Protein AF-A0A251RYH1-F1 (afdb_monomer)

Structure (mmCIF, N/CA/C/O backbone):
data_AF-A0A251RYH1-F1
#
_entry.id   AF-A0A251RYH1-F1
#
loop_
_atom_site.group_PDB
_atom_site.id
_atom_site.type_symbol
_atom_site.label_atom_id
_atom_site.label_alt_id
_atom_site.label_comp_id
_atom_site.label_asym_id
_atom_site.label_entity_id
_atom_site.label_seq_id
_atom_site.pdbx_PDB_ins_code
_atom_site.Cartn_x
_atom_site.Cartn_y
_atom_site.Cartn_z
_atom_site.occupancy
_atom_site.B_iso_or_equiv
_atom_site.auth_seq_id
_atom_site.auth_comp_id
_atom_site.auth_asym_id
_atom_site.auth_atom_id
_atom_site.pdbx_PDB_model_num
ATOM 1 N N . MET A 1 1 ? 60.151 -49.679 -16.197 1.00 25.97 1 MET A N 1
ATOM 2 C CA . MET A 1 1 ? 61.249 -49.910 -15.230 1.00 25.97 1 MET A CA 1
ATOM 3 C C . MET A 1 1 ? 61.082 -48.956 -14.058 1.00 25.97 1 MET A C 1
ATOM 5 O O . MET A 1 1 ? 60.351 -47.985 -14.193 1.00 25.97 1 MET A O 1
ATOM 9 N N . ILE A 1 2 ? 61.697 -49.281 -12.923 1.00 30.25 2 ILE A N 1
ATOM 10 C CA . ILE A 1 2 ? 61.613 -48.539 -11.657 1.00 30.25 2 ILE A CA 1
ATOM 11 C C . ILE A 1 2 ? 62.312 -47.179 -11.773 1.00 30.25 2 ILE A C 1
ATOM 13 O O . ILE A 1 2 ? 63.459 -47.146 -12.205 1.00 30.25 2 ILE A O 1
ATOM 17 N N . THR A 1 3 ? 61.687 -46.119 -11.254 1.00 30.09 3 THR A N 1
ATOM 18 C CA . THR A 1 3 ? 62.385 -45.002 -10.592 1.00 30.09 3 THR A CA 1
ATOM 19 C C . THR A 1 3 ? 61.510 -44.408 -9.485 1.00 30.09 3 THR A C 1
ATOM 21 O O . THR A 1 3 ? 60.433 -43.871 -9.726 1.00 30.09 3 THR A O 1
ATOM 24 N N . SER A 1 4 ? 62.000 -44.499 -8.249 1.00 29.78 4 SER A N 1
ATOM 25 C CA . SER A 1 4 ? 61.687 -43.566 -7.157 1.00 29.78 4 SER A CA 1
ATOM 26 C C . SER A 1 4 ? 62.289 -42.178 -7.481 1.00 29.78 4 SER A C 1
ATOM 28 O O . SER A 1 4 ? 63.112 -42.081 -8.385 1.00 29.78 4 SER A O 1
ATOM 30 N N . GLN A 1 5 ? 62.002 -41.063 -6.805 1.00 34.12 5 GLN A N 1
ATOM 31 C CA . GLN A 1 5 ? 61.493 -40.823 -5.448 1.00 34.12 5 GLN A CA 1
ATOM 32 C C . GLN A 1 5 ? 61.038 -39.343 -5.376 1.00 34.12 5 GLN A C 1
ATOM 34 O O . GLN A 1 5 ? 61.657 -38.523 -6.051 1.00 34.12 5 GLN A O 1
ATOM 39 N N . GLY A 1 6 ? 60.046 -38.955 -4.556 1.00 24.81 6 GLY A N 1
ATOM 40 C CA . GLY A 1 6 ? 59.784 -37.514 -4.356 1.00 24.81 6 GLY A CA 1
ATOM 41 C C . GLY A 1 6 ? 58.409 -37.078 -3.836 1.00 24.81 6 GLY A C 1
ATOM 42 O O . GLY A 1 6 ? 57.642 -36.525 -4.604 1.00 24.81 6 GLY A O 1
ATOM 43 N N . VAL A 1 7 ? 58.182 -37.245 -2.525 1.00 27.09 7 VAL A N 1
ATOM 44 C CA . VAL A 1 7 ? 57.518 -36.282 -1.606 1.00 27.09 7 VAL A CA 1
ATOM 45 C C . VAL A 1 7 ? 56.073 -35.775 -1.884 1.00 27.09 7 VAL A C 1
ATOM 47 O O . VAL A 1 7 ? 55.722 -35.299 -2.951 1.00 27.09 7 VAL A O 1
ATOM 50 N N . ASN A 1 8 ? 55.301 -35.728 -0.787 1.00 25.02 8 ASN A N 1
ATOM 51 C CA . ASN A 1 8 ? 54.021 -35.032 -0.551 1.00 25.02 8 ASN A CA 1
ATOM 52 C C . ASN A 1 8 ? 52.689 -35.642 -1.042 1.00 25.02 8 ASN A C 1
ATOM 54 O O . ASN A 1 8 ? 52.150 -35.312 -2.090 1.00 25.02 8 ASN A O 1
ATOM 58 N N . ILE A 1 9 ? 52.098 -36.404 -0.110 1.00 24.80 9 ILE A N 1
ATOM 59 C CA . ILE A 1 9 ? 50.734 -36.218 0.427 1.00 24.80 9 ILE A CA 1
ATOM 60 C C . ILE A 1 9 ? 49.603 -36.156 -0.616 1.00 24.80 9 ILE A C 1
ATOM 62 O O . ILE A 1 9 ? 49.128 -35.101 -1.026 1.00 24.80 9 ILE A O 1
ATOM 66 N N . ILE A 1 10 ? 49.068 -37.343 -0.896 1.00 25.88 10 ILE A N 1
ATOM 67 C CA . ILE A 1 10 ? 47.660 -37.573 -1.230 1.00 25.88 10 ILE A CA 1
ATOM 68 C C . ILE A 1 10 ? 47.157 -38.591 -0.205 1.00 25.88 10 ILE A C 1
ATOM 70 O O . ILE A 1 10 ? 47.838 -39.591 0.002 1.00 25.88 10 ILE A O 1
ATOM 74 N N . TYR A 1 11 ? 45.973 -38.393 0.379 1.00 24.39 11 TYR A N 1
ATOM 75 C CA . TYR A 1 11 ? 45.049 -39.512 0.591 1.00 24.39 11 TYR A CA 1
ATOM 76 C C . TYR A 1 11 ? 43.592 -39.053 0.506 1.00 24.39 11 TYR A C 1
ATOM 78 O O . TYR A 1 11 ? 43.247 -37.906 0.779 1.00 24.39 11 TYR A O 1
ATOM 86 N N . TYR A 1 12 ? 42.769 -39.975 0.025 1.00 25.47 12 TYR A N 1
ATOM 87 C CA . TYR A 1 12 ? 41.431 -39.802 -0.532 1.00 25.47 12 TYR A CA 1
ATOM 88 C C . TYR A 1 12 ? 40.635 -41.058 -0.107 1.00 25.47 12 TYR A C 1
ATOM 90 O O . TYR A 1 12 ? 41.245 -42.094 0.150 1.00 25.47 12 TYR A O 1
ATOM 98 N N . VAL A 1 13 ? 39.300 -40.994 -0.142 1.00 25.88 13 VAL A N 1
ATOM 99 C CA . VAL A 1 13 ? 38.356 -42.141 -0.181 1.00 25.88 13 VAL A CA 1
ATOM 100 C C . VAL A 1 13 ? 37.972 -42.802 1.165 1.00 25.88 13 VAL A C 1
ATOM 102 O O . VAL A 1 13 ? 38.728 -43.548 1.768 1.00 25.88 13 VAL A O 1
ATOM 105 N N . SER A 1 14 ? 36.706 -42.570 1.547 1.00 28.62 14 SER A N 1
ATOM 106 C CA . SER A 1 14 ? 35.690 -43.526 2.055 1.00 28.62 14 SER A CA 1
ATOM 107 C C . SER A 1 14 ? 36.114 -44.817 2.789 1.00 28.62 14 SER A C 1
ATOM 109 O O . SER A 1 14 ? 36.649 -45.719 2.150 1.00 28.62 14 SER A O 1
ATOM 111 N N . HIS A 1 15 ? 35.551 -45.046 3.993 1.00 25.52 15 HIS A N 1
ATOM 112 C CA . HIS A 1 15 ? 34.485 -46.064 4.170 1.00 25.52 15 HIS A CA 1
ATOM 113 C C . HIS A 1 15 ? 33.803 -46.101 5.564 1.00 25.52 15 HIS A C 1
ATOM 115 O O . HIS A 1 15 ? 34.427 -45.857 6.584 1.00 25.52 15 HIS A O 1
ATOM 121 N N . GLN A 1 16 ? 32.526 -46.517 5.540 1.00 24.42 16 GLN A N 1
ATOM 122 C CA . GLN A 1 16 ? 31.777 -47.355 6.504 1.00 24.42 16 GLN A CA 1
ATOM 123 C C . GLN A 1 16 ? 31.553 -46.983 7.999 1.00 24.42 16 GLN A C 1
ATOM 125 O O . GLN A 1 16 ? 32.462 -46.891 8.808 1.00 24.42 16 GLN A O 1
ATOM 130 N N . VAL A 1 17 ? 30.254 -47.009 8.352 1.00 24.36 17 VAL A N 1
ATOM 131 C CA . VAL A 1 17 ? 29.610 -47.711 9.495 1.00 24.36 17 VAL A CA 1
ATOM 132 C C . VAL A 1 17 ? 30.075 -47.422 10.941 1.00 24.36 17 VAL A C 1
ATOM 134 O O . VAL A 1 17 ? 30.974 -48.048 11.487 1.00 24.36 17 VAL A O 1
ATOM 137 N N . THR A 1 18 ? 29.270 -46.589 11.610 1.00 27.33 18 THR A N 1
ATOM 138 C CA . THR A 1 18 ? 28.642 -46.801 12.936 1.00 27.33 18 THR A CA 1
ATOM 139 C C . THR A 1 18 ? 29.384 -47.601 14.028 1.00 27.33 18 THR A C 1
ATOM 141 O O . THR A 1 18 ? 29.335 -48.831 14.013 1.00 27.33 18 THR A O 1
ATOM 144 N N . ARG A 1 19 ? 29.806 -46.923 15.118 1.00 25.62 19 ARG A N 1
ATOM 145 C CA . ARG A 1 19 ? 29.394 -47.229 16.521 1.00 25.62 19 ARG A CA 1
ATOM 146 C C . ARG A 1 19 ? 30.020 -46.303 17.590 1.00 25.62 19 ARG A C 1
ATOM 148 O O . ARG A 1 19 ? 31.221 -46.104 17.591 1.00 25.62 19 ARG A O 1
ATOM 155 N N . ILE A 1 20 ? 29.177 -45.905 18.557 1.00 25.14 20 ILE A N 1
ATOM 156 C CA . ILE A 1 20 ? 29.444 -45.733 20.010 1.00 25.14 20 ILE A CA 1
ATOM 157 C C . ILE A 1 20 ? 30.581 -44.775 20.435 1.00 25.14 20 ILE A C 1
ATOM 159 O O . ILE A 1 20 ? 31.747 -45.119 20.319 1.00 25.14 20 ILE A O 1
ATOM 163 N N . PHE A 1 21 ? 30.232 -43.685 21.136 1.00 23.38 21 PHE A N 1
ATOM 164 C CA . PHE A 1 21 ? 30.521 -43.538 22.580 1.00 23.38 21 PHE A CA 1
ATOM 165 C C . PHE A 1 21 ? 29.659 -42.429 23.220 1.00 23.38 21 PHE A C 1
ATOM 167 O O . PHE A 1 21 ? 29.308 -41.445 22.577 1.00 23.38 21 PHE A O 1
ATOM 174 N N . VAL A 1 22 ? 29.287 -42.630 24.487 1.00 25.11 22 VAL A N 1
ATOM 175 C CA . VAL A 1 22 ? 28.618 -41.661 25.383 1.00 25.11 22 VAL A CA 1
ATOM 176 C C . VAL A 1 22 ? 29.641 -41.208 26.429 1.00 25.11 22 VAL A C 1
ATOM 178 O O . VAL A 1 22 ? 30.533 -42.004 26.714 1.00 25.11 22 VAL A O 1
ATOM 181 N N . LEU A 1 23 ? 29.437 -40.013 27.019 1.00 24.25 23 LEU A N 1
ATOM 182 C CA . LEU A 1 23 ? 30.172 -39.315 28.109 1.00 24.25 23 LEU A CA 1
ATOM 183 C C . LEU A 1 23 ? 30.816 -38.008 27.590 1.00 24.25 23 LEU A C 1
ATOM 185 O O . LEU A 1 23 ? 31.348 -37.991 26.489 1.00 24.25 23 LEU A O 1
ATOM 189 N N . GLU A 1 24 ? 30.798 -36.869 28.291 1.00 24.45 24 GLU A N 1
ATOM 190 C CA . GLU A 1 24 ? 30.201 -36.502 29.590 1.00 24.45 24 GLU A CA 1
ATOM 191 C C . GLU A 1 24 ? 30.136 -34.965 29.697 1.00 24.45 24 GLU A C 1
ATOM 193 O O . GLU A 1 24 ? 31.029 -34.306 29.165 1.00 24.45 24 GLU A O 1
ATOM 198 N N . SER A 1 25 ? 29.161 -34.393 30.421 1.00 24.52 25 SER A N 1
ATOM 199 C CA . SER A 1 25 ? 29.356 -33.243 31.342 1.00 24.52 25 SER A CA 1
ATOM 200 C C . SER A 1 25 ? 28.034 -32.604 31.778 1.00 24.52 25 SER A C 1
ATOM 202 O O . SER A 1 25 ? 27.415 -31.845 31.039 1.00 24.52 25 SER A O 1
ATOM 204 N N . TYR A 1 26 ? 27.667 -32.816 33.041 1.00 26.94 26 TYR A N 1
ATOM 205 C CA . TYR A 1 26 ? 26.804 -31.909 33.802 1.00 26.94 26 TYR A CA 1
ATOM 206 C C . TYR A 1 26 ? 27.429 -31.724 35.186 1.00 26.94 26 TYR A C 1
ATOM 208 O O . TYR A 1 26 ? 27.941 -32.684 35.768 1.00 26.94 26 TYR A O 1
ATOM 216 N N . LYS A 1 27 ? 27.406 -30.508 35.745 1.00 26.78 27 LYS A N 1
ATOM 217 C CA . LYS A 1 27 ? 27.899 -30.271 37.111 1.00 26.78 27 LYS A CA 1
ATOM 218 C C . LYS A 1 27 ? 27.126 -29.155 37.809 1.00 26.78 27 LYS A C 1
ATOM 220 O O . LYS A 1 27 ? 26.969 -28.083 37.241 1.00 26.78 27 LYS A O 1
ATOM 225 N N . ARG A 1 28 ? 26.793 -29.414 39.086 1.00 25.42 28 ARG A N 1
ATOM 226 C CA . ARG A 1 28 ? 26.038 -28.576 40.053 1.00 25.42 28 ARG A CA 1
ATOM 227 C C . ARG A 1 28 ? 24.513 -28.520 39.790 1.00 25.42 28 ARG A C 1
ATOM 229 O O . ARG A 1 28 ? 24.104 -28.374 38.653 1.00 25.42 28 ARG A O 1
ATOM 236 N N . GLN A 1 29 ? 23.631 -28.626 40.795 1.00 26.30 29 GLN A N 1
ATOM 237 C CA . GLN A 1 29 ? 23.824 -28.914 42.232 1.00 26.30 29 GLN A CA 1
ATOM 238 C C . GLN A 1 29 ? 22.490 -29.326 42.895 1.00 26.30 29 GLN A C 1
ATOM 240 O O . GLN A 1 29 ? 21.524 -28.584 42.783 1.00 26.30 29 GLN A O 1
ATOM 245 N N . SER A 1 30 ? 22.458 -30.407 43.682 1.00 26.05 30 SER A N 1
ATOM 246 C CA . SER A 1 30 ? 21.590 -30.546 44.873 1.00 26.05 30 SER A CA 1
ATOM 247 C C . SER A 1 30 ? 22.055 -31.738 45.730 1.00 26.05 30 SER A C 1
ATOM 249 O O . SER A 1 30 ? 22.828 -32.579 45.267 1.00 26.05 30 SER A O 1
ATOM 251 N N . ARG A 1 31 ? 21.687 -31.765 47.018 1.00 27.92 31 ARG A N 1
ATOM 252 C CA . ARG A 1 31 ? 22.209 -32.708 48.026 1.00 27.92 31 ARG A CA 1
ATOM 253 C C . ARG A 1 31 ? 21.110 -33.626 48.585 1.00 27.92 31 ARG A C 1
ATOM 255 O O . ARG A 1 31 ? 20.094 -33.127 49.042 1.00 27.92 31 ARG A O 1
ATOM 262 N N . SER A 1 32 ? 21.437 -34.923 48.651 1.00 28.05 32 SER A N 1
ATOM 263 C CA . SER A 1 32 ? 21.115 -35.910 49.712 1.00 28.05 32 SER A CA 1
ATOM 264 C C . SER A 1 32 ? 19.670 -36.134 50.201 1.00 28.05 32 SER A C 1
ATOM 266 O O . SER A 1 32 ? 19.063 -35.238 50.776 1.00 28.05 32 SER A O 1
ATOM 268 N N . GLY A 1 33 ? 19.234 -37.404 50.209 1.00 25.06 33 GLY A N 1
ATOM 269 C CA . GLY A 1 33 ? 18.146 -37.885 51.080 1.00 25.06 33 GLY A CA 1
ATOM 270 C C . GLY A 1 33 ? 17.706 -39.334 50.809 1.00 25.06 33 GLY A C 1
ATOM 271 O O . GLY A 1 33 ? 17.040 -39.587 49.817 1.00 25.06 33 GLY A O 1
ATOM 272 N N . PHE A 1 34 ? 18.087 -40.266 51.691 1.00 25.86 34 PHE A N 1
ATOM 273 C CA . PHE A 1 34 ? 17.722 -41.701 51.757 1.00 25.86 34 PHE A CA 1
ATOM 274 C C . PHE A 1 34 ? 16.245 -42.011 51.390 1.00 25.86 34 PHE A C 1
ATOM 276 O O . PHE A 1 34 ? 15.355 -41.290 51.822 1.00 25.86 34 PHE A O 1
ATOM 283 N N . GLN A 1 35 ? 15.899 -42.995 50.542 1.00 27.06 35 GLN A N 1
ATOM 284 C CA . GLN A 1 35 ? 16.101 -44.465 50.609 1.00 27.06 35 GLN A CA 1
ATOM 285 C C . GLN A 1 35 ? 15.240 -45.174 51.677 1.00 27.06 35 GLN A C 1
ATOM 287 O O . GLN A 1 35 ? 15.583 -45.098 52.848 1.00 27.06 35 GLN A O 1
ATOM 292 N N . PHE A 1 36 ? 14.232 -45.970 51.267 1.00 25.08 36 PHE A N 1
ATOM 293 C CA . PHE A 1 36 ? 13.871 -47.238 51.937 1.00 25.08 36 PHE A CA 1
ATOM 294 C C . PHE A 1 36 ? 13.102 -48.245 51.040 1.00 25.08 36 PHE A C 1
ATOM 296 O O . PHE A 1 36 ? 12.326 -47.889 50.159 1.00 25.08 36 PHE A O 1
ATOM 303 N N . PHE A 1 37 ? 13.409 -49.514 51.309 1.00 26.48 37 PHE A N 1
ATOM 304 C CA . PHE A 1 37 ? 12.902 -50.828 50.858 1.00 26.48 37 PHE A CA 1
ATOM 305 C C . PHE A 1 37 ? 11.369 -51.066 51.079 1.00 26.48 37 PHE A C 1
ATOM 307 O O . PHE A 1 37 ? 10.790 -50.334 51.870 1.00 26.48 37 PHE A O 1
ATOM 314 N N . THR A 1 38 ? 10.628 -52.079 50.559 1.00 26.72 38 THR A N 1
ATOM 315 C CA . THR A 1 38 ? 10.778 -53.099 49.473 1.00 26.72 38 THR A CA 1
ATOM 316 C C . THR A 1 38 ? 9.492 -53.952 49.257 1.00 26.72 38 THR A C 1
ATOM 318 O O . THR A 1 38 ? 8.797 -54.238 50.221 1.00 26.72 38 THR A O 1
ATOM 321 N N . TYR A 1 39 ? 9.352 -54.526 48.043 1.00 27.25 39 TYR A N 1
ATOM 322 C CA . TYR A 1 39 ? 8.802 -55.866 47.675 1.00 27.25 39 TYR A CA 1
ATOM 323 C C . TYR A 1 39 ? 7.291 -56.235 47.677 1.00 27.25 39 TYR A C 1
ATOM 325 O O . TYR A 1 39 ? 6.560 -56.022 48.634 1.00 27.25 39 TYR A O 1
ATOM 333 N N . SER A 1 40 ? 6.965 -57.038 46.640 1.00 26.92 40 SER A N 1
ATOM 334 C CA . SER A 1 40 ? 5.960 -58.128 46.558 1.00 26.92 40 SER A CA 1
ATOM 335 C C . SER A 1 40 ? 4.456 -57.820 46.348 1.00 26.92 40 SER A C 1
ATOM 337 O O . SER A 1 40 ? 3.907 -56.969 47.027 1.00 26.92 40 SER A O 1
ATOM 339 N N . ILE A 1 41 ? 3.686 -58.551 45.508 1.00 28.19 41 ILE A N 1
ATOM 340 C CA . ILE A 1 41 ? 4.004 -59.510 44.412 1.00 28.19 41 ILE A CA 1
ATOM 341 C C . ILE A 1 41 ? 2.713 -59.860 43.598 1.00 28.19 41 ILE A C 1
ATOM 343 O O . ILE A 1 41 ? 1.663 -59.973 44.216 1.00 28.19 41 ILE A O 1
ATOM 347 N N . ILE A 1 42 ? 2.805 -60.146 42.275 1.00 30.36 42 ILE A N 1
ATOM 348 C CA . ILE A 1 42 ? 1.867 -61.001 41.458 1.00 30.36 42 ILE A CA 1
ATOM 349 C C . ILE A 1 42 ? 0.409 -60.468 41.210 1.00 30.36 42 ILE A C 1
ATOM 351 O O . ILE A 1 42 ? -0.198 -59.902 42.102 1.00 30.36 42 ILE A O 1
ATOM 355 N N . LYS A 1 43 ? -0.267 -60.595 40.038 1.00 28.86 43 LYS A N 1
ATOM 356 C CA . LYS A 1 43 ? -0.095 -61.410 38.799 1.00 28.86 43 LYS A CA 1
ATOM 357 C C . LYS A 1 43 ? -0.737 -60.742 37.543 1.00 28.86 43 LYS A C 1
ATOM 359 O O . LYS A 1 43 ? -1.830 -60.220 37.677 1.00 28.86 43 LYS A O 1
ATOM 364 N N . PHE A 1 44 ? -0.084 -60.877 36.369 1.00 28.45 44 PHE A N 1
ATOM 365 C CA . PHE A 1 44 ? -0.575 -61.171 34.982 1.00 28.45 44 PHE A CA 1
ATOM 366 C C . PHE A 1 44 ? -1.874 -60.521 34.430 1.00 28.45 44 PHE A C 1
ATOM 368 O O . PHE A 1 44 ? -2.863 -60.425 35.135 1.00 28.45 44 PHE A O 1
ATOM 375 N N . GLY A 1 45 ? -2.026 -60.186 33.135 1.00 28.08 45 GLY A N 1
ATOM 376 C CA . GLY A 1 45 ? -1.269 -60.406 31.870 1.00 28.08 45 GLY A CA 1
ATOM 377 C C . GLY A 1 45 ? -2.280 -60.351 30.684 1.00 28.08 45 GLY A C 1
ATOM 378 O O . GLY A 1 45 ? -3.473 -60.365 30.961 1.00 28.08 45 GLY A O 1
ATOM 379 N N . ALA A 1 46 ? -1.995 -60.293 29.371 1.00 28.81 46 ALA A N 1
ATOM 380 C CA . ALA A 1 46 ? -0.806 -60.206 28.494 1.00 28.81 46 ALA A CA 1
ATOM 381 C C . ALA A 1 46 ? -1.286 -59.567 27.133 1.00 28.81 46 ALA A C 1
ATOM 383 O O . ALA A 1 46 ? -2.478 -59.641 26.855 1.00 28.81 46 ALA A O 1
ATOM 384 N N . PHE A 1 47 ? -0.537 -58.783 26.327 1.00 27.22 47 PHE A N 1
ATOM 385 C CA . PHE A 1 47 ? 0.554 -59.137 25.368 1.00 27.22 47 PHE A CA 1
ATOM 386 C C . PHE A 1 47 ? 0.159 -60.224 24.324 1.00 27.22 47 PHE A C 1
ATOM 388 O O . PHE A 1 47 ? -0.462 -61.198 24.727 1.00 27.22 47 PHE A O 1
ATOM 395 N N . LYS A 1 48 ? 0.450 -60.199 22.997 1.00 29.39 48 LYS A N 1
ATOM 396 C CA . LYS A 1 48 ? 1.528 -59.662 22.095 1.00 29.39 48 LYS A CA 1
ATOM 397 C C . LYS A 1 48 ? 0.964 -59.487 20.643 1.00 29.39 48 LYS A C 1
ATOM 399 O O . LYS A 1 48 ? -0.004 -60.163 20.331 1.00 29.39 48 LYS A O 1
ATOM 404 N N . SER A 1 49 ? 1.354 -58.542 19.766 1.00 29.45 49 SER A N 1
ATOM 405 C CA . SER A 1 49 ? 2.593 -58.314 18.954 1.00 29.45 49 SER A CA 1
ATOM 406 C C . SER A 1 49 ? 2.720 -59.034 17.577 1.00 29.45 49 SER A C 1
ATOM 408 O O . SER A 1 49 ? 2.888 -60.244 17.545 1.00 29.45 49 SER A O 1
ATOM 410 N N . ILE A 1 50 ? 2.734 -58.229 16.489 1.00 28.19 50 ILE A N 1
ATOM 411 C CA . ILE A 1 50 ? 3.784 -58.021 15.434 1.00 28.19 50 ILE A CA 1
ATOM 412 C C . ILE A 1 50 ? 4.355 -59.207 14.611 1.00 28.19 50 ILE A C 1
ATOM 414 O O . ILE A 1 50 ? 4.952 -60.089 15.213 1.00 28.19 50 ILE A O 1
ATOM 418 N N . VAL A 1 51 ? 4.384 -59.069 13.260 1.00 23.98 51 VAL A N 1
ATOM 419 C CA . VAL A 1 51 ? 5.523 -59.323 12.308 1.00 23.98 51 VAL A CA 1
ATOM 420 C C . VAL A 1 51 ? 5.329 -58.490 11.002 1.00 23.98 51 VAL A C 1
ATOM 422 O O . VAL A 1 51 ? 4.197 -58.209 10.620 1.00 23.98 51 VAL A O 1
ATOM 425 N N . THR A 1 52 ? 6.427 -58.106 10.326 1.00 28.50 52 THR A N 1
ATOM 426 C CA . THR A 1 52 ? 6.546 -57.311 9.065 1.00 28.50 52 THR A CA 1
ATOM 427 C C . THR A 1 52 ? 7.295 -58.118 7.983 1.00 28.50 52 THR A C 1
ATOM 429 O O . THR A 1 52 ? 8.120 -58.917 8.415 1.00 28.50 52 THR A O 1
ATOM 432 N N . ILE A 1 53 ? 7.128 -57.876 6.653 1.00 27.66 53 ILE A N 1
ATOM 433 C CA . ILE A 1 53 ? 8.211 -57.986 5.612 1.00 27.66 53 ILE A CA 1
ATOM 434 C C . ILE A 1 53 ? 7.819 -57.572 4.147 1.00 27.66 53 ILE A C 1
ATOM 436 O O . ILE A 1 53 ? 6.843 -58.079 3.609 1.00 27.66 53 ILE A O 1
ATOM 440 N N . VAL A 1 54 ? 8.664 -56.707 3.537 1.00 27.19 54 VAL A N 1
ATOM 441 C CA . VAL A 1 54 ? 9.157 -56.604 2.117 1.00 27.19 54 VAL A CA 1
ATOM 442 C C . VAL A 1 54 ? 8.331 -56.045 0.917 1.00 27.19 54 VAL A C 1
ATOM 444 O O . VAL A 1 54 ? 7.306 -56.583 0.521 1.00 27.19 54 VAL A O 1
ATOM 447 N N . ASP A 1 55 ? 8.938 -55.000 0.315 1.00 25.69 55 ASP A N 1
ATOM 448 C CA . ASP A 1 55 ? 9.132 -54.527 -1.085 1.00 25.69 55 ASP A CA 1
ATOM 449 C C . ASP A 1 55 ? 8.078 -54.607 -2.217 1.00 25.69 55 ASP A C 1
ATOM 451 O O . ASP A 1 55 ? 7.416 -55.613 -2.449 1.00 25.69 55 ASP A O 1
ATOM 455 N N . GLY A 1 56 ? 8.094 -53.565 -3.071 1.00 23.88 56 GLY A N 1
ATOM 456 C CA . GLY A 1 56 ? 7.577 -53.605 -4.451 1.00 23.88 56 GLY A CA 1
ATOM 457 C C . GLY A 1 56 ? 7.323 -52.224 -5.080 1.00 23.88 56 GLY A C 1
ATOM 458 O O . GLY A 1 56 ? 6.453 -51.485 -4.629 1.00 23.88 56 GLY A O 1
ATOM 459 N N . CYS A 1 57 ? 8.058 -51.854 -6.135 1.00 25.02 57 CYS A N 1
ATOM 460 C CA . CYS A 1 57 ? 7.851 -50.595 -6.867 1.00 25.02 57 CYS A CA 1
ATOM 461 C C . CYS A 1 57 ? 6.644 -50.635 -7.825 1.00 25.02 57 CYS A C 1
ATOM 463 O O . CYS A 1 57 ? 6.438 -51.638 -8.500 1.00 25.02 57 CYS A O 1
ATOM 465 N N . GLY A 1 58 ? 6.027 -49.470 -8.069 1.00 22.92 58 GLY A N 1
ATOM 466 C CA . GLY A 1 58 ? 5.741 -49.051 -9.451 1.00 22.92 58 GLY A CA 1
ATOM 467 C C . GLY A 1 58 ? 4.287 -48.767 -9.862 1.00 22.92 58 GLY A C 1
ATOM 468 O O . GLY A 1 58 ? 3.468 -49.668 -9.939 1.00 22.92 58 GLY A O 1
ATOM 469 N N . LEU A 1 59 ? 4.084 -47.515 -10.297 1.00 26.28 59 LEU A N 1
ATOM 470 C CA . LEU A 1 59 ? 3.096 -47.008 -11.267 1.00 26.28 59 LEU A CA 1
ATOM 471 C C . LEU A 1 59 ? 1.580 -47.087 -10.968 1.00 26.28 59 LEU A C 1
ATOM 473 O O . LEU A 1 59 ? 0.982 -48.144 -10.846 1.00 26.28 59 LEU A O 1
ATOM 477 N N . ASN A 1 60 ? 0.968 -45.896 -11.036 1.00 26.42 60 ASN A N 1
ATOM 478 C CA . ASN A 1 60 ? -0.230 -45.528 -11.811 1.00 26.42 60 ASN A CA 1
ATOM 479 C C . ASN A 1 60 ? -1.307 -46.606 -12.069 1.00 26.42 60 ASN A C 1
ATOM 481 O O . ASN A 1 60 ? -1.055 -47.552 -12.803 1.00 26.42 60 ASN A O 1
ATOM 485 N N . PHE A 1 61 ? -2.568 -46.313 -11.724 1.00 25.73 61 PHE A N 1
ATOM 486 C CA . PHE A 1 61 ? -3.552 -45.806 -12.703 1.00 25.73 61 PHE A CA 1
ATOM 487 C C . PHE A 1 61 ? -4.865 -45.345 -12.023 1.00 25.73 61 PHE A C 1
ATOM 489 O O . PHE A 1 61 ? -5.346 -45.965 -11.084 1.00 25.73 61 PHE A O 1
ATOM 496 N N . PHE A 1 62 ? -5.406 -44.233 -12.530 1.00 26.22 62 PHE A N 1
ATOM 497 C CA . PHE A 1 62 ? -6.815 -43.806 -12.600 1.00 26.22 62 PHE A CA 1
ATOM 498 C C . PHE A 1 62 ? -7.864 -44.346 -11.601 1.00 26.22 62 PHE A C 1
ATOM 500 O O . PHE A 1 62 ? -8.270 -45.504 -11.638 1.00 26.22 62 PHE A O 1
ATOM 507 N N . PHE A 1 63 ? -8.477 -43.408 -10.871 1.00 22.81 63 PHE A N 1
ATOM 508 C CA . PHE A 1 63 ? -9.836 -43.545 -10.340 1.00 22.81 63 PHE A CA 1
ATOM 509 C C . PHE A 1 63 ? -10.880 -43.433 -11.463 1.00 22.81 63 PHE A C 1
ATOM 511 O O . PHE A 1 63 ? -10.849 -42.468 -12.224 1.00 22.81 63 PHE A O 1
ATOM 518 N N . PHE A 1 64 ? -11.878 -44.322 -11.476 1.00 25.02 64 PHE A N 1
ATOM 519 C CA . PHE A 1 64 ? -13.224 -43.995 -11.964 1.00 25.02 64 PHE A CA 1
ATOM 520 C C . PHE A 1 64 ? -14.300 -44.767 -11.180 1.00 25.02 64 PHE A C 1
ATOM 522 O O . PHE A 1 64 ? -14.069 -45.874 -10.699 1.00 25.02 64 PHE A O 1
ATOM 529 N N . PHE A 1 65 ? -15.463 -44.138 -11.012 1.00 25.77 65 PHE A N 1
ATOM 530 C CA . PHE A 1 65 ? -16.622 -44.628 -10.252 1.00 25.77 65 PHE A CA 1
ATOM 531 C C . PHE A 1 65 ? -17.257 -45.896 -10.858 1.00 25.77 65 PHE A C 1
ATOM 533 O O . PHE A 1 65 ? -17.392 -45.955 -12.077 1.00 25.77 65 PHE A O 1
ATOM 540 N N . LEU A 1 66 ? -17.812 -46.803 -10.031 1.00 25.05 66 LEU A N 1
ATOM 541 C CA . LEU A 1 66 ? -19.267 -46.863 -9.738 1.00 25.05 66 LEU A CA 1
ATOM 542 C C . LEU A 1 66 ? -19.687 -48.045 -8.826 1.00 25.05 66 LEU A C 1
ATOM 544 O O . LEU A 1 66 ? -18.920 -48.969 -8.586 1.00 25.05 66 LEU A O 1
ATOM 548 N N . LEU A 1 67 ? -20.970 -48.005 -8.424 1.00 25.36 67 LEU A N 1
ATOM 549 C CA . LEU A 1 67 ? -21.825 -49.079 -7.875 1.00 25.36 67 LEU A CA 1
ATOM 550 C C . LEU A 1 67 ? -21.697 -49.459 -6.386 1.00 25.36 67 LEU A C 1
ATOM 552 O O . LEU A 1 67 ? -20.913 -50.313 -5.986 1.00 25.36 67 LEU A O 1
ATOM 556 N N . LEU A 1 68 ? -22.682 -48.985 -5.614 1.00 25.06 68 LEU A N 1
ATOM 557 C CA . LEU A 1 68 ? -23.400 -49.833 -4.660 1.00 25.06 68 LEU A CA 1
ATOM 558 C C . LEU A 1 68 ? -24.870 -49.927 -5.089 1.00 25.06 68 LEU A C 1
ATOM 560 O O . LEU A 1 68 ? -25.515 -48.918 -5.365 1.00 25.06 68 LEU A O 1
ATOM 564 N N . CYS A 1 69 ? -25.382 -51.153 -5.150 1.00 25.02 69 CYS A N 1
ATOM 565 C CA . CYS A 1 69 ? -26.763 -51.493 -5.479 1.00 25.02 69 CYS A CA 1
ATOM 566 C C . CYS A 1 69 ? -27.365 -52.262 -4.286 1.00 25.02 69 CYS A C 1
ATOM 568 O O . CYS A 1 69 ? -26.670 -53.122 -3.739 1.00 25.02 69 CYS A O 1
ATOM 570 N N . PRO A 1 70 ? -28.607 -51.988 -3.848 1.00 33.41 70 PRO A N 1
ATOM 571 C CA . PRO A 1 70 ? -29.243 -52.759 -2.785 1.00 33.41 70 PRO A CA 1
ATOM 572 C C . PRO A 1 70 ? -29.901 -54.030 -3.344 1.00 33.41 70 PRO A C 1
ATOM 574 O O . PRO A 1 70 ? -30.703 -53.977 -4.274 1.00 33.41 70 PRO A O 1
ATOM 577 N N . LEU A 1 71 ? -29.593 -55.175 -2.735 1.00 25.80 71 LEU A N 1
ATOM 578 C CA . LEU A 1 71 ? -30.222 -56.462 -3.032 1.00 25.80 71 LEU A CA 1
ATOM 579 C C . LEU A 1 71 ? -31.412 -56.723 -2.100 1.00 25.80 71 LEU A C 1
ATOM 581 O O . LEU A 1 71 ? -31.252 -56.759 -0.880 1.00 25.80 71 LEU A O 1
ATOM 585 N N . SER A 1 72 ? -32.570 -57.047 -2.672 1.00 23.89 72 SER A N 1
ATOM 586 C CA . SER A 1 72 ? -33.518 -57.971 -2.043 1.00 23.89 72 SER A CA 1
ATOM 587 C C . SER A 1 72 ? -34.139 -58.882 -3.106 1.00 23.89 72 SER A C 1
ATOM 589 O O . SER A 1 72 ? -34.522 -58.448 -4.190 1.00 23.89 72 SER A O 1
ATOM 591 N N . LEU A 1 73 ? -34.157 -60.182 -2.813 1.00 25.16 73 LEU A N 1
ATOM 592 C CA . LEU A 1 73 ? -34.635 -61.238 -3.705 1.00 25.16 73 LEU A CA 1
ATOM 593 C C . LEU A 1 73 ? -36.089 -61.589 -3.382 1.00 25.16 73 LEU A C 1
ATOM 595 O O . LEU A 1 73 ? -36.450 -61.744 -2.217 1.00 25.16 73 LEU A O 1
ATOM 599 N N . SER A 1 74 ? -36.893 -61.836 -4.415 1.00 22.39 74 SER A N 1
ATOM 600 C CA . SER A 1 74 ? -38.055 -62.725 -4.318 1.00 22.39 74 SER A CA 1
ATOM 601 C C . SER A 1 74 ? -38.205 -63.525 -5.616 1.00 22.39 74 SER A C 1
ATOM 603 O O . SER A 1 74 ? -37.687 -63.138 -6.662 1.00 22.39 74 SER A O 1
ATOM 605 N N . SER A 1 75 ? -38.790 -64.713 -5.496 1.00 24.69 75 SER A N 1
ATOM 606 C CA . SER A 1 75 ? -38.529 -65.869 -6.359 1.00 24.69 75 SER A CA 1
ATOM 607 C C . SER A 1 75 ? -39.379 -65.967 -7.628 1.00 24.69 75 SER A C 1
ATOM 609 O O . SER A 1 75 ? -40.551 -65.599 -7.643 1.00 24.69 75 SER A O 1
ATOM 611 N N . GLU A 1 76 ? -38.815 -66.627 -8.638 1.00 27.19 76 GLU A N 1
ATOM 612 C CA . GLU A 1 76 ? -39.492 -67.095 -9.849 1.00 27.19 76 GLU A CA 1
ATOM 613 C C . GLU A 1 76 ? -40.716 -67.993 -9.583 1.00 27.19 76 GLU A C 1
ATOM 615 O O . GLU A 1 76 ? -40.711 -68.823 -8.669 1.00 27.19 76 GLU A O 1
ATOM 620 N N . LYS A 1 77 ? -41.696 -67.934 -10.499 1.00 25.14 77 LYS A N 1
ATOM 621 C CA . LYS A 1 77 ? -42.205 -69.122 -11.217 1.00 25.14 77 LYS A CA 1
ATOM 622 C C . LYS A 1 77 ? -43.091 -68.724 -12.402 1.00 25.14 77 LYS A C 1
ATOM 624 O O . LYS A 1 77 ? -44.235 -68.309 -12.233 1.00 25.14 77 LYS A O 1
ATOM 629 N N . HIS A 1 78 ? -42.580 -68.922 -13.614 1.00 26.41 78 HIS A N 1
ATOM 630 C CA . HIS A 1 78 ? -43.410 -69.083 -14.808 1.00 26.41 78 HIS A CA 1
ATOM 631 C C . HIS A 1 78 ? -43.709 -70.569 -15.027 1.00 26.41 78 HIS A C 1
ATOM 633 O O . HIS A 1 78 ? -42.845 -71.415 -14.816 1.00 26.41 78 HIS A O 1
ATOM 639 N N . ASN A 1 79 ? -44.920 -70.869 -15.497 1.00 22.80 79 ASN A N 1
ATOM 640 C CA . ASN A 1 79 ? -45.291 -72.176 -16.027 1.00 22.80 79 ASN A CA 1
ATOM 641 C C . ASN A 1 79 ? -45.746 -71.994 -17.478 1.00 22.80 79 ASN A C 1
ATOM 643 O O . ASN A 1 79 ? -46.777 -71.377 -17.737 1.00 22.80 79 ASN A O 1
ATOM 647 N N . ILE A 1 80 ? -44.992 -72.571 -18.409 1.00 24.45 80 ILE A N 1
ATOM 648 C CA . ILE A 1 80 ? -45.409 -72.858 -19.783 1.00 24.45 80 ILE A CA 1
ATOM 649 C C . ILE A 1 80 ? -44.938 -74.282 -20.060 1.00 24.45 80 ILE A C 1
ATOM 651 O O . ILE A 1 80 ? -43.767 -74.563 -19.837 1.00 24.45 80 ILE A O 1
ATOM 655 N N . ILE A 1 81 ? -45.814 -75.153 -20.570 1.00 26.69 81 ILE A N 1
ATOM 656 C CA . ILE A 1 81 ? -45.456 -76.234 -21.502 1.00 26.69 81 ILE A CA 1
ATOM 657 C C . ILE A 1 81 ? -46.716 -76.712 -22.242 1.00 26.69 81 ILE A C 1
ATOM 659 O O . ILE A 1 81 ? -47.842 -76.622 -21.760 1.00 26.69 81 ILE A O 1
ATOM 663 N N . GLN A 1 82 ? -46.462 -77.144 -23.471 1.00 25.89 82 GLN A N 1
ATOM 664 C CA . GLN A 1 82 ? -47.355 -77.446 -24.586 1.00 25.89 82 GLN A CA 1
ATOM 665 C C . GLN A 1 82 ? -48.462 -78.489 -24.317 1.00 25.89 82 GLN A C 1
ATOM 667 O O . GLN A 1 82 ? -48.335 -79.369 -23.468 1.00 25.89 82 GLN A O 1
ATOM 672 N N . LYS A 1 83 ? -49.493 -78.468 -25.177 1.00 25.69 83 LYS A N 1
ATOM 673 C CA . LYS A 1 83 ? -50.342 -79.630 -25.511 1.00 25.69 83 LYS A CA 1
ATOM 674 C C . LYS A 1 83 ? -50.263 -79.930 -27.024 1.00 25.69 83 LYS A C 1
ATOM 676 O O . LYS A 1 83 ? -50.001 -79.000 -27.787 1.00 25.69 83 LYS A O 1
ATOM 681 N N . PRO A 1 84 ? -50.471 -81.188 -27.466 1.00 38.62 84 PRO A N 1
ATOM 682 C CA . PRO A 1 84 ? -50.206 -81.614 -28.843 1.00 38.62 84 PRO A CA 1
ATOM 683 C C . PRO A 1 84 ? -51.445 -81.677 -29.766 1.00 38.62 84 PRO A C 1
ATOM 685 O O . PRO A 1 84 ? -52.581 -81.717 -29.309 1.00 38.62 84 PRO A O 1
ATOM 688 N N . SER A 1 85 ? -51.156 -81.752 -31.074 1.00 25.34 85 SER A N 1
ATOM 689 C CA . SER A 1 85 ? -51.915 -82.398 -32.172 1.00 25.34 85 SER A CA 1
ATOM 690 C C . SER A 1 85 ? -53.446 -82.224 -32.299 1.00 25.34 85 SER A C 1
ATOM 692 O O . SER A 1 85 ? -54.218 -82.899 -31.629 1.00 25.34 85 SER A O 1
ATOM 694 N N . GLN A 1 86 ? -53.831 -81.436 -33.315 1.00 27.02 86 GLN A N 1
ATOM 695 C CA . GLN A 1 86 ? -54.965 -81.597 -34.256 1.00 27.02 86 GLN A CA 1
ATOM 696 C C . GLN A 1 86 ? -56.300 -82.226 -33.781 1.00 27.02 86 GLN A C 1
ATOM 698 O O . GLN A 1 86 ? -56.404 -83.435 -33.599 1.00 27.02 86 GLN A O 1
ATOM 703 N N . SER A 1 87 ? -57.405 -81.476 -33.906 1.00 23.50 87 SER A N 1
ATOM 704 C CA . SER A 1 87 ? -58.262 -81.550 -35.116 1.00 23.50 87 SER A CA 1
ATOM 705 C C . SER A 1 87 ? -59.484 -80.606 -35.075 1.00 23.50 87 SER A C 1
ATOM 707 O O . SER A 1 87 ? -60.022 -80.309 -34.018 1.00 23.5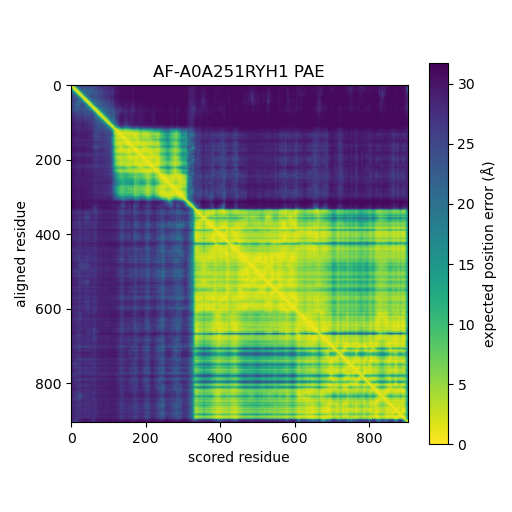0 87 SER A O 1
ATOM 709 N N . HIS A 1 88 ? -59.888 -80.169 -36.275 1.00 26.50 88 HIS A N 1
ATOM 710 C CA . HIS A 1 88 ? -61.150 -79.538 -36.703 1.00 26.50 88 HIS A CA 1
ATOM 711 C C . HIS A 1 88 ? -61.712 -78.228 -36.082 1.00 26.50 88 HIS A C 1
ATOM 713 O O . HIS A 1 88 ? -61.694 -77.946 -34.892 1.00 26.50 88 HIS A O 1
ATOM 719 N N . ASN A 1 89 ? -62.237 -77.435 -37.022 1.00 26.06 89 ASN A N 1
ATOM 720 C CA . ASN A 1 89 ? -62.950 -76.146 -36.972 1.00 26.06 89 ASN A CA 1
ATOM 721 C C . ASN A 1 89 ? -64.492 -76.441 -36.936 1.00 26.06 89 ASN A C 1
ATOM 723 O O . ASN A 1 89 ? -64.817 -77.626 -37.052 1.00 26.06 89 ASN A O 1
ATOM 727 N N . PRO A 1 90 ? -65.461 -75.481 -36.935 1.00 48.72 90 PRO A N 1
ATOM 728 C CA . PRO A 1 90 ? -65.346 -74.010 -36.990 1.00 48.72 90 PRO A CA 1
ATOM 729 C C . PRO A 1 90 ? -66.400 -73.187 -36.172 1.00 48.72 90 PRO A C 1
ATOM 731 O O . PRO A 1 90 ? -67.238 -73.752 -35.481 1.00 48.72 90 PRO A O 1
ATOM 734 N N . GLN A 1 91 ? -66.427 -71.855 -36.406 1.00 26.62 91 GLN A N 1
ATOM 735 C CA . GLN A 1 91 ? -67.567 -70.904 -36.237 1.00 26.62 91 GLN A CA 1
ATOM 736 C C . GLN A 1 91 ? -68.023 -70.509 -34.804 1.00 26.62 91 GLN A C 1
ATOM 738 O O . GLN A 1 91 ? -67.840 -71.273 -33.869 1.00 26.62 91 GLN A O 1
ATOM 743 N N . LEU A 1 92 ? -68.693 -69.366 -34.537 1.00 28.05 92 LEU A N 1
ATOM 744 C CA . LEU A 1 92 ? -68.714 -67.976 -35.082 1.00 28.05 92 LEU A CA 1
ATOM 745 C C . LEU A 1 92 ? -69.574 -67.094 -34.117 1.00 28.05 92 LEU A C 1
ATOM 747 O O . LEU A 1 92 ? -70.275 -67.642 -33.273 1.00 28.05 92 LEU A O 1
ATOM 751 N N . SER A 1 93 ? -69.623 -65.764 -34.314 1.00 24.33 93 SER A N 1
ATOM 752 C CA . SER A 1 93 ? -70.537 -64.756 -33.686 1.00 24.33 93 SER A CA 1
ATOM 753 C C . SER A 1 93 ? -70.228 -64.347 -32.221 1.00 24.33 93 SER A C 1
ATOM 755 O O . SER A 1 93 ? -69.854 -65.200 -31.431 1.00 24.33 93 SER A O 1
ATOM 757 N N . VAL A 1 94 ? -70.200 -63.079 -31.757 1.00 27.41 94 VAL A N 1
ATOM 758 C CA . VAL A 1 94 ? -70.829 -61.752 -32.055 1.00 27.41 94 VAL A CA 1
ATOM 759 C C . VAL A 1 94 ? -71.978 -61.394 -31.080 1.00 27.41 94 VAL A C 1
ATOM 761 O O . VAL A 1 94 ? -72.835 -62.220 -30.797 1.00 27.41 94 VAL A O 1
ATOM 764 N N . THR A 1 95 ? -72.009 -60.113 -30.667 1.00 24.47 95 THR A N 1
ATOM 765 C CA . THR A 1 95 ? -73.051 -59.317 -29.952 1.00 24.47 95 THR A CA 1
ATOM 766 C C . THR A 1 95 ? -72.840 -58.949 -28.470 1.00 24.47 95 THR A C 1
ATOM 768 O O . THR A 1 95 ? -72.178 -59.630 -27.695 1.00 24.47 95 THR A O 1
ATOM 771 N N . SER A 1 96 ? -73.371 -57.766 -28.143 1.00 22.78 96 SER A N 1
ATOM 772 C CA . SER A 1 96 ? -73.291 -56.982 -26.900 1.00 22.78 96 SER A CA 1
ATOM 773 C C . SER A 1 96 ? -74.729 -56.748 -26.349 1.00 22.78 96 SER A C 1
ATOM 775 O O . SER A 1 96 ? -75.592 -57.577 -26.625 1.00 22.78 96 SER A O 1
ATOM 777 N N . PRO A 1 97 ? -75.093 -55.627 -25.688 1.00 60.34 97 PRO A N 1
ATOM 778 C CA . PRO A 1 97 ? -74.759 -55.170 -24.327 1.00 60.34 97 PRO A CA 1
ATOM 779 C C . PRO A 1 97 ? -76.014 -54.923 -23.439 1.00 60.34 97 PRO A C 1
ATOM 781 O O . PRO A 1 97 ? -77.098 -54.691 -23.963 1.00 60.34 97 PRO A O 1
ATOM 784 N N . ALA A 1 98 ? -75.871 -54.841 -22.103 1.00 26.03 98 ALA A N 1
ATOM 785 C CA . ALA A 1 98 ? -76.856 -54.224 -21.180 1.00 26.03 98 ALA A CA 1
ATOM 786 C C . ALA A 1 98 ? -76.337 -54.169 -19.713 1.00 26.03 98 ALA A C 1
ATOM 788 O O . ALA A 1 98 ? -75.379 -54.875 -19.418 1.00 26.03 98 ALA A O 1
ATOM 789 N N . THR A 1 99 ? -76.929 -53.505 -18.695 1.00 26.64 99 THR A N 1
ATOM 790 C CA . THR A 1 99 ? -77.644 -52.204 -18.546 1.00 26.64 99 THR A CA 1
ATOM 791 C C . THR A 1 99 ? -78.006 -51.989 -17.045 1.00 26.64 99 THR A C 1
ATOM 793 O O . THR A 1 99 ? -78.672 -52.835 -16.467 1.00 26.64 99 THR A O 1
ATOM 796 N N . LEU A 1 100 ? -77.664 -50.821 -16.461 1.00 25.95 100 LEU A N 1
ATOM 797 C CA . LEU A 1 100 ? -78.208 -50.168 -15.228 1.00 25.95 100 LEU A CA 1
ATOM 798 C C . LEU A 1 100 ? -78.059 -50.744 -13.774 1.00 25.95 100 LEU A C 1
ATOM 800 O O . LEU A 1 100 ? -78.224 -51.925 -13.514 1.00 25.95 100 LEU A O 1
ATOM 804 N N . ARG A 1 101 ? -77.997 -49.765 -12.832 1.00 25.47 101 ARG A N 1
ATOM 805 C CA . ARG A 1 101 ? -78.509 -49.679 -11.419 1.00 25.47 101 ARG A CA 1
ATOM 806 C C . ARG A 1 101 ? -77.635 -50.001 -10.174 1.00 25.47 101 ARG A C 1
ATOM 808 O O . ARG A 1 101 ? -77.487 -51.139 -9.765 1.00 25.47 101 ARG A O 1
ATOM 815 N N . LEU A 1 102 ? -77.244 -48.905 -9.496 1.00 27.20 102 LEU A N 1
ATOM 816 C CA . LEU A 1 102 ? -77.463 -48.541 -8.068 1.00 27.20 102 LEU A CA 1
ATOM 817 C C . LEU A 1 102 ? -77.368 -49.616 -6.950 1.00 27.20 102 LEU A C 1
ATOM 819 O O . LEU A 1 102 ? -78.311 -50.382 -6.787 1.00 27.20 102 LEU A O 1
ATOM 823 N N . PHE A 1 103 ? -76.385 -49.508 -6.035 1.00 24.67 103 PHE A N 1
ATOM 824 C CA . PHE A 1 103 ? -76.510 -48.877 -4.689 1.00 24.67 103 PHE A CA 1
ATOM 825 C C . PHE A 1 103 ? -75.204 -48.989 -3.852 1.00 24.67 103 PHE A C 1
ATOM 827 O O . PHE A 1 103 ? -74.393 -49.867 -4.103 1.00 24.67 103 PHE A O 1
ATOM 834 N N . SER A 1 104 ? -75.036 -48.077 -2.876 1.00 26.38 104 SER A N 1
ATOM 835 C CA . SER A 1 104 ? -74.205 -48.125 -1.637 1.00 26.38 104 SER A CA 1
ATOM 836 C C . SER A 1 104 ? -72.908 -48.964 -1.557 1.00 26.38 104 SER A C 1
ATOM 838 O O . SER A 1 104 ? -72.949 -50.183 -1.685 1.00 26.38 104 SER A O 1
ATOM 840 N N . GLY A 1 105 ? -71.801 -48.363 -1.097 1.00 25.42 105 GLY A N 1
ATOM 841 C CA . GLY A 1 105 ? -70.654 -49.136 -0.589 1.00 25.42 105 GLY A CA 1
ATOM 842 C C . GLY A 1 105 ? -69.359 -48.339 -0.424 1.00 25.42 105 GLY A C 1
ATOM 843 O O . GLY A 1 105 ? -68.873 -47.731 -1.366 1.00 25.42 105 GLY A O 1
ATOM 844 N N . ASP A 1 106 ? -68.824 -48.357 0.790 1.00 26.66 106 ASP A N 1
ATOM 845 C CA . ASP A 1 106 ? -67.660 -47.627 1.297 1.00 26.66 106 ASP A CA 1
ATOM 846 C C . ASP A 1 106 ? -66.286 -47.973 0.656 1.00 26.66 106 ASP A C 1
ATOM 848 O O . ASP A 1 106 ? -65.992 -49.114 0.309 1.00 26.66 106 ASP A O 1
ATOM 852 N N . SER A 1 107 ? -65.392 -46.981 0.681 1.00 26.86 107 SER A N 1
ATOM 853 C CA . SER A 1 107 ? -63.923 -47.073 0.712 1.00 26.86 107 SER A CA 1
ATOM 854 C C . SER A 1 107 ? -63.083 -47.516 -0.515 1.00 26.86 107 SER A C 1
ATOM 856 O O . SER A 1 107 ? -63.174 -48.615 -1.043 1.00 26.86 107 SER A O 1
ATOM 858 N N . ARG A 1 108 ? -62.072 -46.663 -0.773 1.00 29.47 108 ARG A N 1
ATOM 859 C CA . ARG A 1 108 ? -60.686 -46.953 -1.218 1.00 29.47 108 ARG A CA 1
ATOM 860 C C . ARG A 1 108 ? -60.381 -47.394 -2.675 1.00 29.47 108 ARG A C 1
ATOM 862 O O . ARG A 1 108 ? -60.858 -48.391 -3.188 1.00 29.47 108 ARG A O 1
ATOM 869 N N . HIS A 1 109 ? -59.402 -46.674 -3.247 1.00 27.33 109 HIS A N 1
ATOM 870 C CA . HIS A 1 109 ? -58.632 -46.914 -4.487 1.00 27.33 109 HIS A CA 1
ATOM 871 C C . HIS A 1 109 ? -59.353 -46.788 -5.846 1.00 27.33 109 HIS A C 1
ATOM 873 O O . HIS A 1 109 ? -59.783 -47.767 -6.449 1.00 27.33 109 HIS A O 1
ATOM 879 N N . ARG A 1 110 ? -59.307 -45.578 -6.429 1.00 26.69 110 ARG A N 1
ATOM 880 C CA . ARG A 1 110 ? -59.301 -45.401 -7.893 1.00 26.69 110 ARG A CA 1
ATOM 881 C C . ARG A 1 110 ? -57.864 -45.262 -8.392 1.00 26.69 110 ARG A C 1
ATOM 883 O O . ARG A 1 110 ? -57.234 -44.234 -8.162 1.00 26.69 110 ARG A O 1
ATOM 890 N N . VAL A 1 111 ? -57.384 -46.264 -9.124 1.00 28.14 111 VAL A N 1
ATOM 891 C CA . VAL A 1 111 ? -56.242 -46.103 -10.034 1.00 28.14 111 VAL A CA 1
ATOM 892 C C . VAL A 1 111 ? -56.745 -45.348 -11.264 1.00 28.14 111 VAL A C 1
ATOM 894 O O . VAL A 1 111 ? -57.679 -45.798 -11.926 1.00 28.14 111 VAL A O 1
ATOM 897 N N . ILE A 1 112 ? -56.159 -44.187 -11.558 1.00 33.28 112 ILE A N 1
ATOM 898 C CA . ILE A 1 112 ? -56.461 -43.427 -12.776 1.00 33.28 112 ILE A CA 1
ATOM 899 C C . ILE A 1 112 ? -55.515 -43.907 -13.878 1.00 33.28 112 ILE A C 1
ATOM 901 O O . ILE A 1 112 ? -54.302 -43.741 -13.771 1.00 33.28 112 ILE A O 1
ATOM 905 N N . PHE A 1 113 ? -56.074 -44.466 -14.952 1.00 30.48 113 PHE A N 1
ATOM 906 C CA . PHE A 1 113 ? -55.349 -44.644 -16.208 1.00 30.48 113 PHE A CA 1
ATOM 907 C C . PHE A 1 113 ? -55.017 -43.262 -16.790 1.00 30.48 113 PHE A C 1
ATOM 909 O O . PHE A 1 113 ? -55.910 -42.554 -17.255 1.00 30.48 113 PHE A O 1
ATOM 916 N N . LEU A 1 114 ? -53.739 -42.883 -16.780 1.00 33.09 114 LEU A N 1
ATOM 917 C CA . LEU A 1 114 ? -53.229 -41.781 -17.595 1.00 33.09 114 LEU A CA 1
ATOM 918 C C . LEU A 1 114 ? -52.774 -42.347 -18.942 1.00 33.09 114 LEU A C 1
ATOM 920 O O . LEU A 1 114 ? -51.945 -43.251 -18.997 1.00 33.09 114 LEU A O 1
ATOM 924 N N . SER A 1 115 ? -53.338 -41.826 -20.030 1.00 42.28 115 SER A N 1
ATOM 925 C CA . SER A 1 115 ? -53.033 -42.254 -21.398 1.00 42.28 115 SER A CA 1
ATOM 926 C C . SER A 1 115 ? -51.603 -41.889 -21.812 1.00 42.28 115 SER A C 1
ATOM 928 O O . SER A 1 115 ? -51.034 -40.920 -21.306 1.00 42.28 115 SER A O 1
ATOM 930 N N . GLU A 1 116 ? -51.037 -42.598 -22.793 1.00 44.06 116 GLU A N 1
ATOM 931 C CA . GLU A 1 116 ? -49.673 -42.365 -23.313 1.00 44.06 116 GLU A CA 1
ATOM 932 C C . GLU A 1 116 ? -49.439 -40.922 -23.805 1.00 44.06 116 GLU A C 1
ATOM 934 O O . GLU A 1 116 ? -48.339 -40.380 -23.676 1.00 44.06 116 GLU A O 1
ATOM 939 N N . SER A 1 117 ? -50.498 -40.246 -24.265 1.00 47.53 117 SER A N 1
ATOM 940 C CA . SER A 1 117 ? -50.492 -38.816 -24.603 1.00 47.53 117 SER A CA 1
ATOM 941 C C . SER A 1 117 ? -50.079 -37.909 -23.433 1.00 47.53 117 SER A C 1
ATOM 943 O O . SER A 1 117 ? -49.490 -36.850 -23.650 1.00 47.53 117 SER A O 1
ATOM 945 N N . SER A 1 118 ? -50.365 -38.319 -22.193 1.00 50.88 118 SER A N 1
ATOM 946 C CA . SER A 1 118 ? -49.962 -37.619 -20.965 1.00 50.88 118 SER A CA 1
ATOM 947 C C . SER A 1 118 ? -48.446 -37.695 -20.783 1.00 50.88 118 SER A C 1
ATOM 949 O O . SER A 1 118 ? -47.800 -36.669 -20.585 1.00 50.88 118 SER A O 1
ATOM 951 N N . ASN A 1 119 ? -47.870 -38.896 -20.927 1.00 54.91 119 ASN A N 1
ATOM 952 C CA . ASN A 1 119 ? -46.433 -39.131 -20.768 1.00 54.91 119 ASN A CA 1
ATOM 953 C C . ASN A 1 119 ? -45.605 -38.360 -21.803 1.00 54.91 119 ASN A C 1
ATOM 955 O O . ASN A 1 119 ? -44.601 -37.749 -21.445 1.00 54.91 119 ASN A O 1
ATOM 959 N N . PHE A 1 120 ? -46.043 -38.317 -23.065 1.00 57.34 120 PHE A N 1
ATOM 960 C CA . PHE A 1 120 ? -45.340 -37.549 -24.099 1.00 57.34 120 PHE A CA 1
ATOM 961 C C . PHE A 1 120 ? -45.347 -36.037 -23.818 1.00 57.34 120 PHE A C 1
ATOM 963 O O . PHE A 1 120 ? -44.339 -35.356 -24.018 1.00 57.34 120 PHE A O 1
ATOM 970 N N . LYS A 1 121 ? -46.467 -35.506 -23.308 1.00 64.88 121 LYS A N 1
ATOM 971 C CA . LYS A 1 121 ? -46.592 -34.085 -22.959 1.00 64.88 121 LYS A CA 1
ATOM 972 C C . LYS A 1 121 ? -45.749 -33.719 -21.734 1.00 64.88 121 LYS A C 1
ATOM 974 O O . LYS A 1 121 ? -45.053 -32.711 -21.772 1.00 64.88 121 LYS A O 1
ATOM 979 N N . VAL A 1 122 ? -45.757 -34.559 -20.694 1.00 70.19 122 VAL A N 1
ATOM 980 C CA . VAL A 1 122 ? -44.904 -34.387 -19.504 1.00 70.19 122 VAL A CA 1
ATOM 981 C C . VAL A 1 122 ? -43.423 -34.442 -19.886 1.00 70.19 122 VAL A C 1
ATOM 983 O O . VAL A 1 122 ? -42.671 -33.563 -19.474 1.00 70.19 122 VAL A O 1
ATOM 986 N N . LYS A 1 123 ? -43.010 -35.392 -20.738 1.00 73.94 123 LYS A N 1
ATOM 987 C CA . LYS A 1 123 ? -41.617 -35.500 -21.200 1.00 73.94 123 LYS A CA 1
ATOM 988 C C . LYS A 1 123 ? -41.132 -34.215 -21.885 1.00 73.94 123 LYS A C 1
ATOM 990 O O . LYS A 1 123 ? -40.114 -33.669 -21.473 1.00 73.94 123 LYS A O 1
ATOM 995 N N . LYS A 1 124 ? -41.908 -33.667 -22.831 1.00 75.50 124 LYS A N 1
ATOM 996 C CA . LYS A 1 124 ? -41.576 -32.389 -23.491 1.00 75.50 124 LYS A CA 1
ATOM 997 C C . LYS A 1 124 ? -41.510 -31.194 -22.535 1.00 75.50 124 LYS A C 1
ATOM 999 O O . LYS A 1 124 ? -40.717 -30.288 -22.760 1.00 75.50 124 LYS A O 1
ATOM 1004 N N . MET A 1 125 ? -42.333 -31.168 -21.485 1.00 77.50 125 MET A N 1
ATOM 1005 C CA . MET A 1 125 ? -42.284 -30.101 -20.475 1.00 77.50 125 MET A CA 1
ATOM 1006 C C . MET A 1 125 ? -41.024 -30.196 -19.603 1.00 77.50 125 MET A C 1
ATOM 1008 O O . MET A 1 125 ? -40.449 -29.165 -19.272 1.00 77.50 125 MET A O 1
ATOM 1012 N N . VAL A 1 126 ? -40.566 -31.409 -19.275 1.00 81.94 126 VAL A N 1
ATOM 1013 C CA . VAL A 1 126 ? -39.304 -31.631 -18.545 1.00 81.94 126 VAL A CA 1
ATOM 1014 C C . VAL A 1 126 ? -38.092 -31.267 -19.411 1.00 81.94 126 VAL A C 1
ATOM 1016 O O . VAL A 1 126 ? -37.202 -30.570 -18.935 1.00 81.94 126 VAL A O 1
ATOM 1019 N N . GLU A 1 127 ? -38.084 -31.664 -20.687 1.00 84.50 127 GLU A N 1
ATOM 1020 C CA . GLU A 1 127 ? -37.029 -31.303 -21.651 1.00 84.50 127 GLU A CA 1
ATOM 1021 C C . GLU A 1 127 ? -36.940 -29.778 -21.861 1.00 84.50 127 GLU A C 1
ATOM 1023 O O . GLU A 1 127 ? -35.846 -29.217 -21.863 1.00 84.50 127 GLU A O 1
ATOM 1028 N N . ALA A 1 128 ? -38.079 -29.082 -21.965 1.00 85.62 128 ALA A N 1
ATOM 1029 C CA . ALA A 1 128 ? -38.105 -27.620 -22.060 1.00 85.62 128 ALA A CA 1
ATOM 1030 C C . ALA A 1 128 ? -37.647 -26.925 -20.762 1.00 85.62 128 ALA A C 1
ATOM 1032 O O . ALA A 1 128 ? -36.976 -25.899 -20.834 1.00 85.62 128 ALA A O 1
ATOM 1033 N N . LEU A 1 129 ? -37.968 -27.476 -19.583 1.00 88.38 129 LEU A N 1
ATOM 1034 C CA . LEU A 1 129 ? -37.502 -26.939 -18.298 1.00 88.38 129 LEU A CA 1
ATOM 1035 C C . LEU A 1 129 ? -35.983 -27.015 -18.164 1.00 88.38 129 LEU A C 1
ATOM 1037 O O . LEU A 1 129 ? -35.360 -26.023 -17.797 1.00 88.38 129 LEU A O 1
ATOM 1041 N N . ASP A 1 130 ? -35.399 -28.165 -18.493 1.00 88.12 130 ASP A N 1
ATOM 1042 C CA . ASP A 1 130 ? -33.950 -28.361 -18.495 1.00 88.12 130 ASP A CA 1
ATOM 1043 C C . ASP A 1 130 ? -33.255 -27.373 -19.450 1.00 88.12 130 ASP A C 1
ATOM 1045 O O . ASP A 1 130 ? -32.320 -26.678 -19.054 1.00 88.12 130 ASP A O 1
ATOM 1049 N N . LEU A 1 131 ? -33.786 -27.207 -20.668 1.00 89.38 131 LEU A N 1
ATOM 1050 C CA . LEU A 1 131 ? -33.290 -26.237 -21.651 1.00 89.38 131 LEU A CA 1
ATOM 1051 C C . LEU A 1 131 ? -33.339 -24.783 -21.133 1.00 89.38 131 LEU A C 1
ATOM 1053 O O . LEU A 1 131 ? -32.387 -24.025 -21.310 1.00 89.38 131 LEU A O 1
ATOM 1057 N N . PHE A 1 132 ? -34.432 -24.382 -20.476 1.00 92.56 132 PHE A N 1
ATOM 1058 C CA . PHE A 1 132 ? -34.605 -23.016 -19.960 1.00 92.56 132 PHE A CA 1
ATOM 1059 C C . PHE A 1 132 ? -33.718 -22.727 -18.742 1.00 92.56 132 PHE A C 1
ATOM 1061 O O . PHE A 1 132 ? -33.233 -21.606 -18.590 1.00 92.56 132 PHE A O 1
ATOM 1068 N N . LEU A 1 133 ? -33.461 -23.732 -17.901 1.00 89.75 133 LEU A N 1
ATOM 1069 C CA . LEU A 1 133 ? -32.515 -23.622 -16.790 1.00 89.75 133 LEU A CA 1
ATOM 1070 C C . LEU A 1 133 ? -31.058 -23.565 -17.287 1.00 89.75 133 LEU A C 1
ATOM 1072 O O . LEU A 1 133 ? -30.267 -22.800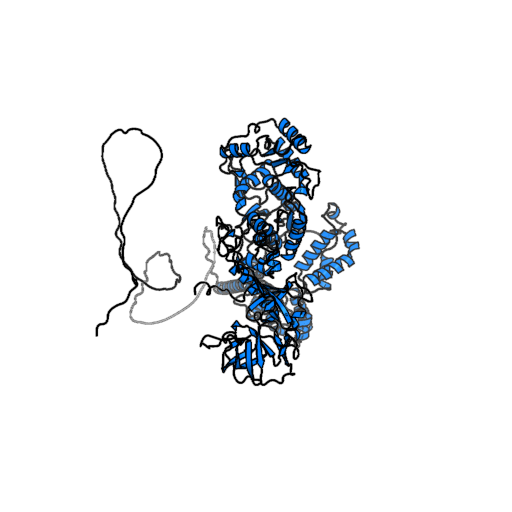 -16.740 1.00 89.75 133 LEU A O 1
ATOM 1076 N N . LYS A 1 134 ? -30.710 -24.301 -18.353 1.00 90.06 134 LYS A N 1
ATOM 1077 C CA . LYS A 1 134 ? -29.365 -24.299 -18.967 1.00 90.06 134 LYS A CA 1
ATOM 1078 C C . LYS A 1 134 ? -28.951 -22.961 -19.578 1.00 90.06 134 LYS A C 1
ATOM 1080 O O . LYS A 1 134 ? -27.772 -22.625 -19.538 1.00 90.06 134 LYS A O 1
ATOM 1085 N N . ILE A 1 135 ? -29.897 -22.172 -20.089 1.00 88.62 135 ILE A N 1
ATOM 1086 C CA . ILE A 1 135 ? -29.629 -20.783 -20.509 1.00 88.62 135 ILE A CA 1
ATOM 1087 C C . ILE A 1 135 ? -29.653 -19.781 -19.336 1.00 88.62 135 ILE A C 1
ATOM 1089 O O . ILE A 1 135 ? -29.605 -18.573 -19.544 1.00 88.62 135 ILE A O 1
ATOM 1093 N N . GLY A 1 136 ? -29.750 -20.248 -18.088 1.00 86.06 136 GLY A N 1
ATOM 1094 C CA . GLY A 1 136 ? -29.632 -19.411 -16.893 1.00 86.06 136 GLY A CA 1
ATOM 1095 C C . GLY A 1 136 ? -30.895 -18.642 -16.486 1.00 86.06 136 GLY A C 1
ATOM 1096 O O . GLY A 1 136 ? -30.795 -17.722 -15.669 1.00 86.06 136 GLY A O 1
ATOM 1097 N N . LEU A 1 137 ? -32.083 -18.986 -17.003 1.00 87.94 137 LEU A N 1
ATOM 1098 C CA . LEU A 1 137 ? -33.328 -18.427 -16.462 1.00 87.94 137 LEU A CA 1
ATOM 1099 C C . LEU A 1 137 ? -33.551 -18.924 -15.032 1.00 87.94 137 LEU A C 1
ATOM 1101 O O . LEU A 1 137 ? -33.290 -20.083 -14.709 1.00 87.94 137 LEU A O 1
ATOM 1105 N N . ASP A 1 138 ? -34.059 -18.052 -14.158 1.00 88.19 138 ASP A N 1
ATOM 1106 C CA . ASP A 1 138 ? -34.404 -18.480 -12.807 1.00 88.19 138 ASP A CA 1
ATOM 1107 C C . ASP A 1 138 ? -35.563 -19.481 -12.835 1.00 88.19 138 ASP A C 1
ATOM 1109 O O . ASP A 1 138 ? -36.437 -19.444 -13.707 1.00 88.19 138 ASP A O 1
ATOM 1113 N N . LYS A 1 139 ? -35.581 -20.370 -11.841 1.00 86.06 139 LYS A N 1
ATOM 1114 C CA . LYS A 1 139 ? -36.539 -21.474 -11.764 1.00 86.06 139 LYS A CA 1
ATOM 1115 C C . LYS A 1 139 ? -37.997 -21.010 -11.856 1.00 86.06 139 LYS A C 1
ATOM 1117 O O . LYS A 1 139 ? -38.787 -21.639 -12.554 1.00 86.06 139 LYS A O 1
ATOM 1122 N N . ARG A 1 140 ? -38.342 -19.886 -11.220 1.00 87.38 140 ARG A N 1
ATOM 1123 C CA . ARG A 1 140 ? -39.703 -19.332 -11.224 1.00 87.38 140 ARG A CA 1
ATOM 1124 C C . ARG A 1 140 ? -40.082 -18.810 -12.613 1.00 87.38 140 ARG A C 1
ATOM 1126 O O . ARG A 1 140 ? -41.196 -19.057 -13.071 1.00 87.38 140 ARG A O 1
ATOM 1133 N N . THR A 1 141 ? -39.182 -18.114 -13.303 1.00 86.75 141 THR A N 1
ATOM 1134 C CA . THR A 1 141 ? -39.392 -17.659 -14.686 1.00 86.75 141 THR A CA 1
ATOM 1135 C C . THR A 1 141 ? -39.479 -18.837 -15.655 1.00 86.75 141 THR A C 1
ATOM 1137 O O . THR A 1 141 ? -40.383 -18.856 -16.491 1.00 86.75 141 THR A O 1
ATOM 1140 N N . ALA A 1 142 ? -38.626 -19.856 -15.520 1.00 87.62 142 ALA A N 1
ATOM 1141 C CA . ALA A 1 142 ? -38.664 -21.057 -16.356 1.00 87.62 142 ALA A CA 1
ATOM 1142 C C . ALA A 1 142 ? -39.988 -21.837 -16.193 1.00 87.62 142 ALA A C 1
ATOM 1144 O O . ALA A 1 142 ? -40.656 -22.135 -17.185 1.00 87.62 142 ALA A O 1
ATOM 1145 N N . GLU A 1 143 ? -40.432 -22.077 -14.954 1.00 85.56 143 GLU A N 1
ATOM 1146 C CA . GLU A 1 143 ? -41.718 -22.727 -14.647 1.00 85.56 143 GLU A CA 1
ATOM 1147 C C . GLU A 1 143 ? -42.918 -21.926 -15.192 1.00 85.56 143 GLU A C 1
ATOM 1149 O O . GLU A 1 143 ? -43.800 -22.489 -15.848 1.00 85.56 143 GLU A O 1
ATOM 1154 N N . ASN A 1 144 ? -42.926 -20.598 -15.015 1.00 85.94 144 ASN A N 1
ATOM 1155 C CA . ASN A 1 144 ? -43.957 -19.718 -15.584 1.00 85.94 144 ASN A CA 1
ATOM 1156 C C . ASN A 1 144 ? -43.948 -19.702 -17.122 1.00 85.94 144 ASN A C 1
ATOM 1158 O O . ASN A 1 144 ? -45.003 -19.579 -17.747 1.00 85.94 144 ASN A O 1
ATOM 1162 N N . THR A 1 145 ? -42.776 -19.837 -17.745 1.00 87.69 145 THR A N 1
ATOM 1163 C CA . THR A 1 145 ? -42.637 -19.856 -19.208 1.00 87.69 145 THR A CA 1
ATOM 1164 C C . THR A 1 145 ? -43.281 -21.104 -19.803 1.00 87.69 145 THR A C 1
ATOM 1166 O O . THR A 1 145 ? -44.021 -21.001 -20.782 1.00 87.69 145 THR A O 1
ATOM 1169 N N . ILE A 1 146 ? -43.083 -22.261 -19.162 1.00 86.44 146 ILE A N 1
ATOM 1170 C CA . ILE A 1 146 ? -43.663 -23.557 -19.556 1.00 86.44 146 ILE A CA 1
ATOM 1171 C C . ILE A 1 146 ? -45.191 -23.564 -19.455 1.00 86.44 146 ILE A C 1
ATOM 1173 O O . ILE A 1 146 ? -45.865 -24.213 -20.257 1.00 86.44 146 ILE A O 1
ATOM 1177 N N . ALA A 1 147 ? -45.765 -22.804 -18.518 1.00 83.12 147 ALA A N 1
ATOM 1178 C CA . ALA A 1 147 ? -47.214 -22.617 -18.446 1.00 83.12 147 ALA A CA 1
ATOM 1179 C C . ALA A 1 147 ? -47.788 -21.907 -19.696 1.00 83.12 147 ALA A C 1
ATOM 1181 O O . ALA A 1 147 ? -48.978 -22.036 -19.991 1.00 83.12 147 ALA A O 1
ATOM 1182 N N . ASN A 1 148 ? -46.956 -21.195 -20.468 1.00 86.75 148 ASN A N 1
ATOM 1183 C CA . ASN A 1 148 ? -47.333 -20.528 -21.711 1.00 86.75 148 ASN A CA 1
ATOM 1184 C C . ASN A 1 148 ? -46.762 -21.256 -22.943 1.00 86.75 148 ASN A C 1
ATOM 1186 O O . ASN A 1 148 ? -45.656 -20.971 -23.405 1.00 86.75 148 ASN A O 1
ATOM 1190 N N . ASN A 1 149 ? -47.566 -22.143 -23.543 1.00 83.88 149 ASN A N 1
ATOM 1191 C CA . ASN A 1 149 ? -47.181 -22.935 -24.724 1.00 83.88 149 ASN A CA 1
ATOM 1192 C C . ASN A 1 149 ? -46.621 -22.096 -25.895 1.00 83.88 149 ASN A C 1
ATOM 1194 O O . ASN A 1 149 ? -45.741 -22.568 -26.616 1.00 83.88 149 ASN A O 1
ATOM 1198 N N . LYS A 1 150 ? -47.116 -20.865 -26.110 1.00 84.19 150 LYS A N 1
ATOM 1199 C CA . LYS A 1 150 ? -46.642 -19.999 -27.202 1.00 84.19 150 LYS A CA 1
ATOM 1200 C C . LYS A 1 150 ? -45.225 -19.496 -26.922 1.00 84.19 150 LYS A C 1
ATOM 1202 O O . LYS A 1 150 ? -44.358 -19.634 -27.779 1.00 84.19 150 LYS A O 1
ATOM 1207 N N . VAL A 1 151 ? -44.980 -18.970 -25.718 1.00 86.25 151 VAL A N 1
ATOM 1208 C CA . VAL A 1 151 ? -43.639 -18.500 -25.323 1.00 86.25 151 VAL A CA 1
ATOM 1209 C C . VAL A 1 151 ? -42.667 -19.674 -25.220 1.00 86.25 151 VAL A C 1
ATOM 1211 O O . VAL A 1 151 ? -41.555 -19.566 -25.717 1.00 86.25 151 VAL A O 1
ATOM 1214 N N . THR A 1 152 ? -43.109 -20.822 -24.695 1.00 88.94 152 THR A N 1
ATOM 1215 C CA . THR A 1 152 ? -42.321 -22.068 -24.674 1.00 88.94 152 THR A CA 1
ATOM 1216 C C . THR A 1 152 ? -41.835 -22.447 -26.074 1.00 88.94 152 THR A C 1
ATOM 1218 O O . THR A 1 152 ? -40.648 -22.683 -26.274 1.00 88.94 152 THR A O 1
ATOM 1221 N N . THR A 1 153 ? -42.737 -22.463 -27.061 1.00 88.94 153 THR A N 1
ATOM 1222 C CA . THR A 1 153 ? -42.397 -22.848 -28.442 1.00 88.94 153 THR A CA 1
ATOM 1223 C C . THR A 1 153 ? -41.444 -21.841 -29.090 1.00 88.94 153 THR A C 1
ATOM 1225 O O . THR A 1 153 ? -40.462 -22.240 -29.713 1.00 88.94 153 THR A O 1
ATOM 1228 N N . ASN A 1 154 ? -41.690 -20.539 -28.898 1.00 88.12 154 ASN A N 1
ATOM 1229 C CA . ASN A 1 154 ? -40.813 -19.474 -29.388 1.00 88.12 154 ASN A CA 1
ATOM 1230 C C . ASN A 1 154 ? -39.416 -19.521 -28.756 1.00 88.12 154 ASN A C 1
ATOM 1232 O O . ASN A 1 154 ? -38.431 -19.311 -29.456 1.00 88.12 154 ASN A O 1
ATOM 1236 N N . LEU A 1 155 ? -39.322 -19.779 -27.450 1.00 90.75 155 LEU A N 1
ATOM 1237 C CA . LEU A 1 155 ? -38.054 -19.799 -26.725 1.00 90.75 155 LEU A CA 1
ATOM 1238 C C . LEU A 1 155 ? -37.208 -21.015 -27.098 1.00 90.75 155 LEU A C 1
ATOM 1240 O O . LEU A 1 155 ? -36.020 -20.860 -27.345 1.00 90.75 155 LEU A O 1
ATOM 1244 N N . VAL A 1 156 ? -37.819 -22.197 -27.239 1.00 90.44 156 VAL A N 1
ATOM 1245 C CA . VAL A 1 156 ? -37.126 -23.381 -27.776 1.00 90.44 156 VAL A CA 1
ATOM 1246 C C . VAL A 1 156 ? -36.608 -23.112 -29.195 1.00 90.44 156 VAL A C 1
ATOM 1248 O O . VAL A 1 156 ? -35.464 -23.439 -29.492 1.00 90.44 156 VAL A O 1
ATOM 1251 N N . ALA A 1 157 ? -37.401 -22.466 -30.061 1.00 89.06 157 ALA A N 1
ATOM 1252 C CA . ALA A 1 157 ? -36.944 -22.085 -31.401 1.00 89.06 157 ALA A CA 1
ATOM 1253 C C . ALA A 1 157 ? -35.764 -21.095 -31.357 1.00 89.06 157 ALA A C 1
ATOM 1255 O O . ALA A 1 157 ? -34.766 -21.317 -32.031 1.00 89.06 157 ALA A O 1
ATOM 1256 N N . VAL A 1 158 ? -35.837 -20.059 -30.514 1.00 92.75 158 VAL A N 1
ATOM 1257 C CA . VAL A 1 158 ? -34.756 -19.075 -30.323 1.00 92.75 158 VAL A CA 1
ATOM 1258 C C . VAL A 1 158 ? -33.471 -19.712 -29.787 1.00 92.75 158 VAL A C 1
ATOM 1260 O O . VAL A 1 158 ? -32.399 -19.385 -30.279 1.00 92.75 158 VAL A O 1
ATOM 1263 N N . ILE A 1 159 ? -33.554 -20.634 -28.825 1.00 90.31 159 ILE A N 1
ATOM 1264 C CA . ILE A 1 159 ? -32.385 -21.334 -28.261 1.00 90.31 159 ILE A CA 1
ATOM 1265 C C . ILE A 1 159 ? -31.705 -22.220 -29.315 1.00 90.31 159 ILE A C 1
ATOM 1267 O O . ILE A 1 159 ? -30.477 -22.240 -29.400 1.00 90.31 159 ILE A O 1
ATOM 1271 N N . ASN A 1 160 ? -32.498 -22.906 -30.144 1.00 88.94 160 ASN A N 1
ATOM 1272 C CA . ASN A 1 160 ? -31.990 -23.721 -31.247 1.00 88.94 160 ASN A CA 1
ATOM 1273 C C . ASN A 1 160 ? -31.374 -22.853 -32.361 1.00 88.94 160 ASN A C 1
ATOM 1275 O O . ASN A 1 160 ? -30.298 -23.172 -32.852 1.00 88.94 160 ASN A O 1
ATOM 1279 N N . GLU A 1 161 ? -32.015 -21.740 -32.737 1.00 90.69 161 GLU A N 1
ATOM 1280 C CA . GLU A 1 161 ? -31.498 -20.791 -33.741 1.00 90.69 161 GLU A CA 1
ATOM 1281 C C . GLU A 1 161 ? -30.231 -20.061 -33.272 1.00 90.69 161 GLU A C 1
ATOM 1283 O O . GLU A 1 161 ? -29.358 -19.768 -34.083 1.00 90.69 161 GLU A O 1
ATOM 1288 N N . ALA A 1 162 ? -30.108 -19.800 -31.968 1.00 89.12 162 ALA A N 1
ATOM 1289 C CA . ALA A 1 162 ? -28.906 -19.252 -31.343 1.00 89.12 162 ALA A CA 1
ATOM 1290 C C . ALA A 1 162 ? -27.795 -20.300 -31.128 1.00 89.12 162 ALA A C 1
ATOM 1292 O O . ALA A 1 162 ? -26.681 -19.928 -30.768 1.00 89.12 162 ALA A O 1
ATOM 1293 N N . ASN A 1 163 ? -28.083 -21.592 -31.334 1.00 89.00 163 ASN A N 1
ATOM 1294 C CA . ASN A 1 163 ? -27.170 -22.716 -31.110 1.00 89.00 163 ASN A CA 1
ATOM 1295 C C . ASN A 1 163 ? -26.573 -22.766 -29.681 1.00 89.00 163 ASN A C 1
ATOM 1297 O O . ASN A 1 163 ? -25.392 -23.055 -29.503 1.00 89.00 163 ASN A O 1
ATOM 1301 N N . VAL A 1 164 ? -27.394 -22.489 -28.656 1.00 88.69 164 VAL A N 1
ATOM 1302 C CA . VAL A 1 164 ? -26.993 -22.499 -27.226 1.00 88.69 164 VAL A CA 1
ATOM 1303 C C . VAL A 1 164 ? -27.702 -23.588 -26.407 1.00 88.69 164 VAL A C 1
ATOM 1305 O O . VAL A 1 164 ? -27.986 -23.423 -25.221 1.00 88.69 164 VAL A O 1
ATOM 1308 N N . THR A 1 165 ? -28.009 -24.728 -27.031 1.00 85.12 165 THR A N 1
ATOM 1309 C CA . THR A 1 165 ? -28.694 -25.867 -26.385 1.00 85.12 165 THR A CA 1
ATOM 1310 C C . THR A 1 165 ? -27.899 -26.497 -25.238 1.00 85.12 165 THR A C 1
ATOM 1312 O O . THR A 1 165 ? -28.496 -27.071 -24.326 1.00 85.12 165 THR A O 1
ATOM 1315 N N . ASP A 1 166 ? -26.572 -26.359 -25.264 1.00 81.12 166 ASP A N 1
ATOM 1316 C CA . ASP A 1 166 ? -25.662 -26.838 -24.216 1.00 81.12 166 ASP A CA 1
ATOM 1317 C C . ASP A 1 166 ? -25.502 -25.839 -23.049 1.00 81.12 166 ASP A C 1
ATOM 1319 O O . ASP A 1 166 ? -24.891 -26.167 -22.032 1.00 81.12 166 ASP A O 1
ATOM 1323 N N . GLY A 1 167 ? -26.108 -24.650 -23.161 1.00 84.81 167 GLY A N 1
ATOM 1324 C CA . GLY A 1 167 ? -26.133 -23.596 -22.145 1.00 84.81 167 GLY A CA 1
ATOM 1325 C C . GLY A 1 167 ? -25.479 -22.284 -22.591 1.00 84.81 167 GLY A C 1
ATOM 1326 O O . GLY A 1 167 ? -24.762 -22.222 -23.589 1.00 84.81 167 GLY A O 1
ATOM 1327 N N . CYS A 1 168 ? -25.742 -21.212 -21.842 1.00 87.81 168 CYS A N 1
ATOM 1328 C CA . CYS A 1 168 ? -25.105 -19.903 -22.017 1.00 87.81 168 CYS A CA 1
ATOM 1329 C C . CYS A 1 168 ? -25.112 -19.110 -20.701 1.00 87.81 168 CYS A C 1
ATOM 1331 O O . CYS A 1 168 ? -25.760 -19.507 -19.732 1.00 87.81 168 CYS A O 1
ATOM 1333 N N . GLU A 1 169 ? -24.440 -17.956 -20.664 1.00 84.69 169 GLU A N 1
ATOM 1334 C CA . GLU A 1 169 ? -24.548 -17.055 -19.514 1.00 84.69 169 GLU A CA 1
ATOM 1335 C C . GLU A 1 169 ? -25.993 -16.580 -19.279 1.00 84.69 169 GLU A C 1
ATOM 1337 O O . GLU A 1 169 ? -26.761 -16.349 -20.218 1.00 84.69 169 GLU A O 1
ATOM 1342 N N . ARG A 1 170 ? -26.342 -16.335 -18.007 1.00 88.00 170 ARG A N 1
ATOM 1343 C CA . ARG A 1 170 ? -27.649 -15.793 -17.592 1.00 88.00 170 ARG A CA 1
ATOM 1344 C C . ARG A 1 170 ? -27.956 -14.423 -18.214 1.00 88.00 170 ARG A C 1
ATOM 1346 O O . ARG A 1 170 ? -29.114 -14.113 -18.481 1.00 88.00 170 ARG A O 1
ATOM 1353 N N . SER A 1 171 ? -26.933 -13.603 -18.444 1.00 85.62 171 SER A N 1
ATOM 1354 C CA . SER A 1 171 ? -26.988 -12.341 -19.200 1.00 85.62 171 SER A CA 1
ATOM 1355 C C . SER A 1 171 ? -27.587 -12.569 -20.595 1.00 85.62 171 SER A C 1
ATOM 1357 O O . SER A 1 171 ? -28.663 -12.050 -20.903 1.00 85.62 171 SER A O 1
ATOM 1359 N N . THR A 1 172 ? -26.944 -13.424 -21.390 1.00 89.19 172 THR A N 1
ATOM 1360 C CA . THR A 1 172 ? -27.360 -13.826 -22.738 1.00 89.19 172 THR A CA 1
ATOM 1361 C C . THR A 1 172 ? -28.729 -14.505 -22.724 1.00 89.19 172 THR A C 1
ATOM 1363 O O . THR A 1 172 ? -29.603 -14.128 -23.499 1.00 89.19 172 THR A O 1
ATOM 1366 N N . GLY A 1 173 ? -28.984 -15.427 -21.792 1.00 90.31 173 GLY A N 1
ATOM 1367 C CA . GLY A 1 173 ? -30.274 -16.114 -21.664 1.00 90.31 173 GLY A CA 1
ATOM 1368 C C . GLY A 1 173 ? -31.461 -15.184 -21.402 1.00 90.31 173 GLY A C 1
ATOM 1369 O O . GLY A 1 173 ? -32.525 -15.356 -21.998 1.00 90.31 173 GLY A O 1
ATOM 1370 N N . ASN A 1 174 ? -31.278 -14.141 -20.586 1.00 90.25 174 ASN A N 1
ATOM 1371 C CA . ASN A 1 174 ? -32.300 -13.111 -20.370 1.00 90.25 174 ASN A CA 1
ATOM 1372 C C . ASN A 1 174 ? -32.580 -12.289 -21.646 1.00 90.25 174 ASN A C 1
ATOM 1374 O O . ASN A 1 174 ? -33.730 -11.913 -21.904 1.00 90.25 174 ASN A O 1
ATOM 1378 N N . LEU A 1 175 ? -31.561 -12.026 -22.473 1.00 91.44 175 LEU A N 1
ATOM 1379 C CA . LEU A 1 175 ? -31.732 -11.367 -23.774 1.00 91.44 175 LEU A CA 1
ATOM 1380 C C . LEU A 1 175 ? -32.442 -12.295 -24.774 1.00 91.44 175 LEU A C 1
ATOM 1382 O O . LEU A 1 175 ? -33.400 -11.868 -25.413 1.00 91.44 175 LEU A O 1
ATOM 1386 N N . LEU A 1 176 ? -32.071 -13.578 -24.839 1.00 91.88 176 LEU A N 1
ATOM 1387 C CA . LEU A 1 176 ? -32.742 -14.599 -25.658 1.00 91.88 176 LEU A CA 1
ATOM 1388 C C . LEU A 1 176 ? -34.218 -14.783 -25.262 1.00 91.88 176 LEU A C 1
ATOM 1390 O O . LEU A 1 176 ? -35.094 -14.844 -26.126 1.00 91.88 176 LEU A O 1
ATOM 1394 N N . TYR A 1 177 ? -34.525 -14.776 -23.963 1.00 92.19 177 TYR A N 1
ATOM 1395 C CA . TYR A 1 177 ? -35.899 -14.754 -23.452 1.00 92.19 177 TYR A CA 1
ATOM 1396 C C . TYR A 1 177 ? -36.668 -13.498 -23.888 1.00 92.19 177 TYR A C 1
ATOM 1398 O O . TYR A 1 177 ? -37.839 -13.568 -24.275 1.00 92.19 177 TYR A O 1
ATOM 1406 N N . THR A 1 178 ? -35.998 -12.345 -23.894 1.00 91.75 178 THR A N 1
ATOM 1407 C CA . THR A 1 178 ? -36.573 -11.083 -24.375 1.00 91.75 178 THR A CA 1
ATOM 1408 C C . THR A 1 178 ? -36.831 -11.128 -25.889 1.00 91.75 178 THR A C 1
ATOM 1410 O O . THR A 1 178 ? -37.900 -10.715 -26.332 1.00 91.75 178 THR A O 1
ATOM 1413 N N . VAL A 1 179 ? -35.939 -11.729 -26.687 1.00 91.62 179 VAL A N 1
ATOM 1414 C CA . VAL A 1 179 ? -36.173 -12.011 -28.118 1.00 91.62 179 VAL A CA 1
ATOM 1415 C C . VAL A 1 179 ? -37.385 -12.932 -28.303 1.00 91.62 179 VAL A C 1
ATOM 1417 O O . VAL A 1 179 ? -38.310 -12.590 -29.036 1.00 91.62 179 VAL A O 1
ATOM 1420 N N . ALA A 1 180 ? -37.456 -14.060 -27.594 1.00 90.12 180 ALA A N 1
ATOM 1421 C CA . ALA A 1 180 ? -38.562 -15.015 -27.722 1.00 90.12 180 ALA A CA 1
ATOM 1422 C C . ALA A 1 180 ? -39.950 -14.433 -27.375 1.00 90.12 180 ALA A C 1
ATOM 1424 O O . ALA A 1 180 ? -40.973 -14.928 -27.868 1.00 90.12 180 ALA A O 1
ATOM 1425 N N . THR A 1 181 ? -39.990 -13.393 -26.534 1.00 89.50 181 THR A N 1
ATOM 1426 C CA . THR A 1 181 ? -41.221 -12.748 -26.053 1.00 89.50 181 THR A CA 1
ATOM 1427 C C . THR A 1 181 ? -41.598 -11.462 -26.793 1.00 89.50 181 THR A C 1
ATOM 1429 O O . THR A 1 181 ? -42.794 -11.198 -26.918 1.00 89.50 181 THR A O 1
ATOM 1432 N N . LYS A 1 182 ? -40.628 -10.676 -27.284 1.00 90.56 182 LYS A N 1
ATOM 1433 C CA . LYS A 1 182 ? -40.861 -9.335 -27.859 1.00 90.56 182 LYS A CA 1
ATOM 1434 C C . LYS A 1 182 ? -40.473 -9.150 -29.328 1.00 90.56 182 LYS A C 1
ATOM 1436 O O . LYS A 1 182 ? -40.799 -8.103 -29.880 1.00 90.56 182 LYS A O 1
ATOM 1441 N N . PHE A 1 183 ? -39.778 -10.100 -29.958 1.00 90.19 183 PHE A N 1
ATOM 1442 C CA . PHE A 1 183 ? -39.239 -9.887 -31.306 1.00 90.19 183 PHE A CA 1
ATOM 1443 C C . PHE A 1 183 ? -40.340 -9.522 -32.335 1.00 90.19 183 PHE A C 1
ATOM 1445 O O . PHE A 1 183 ? -41.374 -10.201 -32.382 1.00 90.19 183 PHE A O 1
ATOM 1452 N N . PRO A 1 184 ? -40.134 -8.486 -33.175 1.00 87.94 184 PRO A N 1
ATOM 1453 C CA . PRO A 1 184 ? -41.144 -7.988 -34.110 1.00 87.94 184 PRO A CA 1
ATOM 1454 C C . PRO A 1 184 ? -41.546 -9.019 -35.175 1.00 87.94 184 PRO A C 1
ATOM 1456 O O . PRO A 1 184 ? -40.727 -9.526 -35.941 1.00 87.94 184 PRO A O 1
ATOM 1459 N N . THR A 1 185 ? -42.845 -9.327 -35.260 1.00 85.62 185 THR A N 1
ATOM 1460 C CA . THR A 1 185 ? -43.367 -10.395 -36.134 1.00 85.62 185 THR A CA 1
ATOM 1461 C C . THR A 1 185 ? -43.249 -10.098 -37.627 1.00 85.62 185 THR A C 1
ATOM 1463 O O . THR A 1 185 ? -43.261 -11.032 -38.423 1.00 85.62 185 THR A O 1
ATOM 1466 N N . ASN A 1 186 ? -43.136 -8.827 -38.020 1.00 86.62 186 ASN A N 1
ATOM 1467 C CA . ASN A 1 186 ? -42.923 -8.409 -39.408 1.00 86.62 186 ASN A CA 1
ATOM 1468 C C . ASN A 1 186 ? -41.463 -8.553 -39.876 1.00 86.62 186 ASN A C 1
ATOM 1470 O O . ASN A 1 186 ? -41.216 -8.397 -41.065 1.00 86.62 186 ASN A O 1
ATOM 1474 N N . ALA A 1 187 ? -40.527 -8.875 -38.974 1.00 89.56 187 ALA A N 1
ATOM 1475 C CA . ALA A 1 187 ? -39.088 -8.901 -39.249 1.00 89.56 187 ALA A CA 1
ATOM 1476 C C . ALA A 1 187 ? -38.408 -10.247 -38.946 1.00 89.56 187 ALA A C 1
ATOM 1478 O O . ALA A 1 187 ? -37.199 -10.320 -38.725 1.00 89.56 187 ALA A O 1
ATOM 1479 N N . LEU A 1 188 ? -39.184 -11.340 -38.912 1.00 87.50 188 LEU A N 1
ATOM 1480 C CA . LEU A 1 188 ? -38.710 -12.677 -38.515 1.00 87.50 188 LEU A CA 1
ATOM 1481 C C . LEU A 1 188 ? -37.522 -13.192 -39.342 1.00 87.50 188 LEU A C 1
ATOM 1483 O O . LEU A 1 188 ? -36.721 -13.962 -38.816 1.00 87.50 188 LEU A O 1
ATOM 1487 N N . VAL A 1 189 ? -37.365 -12.725 -40.585 1.00 88.38 189 VAL A N 1
ATOM 1488 C CA . VAL A 1 189 ? -36.218 -13.042 -41.454 1.00 88.38 189 VAL A CA 1
ATOM 1489 C C . VAL A 1 189 ? -34.870 -12.608 -40.861 1.00 88.38 189 VAL A C 1
ATOM 1491 O O . VAL A 1 189 ? -33.863 -13.270 -41.094 1.00 88.38 189 VAL A O 1
ATOM 1494 N N . HIS A 1 190 ? -34.840 -11.562 -40.028 1.00 90.94 190 HIS A N 1
ATOM 1495 C CA . HIS A 1 190 ? -33.614 -11.055 -39.402 1.00 90.94 190 HIS A CA 1
ATOM 1496 C C . HIS A 1 190 ? -33.331 -11.658 -38.021 1.00 90.94 190 HIS A C 1
ATOM 1498 O O . HIS A 1 190 ? -32.275 -11.387 -37.443 1.00 90.94 190 HIS A O 1
ATOM 1504 N N . ARG A 1 191 ? -34.236 -12.485 -37.472 1.00 92.56 191 ARG A N 1
ATOM 1505 C CA . ARG A 1 191 ? -34.064 -13.064 -36.130 1.00 92.56 191 ARG A CA 1
ATOM 1506 C C . ARG A 1 191 ? -32.751 -13.848 -35.984 1.00 92.56 191 ARG A C 1
ATOM 1508 O O . ARG A 1 191 ? -32.052 -13.562 -35.016 1.00 92.56 191 ARG A O 1
ATOM 1515 N N . PRO A 1 192 ? -32.337 -14.732 -36.919 1.00 92.25 192 PRO A N 1
ATOM 1516 C CA . PRO A 1 192 ? -31.057 -15.435 -36.802 1.00 92.25 192 PRO A CA 1
ATOM 1517 C C . PRO A 1 192 ? -29.858 -14.481 -36.734 1.00 92.25 192 PRO A C 1
ATOM 1519 O O . PRO A 1 192 ? -28.942 -14.700 -35.944 1.00 92.25 192 PRO A O 1
ATOM 1522 N N . LYS A 1 193 ? -29.890 -13.373 -37.491 1.00 89.38 193 LYS A N 1
ATOM 1523 C CA . LYS A 1 193 ? -28.813 -12.377 -37.464 1.00 89.38 193 LYS A CA 1
ATOM 1524 C C . LYS A 1 193 ? -28.780 -11.619 -36.139 1.00 89.38 193 LYS A C 1
ATOM 1526 O O . LYS A 1 193 ? -27.706 -11.463 -35.578 1.00 89.38 193 LYS A O 1
ATOM 1531 N N . LEU A 1 194 ? -29.926 -11.232 -35.573 1.00 91.50 194 LEU A N 1
ATOM 1532 C CA . LEU A 1 194 ? -29.961 -10.633 -34.230 1.00 91.50 194 LEU A CA 1
ATOM 1533 C C . LEU A 1 194 ? -29.412 -11.590 -33.155 1.00 91.50 194 LEU A C 1
ATOM 1535 O O . LEU A 1 194 ? -28.701 -11.156 -32.250 1.00 91.50 194 LEU A O 1
ATOM 1539 N N . LEU A 1 195 ? -29.718 -12.887 -33.258 1.00 92.56 195 LEU A N 1
ATOM 1540 C CA . LEU A 1 195 ? -29.228 -13.899 -32.319 1.00 92.56 195 LEU A CA 1
ATOM 1541 C C . LEU A 1 195 ? -27.701 -14.045 -32.373 1.00 92.56 195 LEU A C 1
ATOM 1543 O O . LEU A 1 195 ? -27.077 -14.123 -31.319 1.00 92.56 195 LEU A O 1
ATOM 1547 N N . GLU A 1 196 ? -27.086 -13.964 -33.556 1.00 91.88 196 GLU A N 1
ATOM 1548 C CA . GLU A 1 196 ? -25.622 -13.906 -33.712 1.00 91.88 196 GLU A CA 1
ATOM 1549 C C . GLU A 1 196 ? -25.004 -12.741 -32.913 1.00 91.88 196 GLU A C 1
ATOM 1551 O O . GLU A 1 196 ? -23.998 -12.923 -32.230 1.00 91.88 196 GLU A O 1
ATOM 1556 N N . TYR A 1 197 ? -25.631 -11.557 -32.920 1.00 91.81 197 TYR A N 1
ATOM 1557 C CA . TYR A 1 197 ? -25.170 -10.378 -32.167 1.00 91.81 197 TYR A CA 1
ATOM 1558 C C . TYR A 1 197 ? -25.349 -10.507 -30.649 1.00 91.81 197 TYR A C 1
ATOM 1560 O O . TYR A 1 197 ? -24.553 -9.952 -29.890 1.00 91.81 197 TYR A O 1
ATOM 1568 N N . VAL A 1 198 ? -26.378 -11.228 -30.198 1.00 91.25 198 VAL A N 1
ATOM 1569 C CA . VAL A 1 198 ? -26.616 -11.507 -28.772 1.00 91.25 198 VAL A CA 1
ATOM 1570 C C . VAL A 1 198 ? -25.651 -12.582 -28.256 1.00 91.25 198 VAL A C 1
ATOM 1572 O O . VAL A 1 198 ? -25.096 -12.429 -27.173 1.00 91.25 198 VAL A O 1
ATOM 1575 N N . VAL A 1 199 ? -25.395 -13.641 -29.033 1.00 90.06 199 VAL A N 1
ATOM 1576 C CA . VAL A 1 199 ? -24.477 -14.735 -28.653 1.00 90.06 199 VAL A CA 1
ATOM 1577 C C . VAL A 1 199 ? -23.007 -14.305 -28.723 1.00 90.06 199 VAL A C 1
ATOM 1579 O O . VAL A 1 199 ? -22.223 -14.680 -27.857 1.00 90.06 199 VAL A O 1
ATOM 1582 N N . SER A 1 200 ? -22.629 -13.470 -29.697 1.00 88.94 200 SER A N 1
ATOM 1583 C CA . SER A 1 200 ? -21.278 -12.879 -29.793 1.00 88.94 200 SER A CA 1
ATOM 1584 C C . SER A 1 200 ? -21.027 -11.712 -28.827 1.00 88.94 200 SER A C 1
ATOM 1586 O O . SER A 1 200 ? -19.979 -11.073 -28.901 1.00 88.94 200 SER A O 1
ATOM 1588 N N . SER A 1 201 ? -21.974 -11.405 -27.931 1.00 87.00 201 SER A N 1
ATOM 1589 C CA . SER A 1 201 ? -21.894 -10.286 -26.982 1.00 87.00 201 SER A CA 1
ATOM 1590 C C . SER A 1 201 ? -21.638 -8.918 -27.640 1.00 87.00 201 SER A C 1
ATOM 1592 O O . SER A 1 201 ? -21.069 -8.021 -27.016 1.00 87.00 201 SER A O 1
ATOM 1594 N N . LYS A 1 202 ? -22.089 -8.721 -28.888 1.00 86.81 202 LYS A N 1
ATOM 1595 C CA . LYS A 1 202 ? -22.145 -7.400 -29.540 1.00 86.81 202 LYS A CA 1
ATOM 1596 C C . LYS A 1 202 ? -23.321 -6.564 -29.024 1.00 86.81 202 LYS A C 1
ATOM 1598 O O . LYS A 1 202 ? -23.182 -5.358 -28.838 1.00 86.81 202 LYS A O 1
ATOM 1603 N N . ILE A 1 203 ? -24.462 -7.206 -28.760 1.00 90.31 203 ILE A N 1
ATOM 1604 C CA . ILE A 1 203 ? -25.620 -6.624 -28.067 1.00 90.31 203 ILE A CA 1
ATOM 1605 C C . ILE A 1 203 ? -25.626 -7.185 -26.643 1.00 90.31 203 ILE A C 1
ATOM 1607 O O . ILE A 1 203 ? -26.018 -8.328 -26.417 1.00 90.31 203 ILE A O 1
ATOM 1611 N N . LYS A 1 204 ? -25.149 -6.377 -25.688 1.00 87.88 204 LYS A N 1
ATOM 1612 C CA . LYS A 1 204 ? -24.917 -6.773 -24.285 1.00 87.88 204 LYS A CA 1
ATOM 1613 C C . LYS A 1 204 ? -26.053 -6.341 -23.350 1.00 87.88 204 LYS A C 1
ATOM 1615 O O . LYS A 1 204 ? -26.208 -6.901 -22.266 1.00 87.88 204 LYS A O 1
ATOM 1620 N N . THR A 1 205 ? -26.840 -5.330 -23.732 1.00 86.06 205 THR A N 1
ATOM 1621 C CA . THR A 1 205 ? -27.828 -4.689 -22.845 1.00 86.06 205 THR A CA 1
ATOM 1622 C C . THR A 1 205 ? -29.265 -4.748 -23.384 1.00 86.06 205 THR A C 1
ATOM 1624 O O . THR A 1 205 ? -29.481 -4.740 -24.599 1.00 86.06 205 THR A O 1
ATOM 1627 N N . PRO A 1 206 ? -30.288 -4.702 -22.504 1.00 86.44 206 PRO A N 1
ATOM 1628 C CA . PRO A 1 206 ? -31.680 -4.563 -22.931 1.00 86.44 206 PRO A CA 1
ATOM 1629 C C . PRO A 1 206 ? -31.959 -3.278 -23.724 1.00 86.44 206 PRO A C 1
ATOM 1631 O O . PRO A 1 206 ? -32.878 -3.261 -24.530 1.00 86.44 206 PRO A O 1
ATOM 1634 N N . ALA A 1 207 ? -31.188 -2.201 -23.521 1.00 85.50 207 ALA A N 1
ATOM 1635 C CA . ALA A 1 207 ? -31.365 -0.955 -24.270 1.00 85.50 207 ALA A CA 1
ATOM 1636 C C . ALA A 1 207 ? -30.973 -1.122 -25.747 1.00 85.50 207 ALA A C 1
ATOM 1638 O O . ALA A 1 207 ? -31.754 -0.761 -26.624 1.00 85.50 207 ALA A O 1
ATOM 1639 N N . GLN A 1 208 ? -29.816 -1.740 -26.008 1.00 89.25 208 GLN A N 1
ATOM 1640 C CA . GLN A 1 208 ? -29.366 -2.100 -27.359 1.00 89.25 208 GLN A CA 1
ATOM 1641 C C . GLN A 1 208 ? -30.345 -3.080 -28.028 1.00 89.25 208 GLN A C 1
ATOM 1643 O O . GLN A 1 208 ? -30.656 -2.937 -29.207 1.00 89.25 208 GLN A O 1
ATOM 1648 N N . LEU A 1 209 ? -30.902 -4.034 -27.271 1.00 91.00 209 LEU A N 1
ATOM 1649 C CA . LEU A 1 209 ? -31.877 -4.994 -27.798 1.00 91.00 209 LEU A CA 1
ATOM 1650 C C . LEU A 1 209 ? -33.229 -4.350 -28.171 1.00 91.00 209 LEU A C 1
ATOM 1652 O O . LEU A 1 209 ? -33.792 -4.673 -29.214 1.00 91.00 209 LEU A O 1
ATOM 1656 N N . GLU A 1 210 ? -33.750 -3.421 -27.364 1.00 89.00 210 GLU A N 1
ATOM 1657 C CA . GLU A 1 210 ? -34.975 -2.674 -27.704 1.00 89.00 210 GLU A CA 1
ATOM 1658 C C . GLU A 1 210 ? -34.745 -1.717 -28.890 1.00 89.00 210 GLU A C 1
ATOM 1660 O O . GLU A 1 210 ? -35.637 -1.553 -29.721 1.00 89.00 210 GLU A O 1
ATOM 1665 N N . ALA A 1 211 ? -33.546 -1.134 -29.023 1.00 89.81 211 ALA A N 1
ATOM 1666 C CA . ALA A 1 211 ? -33.167 -0.358 -30.206 1.00 89.81 211 ALA A CA 1
ATOM 1667 C C . ALA A 1 211 ? -33.099 -1.236 -31.469 1.00 89.81 211 ALA A C 1
ATOM 1669 O O . ALA A 1 211 ? -33.642 -0.858 -32.507 1.00 89.81 211 ALA A O 1
ATOM 1670 N N . ALA A 1 212 ? -32.547 -2.449 -31.357 1.00 91.69 212 ALA A N 1
ATOM 1671 C CA . ALA A 1 212 ? -32.568 -3.439 -32.429 1.00 91.69 212 ALA A CA 1
ATOM 1672 C C . ALA A 1 212 ? -34.000 -3.822 -32.830 1.00 91.69 212 ALA A C 1
ATOM 1674 O O . ALA A 1 212 ? -34.309 -3.875 -34.018 1.00 91.69 212 ALA A O 1
ATOM 1675 N N . PHE A 1 213 ? -34.910 -4.028 -31.869 1.00 92.56 213 PHE A N 1
ATOM 1676 C CA . PHE A 1 213 ? -36.324 -4.253 -32.185 1.00 92.56 213 PHE A CA 1
ATOM 1677 C C . PHE A 1 213 ? -36.962 -3.047 -32.878 1.00 92.56 213 PHE A C 1
ATOM 1679 O O . PHE A 1 213 ? -37.707 -3.243 -33.835 1.00 92.56 213 PHE A O 1
ATOM 1686 N N . ALA A 1 214 ? -36.675 -1.818 -32.441 1.00 91.19 214 ALA A N 1
ATOM 1687 C CA . ALA A 1 214 ? -37.204 -0.610 -33.071 1.00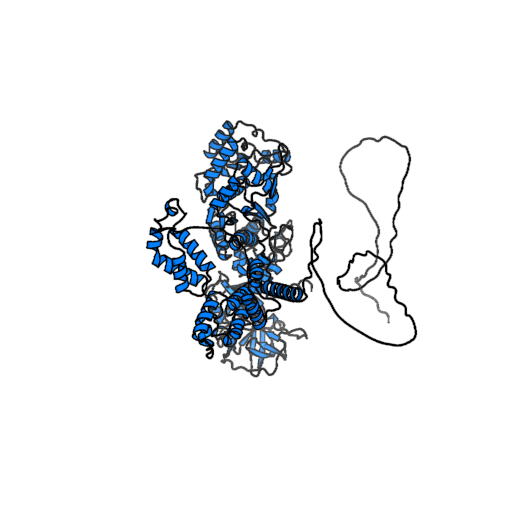 91.19 214 ALA A CA 1
ATOM 1688 C C . ALA A 1 214 ? -36.732 -0.476 -34.530 1.00 91.19 214 ALA A C 1
ATOM 1690 O O . ALA A 1 214 ? -37.561 -0.266 -35.414 1.00 91.19 214 ALA A O 1
ATOM 1691 N N . PHE A 1 215 ? -35.436 -0.681 -34.791 1.00 91.25 215 PHE A N 1
ATOM 1692 C CA . PHE A 1 215 ? -34.867 -0.669 -36.140 1.00 91.25 215 PHE A CA 1
ATOM 1693 C C . PHE A 1 215 ? -35.487 -1.765 -37.017 1.00 91.25 215 PHE A C 1
ATOM 1695 O O . PHE A 1 215 ? -36.077 -1.466 -38.053 1.00 91.25 215 PHE A O 1
ATOM 1702 N N . LEU A 1 216 ? -35.465 -3.022 -36.558 1.00 90.81 216 LEU A N 1
ATOM 1703 C CA . LEU A 1 216 ? -36.017 -4.162 -37.300 1.00 90.81 216 LEU A CA 1
ATOM 1704 C C . LEU A 1 216 ? -37.530 -4.043 -37.541 1.00 90.81 216 LEU A C 1
ATOM 1706 O O . LEU A 1 216 ? -38.017 -4.487 -38.574 1.00 90.81 216 LEU A O 1
ATOM 1710 N N . THR A 1 217 ? -38.284 -3.407 -36.638 1.00 90.69 217 THR A N 1
ATOM 1711 C CA . THR A 1 217 ? -39.718 -3.133 -36.854 1.00 90.69 217 THR A CA 1
ATOM 1712 C C . THR A 1 217 ? -39.940 -2.202 -38.049 1.00 90.69 217 THR A C 1
ATOM 1714 O O . THR A 1 217 ? -40.932 -2.375 -38.757 1.00 90.69 217 THR A O 1
ATOM 1717 N N . VAL A 1 218 ? -39.032 -1.246 -38.283 1.00 89.94 218 VAL A N 1
ATOM 1718 C CA . VAL A 1 218 ? -39.071 -0.319 -39.427 1.00 89.94 218 VAL A CA 1
ATOM 1719 C C . VAL A 1 218 ? -38.551 -0.983 -40.705 1.00 89.94 218 VAL A C 1
ATOM 1721 O O . VAL A 1 218 ? -39.170 -0.809 -41.748 1.00 89.94 218 VAL A O 1
ATOM 1724 N N . THR A 1 219 ? -37.472 -1.774 -40.631 1.00 89.19 219 THR A N 1
ATOM 1725 C CA . THR A 1 219 ? -36.936 -2.547 -41.772 1.00 89.19 219 THR A CA 1
ATOM 1726 C C . THR A 1 219 ? -37.917 -3.615 -42.268 1.00 89.19 219 THR A C 1
ATOM 1728 O O . THR A 1 219 ? -37.989 -3.890 -43.461 1.00 89.19 219 THR A O 1
ATOM 1731 N N . GLY A 1 220 ? -38.696 -4.223 -41.368 1.00 88.38 220 GLY A N 1
ATOM 1732 C CA . GLY A 1 220 ? -39.644 -5.272 -41.729 1.00 88.38 220 GLY A CA 1
ATOM 1733 C C . GLY A 1 220 ? -38.938 -6.472 -42.360 1.00 88.38 220 GLY A C 1
ATOM 1734 O O . GLY A 1 220 ? -38.146 -7.134 -41.697 1.00 88.38 220 GLY A O 1
ATOM 1735 N N . SER A 1 221 ? -39.252 -6.758 -43.623 1.00 84.44 221 SER A N 1
ATOM 1736 C CA . SER A 1 221 ? -38.679 -7.867 -44.398 1.00 84.44 221 SER A CA 1
ATOM 1737 C C . SER A 1 221 ? -37.631 -7.441 -45.434 1.00 84.44 221 SER A C 1
ATOM 1739 O O . SER A 1 221 ? -37.214 -8.284 -46.226 1.00 84.44 221 SER A O 1
ATOM 1741 N N . ASP A 1 222 ? -37.267 -6.158 -45.476 1.00 86.38 222 ASP A N 1
ATOM 1742 C CA . ASP A 1 222 ? -36.326 -5.609 -46.457 1.00 86.38 222 ASP A CA 1
ATOM 1743 C C . ASP A 1 222 ? -34.868 -5.955 -46.091 1.00 86.38 222 ASP A C 1
ATOM 1745 O O . ASP A 1 222 ? -34.569 -6.324 -44.956 1.00 86.38 222 ASP A O 1
ATOM 1749 N N . ASP A 1 223 ? -33.929 -5.850 -47.036 1.00 85.81 223 ASP A N 1
ATOM 1750 C CA . ASP A 1 223 ? -32.529 -6.222 -46.782 1.00 85.81 223 ASP A CA 1
ATOM 1751 C C . ASP A 1 223 ? -31.884 -5.390 -45.654 1.00 85.81 223 ASP A C 1
ATOM 1753 O O . ASP A 1 223 ? -31.951 -4.157 -45.621 1.00 85.81 223 ASP A O 1
ATOM 1757 N N . LEU A 1 224 ? -31.216 -6.080 -44.722 1.00 87.81 224 LEU A N 1
ATOM 1758 C CA . LEU A 1 224 ? -30.639 -5.467 -43.527 1.00 87.81 224 LEU A CA 1
ATOM 1759 C C . LEU A 1 224 ? -29.301 -4.776 -43.829 1.00 87.81 224 LEU A C 1
ATOM 1761 O O . LEU A 1 224 ? -28.263 -5.430 -43.946 1.00 87.81 224 LEU A O 1
ATOM 1765 N N . ASP A 1 225 ? -29.310 -3.444 -43.865 1.00 89.25 225 ASP A N 1
ATOM 1766 C CA . ASP A 1 225 ? -28.095 -2.623 -43.851 1.00 89.25 225 ASP A CA 1
ATOM 1767 C C . ASP A 1 225 ? -27.368 -2.780 -42.504 1.00 89.25 225 ASP A C 1
ATOM 1769 O O . ASP A 1 225 ? -27.750 -2.188 -41.491 1.00 89.25 225 ASP A O 1
ATOM 1773 N N . VAL A 1 226 ? -26.324 -3.615 -42.495 1.00 87.12 226 VAL A N 1
ATOM 1774 C CA . VAL A 1 226 ? -25.563 -3.973 -41.287 1.00 87.12 226 VAL A CA 1
ATOM 1775 C C . VAL A 1 226 ? -24.904 -2.754 -40.640 1.00 87.12 226 VAL A C 1
ATOM 1777 O O . VAL A 1 226 ? -24.867 -2.682 -39.416 1.00 87.12 226 VAL A O 1
ATOM 1780 N N . GLY A 1 227 ? -24.435 -1.779 -41.427 1.00 85.94 227 GLY A N 1
ATOM 1781 C CA . GLY A 1 227 ? -23.780 -0.582 -40.894 1.00 85.94 227 GLY A CA 1
ATOM 1782 C C . GLY A 1 227 ? -24.762 0.293 -40.118 1.00 85.94 227 GLY A C 1
ATOM 1783 O O . GLY A 1 227 ? -24.526 0.612 -38.953 1.00 85.94 227 GLY A O 1
ATOM 1784 N N . LYS A 1 228 ? -25.918 0.591 -40.725 1.00 88.12 228 LYS A N 1
ATOM 1785 C CA . LYS A 1 228 ? -26.990 1.347 -40.052 1.00 88.12 228 LYS A CA 1
ATOM 1786 C C . LYS A 1 228 ? -27.589 0.589 -38.868 1.00 88.12 228 LYS A C 1
ATOM 1788 O O . LYS A 1 228 ? -27.995 1.213 -37.891 1.00 88.12 228 LYS A O 1
ATOM 1793 N N . PHE A 1 229 ? -27.650 -0.741 -38.943 1.00 90.56 229 PHE A N 1
ATOM 1794 C CA . PHE A 1 229 ? -28.104 -1.582 -37.839 1.00 90.56 229 PHE A CA 1
ATOM 1795 C C . PHE A 1 229 ? -27.135 -1.530 -36.648 1.00 90.56 229 PHE A C 1
ATOM 1797 O O . PHE A 1 229 ? -27.581 -1.311 -35.524 1.00 90.56 229 PHE A O 1
ATOM 1804 N N . GLU A 1 230 ? -25.824 -1.683 -36.871 1.00 90.25 230 GLU A N 1
ATOM 1805 C CA . GLU A 1 230 ? -24.813 -1.591 -35.807 1.00 90.25 230 GLU A CA 1
ATOM 1806 C C . GLU A 1 230 ? -24.797 -0.200 -35.152 1.00 90.25 230 GLU A C 1
ATOM 1808 O O . GLU A 1 230 ? -24.814 -0.113 -33.921 1.00 90.25 230 GLU A O 1
ATOM 1813 N N . GLU A 1 231 ? -24.873 0.871 -35.950 1.00 87.44 231 GLU A N 1
ATOM 1814 C CA . GLU A 1 231 ? -24.969 2.259 -35.475 1.00 87.44 231 GLU A CA 1
ATOM 1815 C C . GLU A 1 231 ? -26.235 2.492 -34.629 1.00 87.44 231 GLU A C 1
ATOM 1817 O O . GLU A 1 231 ? -26.151 2.932 -33.480 1.00 87.44 231 GLU A O 1
ATOM 1822 N N . ALA A 1 232 ? -27.416 2.130 -35.148 1.00 88.50 232 ALA A N 1
ATOM 1823 C CA . ALA A 1 232 ? -28.690 2.316 -34.450 1.00 88.50 232 ALA A CA 1
ATOM 1824 C C . ALA A 1 232 ? -28.808 1.492 -33.156 1.00 88.50 232 ALA A C 1
ATOM 1826 O O . ALA A 1 232 ? -29.539 1.877 -32.242 1.00 88.50 232 ALA A O 1
ATOM 1827 N N . CYS A 1 233 ? -28.094 0.367 -33.068 1.00 87.81 233 CYS A N 1
ATOM 1828 C CA . CYS A 1 233 ? -28.059 -0.494 -31.888 1.00 87.81 233 CYS A CA 1
ATOM 1829 C C . CYS A 1 233 ? -26.929 -0.152 -30.907 1.00 87.81 233 CYS A C 1
ATOM 1831 O O . CYS A 1 233 ? -26.819 -0.830 -29.887 1.00 87.81 233 CYS A O 1
ATOM 1833 N N . GLY A 1 234 ? -26.071 0.834 -31.200 1.00 85.50 234 GLY A N 1
ATOM 1834 C CA . GLY A 1 234 ? -24.915 1.162 -30.360 1.00 85.50 234 GLY A CA 1
ATOM 1835 C C . GLY A 1 234 ? -23.928 0.000 -30.215 1.00 85.50 234 GLY A C 1
ATOM 1836 O O . GLY A 1 234 ? -23.391 -0.226 -29.128 1.00 85.50 234 GLY A O 1
ATOM 1837 N N . VAL A 1 235 ? -23.732 -0.793 -31.271 1.00 86.19 235 VAL A N 1
ATOM 1838 C CA . VAL A 1 235 ? -22.765 -1.900 -31.273 1.00 86.19 235 VAL A CA 1
ATOM 1839 C C . VAL A 1 235 ? -21.351 -1.322 -31.293 1.00 86.19 235 VAL A C 1
ATOM 1841 O O . VAL A 1 235 ? -21.021 -0.503 -32.142 1.00 86.19 235 VAL A O 1
ATOM 1844 N N . GLY A 1 236 ? -20.514 -1.746 -30.343 1.00 79.81 236 GLY A N 1
ATOM 1845 C CA . GLY A 1 236 ? -19.160 -1.207 -30.171 1.00 79.81 236 GLY A CA 1
ATOM 1846 C C . GLY A 1 236 ? -19.089 0.133 -29.426 1.00 79.81 236 GLY A C 1
ATOM 1847 O O . GLY A 1 236 ? -17.988 0.623 -29.200 1.00 79.81 236 GLY A O 1
ATOM 1848 N N . VAL A 1 237 ? -20.222 0.706 -29.002 1.00 82.81 237 VAL A N 1
ATOM 1849 C CA . VAL A 1 237 ? -20.235 1.892 -28.134 1.00 82.81 237 VAL A CA 1
ATOM 1850 C C . VAL A 1 237 ? -20.101 1.451 -26.677 1.00 82.81 237 VAL A C 1
ATOM 1852 O O . VAL A 1 237 ? -21.025 0.864 -26.113 1.00 82.81 237 VAL A O 1
ATOM 1855 N N . GLU A 1 238 ? -18.959 1.747 -26.061 1.00 77.25 238 GLU A N 1
ATOM 1856 C CA . GLU A 1 238 ? -18.729 1.554 -24.627 1.00 77.25 238 GLU A CA 1
ATOM 1857 C C . GLU A 1 238 ? -18.679 2.926 -23.946 1.00 77.25 238 GLU A C 1
ATOM 1859 O O . GLU A 1 238 ? -17.735 3.682 -24.145 1.00 77.25 238 GLU A O 1
ATOM 1864 N N . VAL A 1 239 ? -19.723 3.260 -23.178 1.00 82.25 239 VAL A N 1
ATOM 1865 C CA . VAL A 1 239 ? -19.801 4.530 -22.435 1.00 82.25 239 VAL A CA 1
ATOM 1866 C C . VAL A 1 239 ? -19.008 4.387 -21.140 1.00 82.25 239 VAL A C 1
ATOM 1868 O O . VAL A 1 239 ? -19.305 3.500 -20.332 1.00 82.25 239 VAL A O 1
ATOM 1871 N N . SER A 1 240 ? -18.010 5.243 -20.932 1.00 84.38 240 SER A N 1
ATOM 1872 C CA . SER A 1 240 ? -17.137 5.158 -19.759 1.00 84.38 240 SER A CA 1
ATOM 1873 C C . SER A 1 240 ? -17.838 5.658 -18.487 1.00 84.38 240 SER A C 1
ATOM 1875 O O . SER A 1 240 ? -18.756 6.479 -18.535 1.00 84.38 240 SER A O 1
ATOM 1877 N N . SER A 1 241 ? -17.394 5.205 -17.310 1.00 82.75 241 SER A N 1
ATOM 1878 C CA . SER A 1 241 ? -17.917 5.718 -16.032 1.00 82.75 241 SER A CA 1
ATOM 1879 C C . SER A 1 241 ? -17.729 7.235 -15.887 1.00 82.75 241 SER A C 1
ATOM 1881 O O . SER A 1 241 ? -18.574 7.894 -15.289 1.00 82.75 241 SER A O 1
ATOM 1883 N N . GLU A 1 242 ? -16.654 7.778 -16.463 1.00 83.00 242 GLU A N 1
ATOM 1884 C CA . GLU A 1 242 ? -16.308 9.205 -16.446 1.00 83.00 242 GLU A CA 1
ATOM 1885 C C . GLU A 1 242 ? -17.253 10.022 -17.341 1.00 83.00 242 GLU A C 1
ATOM 1887 O O . GLU A 1 242 ? -17.730 11.080 -16.937 1.00 83.00 242 GLU A O 1
ATOM 1892 N N . GLU A 1 243 ? -17.618 9.503 -18.518 1.00 83.81 243 GLU A N 1
ATOM 1893 C CA . GLU A 1 243 ? -18.626 10.112 -19.399 1.00 83.81 243 GLU A CA 1
ATOM 1894 C C . GLU A 1 243 ? -20.019 10.113 -18.757 1.00 83.81 243 GLU A C 1
ATOM 1896 O O . GLU A 1 243 ? -20.784 11.074 -18.908 1.00 83.81 243 GLU A O 1
ATOM 1901 N N . ILE A 1 244 ? -20.359 9.050 -18.016 1.00 88.25 244 ILE A N 1
ATOM 1902 C CA . ILE A 1 244 ? -21.603 8.989 -17.242 1.00 88.25 244 ILE A CA 1
ATOM 1903 C C . ILE A 1 244 ? -21.563 10.018 -16.107 1.00 88.25 244 ILE A C 1
ATOM 1905 O O . ILE A 1 244 ? -22.542 10.742 -15.938 1.00 88.25 244 ILE A O 1
ATOM 1909 N N . GLU A 1 245 ? -20.460 10.121 -15.358 1.00 88.25 245 GLU A N 1
ATOM 1910 C CA . GLU A 1 245 ? -20.308 11.111 -14.284 1.00 88.25 245 GLU A CA 1
ATOM 1911 C C . GLU A 1 245 ? -20.399 12.546 -14.817 1.00 88.25 245 GLU A C 1
ATOM 1913 O O . GLU A 1 245 ? -21.212 13.315 -14.312 1.00 88.25 245 GLU A O 1
ATOM 1918 N N . HIS A 1 246 ? -19.704 12.875 -15.908 1.00 90.00 246 HIS A N 1
ATOM 1919 C CA . HIS A 1 246 ? -19.815 14.178 -16.573 1.00 90.00 246 HIS A CA 1
ATOM 1920 C C . HIS A 1 246 ? -21.260 14.491 -17.006 1.00 90.00 246 HIS A C 1
ATOM 1922 O O . HIS A 1 246 ? -21.779 15.578 -16.755 1.00 90.00 246 HIS A O 1
ATOM 1928 N N . THR A 1 247 ? -21.954 13.518 -17.611 1.00 89.19 247 THR A N 1
ATOM 1929 C CA . THR A 1 247 ? -23.357 13.676 -18.043 1.00 89.19 247 THR A CA 1
ATOM 1930 C C . THR A 1 247 ? -24.312 13.864 -16.856 1.00 89.19 247 THR A C 1
ATOM 1932 O O . THR A 1 247 ? -25.308 14.587 -16.958 1.00 89.19 247 THR A O 1
ATOM 1935 N N . VAL A 1 248 ? -24.038 13.196 -15.732 1.00 90.75 248 VAL A N 1
ATOM 1936 C CA . VAL A 1 248 ? -24.780 13.369 -14.480 1.00 90.75 248 VAL A CA 1
ATOM 1937 C C . VAL A 1 248 ? -24.513 14.763 -13.911 1.00 90.75 248 VAL A C 1
ATOM 1939 O O . VAL A 1 248 ? -25.476 15.461 -13.608 1.00 90.75 248 VAL A O 1
ATOM 1942 N N . ASP A 1 249 ? -23.260 15.205 -13.841 1.00 89.75 249 ASP A N 1
ATOM 1943 C CA . ASP A 1 249 ? -22.870 16.493 -13.260 1.00 89.75 249 ASP A CA 1
ATOM 1944 C C . ASP A 1 249 ? -23.435 17.689 -14.036 1.00 89.75 249 ASP A C 1
ATOM 1946 O O . ASP A 1 249 ? -24.026 18.579 -13.421 1.00 89.75 249 ASP A O 1
ATOM 1950 N N . GLU A 1 250 ? -23.391 17.667 -15.375 1.00 90.19 250 GLU A N 1
ATOM 1951 C CA . GLU A 1 250 ? -24.111 18.643 -16.209 1.00 90.19 250 GLU A CA 1
ATOM 1952 C C . GLU A 1 250 ? -25.600 18.716 -15.836 1.00 90.19 250 GLU A C 1
ATOM 1954 O O . GLU A 1 250 ? -26.159 19.794 -15.643 1.00 90.19 250 GLU A O 1
ATOM 1959 N N . MET A 1 251 ? -26.256 17.558 -15.718 1.00 91.38 251 MET A N 1
ATOM 1960 C CA . MET A 1 251 ? -27.688 17.457 -15.430 1.00 91.38 251 MET A CA 1
ATOM 1961 C C . MET A 1 251 ? -28.026 17.925 -14.003 1.00 91.38 251 MET A C 1
ATOM 1963 O O . MET A 1 251 ? -29.094 18.510 -13.789 1.00 91.38 251 MET A O 1
ATOM 1967 N N . PHE A 1 252 ? -27.124 17.721 -13.037 1.00 91.19 252 PHE A N 1
ATOM 1968 C CA . PHE A 1 252 ? -27.251 18.274 -11.687 1.00 91.19 252 PHE A CA 1
ATOM 1969 C C . PHE A 1 252 ? -27.084 19.790 -11.666 1.00 91.19 252 PHE A C 1
ATOM 1971 O O . PHE A 1 252 ? -27.860 20.442 -10.971 1.00 91.19 252 PHE A O 1
ATOM 1978 N N . GLU A 1 253 ? -26.153 20.364 -12.433 1.00 88.88 253 GLU A N 1
ATOM 1979 C CA . GLU A 1 253 ? -25.997 21.821 -12.520 1.00 88.88 253 GLU A CA 1
ATOM 1980 C C . GLU A 1 253 ? -27.192 22.466 -13.251 1.00 88.88 253 GLU A C 1
ATOM 1982 O O . GLU A 1 253 ? -27.775 23.424 -12.740 1.00 88.88 253 GLU A O 1
ATOM 1987 N N . GLU A 1 254 ? -27.656 21.878 -14.364 1.00 88.56 254 GLU A N 1
ATOM 1988 C CA . GLU A 1 254 ? -28.864 22.300 -15.098 1.00 88.56 254 GLU A CA 1
ATOM 1989 C C . GLU A 1 254 ? -30.122 22.342 -14.206 1.00 88.56 254 GLU A C 1
ATOM 1991 O O . GLU A 1 254 ? -30.966 23.229 -14.351 1.00 88.56 254 GLU A O 1
ATOM 1996 N N . LYS A 1 255 ? -30.279 21.377 -13.287 1.00 89.62 255 LYS A N 1
ATOM 1997 C CA . LYS A 1 255 ? -31.477 21.230 -12.434 1.00 89.62 255 LYS A CA 1
ATOM 1998 C C . LYS A 1 255 ? -31.278 21.665 -10.978 1.00 89.62 255 LYS A C 1
ATOM 2000 O O . LYS A 1 255 ? -32.201 21.522 -10.172 1.00 89.62 255 LYS A O 1
ATOM 2005 N N . LYS A 1 256 ? -30.115 22.219 -10.633 1.00 89.19 256 LYS A N 1
ATOM 2006 C CA . LYS A 1 256 ? -29.662 22.513 -9.262 1.00 89.19 256 LYS A CA 1
ATOM 2007 C C . LYS A 1 256 ? -30.669 23.291 -8.424 1.00 89.19 256 LYS A C 1
ATOM 2009 O O . LYS A 1 256 ? -30.955 22.914 -7.292 1.00 89.19 256 LYS A O 1
ATOM 2014 N N . SER A 1 257 ? -31.251 24.345 -8.996 1.00 84.25 257 SER A N 1
ATOM 2015 C CA . SER A 1 257 ? -32.257 25.190 -8.340 1.00 84.25 257 SER A CA 1
ATOM 2016 C C . SER A 1 257 ? -33.515 24.404 -7.955 1.00 84.25 257 SER A C 1
ATOM 2018 O O . SER A 1 257 ? -33.947 24.460 -6.805 1.00 84.25 257 SER A O 1
ATOM 2020 N N . ALA A 1 258 ? -34.053 23.606 -8.880 1.00 87.25 258 ALA A N 1
ATOM 2021 C CA . ALA A 1 258 ? -35.217 22.756 -8.638 1.00 87.25 258 ALA A CA 1
ATOM 2022 C C . ALA A 1 258 ? -34.912 21.611 -7.654 1.00 87.25 258 ALA A C 1
ATOM 2024 O O . ALA A 1 258 ? -35.764 21.270 -6.834 1.00 87.25 258 ALA A O 1
ATOM 2025 N N . ILE A 1 259 ? -33.699 21.043 -7.698 1.00 89.38 259 ILE A N 1
ATOM 2026 C CA . ILE A 1 259 ? -33.258 19.999 -6.760 1.00 89.38 259 ILE A CA 1
ATOM 2027 C C . ILE A 1 259 ? -33.132 20.562 -5.337 1.00 89.38 259 ILE A C 1
ATOM 2029 O O . ILE A 1 259 ? -33.579 19.918 -4.392 1.00 89.38 259 ILE A O 1
ATOM 2033 N N . LEU A 1 260 ? -32.585 21.769 -5.167 1.00 87.25 260 LEU A N 1
ATOM 2034 C CA . LEU A 1 260 ? -32.480 22.428 -3.860 1.00 87.25 260 LEU A CA 1
ATOM 2035 C C . LEU A 1 260 ? -33.854 22.813 -3.284 1.00 87.25 260 LEU A C 1
ATOM 2037 O O . LEU A 1 260 ? -34.081 22.631 -2.089 1.00 87.25 260 LEU A O 1
ATOM 2041 N N . GLU A 1 261 ? -34.786 23.285 -4.120 1.00 85.81 261 GLU A N 1
ATOM 2042 C CA . GLU A 1 261 ? -36.158 23.621 -3.706 1.00 85.81 261 GLU A CA 1
ATOM 2043 C C . GLU A 1 261 ? -36.974 22.374 -3.315 1.00 85.81 261 GLU A C 1
ATOM 2045 O O . GLU A 1 261 ? -37.649 22.349 -2.284 1.00 85.81 261 GLU A O 1
ATOM 2050 N N . GLN A 1 262 ? -36.916 21.314 -4.127 1.00 84.94 262 GLN A N 1
ATOM 2051 C CA . GLN A 1 262 ? -37.717 20.103 -3.920 1.00 84.94 262 GLN A CA 1
ATOM 2052 C C . GLN A 1 262 ? -37.046 19.095 -2.977 1.00 84.94 262 GLN A C 1
ATOM 2054 O O . GLN A 1 262 ? -37.719 18.194 -2.463 1.00 84.94 262 GLN A O 1
ATOM 2059 N N . ARG A 1 263 ? -35.735 19.224 -2.742 1.00 87.75 263 ARG A N 1
ATOM 2060 C CA . ARG A 1 263 ? -34.891 18.267 -2.015 1.00 87.75 263 ARG A CA 1
ATOM 2061 C C . ARG A 1 263 ? -35.167 16.828 -2.477 1.00 87.75 263 ARG A C 1
ATOM 2063 O O . ARG A 1 263 ? -35.273 16.547 -3.674 1.00 87.75 263 ARG A O 1
ATOM 2070 N N . TYR A 1 264 ? -35.360 15.903 -1.537 1.00 84.56 264 TYR A N 1
ATOM 2071 C CA . TYR A 1 264 ? -35.639 14.494 -1.815 1.00 84.56 264 TYR A CA 1
ATOM 2072 C C . TYR A 1 264 ? -37.051 14.215 -2.361 1.00 84.56 264 TYR A C 1
ATOM 2074 O O . TYR A 1 264 ? -37.393 13.054 -2.595 1.00 84.56 264 TYR A O 1
ATOM 2082 N N . ARG A 1 265 ? -37.870 15.251 -2.591 1.00 80.94 265 ARG A N 1
ATOM 2083 C CA . ARG A 1 265 ? -39.142 15.145 -3.326 1.00 80.94 265 ARG A CA 1
ATOM 2084 C C . ARG A 1 265 ? -38.945 15.224 -4.847 1.00 80.94 265 ARG A C 1
ATOM 2086 O O . ARG A 1 265 ? -39.891 14.922 -5.574 1.00 80.94 265 ARG A O 1
ATOM 2093 N N . THR A 1 266 ? -37.745 15.588 -5.320 1.00 84.12 266 THR A N 1
ATOM 2094 C CA . THR A 1 266 ? -37.377 15.573 -6.745 1.00 84.12 266 THR A CA 1
ATOM 2095 C C . THR A 1 266 ? -37.616 14.189 -7.349 1.00 84.12 266 THR A C 1
ATOM 2097 O O . THR A 1 266 ? -37.234 13.167 -6.772 1.00 84.12 266 THR A O 1
ATOM 2100 N N . ASN A 1 267 ? -38.228 14.130 -8.533 1.00 84.06 267 ASN A N 1
ATOM 2101 C CA . ASN A 1 267 ? -38.467 12.861 -9.211 1.00 84.06 267 ASN A CA 1
ATOM 2102 C C . ASN A 1 267 ? -37.166 12.294 -9.804 1.00 84.06 267 ASN A C 1
ATOM 2104 O O . ASN A 1 267 ? -36.773 12.635 -10.919 1.00 84.06 267 ASN A O 1
ATOM 2108 N N . VAL A 1 268 ? -36.531 11.371 -9.076 1.00 84.75 268 VAL A N 1
ATOM 2109 C CA . VAL A 1 268 ? -35.329 10.638 -9.520 1.00 84.75 268 VAL A CA 1
ATOM 2110 C C . VAL A 1 268 ? -35.541 9.957 -10.881 1.00 84.75 268 VAL A C 1
ATOM 2112 O O . VAL A 1 268 ? -34.607 9.876 -11.672 1.00 84.75 268 VAL A O 1
ATOM 2115 N N . GLY A 1 269 ? -36.772 9.543 -11.210 1.00 81.50 269 GLY A N 1
ATOM 2116 C CA . GLY A 1 269 ? -37.111 8.996 -12.527 1.00 81.50 269 GLY A CA 1
ATOM 2117 C C . GLY A 1 269 ? -36.925 9.993 -13.679 1.00 81.50 269 GLY A C 1
ATOM 2118 O O . GLY A 1 269 ? -36.491 9.590 -14.755 1.00 81.50 269 GLY A O 1
ATOM 2119 N N . ASP A 1 270 ? -37.165 11.288 -13.450 1.00 85.12 270 ASP A N 1
ATOM 2120 C CA . ASP A 1 270 ? -36.994 12.345 -14.461 1.00 85.12 270 ASP A CA 1
ATOM 2121 C C . ASP A 1 270 ? -35.531 12.805 -14.583 1.00 85.12 270 ASP A C 1
ATOM 2123 O O . ASP A 1 270 ? -35.115 13.307 -15.630 1.00 85.12 270 ASP A O 1
ATOM 2127 N N . LEU A 1 271 ? -34.730 12.638 -13.522 1.00 87.44 271 LEU A N 1
ATOM 2128 C CA . LEU A 1 271 ? -33.269 12.787 -13.584 1.00 87.44 271 LEU A CA 1
ATOM 2129 C C . LEU A 1 271 ? -32.676 11.640 -14.416 1.00 87.44 271 LEU A C 1
ATOM 2131 O O . LEU A 1 271 ? -31.963 11.867 -15.391 1.00 87.44 271 LEU A O 1
ATOM 2135 N N . PHE A 1 272 ? -33.080 10.410 -14.097 1.00 85.94 272 PHE A N 1
ATOM 2136 C CA . PHE A 1 272 ? -32.657 9.192 -14.778 1.00 85.94 272 PHE A CA 1
ATOM 2137 C C . PHE A 1 272 ? -33.038 9.179 -16.268 1.00 85.94 272 PHE A C 1
ATOM 2139 O O . PHE A 1 272 ? -32.216 8.851 -17.123 1.00 85.94 272 PHE A O 1
ATOM 2146 N N . ALA A 1 273 ? -34.267 9.587 -16.602 1.00 83.62 273 ALA A N 1
ATOM 2147 C CA . ALA A 1 273 ? -34.722 9.708 -17.986 1.00 83.62 273 ALA A CA 1
ATOM 2148 C C . ALA A 1 273 ? -33.950 10.780 -18.775 1.00 83.62 273 ALA A C 1
ATOM 2150 O O . ALA A 1 273 ? -33.752 10.620 -19.978 1.00 83.62 273 ALA A O 1
ATOM 2151 N N . HIS A 1 274 ? -33.492 11.850 -18.115 1.00 85.81 274 HIS A N 1
ATOM 2152 C CA . HIS A 1 274 ? -32.680 12.882 -18.756 1.00 85.81 274 HIS A CA 1
ATOM 2153 C C . HIS A 1 274 ? -31.272 12.360 -19.084 1.00 85.81 274 HIS A C 1
ATOM 2155 O O . HIS A 1 274 ? -30.839 12.490 -20.228 1.00 85.81 274 HIS A O 1
ATOM 2161 N N . VAL A 1 275 ? -30.597 11.694 -18.138 1.00 86.25 275 VAL A N 1
ATOM 2162 C CA . VAL A 1 275 ? -29.284 11.070 -18.398 1.00 86.25 275 VAL A CA 1
ATOM 2163 C C . VAL A 1 275 ? -29.400 10.019 -19.502 1.00 86.25 275 VAL A C 1
ATOM 2165 O O . VAL A 1 275 ? -28.639 10.066 -20.460 1.00 86.25 275 VAL A O 1
ATOM 2168 N N . ARG A 1 276 ? -30.430 9.160 -19.467 1.00 83.06 276 ARG A N 1
ATOM 2169 C CA . ARG A 1 276 ? -30.696 8.167 -20.525 1.00 83.06 276 ARG A CA 1
ATOM 2170 C C . ARG A 1 276 ? -30.996 8.784 -21.903 1.00 83.06 276 ARG A C 1
ATOM 2172 O O . ARG A 1 276 ? -30.868 8.095 -22.910 1.00 83.06 276 ARG A O 1
ATOM 2179 N N . LYS A 1 277 ? -31.400 10.058 -21.976 1.00 86.19 277 LYS A N 1
ATOM 2180 C CA . LYS A 1 277 ? -31.596 10.772 -23.249 1.00 86.19 277 LYS A CA 1
ATOM 2181 C C . LYS A 1 277 ? -30.273 11.281 -23.836 1.00 86.19 277 LYS A C 1
ATOM 2183 O O . LYS A 1 277 ? -30.130 11.249 -25.053 1.00 86.19 277 LYS A O 1
ATOM 2188 N N . LYS A 1 278 ? -29.339 11.751 -22.997 1.00 84.69 278 LYS A N 1
ATOM 2189 C CA . LYS A 1 278 ? -27.981 12.148 -23.421 1.00 84.69 278 LYS A CA 1
ATOM 2190 C C . LYS A 1 278 ? -27.098 10.916 -23.698 1.00 84.69 278 LYS A C 1
ATOM 2192 O O . LYS A 1 278 ? -26.385 10.896 -24.689 1.00 84.69 278 LYS A O 1
ATOM 2197 N N . GLN A 1 279 ? -27.201 9.883 -22.858 1.00 85.69 279 GLN A N 1
ATOM 2198 C CA . GLN A 1 279 ? -26.407 8.651 -22.898 1.00 85.69 279 GLN A CA 1
ATOM 2199 C C . GLN A 1 279 ? -27.321 7.403 -22.904 1.00 85.69 279 GLN A C 1
ATOM 2201 O O . GLN A 1 279 ? -27.606 6.831 -21.846 1.00 85.69 279 GLN A O 1
ATOM 2206 N N . PRO A 1 280 ? -27.825 6.960 -24.074 1.00 83.12 280 PRO A N 1
ATOM 2207 C CA . PRO A 1 280 ? -28.790 5.856 -24.167 1.00 83.12 280 PRO A CA 1
ATOM 2208 C C . PRO A 1 280 ? -28.204 4.471 -23.853 1.00 83.12 280 PRO A C 1
ATOM 2210 O O . PRO A 1 280 ? -28.961 3.564 -23.495 1.00 83.12 280 PRO A O 1
ATOM 2213 N N . TRP A 1 281 ? -26.880 4.316 -23.963 1.00 86.94 281 TRP A N 1
ATOM 2214 C CA . TRP A 1 281 ? -26.153 3.051 -23.787 1.00 86.94 281 TRP A CA 1
ATOM 2215 C C . TRP A 1 281 ? -25.458 2.906 -22.420 1.00 86.94 281 TRP A C 1
ATOM 2217 O O . TRP A 1 281 ? -24.892 1.853 -22.137 1.00 86.94 281 TRP A O 1
ATOM 2227 N N . ALA A 1 282 ? -25.512 3.934 -21.566 1.00 84.94 282 ALA A N 1
ATOM 2228 C CA . ALA A 1 282 ? -24.911 3.922 -20.232 1.00 84.94 282 ALA A CA 1
ATOM 2229 C C . ALA A 1 282 ? -25.511 2.839 -19.313 1.00 84.94 282 ALA A C 1
ATOM 2231 O O . ALA A 1 282 ? -26.716 2.567 -19.367 1.00 84.94 282 ALA A O 1
ATOM 2232 N N . ASP A 1 283 ? -24.700 2.261 -18.413 1.00 80.81 283 ASP A N 1
ATOM 2233 C CA . ASP A 1 283 ? -25.198 1.265 -17.455 1.00 80.81 283 ASP A CA 1
ATOM 2234 C C . ASP A 1 283 ? -26.222 1.915 -16.495 1.00 80.81 283 ASP A C 1
ATOM 2236 O O . ASP A 1 283 ? -25.875 2.822 -15.725 1.00 80.81 283 ASP A O 1
ATOM 2240 N N . PRO A 1 284 ? -27.485 1.442 -16.476 1.00 79.19 284 PRO A N 1
ATOM 2241 C CA . PRO A 1 284 ? -28.529 1.993 -15.620 1.00 79.19 284 PRO A CA 1
ATOM 2242 C C . PRO A 1 284 ? -28.224 1.891 -14.115 1.00 79.19 284 PRO A C 1
ATOM 2244 O O . PRO A 1 284 ? -28.798 2.642 -13.327 1.00 79.19 284 PRO A O 1
ATOM 2247 N N . LYS A 1 285 ? -27.344 0.982 -13.684 1.00 81.38 285 LYS A N 1
ATOM 2248 C CA . LYS A 1 285 ? -26.894 0.874 -12.290 1.00 81.38 285 LYS A CA 1
ATOM 2249 C C . LYS A 1 285 ? -25.931 2.002 -11.936 1.00 81.38 285 LYS A C 1
ATOM 2251 O O . LYS A 1 285 ? -26.136 2.639 -10.906 1.00 81.38 285 LYS A O 1
ATOM 2256 N N . ILE A 1 286 ? -24.947 2.273 -12.798 1.00 84.25 286 ILE A N 1
ATOM 2257 C CA . ILE A 1 286 ? -23.941 3.329 -12.600 1.00 84.25 286 ILE A CA 1
ATOM 2258 C C . ILE A 1 286 ? -24.628 4.699 -12.604 1.00 84.25 286 ILE A C 1
ATOM 2260 O O . ILE A 1 286 ? -24.487 5.456 -11.646 1.00 84.25 286 ILE A O 1
ATOM 2264 N N . VAL A 1 287 ? -25.483 4.966 -13.603 1.00 87.19 287 VAL A N 1
ATOM 2265 C CA . VAL A 1 287 ? -26.302 6.193 -13.672 1.00 87.19 287 VAL A CA 1
ATOM 2266 C C . VAL A 1 287 ? -27.093 6.405 -12.379 1.00 87.19 287 VAL A C 1
ATOM 2268 O O . VAL A 1 287 ? -27.105 7.504 -11.825 1.00 87.19 287 VAL A O 1
ATOM 2271 N N . LYS A 1 288 ? -27.747 5.355 -11.862 1.00 87.12 288 LYS A N 1
ATOM 2272 C CA . LYS A 1 288 ? -28.518 5.456 -10.619 1.00 87.12 288 LYS A CA 1
ATOM 2273 C C . LYS A 1 288 ? -27.620 5.730 -9.408 1.00 87.12 288 LYS A C 1
ATOM 2275 O O . LYS A 1 288 ? -27.961 6.591 -8.605 1.00 87.12 288 LYS A O 1
ATOM 2280 N N . GLN A 1 289 ? -26.502 5.017 -9.275 1.00 87.75 289 GLN A N 1
ATOM 2281 C CA . GLN A 1 289 ? -25.561 5.188 -8.163 1.00 87.75 289 GLN A CA 1
ATOM 2282 C C . GLN A 1 289 ? -25.000 6.612 -8.108 1.00 87.75 289 GLN A C 1
ATOM 2284 O O . GLN A 1 289 ? -24.964 7.201 -7.030 1.00 87.75 289 GLN A O 1
ATOM 2289 N N . LEU A 1 290 ? -24.627 7.184 -9.255 1.00 89.12 290 LEU A N 1
ATOM 2290 C CA . LEU A 1 290 ? -24.132 8.558 -9.343 1.00 89.12 290 LEU A CA 1
ATOM 2291 C C . LEU A 1 290 ? -25.228 9.580 -9.006 1.00 89.12 290 LEU A C 1
ATOM 2293 O O . LEU A 1 290 ? -24.982 10.473 -8.201 1.00 89.12 290 LEU A O 1
ATOM 2297 N N . ILE A 1 291 ? -26.459 9.411 -9.508 1.00 90.19 291 ILE A N 1
ATOM 2298 C CA . ILE A 1 291 ? -27.589 10.289 -9.145 1.00 90.19 291 ILE A CA 1
ATOM 2299 C C . ILE A 1 291 ? -27.909 10.213 -7.643 1.00 90.19 291 ILE A C 1
ATOM 2301 O O . ILE A 1 291 ? -28.088 11.249 -7.006 1.00 90.19 291 ILE A O 1
ATOM 2305 N N . ASP A 1 292 ? -27.966 9.012 -7.059 1.00 87.00 292 ASP A N 1
ATOM 2306 C CA . ASP A 1 292 ? -28.220 8.835 -5.622 1.00 87.00 292 ASP A CA 1
ATOM 2307 C C . ASP A 1 292 ? -27.079 9.448 -4.772 1.00 87.00 292 ASP A C 1
ATOM 2309 O O . ASP A 1 292 ? -27.343 10.008 -3.706 1.00 87.00 292 ASP A O 1
ATOM 2313 N N . THR A 1 293 ? -25.831 9.399 -5.259 1.00 88.44 293 THR A N 1
ATOM 2314 C CA . THR A 1 293 ? -24.645 9.983 -4.601 1.00 88.44 293 THR A CA 1
ATOM 2315 C C . THR A 1 293 ? -24.648 11.512 -4.672 1.00 88.44 293 THR A C 1
ATOM 2317 O O . THR A 1 293 ? -24.605 12.160 -3.631 1.00 88.44 293 THR A O 1
ATOM 2320 N N . LYS A 1 294 ? -24.807 12.103 -5.863 1.00 87.69 294 LYS A N 1
ATOM 2321 C CA . LYS A 1 294 ? -24.834 13.565 -6.059 1.00 87.69 294 LYS A CA 1
ATOM 2322 C C . LYS A 1 294 ? -26.052 14.213 -5.379 1.00 87.69 294 LYS A C 1
ATOM 2324 O O . LYS A 1 294 ? -25.945 15.317 -4.851 1.00 87.69 294 LYS A O 1
ATOM 2329 N N . LEU A 1 295 ? -27.198 13.517 -5.287 1.00 88.81 295 LEU A N 1
ATOM 2330 C CA . LEU A 1 295 ? -28.325 13.951 -4.441 1.00 88.81 295 LEU A CA 1
ATOM 2331 C C . LEU A 1 295 ? -27.944 14.002 -2.957 1.00 88.81 295 LEU A C 1
ATOM 2333 O O . LEU A 1 295 ? -28.334 14.942 -2.270 1.00 88.81 295 LEU A O 1
ATOM 2337 N N . PHE A 1 296 ? -27.210 13.006 -2.456 1.00 86.81 296 PHE A N 1
ATOM 2338 C CA . PHE A 1 296 ? -26.773 12.977 -1.061 1.00 86.81 296 PHE A CA 1
ATOM 2339 C C . PHE A 1 296 ? -25.732 14.064 -0.762 1.00 86.81 296 PHE A C 1
ATOM 2341 O O . PHE A 1 296 ? -25.875 14.775 0.231 1.00 86.81 296 PHE A O 1
ATOM 2348 N N . GLU A 1 297 ? -24.750 14.252 -1.647 1.00 86.88 297 GLU A N 1
ATOM 2349 C CA . GLU A 1 297 ? -23.745 15.322 -1.558 1.00 86.88 297 GLU A CA 1
ATOM 2350 C C . GLU A 1 297 ? -24.388 16.719 -1.553 1.00 86.88 297 GLU A C 1
ATOM 2352 O O . GLU A 1 297 ? -24.018 17.566 -0.742 1.00 86.88 297 GLU A O 1
ATOM 2357 N N . LEU A 1 298 ? -25.390 16.956 -2.411 1.00 87.00 298 LEU A N 1
ATOM 2358 C CA . LEU A 1 298 ? -26.045 18.262 -2.546 1.00 87.00 298 LEU A CA 1
ATOM 2359 C C . LEU A 1 298 ? -27.091 18.554 -1.452 1.00 87.00 298 LEU A C 1
ATOM 2361 O O . LEU A 1 298 ? -27.316 19.718 -1.118 1.00 87.00 298 LEU A O 1
ATOM 2365 N N . LEU A 1 299 ? -27.772 17.533 -0.916 1.00 85.81 299 LEU A N 1
ATOM 2366 C CA . LEU A 1 299 ? -28.928 17.710 -0.018 1.00 85.81 299 LEU A CA 1
ATOM 2367 C C . LEU A 1 299 ? -28.683 17.306 1.442 1.00 85.81 299 LEU A C 1
ATOM 2369 O O . LEU A 1 299 ? -29.502 17.662 2.303 1.00 85.81 299 LEU A O 1
ATOM 2373 N N . GLY A 1 300 ? -27.607 16.569 1.726 1.00 83.38 300 GLY A N 1
ATOM 2374 C CA . GLY A 1 300 ? -27.315 15.998 3.040 1.00 83.38 300 GLY A CA 1
ATOM 2375 C C . GLY A 1 300 ? -28.320 14.922 3.464 1.00 83.38 300 GLY A C 1
ATOM 2376 O O . GLY A 1 300 ? -28.981 14.290 2.637 1.00 83.38 300 GLY A O 1
ATOM 2377 N N . GLU A 1 301 ? -28.462 14.698 4.770 1.00 82.50 301 GLU A N 1
ATOM 2378 C CA . GLU A 1 301 ? -29.381 13.686 5.306 1.00 82.50 301 GLU A CA 1
ATOM 2379 C C . GLU A 1 301 ? -30.865 13.971 4.991 1.00 82.50 301 GLU A C 1
ATOM 2381 O O . GLU A 1 301 ? -31.305 15.114 4.835 1.00 82.50 301 GLU A O 1
ATOM 2386 N N . LYS A 1 302 ? -31.674 12.902 4.931 1.00 83.00 302 LYS A N 1
ATOM 2387 C CA . LYS A 1 302 ? -33.136 12.998 4.801 1.00 83.00 302 LYS A CA 1
ATOM 2388 C C . LYS A 1 302 ? -33.761 13.431 6.123 1.00 83.00 302 LYS A C 1
ATOM 2390 O O . LYS A 1 302 ? -33.714 12.704 7.112 1.00 83.00 302 LYS A O 1
ATOM 2395 N N . THR A 1 303 ? -34.417 14.583 6.110 1.00 80.19 303 THR A N 1
ATOM 2396 C CA . THR A 1 303 ? -35.079 15.174 7.277 1.00 80.19 303 THR A CA 1
ATOM 2397 C C . THR A 1 303 ? -36.539 14.719 7.409 1.00 80.19 303 THR A C 1
ATOM 2399 O O . THR A 1 303 ? -37.116 14.102 6.509 1.00 80.19 303 THR A O 1
ATOM 2402 N N . ALA A 1 304 ? -37.191 15.052 8.527 1.00 70.69 304 ALA A N 1
ATOM 2403 C CA . ALA A 1 304 ? -38.629 14.815 8.688 1.00 70.69 304 ALA A CA 1
ATOM 2404 C C . ALA A 1 304 ? -39.470 15.569 7.632 1.00 70.69 304 ALA A C 1
ATOM 2406 O O . ALA A 1 304 ? -40.432 15.005 7.113 1.00 70.69 304 ALA A O 1
ATOM 2407 N N . ALA A 1 305 ? -39.060 16.784 7.246 1.00 65.81 305 ALA A N 1
ATOM 2408 C CA . ALA A 1 305 ? -39.730 17.585 6.219 1.00 65.81 305 ALA A CA 1
ATOM 2409 C C . ALA A 1 305 ? -39.696 16.913 4.832 1.00 65.81 305 ALA A C 1
ATOM 2411 O O . ALA A 1 305 ? -40.682 16.955 4.095 1.00 65.81 305 ALA A O 1
ATOM 2412 N N . ASP A 1 306 ? -38.610 16.209 4.495 1.00 71.25 306 ASP A N 1
ATOM 2413 C CA . ASP A 1 306 ? -38.485 15.457 3.236 1.00 71.25 306 ASP A CA 1
ATOM 2414 C C . ASP A 1 306 ? -39.531 14.321 3.109 1.00 71.25 306 ASP A C 1
ATOM 2416 O O . ASP A 1 306 ? -39.839 13.880 2.001 1.00 71.25 306 ASP A O 1
ATOM 2420 N N . ASN A 1 307 ? -40.124 13.872 4.226 1.00 67.06 307 ASN A N 1
ATOM 2421 C CA . ASN A 1 307 ? -41.180 12.852 4.256 1.00 67.06 307 ASN A CA 1
ATOM 2422 C C . ASN A 1 307 ? -42.607 13.427 4.159 1.00 67.06 307 ASN A C 1
ATOM 2424 O O . ASN A 1 307 ? -43.564 12.668 3.956 1.00 67.06 307 ASN A O 1
ATOM 2428 N N . GLU A 1 308 ? -42.778 14.747 4.274 1.00 60.78 308 GLU A N 1
ATOM 2429 C CA . GLU A 1 308 ? -44.067 15.389 4.026 1.00 60.78 308 GLU A CA 1
ATOM 2430 C C . GLU A 1 308 ? -44.415 15.298 2.539 1.00 60.78 308 GLU A C 1
ATOM 2432 O O . GLU A 1 308 ? -43.692 15.780 1.660 1.00 60.78 308 GLU A O 1
ATOM 2437 N N . LYS A 1 309 ? -45.545 14.652 2.251 1.00 45.00 309 LYS A N 1
ATOM 2438 C CA . LYS A 1 309 ? -46.018 14.461 0.881 1.00 45.00 309 LYS A CA 1
ATOM 2439 C C . LYS A 1 309 ? -46.642 15.757 0.361 1.00 45.00 309 LYS A C 1
ATOM 2441 O O . LYS A 1 309 ? -47.585 16.235 0.994 1.00 45.00 309 LYS A O 1
ATOM 2446 N N . PRO A 1 310 ? -46.263 16.249 -0.833 1.00 49.81 310 PRO A N 1
ATOM 2447 C CA . PRO A 1 310 ? -47.116 17.190 -1.547 1.00 49.81 310 PRO A CA 1
ATOM 2448 C C . PRO A 1 310 ? -48.487 16.542 -1.800 1.00 49.81 310 PRO A C 1
ATOM 2450 O O . PRO A 1 310 ? -48.590 15.330 -2.027 1.00 49.81 310 PRO A O 1
ATOM 2453 N N . VAL A 1 311 ? -49.550 17.345 -1.731 1.00 32.62 311 VAL A N 1
ATOM 2454 C CA . VAL A 1 311 ? -50.946 16.886 -1.794 1.00 32.62 311 VAL A CA 1
ATOM 2455 C C . VAL A 1 311 ? -51.215 16.145 -3.112 1.00 32.62 311 VAL A C 1
ATOM 2457 O O . VAL A 1 311 ? -51.261 16.751 -4.180 1.00 32.62 311 VAL A O 1
ATOM 2460 N N . LYS A 1 312 ? -51.420 14.821 -3.054 1.00 34.28 312 LYS A N 1
ATOM 2461 C CA . LYS A 1 312 ? -51.710 13.982 -4.233 1.00 34.28 312 LYS A CA 1
ATOM 2462 C C . LYS A 1 312 ? -53.201 13.663 -4.369 1.00 34.28 312 LYS A C 1
ATOM 2464 O O . LYS A 1 312 ? -53.828 13.175 -3.428 1.00 34.28 312 LYS A O 1
ATOM 2469 N N . LYS A 1 313 ? -53.740 13.810 -5.588 1.00 30.75 313 LYS A N 1
ATOM 2470 C CA . LYS A 1 313 ? -54.978 13.121 -6.004 1.00 30.75 313 LYS A CA 1
ATOM 2471 C C . LYS A 1 313 ? -54.760 11.594 -5.950 1.00 30.75 313 LYS A C 1
ATOM 2473 O O . LYS A 1 313 ? -53.686 11.102 -6.284 1.00 30.75 313 LYS A O 1
ATOM 2478 N N . LYS A 1 314 ? -55.780 10.859 -5.489 1.00 24.98 314 LYS A N 1
ATOM 2479 C CA . LYS A 1 314 ? -55.753 9.407 -5.202 1.00 24.98 314 LYS A CA 1
ATOM 2480 C C . LYS A 1 314 ? -55.515 8.518 -6.437 1.00 24.98 314 LYS A C 1
ATOM 2482 O O . LYS A 1 314 ? -56.206 8.701 -7.436 1.00 24.98 314 LYS A O 1
ATOM 2487 N N . LYS A 1 315 ? -54.736 7.436 -6.263 1.00 27.61 315 LYS A N 1
ATOM 2488 C CA . LYS A 1 315 ? -55.259 6.050 -6.101 1.00 27.61 315 LYS A CA 1
ATOM 2489 C C . LYS A 1 315 ? -54.226 5.081 -5.471 1.00 27.61 315 LYS A C 1
ATOM 2491 O O . LYS A 1 315 ? -53.065 5.448 -5.313 1.00 27.61 315 LYS A O 1
ATOM 2496 N N . GLU A 1 316 ? -54.711 3.927 -4.995 1.00 27.61 316 GLU A N 1
ATOM 2497 C CA . GLU A 1 316 ? -54.052 2.895 -4.148 1.00 27.61 316 GLU A CA 1
ATOM 2498 C C . GLU A 1 316 ? -52.767 2.251 -4.763 1.00 27.61 316 GLU A C 1
ATOM 2500 O O . GLU A 1 316 ? -52.641 2.222 -5.981 1.00 27.61 316 GLU A O 1
ATOM 2505 N N . LYS A 1 317 ? -51.684 1.885 -4.027 1.00 24.09 317 LYS A N 1
ATOM 2506 C CA . LYS A 1 317 ? -51.434 0.729 -3.090 1.00 24.09 317 LYS A CA 1
ATOM 2507 C C . LYS A 1 317 ? -51.693 -0.649 -3.754 1.00 24.09 317 LYS A C 1
ATOM 2509 O O . LYS A 1 317 ? -52.728 -0.789 -4.382 1.00 24.09 317 LYS A O 1
ATOM 2514 N N . VAL A 1 318 ? -50.849 -1.703 -3.698 1.00 24.78 318 VAL A N 1
ATOM 2515 C CA . VAL A 1 318 ? -49.998 -2.377 -2.658 1.00 24.78 318 VAL A CA 1
ATOM 2516 C C . VAL A 1 318 ? -48.800 -3.048 -3.426 1.00 24.78 318 VAL A C 1
ATOM 2518 O O . VAL A 1 318 ? -49.024 -3.470 -4.550 1.00 24.78 318 VAL A O 1
ATOM 2521 N N . VAL A 1 319 ? -47.492 -3.002 -3.088 1.00 25.28 319 VAL A N 1
ATOM 2522 C CA . VAL A 1 319 ? -46.703 -3.724 -2.037 1.00 25.28 319 VAL A CA 1
ATOM 2523 C C . VAL A 1 319 ? -46.803 -5.282 -2.179 1.00 25.28 319 VAL A C 1
ATOM 2525 O O . VAL A 1 319 ? -47.880 -5.760 -2.497 1.00 25.28 319 VAL A O 1
ATOM 2528 N N . LYS A 1 320 ? -45.785 -6.168 -2.042 1.00 22.44 320 LYS A N 1
ATOM 2529 C CA . LYS A 1 320 ? -44.395 -6.148 -1.505 1.00 22.44 320 LYS A CA 1
ATOM 2530 C C . LYS A 1 320 ? -43.441 -7.103 -2.306 1.00 22.44 320 LYS A C 1
ATOM 2532 O O . LYS A 1 320 ? -43.893 -8.150 -2.741 1.00 22.44 320 LYS A O 1
ATOM 2537 N N . VAL A 1 321 ? -42.158 -6.727 -2.440 1.00 27.36 321 VAL A N 1
ATOM 2538 C CA . VAL A 1 321 ? -40.870 -7.493 -2.336 1.00 27.36 321 VAL A CA 1
ATOM 2539 C C . VAL A 1 321 ? -40.827 -9.026 -2.540 1.00 27.36 321 VAL A C 1
ATOM 2541 O O . VAL A 1 321 ? -41.475 -9.744 -1.791 1.00 27.36 321 VAL A O 1
ATOM 2544 N N . GLU A 1 322 ? -39.900 -9.496 -3.393 1.00 21.38 322 GLU A N 1
ATOM 2545 C CA . GLU A 1 322 ? -38.788 -10.404 -3.005 1.00 21.38 322 GLU A CA 1
ATOM 2546 C C . GLU A 1 322 ? -37.624 -10.349 -4.020 1.00 21.38 322 GLU A C 1
ATOM 2548 O O . GLU A 1 322 ? -37.811 -9.935 -5.165 1.00 21.38 322 GLU A O 1
ATOM 2553 N N . GLU A 1 323 ? -36.411 -10.644 -3.549 1.00 30.97 323 GLU A N 1
ATOM 2554 C CA . GLU A 1 323 ? -35.126 -10.478 -4.251 1.00 30.97 323 GLU A CA 1
ATOM 2555 C C . GLU A 1 323 ? -34.761 -11.727 -5.075 1.00 30.97 323 GLU A C 1
ATOM 2557 O O . GLU A 1 323 ? -35.182 -12.819 -4.709 1.00 30.97 323 GLU A O 1
ATOM 2562 N N . ASP A 1 324 ? -33.896 -11.603 -6.097 1.00 22.42 324 ASP A N 1
ATOM 2563 C CA . ASP A 1 324 ? -32.664 -12.418 -6.110 1.00 22.42 324 ASP A CA 1
ATOM 2564 C C . ASP A 1 324 ? -31.557 -11.879 -7.046 1.00 22.42 324 ASP A C 1
ATOM 2566 O O . ASP A 1 324 ? -31.798 -11.111 -7.981 1.00 22.42 324 ASP A O 1
ATOM 2570 N N . LYS A 1 325 ? -30.315 -12.287 -6.765 1.00 33.56 325 LYS A N 1
ATOM 2571 C CA . LYS A 1 325 ? -29.046 -11.825 -7.350 1.00 33.56 325 LYS A CA 1
ATOM 2572 C C . LYS A 1 325 ? -28.544 -12.748 -8.470 1.00 33.56 325 LYS A C 1
ATOM 2574 O O . LYS A 1 325 ? -28.877 -13.928 -8.517 1.00 33.56 325 LYS A O 1
ATOM 2579 N N . THR A 1 326 ? -27.677 -12.212 -9.337 1.00 25.61 326 THR A N 1
ATOM 2580 C CA . THR A 1 326 ? -26.372 -12.746 -9.841 1.00 25.61 326 THR A CA 1
ATOM 2581 C C . THR A 1 326 ? -25.945 -11.875 -11.036 1.00 25.61 326 THR A C 1
ATOM 2583 O O . THR A 1 326 ? -26.781 -11.500 -11.851 1.00 25.61 326 THR A O 1
ATOM 2586 N N . LYS A 1 327 ? -24.762 -11.246 -11.020 1.00 28.55 327 LYS A N 1
ATOM 2587 C CA . LYS A 1 327 ? -23.405 -11.783 -11.268 1.00 28.55 327 LYS A CA 1
ATOM 2588 C C . LYS A 1 327 ? -23.228 -12.313 -12.698 1.00 28.55 327 LYS A C 1
ATOM 2590 O O . LYS A 1 327 ? -23.817 -13.325 -13.057 1.00 28.55 327 LYS A O 1
ATOM 2595 N N . THR A 1 328 ? -22.389 -11.604 -13.450 1.00 23.86 328 THR A N 1
ATOM 2596 C CA . THR A 1 328 ? -21.805 -11.987 -14.745 1.00 23.86 328 THR A CA 1
ATOM 2597 C C . THR A 1 328 ? -20.366 -12.447 -14.498 1.00 23.86 328 THR A C 1
ATOM 2599 O O . THR A 1 328 ? -19.748 -11.993 -13.532 1.00 23.86 328 THR A O 1
ATOM 2602 N N . THR A 1 329 ? -19.842 -13.335 -15.337 1.00 26.53 329 THR A N 1
ATOM 2603 C CA . THR A 1 329 ? -18.559 -14.024 -15.131 1.00 26.53 329 THR A CA 1
ATOM 2604 C C . THR A 1 329 ? -17.483 -13.533 -16.094 1.00 26.53 329 THR A C 1
ATOM 2606 O O . THR A 1 329 ? -17.689 -13.517 -17.300 1.00 26.53 329 THR A O 1
ATOM 2609 N N . VAL A 1 330 ? -16.303 -13.192 -15.571 1.00 30.77 330 VAL A N 1
ATOM 2610 C CA . VAL A 1 330 ? -15.058 -13.090 -16.348 1.00 30.77 330 VAL A CA 1
ATOM 2611 C C . VAL A 1 330 ? -13.975 -13.755 -15.510 1.00 30.77 330 VAL A C 1
ATOM 2613 O O . VAL A 1 330 ? -13.522 -13.166 -14.537 1.00 30.77 330 VAL A O 1
ATOM 2616 N N . GLU A 1 331 ? -13.633 -14.990 -15.892 1.00 32.56 331 GLU A N 1
ATOM 2617 C CA . GLU A 1 331 ? -12.741 -15.923 -15.181 1.00 32.56 331 GLU A CA 1
ATOM 2618 C C . GLU A 1 331 ? -13.205 -16.268 -13.743 1.00 32.56 331 GLU A C 1
ATOM 2620 O O . GLU A 1 331 ? -13.821 -15.470 -13.038 1.00 32.56 331 GLU A O 1
ATOM 2625 N N . GLU A 1 332 ? -12.966 -17.501 -13.277 1.00 38.25 332 GLU A N 1
ATOM 2626 C CA . GLU A 1 332 ? -13.339 -17.904 -11.907 1.00 38.25 332 GLU A CA 1
ATOM 2627 C C . GLU A 1 332 ? -12.322 -17.393 -10.868 1.00 38.25 332 GLU A C 1
ATOM 2629 O O . GLU A 1 332 ? -11.711 -18.153 -10.114 1.00 38.25 332 GLU A O 1
ATOM 2634 N N . GLU A 1 333 ? -12.163 -16.069 -10.788 1.00 50.56 333 GLU A N 1
ATOM 2635 C CA . GLU A 1 333 ? -11.591 -15.431 -9.606 1.00 50.56 333 GLU A CA 1
ATOM 2636 C C . GLU A 1 333 ? -12.540 -15.634 -8.417 1.00 50.56 333 GLU A C 1
ATOM 2638 O O . GLU A 1 333 ? -13.575 -14.973 -8.271 1.00 50.56 333 GLU A O 1
ATOM 2643 N N . ILE A 1 334 ? -12.166 -16.554 -7.526 1.00 68.56 334 ILE A N 1
ATOM 2644 C CA . ILE A 1 334 ? -12.828 -16.749 -6.236 1.00 68.56 334 ILE A CA 1
ATOM 2645 C C . ILE A 1 334 ? -12.780 -15.418 -5.474 1.00 68.56 334 ILE A C 1
ATOM 2647 O O . ILE A 1 334 ? -11.727 -15.020 -4.978 1.00 68.56 334 ILE A O 1
ATOM 2651 N N . ASN A 1 335 ? -13.924 -14.734 -5.367 1.00 82.81 335 ASN A N 1
ATOM 2652 C CA . ASN A 1 335 ? -14.036 -13.486 -4.611 1.00 82.81 335 ASN A CA 1
ATOM 2653 C C . ASN A 1 335 ? -13.558 -13.737 -3.157 1.00 82.81 335 ASN A C 1
ATOM 2655 O O . ASN A 1 335 ? -14.216 -14.480 -2.418 1.00 82.81 335 ASN A O 1
ATOM 2659 N N . PRO A 1 336 ? -12.443 -13.115 -2.720 1.00 86.75 336 PRO A N 1
ATOM 2660 C CA . PRO A 1 336 ? -11.808 -13.437 -1.442 1.00 86.75 336 PRO A CA 1
ATOM 2661 C C . PRO A 1 336 ? -12.591 -12.901 -0.233 1.00 86.75 336 PRO A C 1
ATOM 2663 O O . PRO A 1 336 ? -12.331 -13.297 0.900 1.00 86.75 336 PRO A O 1
ATOM 2666 N N . TYR A 1 337 ? -13.573 -12.026 -0.461 1.00 92.62 337 TYR A N 1
ATOM 2667 C CA . TYR A 1 337 ? -14.395 -11.377 0.558 1.00 92.62 337 TYR A CA 1
ATOM 2668 C C . TYR A 1 337 ? -15.676 -12.158 0.898 1.00 92.62 337 TYR A C 1
ATOM 2670 O O . TYR A 1 337 ? -16.486 -11.694 1.704 1.00 92.62 337 TYR A O 1
ATOM 2678 N N . LEU A 1 338 ? -15.892 -13.336 0.302 1.00 88.62 338 LEU A N 1
ATOM 2679 C CA . LEU A 1 338 ? -17.042 -14.202 0.605 1.00 88.62 338 LEU A CA 1
ATOM 2680 C C . LEU A 1 338 ? -16.988 -14.820 2.013 1.00 88.62 338 LEU A C 1
ATOM 2682 O O . LEU A 1 338 ? -18.013 -15.275 2.510 1.00 88.62 338 LEU A O 1
ATOM 2686 N N . ILE A 1 339 ? -15.822 -14.807 2.667 1.00 89.44 339 ILE A N 1
ATOM 2687 C CA . ILE A 1 339 ? -15.621 -15.344 4.024 1.00 89.44 339 ILE A CA 1
ATOM 2688 C C . ILE A 1 339 ? -16.263 -14.496 5.135 1.00 89.44 339 ILE A C 1
ATOM 2690 O O . ILE A 1 339 ? -16.429 -14.982 6.251 1.00 89.44 339 ILE A O 1
ATOM 2694 N N . PHE A 1 340 ? -16.603 -13.235 4.852 1.00 93.69 340 PHE A N 1
ATOM 2695 C CA . PHE A 1 340 ? -17.132 -12.293 5.840 1.00 93.69 340 PHE A CA 1
ATOM 2696 C C . PHE A 1 340 ? -18.673 -12.342 5.907 1.00 93.69 340 PHE A C 1
ATOM 2698 O O . PHE A 1 340 ? -19.313 -12.384 4.851 1.00 93.69 340 PHE A O 1
ATOM 2705 N N . PRO A 1 341 ? -19.299 -12.293 7.098 1.00 93.38 341 PRO A N 1
ATOM 2706 C CA . PRO A 1 341 ? -20.761 -12.287 7.239 1.00 93.38 341 PRO A CA 1
ATOM 2707 C C . PRO A 1 341 ? -21.396 -11.000 6.681 1.00 93.38 341 PRO A C 1
ATOM 2709 O O . PRO A 1 341 ? -20.698 -10.039 6.352 1.00 93.38 341 PRO A O 1
ATOM 2712 N N . ALA A 1 342 ? -22.723 -10.949 6.548 1.00 93.88 342 ALA A N 1
ATOM 2713 C CA . ALA A 1 342 ? -23.423 -9.681 6.313 1.00 93.88 342 ALA A CA 1
ATOM 2714 C C . ALA A 1 342 ? -23.593 -8.887 7.635 1.00 93.88 342 ALA A C 1
ATOM 2716 O O . ALA A 1 342 ? -23.712 -9.515 8.692 1.00 93.88 342 ALA A O 1
ATOM 2717 N N . PRO A 1 343 ? -23.630 -7.535 7.630 1.00 94.12 343 PRO A N 1
ATOM 2718 C CA . PRO A 1 343 ? -23.823 -6.737 8.851 1.00 94.12 343 PRO A CA 1
ATOM 2719 C C . PRO A 1 343 ? -25.076 -7.121 9.652 1.00 94.12 343 PRO A C 1
ATOM 2721 O O . PRO A 1 343 ? -25.063 -7.113 10.883 1.00 94.12 343 PRO A O 1
ATOM 2724 N N . GLU A 1 344 ? -26.143 -7.528 8.963 1.00 93.38 344 GLU A N 1
ATOM 2725 C CA . GLU A 1 344 ? -27.409 -7.977 9.548 1.00 93.38 344 GLU A CA 1
ATOM 2726 C C . GLU A 1 344 ? -27.273 -9.280 10.347 1.00 93.38 344 GLU A C 1
ATOM 2728 O O . GLU A 1 344 ? -28.156 -9.608 11.134 1.00 93.38 344 GLU A O 1
ATOM 2733 N N . GLU A 1 345 ? -26.183 -10.031 10.174 1.00 92.19 345 GLU A N 1
ATOM 2734 C CA . GLU A 1 345 ? -25.911 -11.270 10.904 1.00 92.19 345 GLU A CA 1
ATOM 2735 C C . GLU A 1 345 ? -25.199 -11.036 12.245 1.00 92.19 345 GLU A C 1
ATOM 2737 O O . GLU A 1 345 ? -25.074 -11.978 13.032 1.00 92.19 345 GLU A O 1
ATOM 2742 N N . ASN A 1 346 ? -24.793 -9.797 12.559 1.00 92.12 346 ASN A N 1
ATOM 2743 C CA . ASN A 1 346 ? -24.029 -9.437 13.765 1.00 92.12 346 ASN A CA 1
ATOM 2744 C C . ASN A 1 346 ? -24.854 -9.446 15.085 1.00 92.12 346 ASN A C 1
ATOM 2746 O O . ASN A 1 346 ? -24.531 -8.770 16.063 1.00 92.12 346 ASN A O 1
ATOM 2750 N N . TYR A 1 347 ? -25.940 -10.228 15.115 1.00 89.69 347 TYR A N 1
ATOM 2751 C CA . TYR A 1 347 ? -26.644 -10.688 16.323 1.00 89.69 347 TYR A CA 1
ATOM 2752 C C . TYR A 1 347 ? -26.249 -12.124 16.717 1.00 89.69 347 TYR A C 1
ATOM 2754 O O . TYR A 1 347 ? -26.632 -12.605 17.784 1.00 89.69 347 TYR A O 1
ATOM 2762 N N . LYS A 1 348 ? -25.547 -12.854 15.841 1.00 90.50 348 LYS A N 1
ATOM 2763 C CA . LYS A 1 348 ? -25.044 -14.204 16.119 1.00 90.50 348 LYS A CA 1
ATOM 2764 C C . LYS A 1 348 ? -23.800 -14.109 17.000 1.00 90.50 348 LYS A C 1
ATOM 2766 O O . LYS A 1 348 ? -22.961 -13.239 16.792 1.00 90.50 348 LYS A O 1
ATOM 2771 N N . VAL A 1 349 ? -23.655 -15.037 17.945 1.00 88.69 349 VAL A N 1
ATOM 2772 C CA . VAL A 1 349 ? -22.442 -15.137 18.769 1.00 88.69 349 VAL A CA 1
ATOM 2773 C C . VAL A 1 349 ? -21.262 -15.527 17.883 1.00 88.69 349 VAL A C 1
ATOM 2775 O O . VAL A 1 349 ? -21.259 -16.613 17.304 1.00 88.69 349 VAL A O 1
ATOM 2778 N N . HIS A 1 350 ? -20.270 -14.644 17.784 1.00 85.75 350 HIS A N 1
ATOM 2779 C CA . HIS A 1 350 ? -19.046 -14.851 16.996 1.00 85.75 350 HIS A CA 1
ATOM 2780 C C . HIS A 1 350 ? -17.793 -15.012 17.870 1.00 85.75 350 HIS A C 1
ATOM 2782 O O . HIS A 1 350 ? -16.729 -15.384 17.378 1.00 85.75 350 HIS A O 1
ATOM 2788 N N . THR A 1 351 ? -17.867 -14.698 19.166 1.00 89.25 351 THR A N 1
ATOM 2789 C CA . THR A 1 351 ? -16.744 -14.821 20.108 1.00 89.25 351 THR A CA 1
ATOM 2790 C C . THR A 1 351 ? -17.263 -15.125 21.509 1.00 89.25 351 THR A C 1
ATOM 2792 O O . THR A 1 351 ? -18.267 -14.563 21.942 1.00 89.25 351 THR A O 1
ATOM 2795 N N . GLU A 1 352 ? -16.562 -16.001 22.225 1.00 91.81 352 GLU A N 1
ATOM 2796 C CA . GLU A 1 352 ? -16.784 -16.270 23.646 1.00 91.81 352 GLU A CA 1
ATOM 2797 C C . GLU A 1 352 ? -15.575 -15.765 24.449 1.00 91.81 352 GLU A C 1
ATOM 2799 O O . GLU A 1 352 ? -14.429 -16.002 24.065 1.00 91.81 352 GLU A O 1
ATOM 2804 N N . VAL A 1 353 ? -15.824 -15.050 25.550 1.00 90.94 353 VAL A N 1
ATOM 2805 C CA . VAL A 1 353 ? -14.792 -14.549 26.469 1.00 90.94 353 VAL A CA 1
ATOM 2806 C C . VAL A 1 353 ? -14.992 -15.191 27.836 1.00 90.94 353 VAL A C 1
ATOM 2808 O O . VAL A 1 353 ? -16.043 -15.043 28.463 1.00 90.94 353 VAL A O 1
ATOM 2811 N N . PHE A 1 354 ? -13.974 -15.920 28.282 1.00 90.25 354 PHE A N 1
ATOM 2812 C CA . PHE A 1 354 ? -13.970 -16.667 29.536 1.00 90.25 354 PHE A CA 1
ATOM 2813 C C . PHE A 1 354 ? -13.442 -15.801 30.684 1.00 90.25 354 PHE A C 1
ATOM 2815 O O . PHE A 1 354 ? -12.491 -15.038 30.507 1.00 90.25 354 PHE A O 1
ATOM 2822 N N . PHE A 1 355 ? -14.050 -15.956 31.859 1.00 89.31 355 PHE A N 1
ATOM 2823 C CA . PHE A 1 355 ? -13.677 -15.274 33.096 1.00 89.31 355 PHE A CA 1
ATOM 2824 C C . PHE A 1 355 ? -13.511 -16.292 34.222 1.00 89.31 355 PHE A C 1
ATOM 2826 O O . PHE A 1 355 ? -14.140 -17.351 34.205 1.00 89.31 355 PHE A O 1
ATOM 2833 N N . SER A 1 356 ? -12.686 -15.953 35.206 1.00 88.19 356 SER A N 1
ATOM 2834 C CA . SER A 1 356 ? -12.461 -16.752 36.410 1.00 88.19 356 SER A CA 1
ATOM 2835 C C . SER A 1 356 ? -13.609 -16.665 37.426 1.00 88.19 356 SER A C 1
ATOM 2837 O O . SER A 1 356 ? -13.853 -17.620 38.163 1.00 88.19 356 SER A O 1
ATOM 2839 N N . ASP A 1 357 ? -14.314 -15.530 37.465 1.00 82.12 357 ASP A N 1
ATOM 2840 C CA . ASP A 1 357 ? -15.219 -15.128 38.549 1.00 82.12 357 ASP A CA 1
ATOM 2841 C C . ASP A 1 357 ? -16.692 -14.976 38.124 1.00 82.12 357 ASP A C 1
ATOM 2843 O O . ASP A 1 357 ? -17.571 -14.796 38.970 1.00 82.12 357 ASP A O 1
ATOM 2847 N N . ARG A 1 358 ? -16.984 -15.060 36.820 1.00 85.56 358 ARG A N 1
ATOM 2848 C CA . ARG A 1 358 ? -18.313 -14.804 36.242 1.00 85.56 358 ARG A CA 1
ATOM 2849 C C . ARG A 1 358 ? -18.584 -15.664 34.994 1.00 85.56 358 ARG A C 1
ATOM 2851 O O . ARG A 1 358 ? -17.655 -16.251 34.442 1.00 85.56 358 ARG A O 1
ATOM 2858 N N . PRO A 1 359 ? -19.844 -15.766 34.525 1.00 89.44 359 PRO A N 1
ATOM 2859 C CA . PRO A 1 359 ? -20.182 -16.541 33.331 1.00 89.44 359 PRO A CA 1
ATOM 2860 C C . PRO A 1 359 ? -19.458 -16.067 32.063 1.00 89.44 359 PRO A C 1
ATOM 2862 O O . PRO A 1 359 ? -19.078 -14.903 31.940 1.00 89.44 359 PRO A O 1
ATOM 2865 N N . VAL A 1 360 ? -19.332 -16.976 31.093 1.00 91.19 360 VAL A N 1
ATOM 2866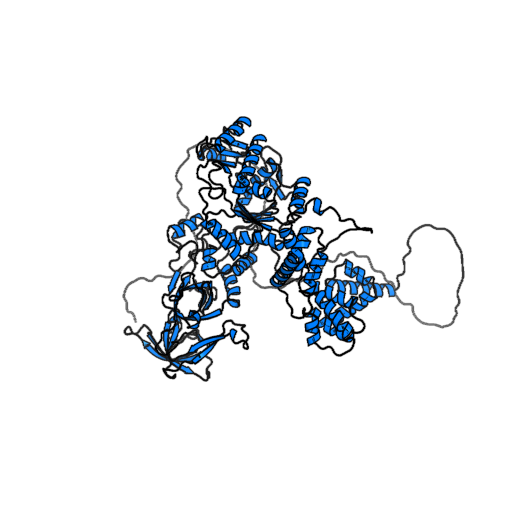 C CA . VAL A 1 360 ? -18.763 -16.699 29.766 1.00 91.19 360 VAL A CA 1
ATOM 2867 C C . VAL A 1 360 ? -19.570 -15.605 29.060 1.00 91.19 360 VAL A C 1
ATOM 2869 O O . VAL A 1 360 ? -20.774 -15.760 28.841 1.00 91.19 360 VAL A O 1
ATOM 2872 N N . LEU A 1 361 ? -18.902 -14.520 28.663 1.00 90.69 361 LEU A N 1
ATOM 2873 C CA . LEU A 1 361 ? -19.499 -13.480 27.827 1.00 90.69 361 LEU A CA 1
ATOM 2874 C C . LEU A 1 361 ? -19.574 -13.988 26.388 1.00 90.69 361 LEU A C 1
ATOM 2876 O O . LEU A 1 361 ? -18.561 -14.343 25.787 1.00 90.69 361 LEU A O 1
ATOM 2880 N N . ARG A 1 362 ? -20.779 -13.990 25.827 1.00 92.31 362 ARG A N 1
ATOM 2881 C CA . ARG A 1 362 ? -21.038 -14.317 24.425 1.00 92.31 362 ARG A CA 1
ATOM 2882 C C . ARG A 1 362 ? -21.189 -13.020 23.646 1.00 92.31 362 ARG A C 1
ATOM 2884 O O . ARG A 1 362 ? -22.240 -12.395 23.717 1.00 92.31 362 ARG A O 1
ATOM 2891 N N . ALA A 1 363 ? -20.129 -12.611 22.953 1.00 89.94 363 ALA A N 1
ATOM 2892 C CA . ALA A 1 363 ? -20.114 -11.371 22.190 1.00 89.94 363 ALA A CA 1
ATOM 2893 C C . ALA A 1 363 ? -21.082 -11.474 21.001 1.00 89.94 363 ALA A C 1
ATOM 2895 O O . ALA A 1 363 ? -20.941 -12.356 20.145 1.00 89.94 363 ALA A O 1
ATOM 2896 N N . CYS A 1 364 ? -22.090 -10.605 21.019 1.00 90.88 364 CYS A N 1
ATOM 2897 C CA . CYS A 1 364 ? -23.119 -10.422 20.002 1.00 90.88 364 CYS A CA 1
ATOM 2898 C C . CYS A 1 364 ? -23.921 -9.153 20.328 1.00 90.88 364 CYS A C 1
ATOM 2900 O O . CYS A 1 364 ? -24.094 -8.807 21.499 1.00 90.88 364 CYS A O 1
ATOM 2902 N N . ASN A 1 365 ? -24.486 -8.492 19.317 1.00 93.75 365 ASN A N 1
ATOM 2903 C CA . ASN A 1 365 ? -25.340 -7.329 19.551 1.00 93.75 365 ASN A CA 1
ATOM 2904 C C . ASN A 1 365 ? -26.768 -7.732 19.936 1.00 93.75 365 ASN A C 1
ATOM 2906 O O . ASN A 1 365 ? -27.350 -8.663 19.372 1.00 93.75 365 ASN A O 1
ATOM 2910 N N . SER A 1 366 ? -27.380 -6.963 20.843 1.00 92.62 366 SER A N 1
ATOM 2911 C CA . SER A 1 366 ? -28.829 -7.024 21.044 1.00 92.62 366 SER A CA 1
ATOM 2912 C C . SER A 1 366 ? -29.556 -6.537 19.784 1.00 92.62 366 SER A C 1
ATOM 2914 O O . SER A 1 366 ? -29.026 -5.728 19.018 1.00 92.62 366 SER A O 1
ATOM 2916 N N . LYS A 1 367 ? -30.797 -6.997 19.574 1.00 93.19 367 LYS A N 1
ATOM 2917 C CA . LYS A 1 367 ? -31.603 -6.576 18.414 1.00 93.19 367 LYS A CA 1
ATOM 2918 C C . LYS A 1 367 ? -31.777 -5.059 18.346 1.00 93.19 367 LYS A C 1
ATOM 2920 O O . LYS A 1 367 ? -31.647 -4.496 17.273 1.00 93.19 367 LYS A O 1
ATOM 2925 N N . GLU A 1 368 ? -32.000 -4.403 19.482 1.00 94.75 368 GLU A N 1
ATOM 2926 C CA . GLU A 1 368 ? -32.175 -2.948 19.559 1.00 94.75 368 GLU A CA 1
ATOM 2927 C C . GLU A 1 368 ? -30.907 -2.182 19.145 1.00 94.75 368 GLU A C 1
ATOM 2929 O O . GLU A 1 368 ? -30.976 -1.243 18.348 1.00 94.75 368 GLU A O 1
ATOM 2934 N N . ILE A 1 369 ? -29.737 -2.609 19.638 1.00 95.06 369 ILE A N 1
ATOM 2935 C CA . ILE A 1 369 ? -28.448 -2.010 19.269 1.00 95.06 369 ILE A CA 1
ATOM 2936 C C . ILE A 1 369 ? -28.177 -2.233 17.775 1.00 95.06 369 ILE A C 1
ATOM 2938 O O . ILE A 1 369 ? -27.809 -1.289 17.073 1.00 95.06 369 ILE A O 1
ATOM 2942 N N . LEU A 1 370 ? -28.419 -3.447 17.268 1.00 95.06 370 LEU A N 1
ATOM 2943 C CA . LEU A 1 370 ? -28.218 -3.774 15.858 1.00 95.06 370 LEU A CA 1
ATOM 2944 C C . LEU A 1 370 ? -29.199 -3.027 14.938 1.00 95.06 370 LEU A C 1
ATOM 2946 O O . LEU A 1 370 ? -28.785 -2.516 13.906 1.00 95.06 370 LEU A O 1
ATOM 2950 N N . GLU A 1 371 ? -30.474 -2.889 15.307 1.00 95.62 371 GLU A N 1
ATOM 2951 C CA . GLU A 1 371 ? -31.463 -2.107 14.549 1.00 95.62 371 GLU A CA 1
ATOM 2952 C C . GLU A 1 371 ? -31.086 -0.619 14.491 1.00 95.62 371 GLU A C 1
ATOM 2954 O O . GLU A 1 371 ? -31.191 0.005 13.432 1.00 95.62 371 GLU A O 1
ATOM 2959 N N . LYS A 1 372 ? -30.587 -0.048 15.597 1.00 96.50 372 LYS A N 1
ATOM 2960 C CA . LYS A 1 372 ? -30.066 1.328 15.633 1.00 96.50 372 LYS A CA 1
ATOM 2961 C C . LYS A 1 372 ? -28.846 1.496 14.722 1.00 96.50 372 LYS A C 1
ATOM 2963 O O . LYS A 1 372 ? -28.791 2.466 13.965 1.00 96.50 372 LYS A O 1
ATOM 2968 N N . HIS A 1 373 ? -27.911 0.550 14.773 1.00 96.88 373 HIS A N 1
ATOM 2969 C CA . HIS A 1 373 ? -26.721 0.505 13.927 1.00 96.88 373 HIS A CA 1
ATOM 2970 C C . HIS A 1 373 ? -27.086 0.394 12.436 1.00 96.88 373 HIS A C 1
ATOM 2972 O O . HIS A 1 373 ? -26.759 1.283 11.655 1.00 96.88 373 HIS A O 1
ATOM 2978 N N . LEU A 1 374 ? -27.864 -0.624 12.045 1.00 96.12 374 LEU A N 1
ATOM 2979 C CA . LEU A 1 374 ? -28.312 -0.844 10.663 1.00 96.12 374 LEU A CA 1
ATOM 2980 C C . LEU A 1 374 ? -29.117 0.340 10.113 1.00 96.12 374 LEU A C 1
ATOM 2982 O O . LEU A 1 374 ? -29.027 0.650 8.927 1.00 96.12 374 LEU A O 1
ATOM 2986 N N . LYS A 1 375 ? -29.878 1.045 10.960 1.00 96.44 375 LYS A N 1
ATOM 2987 C CA . LYS A 1 375 ? -30.573 2.280 10.575 1.00 96.44 375 LYS A CA 1
ATOM 2988 C C . LYS A 1 375 ? -29.608 3.435 10.276 1.00 96.44 375 LYS A C 1
ATOM 2990 O O . LYS A 1 375 ? -29.918 4.242 9.402 1.00 96.44 375 LYS A O 1
ATOM 2995 N N . LYS A 1 376 ? -28.475 3.531 10.983 1.00 95.00 376 LYS A N 1
ATOM 2996 C CA . LYS A 1 376 ? -27.442 4.560 10.764 1.00 95.00 376 LYS A CA 1
ATOM 2997 C C . LYS A 1 376 ? -26.541 4.224 9.568 1.00 95.00 376 LYS A C 1
ATOM 2999 O O . LYS A 1 376 ? -26.244 5.112 8.779 1.00 95.00 376 LYS A O 1
ATOM 3004 N N . THR A 1 377 ? -26.153 2.959 9.393 1.00 95.88 377 THR A N 1
ATOM 3005 C CA . THR A 1 377 ? -25.301 2.508 8.272 1.00 95.88 377 THR A CA 1
ATOM 3006 C C . THR A 1 377 ? -26.077 2.218 6.984 1.00 95.88 377 THR A C 1
ATOM 3008 O O . THR A 1 377 ? -25.492 2.148 5.903 1.00 95.88 377 THR A O 1
ATOM 3011 N N . GLY A 1 378 ? -27.395 2.021 7.072 1.00 95.44 378 GLY A N 1
ATOM 3012 C CA . GLY A 1 378 ? -28.233 1.577 5.957 1.00 95.44 378 GLY A CA 1
ATOM 3013 C C . GLY A 1 378 ? -27.948 0.140 5.504 1.00 95.44 378 GLY A C 1
ATOM 3014 O O . GLY A 1 378 ? -28.193 -0.170 4.340 1.00 95.44 378 GLY A O 1
ATOM 3015 N N . GLY A 1 379 ? -27.376 -0.704 6.375 1.00 93.69 379 GLY A N 1
ATOM 3016 C CA . GLY A 1 379 ? -26.902 -2.056 6.033 1.00 93.69 379 GLY A CA 1
ATOM 3017 C C . GLY A 1 379 ? -25.604 -2.082 5.211 1.00 93.69 379 GLY A C 1
ATOM 3018 O O . GLY A 1 379 ? -25.158 -3.138 4.767 1.00 93.69 379 GLY A O 1
ATOM 3019 N N . LYS A 1 380 ? -24.967 -0.924 4.985 1.00 96.25 380 LYS A N 1
ATOM 3020 C CA . LYS A 1 380 ? -23.683 -0.855 4.277 1.00 96.25 380 LYS A CA 1
ATOM 3021 C C . LYS A 1 380 ? -22.554 -1.409 5.139 1.00 96.25 380 LYS A C 1
ATOM 3023 O O . LYS A 1 380 ? -22.506 -1.180 6.345 1.00 96.25 380 LYS A O 1
ATOM 3028 N N . VAL A 1 381 ? -21.597 -2.069 4.492 1.00 97.69 381 VAL A N 1
ATOM 3029 C CA . VAL A 1 381 ? -20.359 -2.506 5.144 1.00 97.69 381 VAL A CA 1
ATOM 3030 C C . VAL A 1 381 ? -19.459 -1.303 5.405 1.00 97.69 381 VAL A C 1
ATOM 3032 O O . VAL A 1 381 ? -19.055 -0.609 4.476 1.00 97.69 381 VAL A O 1
ATOM 3035 N N . LEU A 1 382 ? -19.137 -1.079 6.675 1.00 98.44 382 LEU A N 1
ATOM 3036 C CA . LEU A 1 382 ? -18.133 -0.118 7.117 1.00 98.44 382 LEU A CA 1
ATOM 3037 C C . LEU A 1 382 ? -16.906 -0.853 7.674 1.00 98.44 382 LEU A C 1
ATOM 3039 O O . LEU A 1 382 ? -17.048 -1.728 8.535 1.00 98.44 382 LEU A O 1
ATOM 3043 N N . THR A 1 383 ? -15.730 -0.500 7.164 1.00 98.62 383 THR A N 1
ATOM 3044 C CA . THR A 1 383 ? -14.394 -0.954 7.596 1.00 98.62 383 THR A CA 1
ATOM 3045 C C . THR A 1 383 ? -13.528 0.260 7.942 1.00 98.62 383 THR A C 1
ATOM 3047 O O . THR A 1 383 ? -13.916 1.403 7.692 1.00 98.62 383 THR A O 1
ATOM 3050 N N . ARG A 1 384 ? -12.339 0.038 8.507 1.00 98.38 384 ARG A N 1
ATOM 3051 C CA . ARG A 1 384 ? -11.320 1.085 8.679 1.00 98.38 384 ARG A CA 1
ATOM 3052 C C . ARG A 1 384 ? -9.932 0.520 8.443 1.00 98.38 384 ARG A C 1
ATOM 3054 O O . ARG A 1 384 ? -9.660 -0.570 8.933 1.00 98.38 384 ARG A O 1
ATOM 3061 N N . PHE A 1 385 ? -9.064 1.286 7.798 1.00 97.94 385 PHE A N 1
ATOM 3062 C CA . PHE A 1 385 ? -7.620 1.081 7.807 1.00 97.94 385 PHE A CA 1
ATOM 3063 C C . PHE A 1 385 ? -7.020 2.055 8.840 1.00 97.94 385 PHE A C 1
ATOM 3065 O O . PHE A 1 385 ? -7.117 3.266 8.610 1.00 97.94 385 PHE A O 1
ATOM 3072 N N . PRO A 1 386 ? -6.468 1.574 9.979 1.00 95.88 386 PRO A N 1
ATOM 3073 C CA . PRO A 1 386 ? -6.037 2.444 11.070 1.00 95.88 386 PRO A CA 1
ATOM 3074 C C . PRO A 1 386 ? -4.501 2.493 11.261 1.00 95.88 386 PRO A C 1
ATOM 3076 O O . PRO A 1 386 ? -3.981 1.825 12.158 1.00 95.88 386 PRO A O 1
ATOM 3079 N N . PRO A 1 387 ? -3.731 3.201 10.412 1.00 93.62 387 PRO A N 1
ATOM 3080 C CA . PRO A 1 387 ? -2.279 3.293 10.557 1.00 93.62 387 PRO A CA 1
ATOM 3081 C C . PRO A 1 387 ? -1.853 4.292 11.649 1.00 93.62 387 PRO A C 1
ATOM 3083 O O . PRO A 1 387 ? -2.398 5.391 11.755 1.00 93.62 387 PRO A O 1
ATOM 3086 N N . GLU A 1 388 ? -0.803 3.953 12.400 1.00 89.56 388 GLU A N 1
ATOM 3087 C CA . GLU A 1 388 ? -0.092 4.907 13.263 1.00 89.56 388 GLU A CA 1
ATOM 3088 C C . GLU A 1 388 ? 0.728 5.891 12.387 1.00 89.56 388 GLU A C 1
ATOM 3090 O O . GLU A 1 388 ? 1.580 5.439 11.609 1.00 89.56 388 GLU A O 1
ATOM 3095 N N . PRO A 1 389 ? 0.560 7.226 12.496 1.00 85.50 389 PRO A N 1
ATOM 3096 C CA . PRO A 1 389 ? 1.264 8.206 11.658 1.00 85.50 389 PRO A CA 1
ATOM 3097 C C . PRO A 1 389 ? 2.684 8.503 12.163 1.00 85.50 389 PRO A C 1
ATOM 3099 O O . PRO A 1 389 ? 3.071 9.641 12.433 1.00 85.50 389 PRO A O 1
ATOM 3102 N N . ASN A 1 390 ? 3.477 7.446 12.324 1.00 82.62 390 ASN A N 1
ATOM 3103 C CA . ASN A 1 390 ? 4.777 7.479 12.989 1.00 82.62 390 ASN A CA 1
ATOM 3104 C C . ASN A 1 390 ? 5.890 6.726 12.224 1.00 82.62 390 ASN A C 1
ATOM 3106 O O . ASN A 1 390 ? 6.968 6.482 12.781 1.00 82.62 390 ASN A O 1
ATOM 3110 N N . GLY A 1 391 ? 5.637 6.323 10.975 1.00 82.25 391 GLY A N 1
ATOM 3111 C CA . GLY A 1 391 ? 6.593 5.662 10.085 1.00 82.25 391 GLY A CA 1
ATOM 3112 C C . GLY A 1 391 ? 6.036 5.443 8.674 1.00 82.25 391 GLY A C 1
ATOM 3113 O O . GLY A 1 391 ? 4.843 5.600 8.432 1.00 82.25 391 GLY A O 1
ATOM 3114 N N . TYR A 1 392 ? 6.905 5.053 7.739 1.00 89.38 392 TYR A N 1
ATOM 3115 C CA . TYR A 1 392 ? 6.519 4.763 6.355 1.00 89.38 392 TYR A CA 1
ATOM 3116 C C . TYR A 1 392 ? 5.805 3.408 6.237 1.00 89.38 392 TYR A C 1
ATOM 3118 O O . TYR A 1 392 ? 6.252 2.401 6.792 1.00 89.38 392 TYR A O 1
ATOM 3126 N N . LEU A 1 393 ? 4.722 3.366 5.453 1.00 94.62 393 LEU A N 1
ATOM 3127 C CA . LEU A 1 393 ? 4.008 2.126 5.143 1.00 94.62 393 LEU A CA 1
ATOM 3128 C C . LEU A 1 393 ? 4.891 1.157 4.339 1.00 94.62 393 LEU A C 1
ATOM 3130 O O . LEU A 1 393 ? 5.691 1.554 3.490 1.00 94.62 393 LEU A O 1
ATOM 3134 N N . HIS A 1 394 ? 4.694 -0.137 4.574 1.00 94.31 394 HIS A N 1
ATOM 3135 C CA . HIS A 1 394 ? 5.398 -1.244 3.911 1.00 94.31 394 HIS A CA 1
ATOM 3136 C C . HIS A 1 394 ? 4.436 -2.245 3.277 1.00 94.31 394 HIS A C 1
ATOM 3138 O O . HIS A 1 394 ? 3.254 -2.235 3.598 1.00 94.31 394 HIS A O 1
ATOM 3144 N N . ILE A 1 395 ? 4.931 -3.168 2.451 1.00 94.69 395 ILE A N 1
ATOM 3145 C CA . ILE A 1 395 ? 4.131 -4.138 1.680 1.00 94.69 395 ILE A CA 1
ATOM 3146 C C . ILE A 1 395 ? 3.072 -4.898 2.505 1.00 94.69 395 ILE A C 1
ATOM 3148 O O . ILE A 1 395 ? 1.958 -5.103 2.034 1.00 94.69 395 ILE A O 1
ATOM 3152 N N . GLY A 1 396 ? 3.348 -5.219 3.776 1.00 93.00 396 GLY A N 1
ATOM 3153 C CA . GLY A 1 396 ? 2.339 -5.767 4.698 1.00 93.00 396 GLY A CA 1
ATOM 3154 C C . GLY A 1 396 ? 1.075 -4.901 4.875 1.00 93.00 396 GLY A C 1
ATOM 3155 O O . GLY A 1 396 ? -0.026 -5.440 4.957 1.00 93.00 396 GLY A O 1
ATOM 3156 N N . HIS A 1 397 ? 1.203 -3.572 4.835 1.00 95.31 397 HIS A N 1
ATOM 3157 C CA . HIS A 1 397 ? 0.086 -2.625 4.865 1.00 95.31 397 HIS A CA 1
ATOM 3158 C C . HIS A 1 397 ? -0.714 -2.618 3.554 1.00 95.31 397 HIS A C 1
ATOM 3160 O O . HIS A 1 397 ? -1.898 -2.308 3.586 1.00 95.31 397 HIS A O 1
ATOM 3166 N N . ALA A 1 398 ? -0.137 -3.026 2.415 1.00 96.06 398 ALA A N 1
ATOM 3167 C CA . ALA A 1 398 ? -0.929 -3.240 1.201 1.00 96.06 398 ALA A CA 1
ATOM 3168 C C . ALA A 1 398 ? -1.907 -4.416 1.359 1.00 96.06 398 ALA A C 1
ATOM 3170 O O . ALA A 1 398 ? -3.017 -4.342 0.838 1.00 96.06 398 ALA A O 1
ATOM 3171 N N . LYS A 1 399 ? -1.558 -5.454 2.143 1.00 95.12 399 LYS A N 1
ATOM 3172 C CA . LYS A 1 399 ? -2.528 -6.496 2.525 1.00 95.12 399 LYS A CA 1
ATOM 3173 C C . LYS A 1 399 ? -3.638 -5.936 3.414 1.00 95.12 399 LYS A C 1
ATOM 3175 O O . LYS A 1 399 ? -4.793 -6.254 3.165 1.00 95.12 399 LYS A O 1
ATOM 3180 N N . ALA A 1 400 ? -3.311 -5.077 4.381 1.00 95.56 400 ALA A N 1
ATOM 3181 C CA . ALA A 1 400 ? -4.320 -4.407 5.201 1.00 95.56 400 ALA A CA 1
ATOM 3182 C C . ALA A 1 400 ? -5.271 -3.552 4.349 1.00 95.56 400 ALA A C 1
ATOM 3184 O O . ALA A 1 400 ? -6.473 -3.787 4.361 1.00 95.56 400 ALA A O 1
ATOM 3185 N N . MET A 1 401 ? -4.737 -2.663 3.505 1.00 97.25 401 MET A N 1
ATOM 3186 C CA . MET A 1 401 ? -5.552 -1.828 2.618 1.00 97.25 401 MET A CA 1
ATOM 3187 C C . MET A 1 401 ? -6.428 -2.654 1.662 1.00 97.25 401 MET A C 1
ATOM 3189 O O . MET A 1 401 ? -7.612 -2.365 1.516 1.00 97.25 401 MET A O 1
ATOM 3193 N N . PHE A 1 402 ? -5.887 -3.717 1.057 1.00 96.25 402 PHE A N 1
ATOM 3194 C CA . PHE A 1 402 ? -6.664 -4.633 0.216 1.00 96.25 402 PHE A CA 1
ATOM 3195 C C . PHE A 1 402 ? -7.802 -5.314 0.986 1.00 96.25 402 PHE A C 1
ATOM 3197 O O . PHE A 1 402 ? -8.888 -5.484 0.446 1.00 96.25 402 PHE A O 1
ATOM 3204 N N . VAL A 1 403 ? -7.582 -5.690 2.246 1.00 96.12 403 VAL A N 1
ATOM 3205 C CA . VAL A 1 403 ? -8.611 -6.305 3.092 1.00 96.12 403 VAL A CA 1
ATOM 3206 C C . VAL A 1 403 ? -9.679 -5.277 3.493 1.00 96.12 403 VAL A C 1
ATOM 3208 O O . VAL A 1 403 ? -10.860 -5.511 3.244 1.00 96.12 403 VAL A O 1
ATOM 3211 N N . ASP A 1 404 ? -9.279 -4.128 4.044 1.00 97.69 404 ASP A N 1
ATOM 3212 C CA . ASP A 1 404 ? -10.183 -3.107 4.587 1.00 97.69 404 ASP A CA 1
ATOM 3213 C C . ASP A 1 404 ? -10.939 -2.334 3.491 1.00 97.69 404 ASP A C 1
ATOM 3215 O O . ASP A 1 404 ? -12.175 -2.346 3.457 1.00 97.69 404 ASP A O 1
ATOM 3219 N N . PHE A 1 405 ? -10.225 -1.690 2.558 1.00 98.06 405 PHE A N 1
ATOM 3220 C CA . PHE A 1 405 ? -10.851 -0.936 1.465 1.00 98.06 405 PHE A CA 1
ATOM 3221 C C . PHE A 1 405 ? -11.494 -1.866 0.434 1.00 98.06 405 PHE A C 1
ATOM 3223 O O . PHE A 1 405 ? -12.553 -1.543 -0.108 1.00 98.06 405 PHE A O 1
ATOM 3230 N N . GLY A 1 406 ? -10.886 -3.024 0.163 1.00 96.12 406 GLY A N 1
ATOM 3231 C CA . GLY A 1 406 ? -11.402 -3.980 -0.813 1.00 96.12 406 GLY A CA 1
ATOM 3232 C C . GLY A 1 406 ? -12.726 -4.617 -0.392 1.00 96.12 406 GLY A C 1
ATOM 3233 O O . GLY A 1 406 ? -13.639 -4.682 -1.216 1.00 96.12 406 GLY A O 1
ATOM 3234 N N . LEU A 1 407 ? -12.887 -4.992 0.886 1.00 96.69 407 LEU A N 1
ATOM 3235 C CA . LEU A 1 407 ? -14.163 -5.501 1.406 1.00 96.69 407 LEU A CA 1
ATOM 3236 C C . LEU A 1 407 ? -15.277 -4.449 1.294 1.00 96.69 407 LEU A C 1
ATOM 3238 O O . LEU A 1 407 ? -16.389 -4.771 0.868 1.00 96.69 407 LEU A O 1
ATOM 3242 N N . ALA A 1 408 ? -14.983 -3.196 1.654 1.00 97.19 408 ALA A N 1
ATOM 3243 C CA . ALA A 1 408 ? -15.935 -2.098 1.524 1.00 97.19 408 ALA A CA 1
ATOM 3244 C C . ALA A 1 408 ? -16.315 -1.853 0.054 1.00 97.19 408 ALA A C 1
ATOM 3246 O O . ALA A 1 408 ? -17.502 -1.787 -0.267 1.00 97.19 408 ALA A O 1
ATOM 3247 N N . LYS A 1 409 ? -15.326 -1.787 -0.849 1.00 95.50 409 LYS A N 1
ATOM 3248 C CA . LYS A 1 409 ? -15.528 -1.561 -2.290 1.00 95.50 409 LYS A CA 1
ATOM 3249 C C . LYS A 1 409 ? -16.374 -2.664 -2.934 1.00 95.50 409 LYS A C 1
ATOM 3251 O O . LYS A 1 409 ? -17.349 -2.349 -3.611 1.00 95.50 409 LYS A O 1
ATOM 3256 N N . GLU A 1 410 ? -16.066 -3.935 -2.669 1.00 94.75 410 GLU A N 1
ATOM 3257 C CA . GLU A 1 410 ? -16.813 -5.094 -3.196 1.00 94.75 410 GLU A CA 1
ATOM 3258 C C . GLU A 1 410 ? -18.285 -5.103 -2.748 1.00 94.75 410 GLU A C 1
ATOM 3260 O O . GLU A 1 410 ? -19.161 -5.589 -3.464 1.00 94.75 410 GLU A O 1
ATOM 3265 N N . ARG A 1 411 ? -18.582 -4.562 -1.559 1.00 94.25 411 ARG A N 1
ATOM 3266 C CA . ARG A 1 411 ? -19.925 -4.586 -0.956 1.00 94.25 411 ARG A CA 1
ATOM 3267 C C . ARG A 1 411 ? -20.671 -3.247 -1.020 1.00 94.25 411 ARG A C 1
ATOM 3269 O O . ARG A 1 411 ? -21.704 -3.106 -0.370 1.00 94.25 411 ARG A O 1
ATOM 3276 N N . GLY A 1 412 ? -20.189 -2.272 -1.800 1.00 94.00 412 GLY A N 1
ATOM 3277 C CA . GLY A 1 412 ? -20.830 -0.951 -1.942 1.00 94.00 412 GLY A CA 1
ATOM 3278 C C . GLY A 1 412 ? -20.873 -0.136 -0.638 1.00 94.00 412 GLY A C 1
ATOM 3279 O O . GLY A 1 412 ? -21.800 0.647 -0.410 1.00 94.00 412 GLY A O 1
ATOM 3280 N N . GLY A 1 413 ? -19.902 -0.392 0.236 1.00 96.12 413 GLY A N 1
ATOM 3281 C CA . GLY A 1 413 ? -19.741 0.187 1.560 1.00 96.12 413 GLY A CA 1
ATOM 3282 C C . GLY A 1 413 ? -18.779 1.376 1.603 1.00 96.12 413 GLY A C 1
ATOM 3283 O O . GLY A 1 413 ? -18.579 2.066 0.606 1.00 96.12 413 GLY A O 1
ATOM 3284 N N . GLY A 1 414 ? -18.177 1.611 2.769 1.00 97.62 414 GLY A N 1
ATOM 3285 C CA . GLY A 1 414 ? -17.176 2.658 2.985 1.00 97.62 414 GLY A CA 1
ATOM 3286 C C . GLY A 1 414 ? -16.047 2.191 3.904 1.00 97.62 414 GLY A C 1
ATOM 3287 O O . GLY A 1 414 ? -16.285 1.442 4.844 1.00 97.62 414 GLY A O 1
ATOM 3288 N N . CYS A 1 415 ? -14.820 2.636 3.635 1.00 98.56 415 CYS A N 1
ATOM 3289 C CA . CYS A 1 415 ? -13.667 2.385 4.499 1.00 98.56 415 CYS A CA 1
ATOM 3290 C C . CYS A 1 415 ? -13.132 3.710 5.041 1.00 98.56 415 CYS A C 1
ATOM 3292 O O . CYS A 1 415 ? -12.822 4.617 4.265 1.00 98.56 415 CYS A O 1
ATOM 3294 N N . TYR A 1 416 ? -13.020 3.822 6.360 1.00 98.56 416 TYR A N 1
ATOM 3295 C CA . TYR A 1 416 ? -12.355 4.945 7.013 1.00 98.56 416 TYR A CA 1
ATOM 3296 C C . TYR A 1 416 ? -10.834 4.830 6.837 1.00 98.56 416 TYR A C 1
ATOM 3298 O O . TYR A 1 416 ? -10.280 3.731 6.919 1.00 98.56 416 TYR A O 1
ATOM 3306 N N . LEU A 1 417 ? -10.158 5.958 6.620 1.00 98.19 417 LEU A N 1
ATOM 3307 C CA . LEU A 1 417 ? -8.728 6.098 6.898 1.00 98.19 417 LEU A CA 1
ATOM 3308 C C . LEU A 1 417 ? -8.627 6.784 8.258 1.00 98.19 417 LEU A C 1
ATOM 3310 O O . LEU A 1 417 ? -8.876 7.985 8.352 1.00 98.19 417 LEU A O 1
ATOM 3314 N N . ARG A 1 418 ? -8.335 6.011 9.306 1.00 97.62 418 ARG A N 1
ATOM 3315 C CA . ARG A 1 418 ? -8.294 6.526 10.677 1.00 97.62 418 ARG A CA 1
ATOM 3316 C C . ARG A 1 418 ? -6.856 6.612 11.154 1.00 97.62 418 ARG A C 1
ATOM 3318 O O . ARG A 1 418 ? -6.240 5.583 11.401 1.00 97.62 418 ARG A O 1
ATOM 3325 N N . TYR A 1 419 ? -6.314 7.807 11.315 1.00 95.31 419 TYR A N 1
ATOM 3326 C CA . TYR A 1 419 ? -4.997 7.944 11.924 1.00 95.31 419 TYR A CA 1
ATOM 3327 C C . TYR A 1 419 ? -5.073 7.533 13.396 1.00 95.31 419 TYR A C 1
ATOM 3329 O O . TYR A 1 419 ? -5.861 8.094 14.158 1.00 95.31 419 TYR A O 1
ATOM 3337 N N . ASP A 1 420 ? -4.278 6.534 13.790 1.00 92.81 420 ASP A N 1
ATOM 3338 C CA . ASP A 1 420 ? -4.149 6.149 15.197 1.00 92.81 420 ASP A CA 1
ATOM 3339 C C . ASP A 1 420 ? -3.157 7.082 15.892 1.00 92.81 420 ASP A C 1
ATOM 3341 O O . ASP A 1 420 ? -1.983 6.770 16.103 1.00 92.81 420 ASP A O 1
ATOM 3345 N N . ASP A 1 421 ? -3.654 8.281 16.171 1.00 91.88 421 ASP A N 1
ATOM 3346 C CA . ASP A 1 421 ? -2.957 9.366 16.840 1.00 91.88 421 ASP A CA 1
ATOM 3347 C C . ASP A 1 421 ? -3.287 9.358 18.344 1.00 91.88 421 ASP A C 1
ATOM 3349 O O . ASP A 1 421 ? -3.960 10.223 18.901 1.00 91.88 421 ASP A O 1
ATOM 3353 N N . THR A 1 422 ? -2.891 8.270 19.010 1.00 88.94 422 THR A N 1
ATOM 3354 C CA . THR A 1 422 ? -3.017 8.110 20.470 1.00 88.94 422 THR A CA 1
ATOM 3355 C C . THR A 1 422 ? -1.744 8.483 21.234 1.00 88.94 422 THR A C 1
ATOM 3357 O O . THR A 1 422 ? -1.741 8.429 22.467 1.00 88.94 422 THR A O 1
ATOM 3360 N N . ASN A 1 423 ? -0.652 8.846 20.548 1.00 87.62 423 ASN A N 1
ATOM 3361 C CA . ASN A 1 423 ? 0.662 9.022 21.163 1.00 87.62 423 ASN A CA 1
ATOM 3362 C C . ASN A 1 423 ? 1.358 10.316 20.693 1.00 87.62 423 ASN A C 1
ATOM 3364 O O . ASN A 1 423 ? 2.101 10.279 19.705 1.00 87.62 423 ASN A O 1
ATOM 3368 N N . PRO A 1 424 ? 1.265 11.416 21.471 1.00 84.44 424 PRO A N 1
ATOM 3369 C CA . PRO A 1 424 ? 1.721 12.745 21.053 1.00 84.44 424 PRO A CA 1
ATOM 3370 C C . PRO A 1 424 ? 3.227 12.842 20.742 1.00 84.44 424 PRO A C 1
ATOM 3372 O O . PRO A 1 424 ? 3.660 13.792 20.100 1.00 84.44 424 PRO A O 1
ATOM 3375 N N . GLU A 1 425 ? 4.046 11.882 21.188 1.00 77.25 425 GLU A N 1
ATOM 3376 C CA . GLU A 1 425 ? 5.501 11.866 20.961 1.00 77.25 425 GLU A CA 1
ATOM 3377 C C . GLU A 1 425 ? 5.924 11.222 19.631 1.00 77.25 425 GLU A C 1
ATOM 3379 O O . GLU A 1 425 ? 7.036 11.459 19.157 1.00 77.25 425 GLU A O 1
ATOM 3384 N N . ALA A 1 426 ? 5.090 10.354 19.050 1.00 72.19 426 ALA A N 1
ATOM 3385 C CA . ALA A 1 426 ? 5.498 9.496 17.933 1.00 72.19 426 ALA A CA 1
ATOM 3386 C C . ALA A 1 426 ? 5.164 10.077 16.550 1.00 72.19 426 ALA A C 1
ATOM 3388 O O . ALA A 1 426 ? 5.724 9.642 15.539 1.00 72.19 426 ALA A O 1
ATOM 3389 N N . GLU A 1 427 ? 4.227 11.014 16.506 1.00 71.12 427 GLU A N 1
ATOM 3390 C CA . GLU A 1 427 ? 3.528 11.432 15.298 1.00 71.12 427 GLU A CA 1
ATOM 3391 C C . GLU A 1 427 ? 4.283 12.544 14.563 1.00 71.12 427 GLU A C 1
ATOM 3393 O O . GLU A 1 427 ? 4.841 13.460 15.171 1.00 71.12 427 GLU A O 1
ATOM 3398 N N . LYS A 1 428 ? 4.292 12.491 13.227 1.00 78.81 428 LYS A N 1
ATOM 3399 C CA . LYS A 1 428 ? 4.840 13.572 12.395 1.00 78.81 428 LYS A CA 1
ATOM 3400 C C . LYS A 1 428 ? 3.946 13.825 11.197 1.00 78.81 428 LYS A C 1
ATOM 3402 O O . LYS A 1 428 ? 3.527 12.878 10.536 1.00 78.81 428 LYS A O 1
ATOM 3407 N N . LYS A 1 429 ? 3.771 15.102 10.850 1.00 83.38 429 LYS A N 1
ATOM 3408 C CA . LYS A 1 429 ? 3.010 15.511 9.663 1.00 83.38 429 LYS A CA 1
ATOM 3409 C C . LYS A 1 429 ? 3.505 14.832 8.376 1.00 83.38 429 LYS A C 1
ATOM 3411 O O . LYS A 1 429 ? 2.689 14.343 7.612 1.00 83.38 429 LYS A O 1
ATOM 3416 N N . GLU A 1 430 ? 4.824 14.704 8.207 1.00 86.44 430 GLU A N 1
ATOM 3417 C CA . GLU A 1 430 ? 5.458 13.964 7.099 1.00 86.44 430 GLU A CA 1
ATOM 3418 C C . GLU A 1 430 ? 4.838 12.571 6.878 1.00 86.44 430 GLU A C 1
ATOM 3420 O O . GLU A 1 430 ? 4.554 12.192 5.746 1.00 86.44 430 GLU A O 1
ATOM 3425 N N . TYR A 1 431 ? 4.587 11.817 7.954 1.00 88.25 431 TYR A N 1
ATOM 3426 C CA . TYR A 1 431 ? 4.006 10.480 7.854 1.00 88.25 431 TYR A CA 1
ATOM 3427 C C . TYR A 1 431 ? 2.500 10.512 7.572 1.00 88.25 431 TYR A C 1
ATOM 3429 O O . TYR A 1 431 ? 2.017 9.620 6.882 1.00 88.25 431 TYR A O 1
ATOM 3437 N N . ILE A 1 432 ? 1.767 11.514 8.075 1.00 87.44 432 ILE A N 1
ATOM 3438 C CA . ILE A 1 432 ? 0.337 11.719 7.777 1.00 87.44 432 ILE A CA 1
ATOM 3439 C C . ILE A 1 432 ? 0.167 11.955 6.273 1.00 87.44 432 ILE A C 1
ATOM 3441 O O . ILE A 1 432 ? -0.518 11.171 5.611 1.00 87.44 432 ILE A O 1
ATOM 3445 N N . ASP A 1 433 ? 0.867 12.968 5.750 1.00 89.06 433 ASP A N 1
ATOM 3446 C CA . ASP A 1 433 ? 0.832 13.382 4.345 1.00 89.06 433 ASP A CA 1
ATOM 3447 C C . ASP A 1 433 ? 1.242 12.206 3.423 1.00 89.06 433 ASP A C 1
ATOM 3449 O O . ASP A 1 433 ? 0.555 11.889 2.451 1.00 89.06 433 ASP A O 1
ATOM 3453 N N . HIS A 1 434 ? 2.313 11.479 3.773 1.00 91.25 434 HIS A N 1
ATOM 3454 C CA . HIS A 1 434 ? 2.782 10.308 3.020 1.00 91.25 434 HIS A CA 1
ATOM 3455 C C . HIS A 1 434 ? 1.823 9.099 3.084 1.00 91.25 434 HIS A C 1
ATOM 3457 O O . HIS A 1 434 ? 1.694 8.358 2.108 1.00 91.25 434 HIS A O 1
ATOM 3463 N N . ILE A 1 435 ? 1.150 8.850 4.215 1.00 94.12 435 ILE A N 1
ATOM 3464 C CA . ILE A 1 435 ? 0.140 7.781 4.309 1.00 94.12 435 ILE A CA 1
ATOM 3465 C C . ILE A 1 435 ? -1.014 8.064 3.341 1.00 94.12 435 ILE A C 1
ATOM 3467 O O . ILE A 1 435 ? -1.435 7.148 2.635 1.00 94.12 435 ILE A O 1
ATOM 3471 N N . GLU A 1 436 ? -1.492 9.309 3.271 1.00 93.50 436 GLU A N 1
ATOM 3472 C CA . GLU A 1 436 ? -2.564 9.700 2.349 1.00 93.50 436 GLU A CA 1
ATOM 3473 C C . GLU A 1 436 ? -2.125 9.547 0.883 1.00 93.50 436 GLU A C 1
ATOM 3475 O O . GLU A 1 436 ? -2.843 8.936 0.083 1.00 93.50 436 GLU A O 1
ATOM 3480 N N . GLU A 1 437 ? -0.905 9.990 0.549 1.00 94.62 437 GLU A N 1
ATOM 3481 C CA . GLU A 1 437 ? -0.313 9.804 -0.781 1.00 94.62 437 GLU A CA 1
ATOM 3482 C C . GLU A 1 437 ? -0.259 8.319 -1.182 1.00 94.62 437 GLU A C 1
ATOM 3484 O O . GLU A 1 437 ? -0.663 7.955 -2.288 1.00 94.62 437 GLU A O 1
ATOM 3489 N N . ILE A 1 438 ? 0.192 7.438 -0.283 1.00 96.12 438 ILE A N 1
ATOM 3490 C CA . ILE A 1 438 ? 0.289 5.998 -0.553 1.00 96.12 438 ILE A CA 1
ATOM 3491 C C . ILE A 1 438 ? -1.085 5.329 -0.659 1.00 96.12 438 ILE A C 1
ATOM 3493 O O . ILE A 1 438 ? -1.254 4.456 -1.511 1.00 96.12 438 ILE A O 1
ATOM 3497 N N . VAL A 1 439 ? -2.072 5.717 0.156 1.00 96.81 439 VAL A N 1
ATOM 3498 C CA . VAL A 1 439 ? -3.454 5.207 0.047 1.00 96.81 439 VAL A CA 1
ATOM 3499 C C . VAL A 1 439 ? -4.039 5.562 -1.326 1.00 96.81 439 VAL A C 1
ATOM 3501 O O . VAL A 1 439 ? -4.571 4.681 -2.008 1.00 96.81 439 VAL A O 1
ATOM 3504 N N . SER A 1 440 ? -3.850 6.811 -1.764 1.00 96.50 440 SER A N 1
ATOM 3505 C CA . SER A 1 440 ? -4.255 7.297 -3.088 1.00 96.50 440 SER A CA 1
ATOM 3506 C C . SER A 1 440 ? -3.532 6.553 -4.221 1.00 96.50 440 SER A C 1
ATOM 3508 O O . SER A 1 440 ? -4.175 5.965 -5.093 1.00 96.50 440 SER A O 1
ATOM 3510 N N . TRP A 1 441 ? -2.197 6.465 -4.163 1.00 96.56 441 TRP A N 1
ATOM 3511 C CA . TRP A 1 441 ? -1.369 5.745 -5.140 1.00 96.56 441 TRP A CA 1
ATOM 3512 C C . TRP A 1 441 ? -1.731 4.256 -5.255 1.00 96.56 441 TRP A C 1
ATOM 3514 O O . TRP A 1 441 ? -1.711 3.688 -6.351 1.00 96.56 441 TRP A O 1
ATOM 3524 N N . MET A 1 442 ? -2.122 3.621 -4.145 1.00 97.12 442 MET A N 1
ATOM 3525 C CA . MET A 1 442 ? -2.593 2.233 -4.116 1.00 97.12 442 MET A CA 1
ATOM 3526 C C . MET A 1 442 ? -3.969 2.015 -4.777 1.00 97.12 442 MET A C 1
ATOM 3528 O O . MET A 1 442 ? -4.397 0.864 -4.911 1.00 97.12 442 MET A O 1
ATOM 3532 N N . GLY A 1 443 ? -4.642 3.082 -5.223 1.00 95.62 443 GLY A N 1
ATOM 3533 C CA . GLY A 1 443 ? -5.944 3.0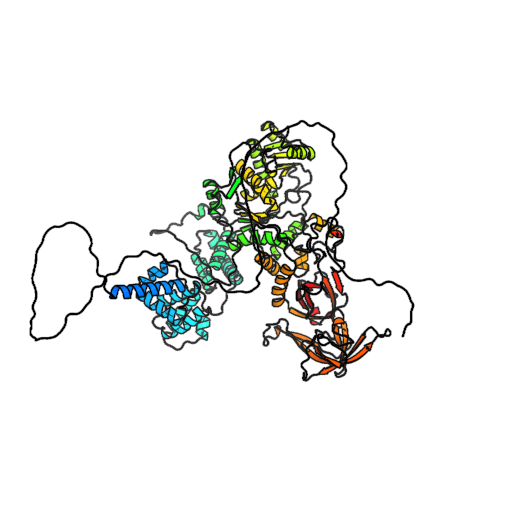41 -5.893 1.00 95.62 443 GLY A CA 1
ATOM 3534 C C . GLY A 1 443 ? -7.140 3.016 -4.935 1.00 95.62 443 GLY A C 1
ATOM 3535 O O . GLY A 1 443 ? -8.235 2.591 -5.325 1.00 95.62 443 GLY A O 1
ATOM 3536 N N . TRP A 1 444 ? -6.943 3.437 -3.681 1.00 96.62 444 TRP A N 1
ATOM 3537 C CA . TRP A 1 444 ? -7.975 3.457 -2.645 1.00 96.62 444 TRP A CA 1
ATOM 3538 C C . TRP A 1 444 ? -8.433 4.887 -2.346 1.00 96.62 444 TRP A C 1
ATOM 3540 O O . TRP A 1 444 ? -7.634 5.815 -2.273 1.00 96.62 444 TRP A O 1
ATOM 3550 N N . LYS A 1 445 ? -9.742 5.060 -2.134 1.00 95.81 445 LYS A N 1
ATOM 3551 C CA . LYS A 1 445 ? -10.353 6.332 -1.731 1.00 95.81 445 LYS A CA 1
ATOM 3552 C C . LYS A 1 445 ? -11.017 6.148 -0.362 1.00 95.81 445 LYS A C 1
ATOM 3554 O O . LYS A 1 445 ? -11.941 5.335 -0.269 1.00 95.81 445 LYS A O 1
ATOM 3559 N N . PRO A 1 446 ? -10.578 6.861 0.691 1.00 97.44 446 PRO A N 1
ATOM 3560 C CA . PRO A 1 446 ? -11.279 6.887 1.970 1.00 97.44 446 PRO A CA 1
ATOM 3561 C C . PRO A 1 446 ? -12.722 7.368 1.817 1.00 97.44 446 PRO A C 1
ATOM 3563 O O . PRO A 1 446 ? -12.996 8.339 1.116 1.00 97.44 446 PRO A O 1
ATOM 3566 N N . PHE A 1 447 ? -13.644 6.699 2.510 1.00 96.62 447 PHE A N 1
ATOM 3567 C CA . PHE A 1 447 ? -15.006 7.199 2.716 1.00 96.62 447 PHE A CA 1
ATOM 3568 C C . PHE A 1 447 ? -14.984 8.454 3.597 1.00 96.62 447 PHE A C 1
ATOM 3570 O O . PHE A 1 447 ? -15.695 9.422 3.336 1.00 96.62 447 PHE A O 1
ATOM 3577 N N . LYS A 1 448 ? -14.134 8.431 4.626 1.00 97.44 448 LYS A N 1
ATOM 3578 C CA . LYS A 1 448 ? -13.827 9.565 5.490 1.00 97.44 448 LYS A CA 1
ATOM 3579 C C . LYS A 1 448 ? -12.405 9.405 6.034 1.00 97.44 448 LYS A C 1
ATOM 3581 O O . LYS A 1 448 ? -11.971 8.277 6.275 1.00 97.44 448 LYS A O 1
ATOM 3586 N N . ILE A 1 449 ? -11.711 10.523 6.227 1.00 97.25 449 ILE A N 1
ATOM 3587 C CA . ILE A 1 449 ? -10.479 10.594 7.020 1.00 97.25 449 ILE A CA 1
ATOM 3588 C C . ILE A 1 449 ? -10.864 11.040 8.436 1.00 97.25 449 ILE A C 1
ATOM 3590 O O . ILE A 1 449 ? -11.654 11.977 8.592 1.00 97.25 449 ILE A O 1
ATOM 3594 N N . THR A 1 450 ? -10.363 10.343 9.451 1.00 97.06 450 THR A N 1
ATOM 3595 C CA . THR A 1 450 ? -10.615 10.621 10.875 1.00 97.06 450 THR A CA 1
ATOM 3596 C C . THR A 1 450 ? -9.338 10.460 11.692 1.00 97.06 450 THR A C 1
ATOM 3598 O O . THR A 1 450 ? -8.395 9.789 11.272 1.00 97.06 450 THR A O 1
ATOM 3601 N N . TYR A 1 451 ? -9.316 11.071 12.870 1.00 95.81 451 TYR A N 1
ATOM 3602 C CA . TYR A 1 451 ? -8.240 10.949 13.848 1.00 95.81 451 TYR A CA 1
ATOM 3603 C C . TYR A 1 451 ? -8.814 10.324 15.120 1.00 95.81 451 TYR A C 1
ATOM 3605 O O . TYR A 1 451 ? -9.915 10.681 15.539 1.00 95.81 451 TYR A O 1
ATOM 3613 N N . THR A 1 452 ? -8.103 9.408 15.776 1.00 96.00 452 THR A N 1
ATOM 3614 C CA . THR A 1 452 ? -8.504 8.926 17.110 1.00 96.00 452 THR A CA 1
ATOM 3615 C C . THR A 1 452 ? -8.635 10.091 18.104 1.00 96.00 452 THR A C 1
ATOM 3617 O O . THR A 1 452 ? -9.525 10.078 18.963 1.00 96.00 452 THR A O 1
ATOM 3620 N N . SER A 1 453 ? -7.828 11.144 17.947 1.00 95.19 453 SER A N 1
ATOM 3621 C CA . SER A 1 453 ? -7.898 12.359 18.760 1.00 95.19 453 SER A CA 1
ATOM 3622 C C . SER A 1 453 ? -9.176 13.193 18.584 1.00 95.19 453 SER A C 1
ATOM 3624 O O . SER A 1 453 ? -9.579 13.865 19.542 1.00 95.19 453 SER A O 1
ATOM 3626 N N . ASP A 1 454 ? -9.901 13.066 17.459 1.00 96.38 454 ASP A N 1
ATOM 3627 C CA . ASP A 1 454 ? -11.251 13.645 17.286 1.00 96.38 454 ASP A CA 1
ATOM 3628 C C . ASP A 1 454 ? -12.207 13.159 18.392 1.00 96.38 454 ASP A C 1
ATOM 3630 O O . ASP A 1 454 ? -13.103 13.879 18.844 1.00 96.38 454 ASP A O 1
ATOM 3634 N N . TYR A 1 455 ? -11.985 11.931 18.870 1.00 97.94 455 TYR A N 1
ATOM 3635 C CA . TYR A 1 455 ? -12.836 11.233 19.825 1.00 97.94 455 TYR A CA 1
ATOM 3636 C C . TYR A 1 455 ? -12.379 11.385 21.284 1.00 97.94 455 TYR A C 1
ATOM 3638 O O . TYR A 1 455 ? -13.079 10.897 22.172 1.00 97.94 455 TYR A O 1
ATOM 3646 N N . PHE A 1 456 ? -11.267 12.077 21.589 1.00 97.69 456 PHE A N 1
ATOM 3647 C CA . PHE A 1 456 ? -10.710 12.157 22.956 1.00 97.69 456 PHE A CA 1
ATOM 3648 C C . PHE A 1 456 ? -11.718 12.611 24.024 1.00 97.69 456 PHE A C 1
ATOM 3650 O O . PHE A 1 456 ? -11.699 12.092 25.141 1.00 97.69 456 PHE A O 1
ATOM 3657 N N . GLN A 1 457 ? -12.638 13.525 23.693 1.00 9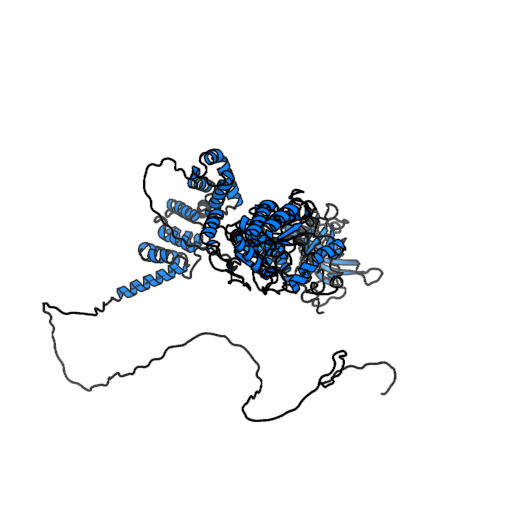7.56 457 GLN A N 1
ATOM 3658 C CA . GLN A 1 457 ? -13.689 13.939 24.629 1.00 97.56 457 GLN A CA 1
ATOM 3659 C C . GLN A 1 457 ? -14.678 12.799 24.919 1.00 97.56 457 GLN A C 1
ATOM 3661 O O . GLN A 1 457 ? -14.948 12.512 26.082 1.00 97.56 457 GLN A O 1
ATOM 3666 N N . GLN A 1 458 ? -15.155 12.096 23.886 1.00 98.25 458 GLN A N 1
ATOM 3667 C CA . GLN A 1 458 ? -16.062 10.953 24.048 1.00 98.25 458 GLN A CA 1
ATOM 3668 C C . GLN A 1 458 ? -15.372 9.783 24.764 1.00 98.25 458 GLN A C 1
ATOM 3670 O O . GLN A 1 458 ? -15.973 9.149 25.627 1.00 98.25 458 GLN A O 1
ATOM 3675 N N . LEU A 1 459 ? -14.096 9.536 24.456 1.00 98.50 459 LEU A N 1
ATOM 3676 C CA . LEU A 1 459 ? -13.257 8.539 25.121 1.00 98.50 459 LEU A CA 1
ATOM 3677 C C . LEU A 1 459 ? -13.089 8.848 26.618 1.00 98.50 459 LEU A C 1
ATOM 3679 O O . LEU A 1 459 ? -13.205 7.933 27.437 1.00 98.50 459 LEU A O 1
ATOM 3683 N N . TYR A 1 460 ? -12.896 10.121 26.984 1.00 98.50 460 TYR A N 1
ATOM 3684 C CA . TYR A 1 460 ? -12.821 10.566 28.379 1.00 98.50 460 TYR A CA 1
ATOM 3685 C C . TYR A 1 460 ? -14.162 10.414 29.108 1.00 98.50 460 TYR A C 1
ATOM 3687 O O . TYR A 1 460 ? -14.199 9.904 30.228 1.00 98.50 460 TYR A O 1
ATOM 3695 N N . ASP A 1 461 ? -15.270 10.810 28.479 1.00 98.62 461 ASP A N 1
ATOM 3696 C CA . ASP A 1 461 ? -16.602 10.705 29.084 1.00 98.62 461 ASP A CA 1
ATOM 3697 C C . ASP A 1 461 ? -17.010 9.236 29.303 1.00 98.62 461 ASP A C 1
ATOM 3699 O O . ASP A 1 461 ? -17.572 8.890 30.345 1.00 98.62 461 ASP A O 1
ATOM 3703 N N . LEU A 1 462 ? -16.637 8.346 28.376 1.00 98.69 462 LEU A N 1
ATOM 3704 C CA . LEU A 1 462 ? -16.778 6.897 28.536 1.00 98.69 462 LEU A CA 1
ATOM 3705 C C . LEU A 1 462 ? -15.842 6.329 29.615 1.00 98.69 462 LEU A C 1
ATOM 3707 O O . LEU A 1 462 ? -16.229 5.392 30.308 1.00 98.69 462 LEU A O 1
ATOM 3711 N N . ALA A 1 463 ? -14.661 6.914 29.839 1.00 98.69 463 ALA A N 1
ATOM 3712 C CA . ALA A 1 463 ? -13.750 6.473 30.900 1.00 98.69 463 ALA A CA 1
ATOM 3713 C C . ALA A 1 463 ? -14.305 6.834 32.283 1.00 98.69 463 ALA A C 1
ATOM 3715 O O . ALA A 1 463 ? -14.286 6.018 33.204 1.00 98.69 463 ALA A O 1
ATOM 3716 N N . VAL A 1 464 ? -14.879 8.034 32.411 1.00 98.75 464 VAL A N 1
ATOM 3717 C CA . VAL A 1 464 ? -15.637 8.465 33.594 1.00 98.75 464 VAL A CA 1
ATOM 3718 C C . VAL A 1 464 ? -16.821 7.527 33.857 1.00 98.75 464 VAL A C 1
ATOM 3720 O O . VAL A 1 464 ? -17.055 7.141 35.003 1.00 98.75 464 VAL A O 1
ATOM 3723 N N . GLU A 1 465 ? -17.547 7.117 32.817 1.00 98.56 465 GLU A N 1
ATOM 3724 C CA . GLU A 1 465 ? -18.642 6.148 32.933 1.00 98.56 465 GLU A CA 1
ATOM 3725 C C . GLU A 1 465 ? -18.151 4.744 33.335 1.00 98.56 465 GLU A C 1
ATOM 3727 O O . GLU A 1 465 ? -18.747 4.110 34.208 1.00 98.56 465 GLU A O 1
ATOM 3732 N N . LEU A 1 466 ? -17.017 4.284 32.799 1.00 98.44 466 LEU A N 1
ATOM 3733 C CA . LEU A 1 466 ? -16.390 3.015 33.181 1.00 98.44 466 LEU A CA 1
ATOM 3734 C C . LEU A 1 466 ? -16.009 2.996 34.674 1.00 98.44 466 LEU A C 1
ATOM 3736 O O . LEU A 1 466 ? -16.238 1.995 35.357 1.00 98.44 466 LEU A O 1
ATOM 3740 N N . ILE A 1 467 ? -15.504 4.116 35.210 1.00 98.62 467 ILE A N 1
ATOM 3741 C CA . ILE A 1 467 ? -15.243 4.287 36.651 1.00 98.62 467 ILE A CA 1
ATOM 3742 C C . ILE A 1 467 ? -16.557 4.253 37.449 1.00 98.62 467 ILE A C 1
ATOM 3744 O O . ILE A 1 467 ? -16.637 3.551 38.457 1.00 98.62 467 ILE A O 1
ATOM 3748 N N . ARG A 1 468 ? -17.610 4.960 37.005 1.00 98.56 468 ARG A N 1
ATOM 3749 C CA . ARG A 1 468 ? -18.930 4.969 37.679 1.00 98.56 468 ARG A CA 1
ATOM 3750 C C . ARG A 1 468 ? -19.565 3.584 37.772 1.00 98.56 468 ARG A C 1
ATOM 3752 O O . ARG A 1 468 ? -20.203 3.286 38.778 1.00 98.56 468 ARG A O 1
ATOM 3759 N N . ARG A 1 469 ? -19.364 2.737 36.760 1.00 98.19 469 ARG A N 1
ATOM 3760 C CA . ARG A 1 469 ? -19.806 1.331 36.743 1.00 98.19 469 ARG A CA 1
ATOM 3761 C C . ARG A 1 469 ? -18.935 0.401 37.597 1.00 98.19 469 ARG A C 1
ATOM 3763 O O . ARG A 1 469 ? -19.237 -0.781 37.707 1.00 98.19 469 ARG A O 1
ATOM 3770 N N . GLY A 1 470 ? -17.857 0.906 38.203 1.00 97.62 470 GLY A N 1
ATOM 3771 C CA . GLY A 1 470 ? -16.901 0.102 38.968 1.00 97.62 470 GLY A CA 1
ATOM 3772 C C . GLY A 1 470 ? -15.986 -0.766 38.096 1.00 97.62 470 GLY A C 1
ATOM 3773 O O . GLY A 1 470 ? -15.363 -1.694 38.604 1.00 97.62 470 GLY A O 1
ATOM 3774 N N . HIS A 1 471 ? -15.891 -0.475 36.795 1.00 98.12 471 HIS A N 1
ATOM 3775 C CA . HIS A 1 471 ? -15.082 -1.208 35.816 1.00 98.12 471 HIS A CA 1
ATOM 3776 C C . HIS A 1 471 ? -13.752 -0.515 35.481 1.00 98.12 471 HIS A C 1
ATOM 3778 O O . HIS A 1 471 ? -13.020 -0.980 34.610 1.00 98.12 471 HIS A O 1
ATOM 3784 N N . ALA A 1 472 ? -13.396 0.564 36.178 1.00 98.56 472 ALA A N 1
ATOM 3785 C CA . ALA A 1 472 ? -12.068 1.168 36.124 1.00 98.56 472 ALA A CA 1
ATOM 3786 C C . ALA A 1 472 ? -11.690 1.830 37.455 1.00 98.56 472 ALA A C 1
ATOM 3788 O O . ALA A 1 472 ? -12.559 2.253 38.219 1.00 98.56 472 ALA A O 1
ATOM 3789 N N . TYR A 1 473 ? -10.388 1.925 37.717 1.00 98.75 473 TYR A N 1
ATOM 3790 C CA . TYR A 1 473 ? -9.810 2.562 38.901 1.00 98.75 473 TYR A CA 1
ATOM 3791 C C . TYR A 1 473 ? -8.524 3.303 38.531 1.00 98.75 473 TYR A C 1
ATOM 3793 O O . TYR A 1 473 ? -7.827 2.928 37.585 1.00 98.75 473 TYR A O 1
ATOM 3801 N N . VAL A 1 474 ? -8.199 4.363 39.273 1.00 98.69 474 VAL A N 1
ATOM 3802 C CA . VAL A 1 474 ? -6.878 5.000 39.165 1.00 98.69 474 VAL A CA 1
ATOM 3803 C C . VAL A 1 474 ? -5.864 4.166 39.940 1.00 98.69 474 VAL A C 1
ATOM 3805 O O . VAL A 1 474 ? -6.153 3.725 41.051 1.00 98.69 474 VAL A O 1
ATOM 3808 N N . ASP A 1 475 ? -4.676 3.978 39.385 1.00 98.31 475 ASP A N 1
ATOM 3809 C CA . ASP A 1 475 ? -3.577 3.207 39.961 1.00 98.31 475 ASP A CA 1
ATOM 3810 C C . ASP A 1 475 ? -2.304 4.063 40.055 1.00 98.31 475 ASP A C 1
ATOM 3812 O O . ASP A 1 475 ? -2.049 4.878 39.167 1.00 98.31 475 ASP A O 1
ATOM 3816 N N . HIS A 1 476 ? -1.516 3.866 41.114 1.00 98.12 476 HIS A N 1
ATOM 3817 C CA . HIS A 1 476 ? -0.231 4.532 41.360 1.00 98.12 476 HIS A CA 1
ATOM 3818 C C . HIS A 1 476 ? 0.974 3.577 41.301 1.00 98.12 476 HIS A C 1
ATOM 3820 O O . HIS A 1 476 ? 2.094 4.016 41.557 1.00 98.12 476 HIS A O 1
ATOM 3826 N N . GLN A 1 477 ? 0.771 2.298 40.952 1.00 97.69 477 GLN A N 1
ATOM 3827 C CA . GLN A 1 477 ? 1.874 1.381 40.654 1.00 97.69 477 GLN A CA 1
ATOM 3828 C C . GLN A 1 477 ? 2.776 1.942 39.545 1.00 97.69 477 GLN A C 1
ATOM 3830 O O . GLN A 1 477 ? 2.309 2.380 38.489 1.00 97.69 477 GLN A O 1
ATOM 3835 N N . THR A 1 478 ? 4.085 1.855 39.762 1.00 96.44 478 THR A N 1
ATOM 3836 C CA . THR A 1 478 ? 5.107 2.071 38.733 1.00 96.44 478 THR A CA 1
ATOM 3837 C C . THR A 1 478 ? 5.041 0.990 37.646 1.00 96.44 478 THR A C 1
ATOM 3839 O O . THR A 1 478 ? 4.432 -0.066 37.819 1.00 96.44 478 THR A O 1
ATOM 3842 N N . GLY A 1 479 ? 5.691 1.225 36.500 1.00 94.69 479 GLY A N 1
ATOM 3843 C CA . GLY A 1 479 ? 5.694 0.264 35.388 1.00 94.69 479 GLY A CA 1
ATOM 3844 C C . GLY A 1 479 ? 6.222 -1.127 35.768 1.00 94.69 479 GLY A C 1
ATOM 3845 O O . GLY A 1 479 ? 5.658 -2.130 35.326 1.00 94.69 479 GLY A O 1
ATOM 3846 N N . ASP A 1 480 ? 7.245 -1.182 36.624 1.00 95.94 480 ASP A N 1
ATOM 3847 C CA . ASP A 1 480 ? 7.838 -2.433 37.104 1.00 95.94 480 ASP A CA 1
ATOM 3848 C C . ASP A 1 480 ? 6.926 -3.153 38.109 1.00 95.94 480 ASP A C 1
ATOM 3850 O O . ASP A 1 480 ? 6.736 -4.362 37.994 1.00 95.94 480 ASP A O 1
ATOM 3854 N N . GLU A 1 481 ? 6.265 -2.426 39.017 1.00 97.06 481 GLU A N 1
ATOM 3855 C CA . GLU A 1 481 ? 5.268 -3.005 39.932 1.00 97.06 481 GLU A CA 1
ATOM 3856 C C . GLU A 1 481 ? 4.049 -3.554 39.175 1.00 97.06 481 GLU A C 1
ATOM 3858 O O . GLU A 1 481 ? 3.589 -4.655 39.472 1.00 97.06 481 GLU A O 1
ATOM 3863 N N . ILE A 1 482 ? 3.544 -2.844 38.153 1.00 96.19 482 ILE A N 1
ATOM 3864 C CA . ILE A 1 482 ? 2.460 -3.355 37.293 1.00 96.19 482 ILE A CA 1
ATOM 3865 C C . ILE A 1 482 ? 2.896 -4.656 36.610 1.00 96.19 482 ILE A C 1
ATOM 3867 O O . ILE A 1 482 ? 2.106 -5.598 36.523 1.00 96.19 482 ILE A O 1
ATOM 3871 N N . LYS A 1 483 ? 4.140 -4.726 36.122 1.00 95.94 483 LYS A N 1
ATOM 3872 C CA . LYS A 1 483 ? 4.687 -5.932 35.492 1.00 95.94 483 LYS A CA 1
ATOM 3873 C C . LYS A 1 483 ? 4.777 -7.089 36.493 1.00 95.94 483 LYS A C 1
ATOM 3875 O O . LYS A 1 483 ? 4.233 -8.155 36.217 1.00 95.94 483 LYS A O 1
ATOM 3880 N N . GLU A 1 484 ? 5.379 -6.866 37.659 1.00 96.62 484 GLU A N 1
ATOM 3881 C CA . GLU A 1 484 ? 5.516 -7.869 38.722 1.00 96.62 484 GLU A CA 1
ATOM 3882 C C . GLU A 1 484 ? 4.150 -8.408 39.181 1.00 96.62 484 GLU A C 1
ATOM 3884 O O . GLU A 1 484 ? 3.959 -9.618 39.312 1.00 96.62 484 GLU A O 1
ATOM 3889 N N . TYR A 1 485 ? 3.167 -7.526 39.380 1.00 96.50 485 TYR A N 1
ATOM 3890 C CA . TYR A 1 485 ? 1.822 -7.923 39.800 1.00 96.50 485 TYR A CA 1
ATOM 3891 C C . TYR A 1 485 ? 1.084 -8.704 38.708 1.00 96.50 485 TYR A C 1
ATOM 3893 O O . TYR A 1 485 ? 0.373 -9.657 39.023 1.00 96.50 485 TYR A O 1
ATOM 3901 N N . ARG A 1 486 ? 1.283 -8.371 37.425 1.00 95.12 486 ARG A N 1
ATOM 3902 C CA . ARG A 1 486 ? 0.751 -9.159 36.301 1.00 95.12 486 ARG A CA 1
ATOM 3903 C C . ARG A 1 486 ? 1.383 -10.545 36.211 1.00 95.12 486 ARG A C 1
ATOM 3905 O O . ARG A 1 486 ? 0.657 -11.519 36.040 1.00 95.12 486 ARG A O 1
ATOM 3912 N N . GLU A 1 487 ? 2.700 -10.652 36.377 1.00 93.94 487 GLU A N 1
ATOM 3913 C CA . GLU A 1 487 ? 3.412 -11.939 36.404 1.00 93.94 487 GLU A CA 1
ATOM 3914 C C . GLU A 1 487 ? 2.943 -12.827 37.570 1.00 93.94 487 GLU A C 1
ATOM 3916 O O . GLU A 1 487 ? 2.802 -14.039 37.410 1.00 93.94 487 GLU A O 1
ATOM 3921 N N . LYS A 1 488 ? 2.625 -12.226 38.724 1.00 95.19 488 LYS A N 1
ATOM 3922 C CA . LYS A 1 488 ? 2.108 -12.920 39.916 1.00 95.19 488 LYS A CA 1
ATOM 3923 C C . LYS A 1 488 ? 0.581 -13.106 39.946 1.00 95.19 488 LYS A C 1
ATOM 3925 O O . LYS A 1 488 ? 0.075 -13.628 40.937 1.00 95.19 488 LYS A O 1
ATOM 3930 N N . LYS A 1 489 ? -0.159 -12.661 38.919 1.00 94.31 489 LYS A N 1
ATOM 3931 C CA . LYS A 1 489 ? -1.638 -12.568 38.909 1.00 94.31 489 LYS A CA 1
ATOM 3932 C C . LYS A 1 489 ? -2.222 -11.879 40.168 1.00 94.31 489 LYS A C 1
ATOM 3934 O O . LYS A 1 489 ? -3.259 -12.282 40.690 1.00 94.31 489 LYS A O 1
ATOM 3939 N N . MET A 1 490 ? -1.560 -10.847 40.694 1.00 95.31 490 MET A N 1
ATOM 3940 C CA . MET A 1 490 ? -1.971 -10.122 41.907 1.00 95.31 490 MET A CA 1
ATOM 3941 C C . MET A 1 490 ? -2.760 -8.849 41.581 1.00 95.31 490 MET A C 1
ATOM 3943 O O . MET A 1 490 ? -2.354 -8.053 40.738 1.00 95.31 490 MET A O 1
ATOM 3947 N N . ASN A 1 491 ? -3.857 -8.610 42.304 1.00 96.69 491 ASN A N 1
ATOM 3948 C CA . ASN A 1 491 ? -4.597 -7.346 42.232 1.00 96.69 491 ASN A CA 1
ATOM 3949 C C . ASN A 1 491 ? -3.719 -6.168 42.688 1.00 96.69 491 ASN A C 1
ATOM 3951 O O . ASN A 1 491 ? -3.009 -6.279 43.687 1.00 96.69 491 ASN A O 1
ATOM 3955 N N . SER A 1 492 ? -3.812 -5.029 41.993 1.00 97.25 492 SER A N 1
ATOM 3956 C CA . SER A 1 492 ? -3.187 -3.775 42.437 1.00 97.25 492 SER A CA 1
ATOM 3957 C C . SER A 1 492 ? -3.701 -3.368 43.831 1.00 97.25 492 SER A C 1
ATOM 3959 O O . SER A 1 492 ? -4.906 -3.498 44.075 1.00 97.25 492 SER A O 1
ATOM 3961 N N . PRO A 1 493 ? -2.859 -2.806 44.725 1.00 97.44 493 PRO A N 1
ATOM 3962 C CA . PRO A 1 493 ? -3.299 -2.273 46.020 1.00 97.44 493 PRO A CA 1
ATOM 3963 C C . PRO A 1 493 ? -4.412 -1.218 45.912 1.00 97.44 493 PRO A C 1
ATOM 3965 O O . PRO A 1 493 ? -5.170 -1.013 46.855 1.00 97.44 493 PRO A O 1
ATOM 3968 N N . TRP A 1 494 ? -4.528 -0.562 44.753 1.00 97.75 494 TRP A N 1
ATOM 3969 C CA . TRP A 1 494 ? -5.508 0.489 44.480 1.00 97.75 494 TRP A CA 1
ATOM 3970 C C . TRP A 1 494 ? -6.783 -0.013 43.772 1.00 97.75 494 TRP A C 1
ATOM 3972 O O . TRP A 1 494 ? -7.706 0.771 43.550 1.00 97.75 494 TRP A O 1
ATOM 3982 N N . ARG A 1 495 ? -6.880 -1.314 43.453 1.00 97.56 495 ARG A N 1
ATOM 3983 C CA . ARG A 1 495 ? -7.970 -1.908 42.650 1.00 97.56 495 ARG A CA 1
ATOM 3984 C C . ARG A 1 495 ? -9.367 -1.736 43.251 1.00 97.56 495 ARG A C 1
ATOM 3986 O O . ARG A 1 495 ? -10.350 -1.629 42.515 1.00 97.56 495 ARG A O 1
ATOM 3993 N N . ASP A 1 496 ? -9.465 -1.730 44.575 1.00 96.88 496 ASP A N 1
ATOM 3994 C CA . ASP A 1 496 ? -10.729 -1.666 45.322 1.00 96.88 496 ASP A CA 1
ATOM 3995 C C . ASP A 1 496 ? -10.967 -0.299 45.989 1.00 96.88 496 ASP A C 1
ATOM 3997 O O . ASP A 1 496 ? -11.821 -0.167 46.868 1.00 96.88 496 ASP A O 1
ATOM 4001 N N . ARG A 1 497 ? -10.242 0.744 45.552 1.00 97.25 497 ARG A N 1
ATOM 4002 C CA . ARG A 1 497 ? -10.449 2.117 46.035 1.00 97.25 497 ARG A CA 1
ATOM 4003 C C . ARG A 1 497 ? -11.850 2.643 45.657 1.00 97.25 497 ARG A C 1
ATOM 4005 O O . ARG A 1 497 ? -12.371 2.272 44.601 1.00 97.25 497 ARG A O 1
ATOM 4012 N N . PRO A 1 498 ? -12.470 3.527 46.462 1.00 98.19 498 PRO A N 1
ATOM 4013 C CA . PRO A 1 498 ? -13.806 4.051 46.184 1.00 98.19 498 PRO A CA 1
ATOM 4014 C C . PRO A 1 498 ? -13.946 4.699 44.798 1.00 98.19 498 PRO A C 1
ATOM 4016 O O . PRO A 1 498 ? -13.057 5.408 44.323 1.00 98.19 498 PRO A O 1
ATOM 4019 N N . ILE A 1 499 ? -15.119 4.528 44.178 1.00 98.38 499 ILE A N 1
ATOM 4020 C CA . ILE A 1 499 ? -15.463 5.125 42.873 1.00 98.38 499 ILE A CA 1
ATOM 4021 C C . ILE A 1 499 ? -15.286 6.652 42.899 1.00 98.38 499 ILE A C 1
ATOM 4023 O O . ILE A 1 499 ? -14.714 7.227 41.977 1.00 98.38 499 ILE A O 1
ATOM 4027 N N . SER A 1 500 ? -15.716 7.312 43.979 1.00 98.25 500 SER A N 1
ATOM 4028 C CA . SER A 1 500 ? -15.564 8.761 44.175 1.00 98.25 500 SER A CA 1
ATOM 4029 C C . SER A 1 500 ? -14.102 9.219 44.227 1.00 98.25 500 SER A C 1
ATOM 4031 O O . SER A 1 500 ? -13.784 10.296 43.725 1.00 98.25 500 SER A O 1
ATOM 4033 N N . GLU A 1 501 ? -13.207 8.400 44.784 1.00 98.31 501 GLU A N 1
ATOM 4034 C CA . GLU A 1 501 ? -11.770 8.672 44.826 1.00 98.31 501 GLU A CA 1
ATOM 4035 C C . GLU A 1 501 ? -11.152 8.546 43.428 1.00 98.31 501 GLU A C 1
ATOM 4037 O O . GLU A 1 501 ? -10.459 9.459 42.985 1.00 98.31 501 GLU A O 1
ATOM 4042 N N . SER A 1 502 ? -11.475 7.474 42.691 1.00 98.50 502 SER A N 1
ATOM 4043 C CA . SER A 1 502 ? -11.014 7.298 41.305 1.00 98.50 502 SER A CA 1
ATOM 4044 C C . SER A 1 502 ? -11.525 8.399 40.372 1.00 98.50 502 SER A C 1
ATOM 4046 O O . SER A 1 502 ? -10.764 8.887 39.543 1.00 98.50 502 SER A O 1
ATOM 4048 N N . LEU A 1 503 ? -12.781 8.841 40.523 1.00 98.56 503 LEU A N 1
ATOM 4049 C CA . LEU A 1 503 ? -13.338 9.958 39.749 1.00 98.56 503 LEU A CA 1
ATOM 4050 C C . LEU A 1 503 ? -12.602 11.273 40.020 1.00 98.56 503 LEU A C 1
ATOM 4052 O O . LEU A 1 503 ? -12.276 11.991 39.075 1.00 98.56 503 LEU A O 1
ATOM 4056 N N . LYS A 1 504 ? -12.317 11.578 41.294 1.00 98.44 504 LYS A N 1
ATOM 4057 C CA . LYS A 1 504 ? -11.534 12.763 41.656 1.00 98.44 504 LYS A CA 1
ATOM 4058 C C . LYS A 1 504 ? -10.127 12.674 41.065 1.00 98.44 504 LYS A C 1
ATOM 4060 O O . LYS A 1 504 ? -9.719 13.578 40.348 1.00 98.44 504 LYS A O 1
ATOM 4065 N N . LEU A 1 505 ? -9.419 11.572 41.311 1.00 98.44 505 LEU A N 1
ATOM 4066 C CA . LEU A 1 505 ? -8.043 11.398 40.851 1.00 98.44 505 LEU A CA 1
ATOM 4067 C C . LEU A 1 505 ? -7.932 11.429 39.325 1.00 98.44 505 LEU A C 1
ATOM 4069 O O . LEU A 1 505 ? -7.010 12.045 38.815 1.00 98.44 505 LEU A O 1
ATOM 4073 N N . PHE A 1 506 ? -8.870 10.839 38.579 1.00 98.62 506 PHE A N 1
ATOM 4074 C CA . PHE A 1 506 ? -8.836 10.877 37.113 1.00 98.62 506 PHE A CA 1
ATOM 4075 C C . PHE A 1 506 ? -9.082 12.291 36.556 1.00 98.62 506 PHE A C 1
ATOM 4077 O O . PHE A 1 506 ? -8.459 12.694 35.574 1.00 98.62 506 PHE A O 1
ATOM 4084 N N . ASN A 1 507 ? -9.921 13.085 37.226 1.00 98.25 507 ASN A N 1
ATOM 4085 C CA . ASN A 1 507 ? -10.060 14.512 36.943 1.00 98.25 507 ASN A CA 1
ATOM 4086 C C . ASN A 1 507 ? -8.785 15.299 37.316 1.00 98.25 507 ASN A C 1
ATOM 4088 O O . ASN A 1 507 ? -8.359 16.162 36.555 1.00 98.25 507 ASN A O 1
ATOM 4092 N N . ASP A 1 508 ? -8.135 14.978 38.435 1.00 98.25 508 ASP A N 1
ATOM 4093 C CA . ASP A 1 508 ? -6.865 15.595 38.844 1.00 98.25 508 ASP A CA 1
ATOM 4094 C C . ASP A 1 508 ? -5.728 15.252 37.852 1.00 98.25 508 ASP A C 1
ATOM 4096 O O . ASP A 1 508 ? -4.936 16.130 37.505 1.00 98.25 508 ASP A O 1
ATOM 4100 N N . MET A 1 509 ? -5.706 14.026 37.303 1.00 98.19 509 MET A N 1
ATOM 4101 C CA . MET A 1 509 ? -4.836 13.635 36.182 1.00 98.19 509 MET A CA 1
ATOM 4102 C C . MET A 1 509 ? -5.115 14.494 34.938 1.00 98.19 509 MET A C 1
ATOM 4104 O O . MET A 1 509 ? -4.179 15.042 34.367 1.00 98.19 509 MET A O 1
ATOM 4108 N N . LYS A 1 510 ? -6.389 14.658 34.536 1.00 97.19 510 LYS A N 1
ATOM 4109 C CA . LYS A 1 510 ? -6.784 15.499 33.385 1.00 97.19 510 LYS A CA 1
ATOM 4110 C C . LYS A 1 510 ? -6.383 16.968 33.547 1.00 97.19 510 LYS A C 1
ATOM 4112 O O . LYS A 1 510 ? -6.085 17.627 32.558 1.00 97.19 510 LYS A O 1
ATOM 4117 N N . ASN A 1 511 ? -6.389 17.475 34.777 1.00 97.19 511 ASN A N 1
ATOM 4118 C CA . ASN A 1 511 ? -6.024 18.855 35.093 1.00 97.19 511 ASN A CA 1
ATOM 4119 C C . ASN A 1 511 ? -4.508 19.050 35.302 1.00 97.19 511 ASN A C 1
ATOM 4121 O O . ASN A 1 511 ? -4.091 20.121 35.734 1.00 97.19 511 ASN A O 1
ATOM 4125 N N . GLY A 1 512 ? -3.682 18.030 35.032 1.00 96.44 512 GLY A N 1
ATOM 4126 C CA . GLY A 1 512 ? -2.224 18.111 35.154 1.00 96.44 512 GLY A CA 1
ATOM 4127 C C . GLY A 1 512 ? -1.706 18.228 36.590 1.00 96.44 512 GLY A C 1
ATOM 4128 O O . GLY A 1 512 ? -0.571 18.647 36.792 1.00 96.44 512 GLY A O 1
ATOM 4129 N N . LEU A 1 513 ? -2.506 17.856 37.597 1.00 97.56 513 LEU A N 1
ATOM 4130 C CA . LEU A 1 513 ? -2.133 17.952 39.017 1.00 97.56 513 LEU A CA 1
ATOM 4131 C C . LEU A 1 513 ? -1.248 16.786 39.500 1.00 97.56 513 LEU A C 1
ATOM 4133 O O . LEU A 1 513 ? -0.908 16.712 40.680 1.00 97.56 513 LEU A O 1
ATOM 4137 N N . ILE A 1 514 ? -0.911 15.850 38.609 1.00 97.06 514 ILE A N 1
ATOM 4138 C CA . ILE A 1 514 ? -0.144 14.632 38.886 1.00 97.06 514 ILE A CA 1
ATOM 4139 C C . ILE A 1 514 ? 0.930 14.487 37.797 1.00 97.06 514 ILE A C 1
ATOM 4141 O O . ILE A 1 514 ? 0.632 14.649 36.618 1.00 97.06 514 ILE A O 1
ATOM 4145 N N . GLU A 1 515 ? 2.174 14.192 38.185 1.00 96.88 515 GLU A N 1
ATOM 4146 C CA . GLU A 1 515 ? 3.309 14.071 37.253 1.00 96.88 515 GLU A CA 1
ATOM 4147 C C . GLU A 1 515 ? 3.213 12.819 36.351 1.00 96.88 515 GLU A C 1
ATOM 4149 O O . GLU A 1 515 ? 2.536 11.838 36.684 1.00 96.88 515 GLU A O 1
ATOM 4154 N N . GLU A 1 516 ? 3.955 12.806 35.234 1.00 95.81 516 GLU A N 1
ATOM 4155 C CA . GLU A 1 516 ? 4.030 11.637 34.346 1.00 95.81 516 GLU A CA 1
ATOM 4156 C C . GLU A 1 516 ? 4.422 10.358 35.100 1.00 95.81 516 GLU A C 1
ATOM 4158 O O . GLU A 1 516 ? 5.319 10.338 35.944 1.00 95.81 516 GLU A O 1
ATOM 4163 N N . GLY A 1 517 ? 3.732 9.259 34.791 1.00 93.19 517 GLY A N 1
ATOM 4164 C CA . GLY A 1 517 ? 3.995 7.947 35.386 1.00 93.19 517 GLY A CA 1
ATOM 4165 C C . GLY A 1 517 ? 3.596 7.782 36.860 1.00 93.19 517 GLY A C 1
ATOM 4166 O O . GLY A 1 517 ? 3.664 6.659 37.350 1.00 93.19 517 GLY A O 1
ATOM 4167 N N . LYS A 1 518 ? 3.141 8.832 37.565 1.00 97.00 518 LYS A N 1
ATOM 4168 C CA . LYS A 1 518 ? 2.679 8.739 38.970 1.00 97.00 518 LYS A CA 1
ATOM 4169 C C . LYS A 1 518 ? 1.235 8.254 39.124 1.00 97.00 518 LYS A C 1
ATOM 4171 O O . LYS A 1 518 ? 0.819 7.894 40.226 1.00 97.00 518 LYS A O 1
ATOM 4176 N N . ALA A 1 519 ? 0.453 8.281 38.047 1.00 98.00 519 ALA A N 1
ATOM 4177 C CA . ALA A 1 519 ? -0.867 7.672 38.006 1.00 98.00 519 ALA A CA 1
ATOM 4178 C C . ALA A 1 519 ? -1.217 7.168 36.600 1.00 98.00 519 ALA A C 1
ATOM 4180 O O . ALA A 1 519 ? -0.802 7.735 35.586 1.00 98.00 519 ALA A O 1
ATOM 4181 N N . THR A 1 520 ? -2.029 6.116 36.548 1.00 98.25 520 THR A N 1
ATOM 4182 C CA . THR A 1 520 ? -2.673 5.609 35.329 1.00 98.25 520 THR A CA 1
ATOM 4183 C C . THR A 1 520 ? -4.132 5.278 35.617 1.00 98.25 520 THR A C 1
ATOM 4185 O O . THR A 1 520 ? -4.469 4.930 36.746 1.00 98.25 520 THR A O 1
ATOM 4188 N N . LEU A 1 521 ? -5.010 5.354 34.615 1.00 98.69 521 LEU A N 1
ATOM 4189 C CA . LEU A 1 521 ? -6.327 4.723 34.726 1.00 98.69 521 LEU A CA 1
ATOM 4190 C C . LEU A 1 521 ? -6.199 3.279 34.249 1.00 98.69 521 LEU A C 1
ATOM 4192 O O . LEU A 1 521 ? -5.674 3.051 33.158 1.00 98.69 521 LEU A O 1
ATOM 4196 N N . ARG A 1 522 ? -6.697 2.314 35.022 1.00 98.56 522 ARG A N 1
ATOM 4197 C CA . ARG A 1 522 ? -6.725 0.894 34.654 1.00 98.56 522 ARG A CA 1
ATOM 4198 C C . ARG A 1 522 ? -8.153 0.383 34.569 1.00 98.56 522 ARG A C 1
ATOM 4200 O O . ARG A 1 522 ? -9.006 0.733 35.382 1.00 98.56 522 ARG A O 1
ATOM 4207 N N . MET A 1 523 ? -8.393 -0.464 33.579 1.00 98.31 523 MET A N 1
ATOM 4208 C CA . MET A 1 523 ? -9.626 -1.228 33.437 1.00 98.31 523 MET A CA 1
ATOM 4209 C C . MET A 1 523 ? -9.650 -2.318 34.512 1.00 98.31 523 MET A C 1
ATOM 4211 O O . MET A 1 523 ? -8.630 -2.947 34.768 1.00 98.31 523 MET A O 1
ATOM 4215 N N . LYS A 1 524 ? -10.791 -2.536 35.168 1.00 97.44 524 LYS A N 1
ATOM 4216 C CA . LYS A 1 524 ? -10.969 -3.535 36.230 1.00 97.44 524 LYS A CA 1
ATOM 4217 C C . LYS A 1 524 ? -11.542 -4.814 35.621 1.00 97.44 524 LYS A C 1
ATOM 4219 O O . LYS A 1 524 ? -12.751 -5.035 35.630 1.00 97.44 524 LYS A O 1
ATOM 4224 N N . GLN A 1 525 ? -10.648 -5.600 35.034 1.00 95.62 525 GLN A N 1
ATOM 4225 C CA . GLN A 1 525 ? -10.924 -6.806 34.255 1.00 95.62 525 GLN A CA 1
ATOM 4226 C C . GLN A 1 525 ? -10.806 -8.060 35.152 1.00 95.62 525 GLN A C 1
ATOM 4228 O O . GLN A 1 525 ? -11.391 -8.091 36.236 1.00 95.62 525 GLN A O 1
ATOM 4233 N N . ASP A 1 526 ? -10.057 -9.084 34.734 1.00 95.25 526 ASP A N 1
ATOM 4234 C CA . ASP A 1 526 ? -9.897 -10.365 35.429 1.00 95.25 526 ASP A CA 1
ATOM 4235 C C . ASP A 1 526 ? -8.411 -10.743 35.511 1.00 95.25 526 ASP A C 1
ATOM 4237 O O . ASP A 1 526 ? -7.826 -11.300 34.580 1.00 95.25 526 ASP A O 1
ATOM 4241 N N . MET A 1 527 ? -7.806 -10.456 36.667 1.00 94.50 527 MET A N 1
ATOM 4242 C CA . MET A 1 527 ? -6.403 -10.770 36.955 1.00 94.50 527 MET A CA 1
ATOM 4243 C C . MET A 1 527 ? -6.109 -12.277 37.035 1.00 94.50 527 MET A C 1
ATOM 4245 O O . MET A 1 527 ? -4.938 -12.642 36.992 1.00 94.50 527 MET A O 1
ATOM 4249 N N . GLN A 1 528 ? -7.120 -13.148 37.160 1.00 94.94 528 GLN A N 1
ATOM 4250 C CA . GLN A 1 528 ? -6.928 -14.604 37.225 1.00 94.94 528 GLN A CA 1
ATOM 4251 C C . GLN A 1 528 ? -7.107 -15.306 35.874 1.00 94.94 528 GLN A C 1
ATOM 4253 O O . GLN A 1 528 ? -6.712 -16.468 35.761 1.00 94.94 528 GLN A O 1
ATOM 4258 N N . SER A 1 529 ? -7.632 -14.611 34.856 1.00 93.19 529 SER A N 1
ATOM 4259 C CA . SER A 1 529 ? -7.834 -15.125 33.494 1.00 93.19 529 SER A CA 1
ATOM 4260 C C . SER A 1 529 ? -6.591 -15.826 32.930 1.00 93.19 529 SER A C 1
ATOM 4262 O O . SER A 1 529 ? -5.458 -15.498 33.278 1.00 93.19 529 SER A O 1
ATOM 4264 N N . ASP A 1 530 ? -6.765 -16.763 32.003 1.00 91.06 530 ASP A N 1
ATOM 4265 C CA . ASP A 1 530 ? -5.634 -17.331 31.254 1.00 91.06 530 ASP A CA 1
ATOM 4266 C C . ASP A 1 530 ? -5.150 -16.406 30.125 1.00 91.06 530 ASP A C 1
ATOM 4268 O O . ASP A 1 530 ? -4.068 -16.600 29.569 1.00 91.06 530 ASP A O 1
ATOM 4272 N N . ASN A 1 531 ? -5.914 -15.355 29.809 1.00 92.62 531 ASN A N 1
ATOM 4273 C CA . ASN A 1 531 ? -5.539 -14.349 28.825 1.00 92.62 531 ASN A CA 1
ATOM 4274 C C . ASN A 1 531 ? -4.916 -13.117 29.499 1.00 92.62 531 ASN A C 1
ATOM 4276 O O . ASN A 1 531 ? -5.598 -12.349 30.176 1.00 92.62 531 ASN A O 1
ATOM 4280 N N . PHE A 1 532 ? -3.630 -12.874 29.238 1.00 92.31 532 PHE A N 1
ATOM 4281 C CA . PHE A 1 532 ? -2.879 -11.744 29.799 1.00 92.31 532 PHE A CA 1
ATOM 4282 C C . PHE A 1 532 ? -3.442 -10.358 29.429 1.00 92.31 532 PHE A C 1
ATOM 4284 O O . PHE A 1 532 ? -3.203 -9.387 30.148 1.00 92.31 532 PHE A O 1
ATOM 4291 N N . ASN A 1 533 ? -4.227 -10.245 28.350 1.00 94.00 533 ASN A N 1
ATOM 4292 C CA . ASN A 1 533 ? -4.916 -9.002 27.976 1.00 94.00 533 ASN A CA 1
ATOM 4293 C C . ASN A 1 533 ? -6.133 -8.695 28.873 1.00 94.00 533 ASN A C 1
ATOM 4295 O O . ASN A 1 533 ? -6.772 -7.657 28.725 1.00 94.00 533 ASN A O 1
ATOM 4299 N N . MET A 1 534 ? -6.449 -9.571 29.829 1.00 95.00 534 MET A N 1
ATOM 4300 C CA . MET A 1 534 ? -7.449 -9.333 30.872 1.00 95.00 534 MET A CA 1
ATOM 4301 C C . MET A 1 534 ? -6.826 -8.860 32.196 1.00 95.00 534 MET A C 1
ATOM 4303 O O . MET A 1 534 ? -7.554 -8.630 33.158 1.00 95.00 534 MET A O 1
ATOM 4307 N N . TYR A 1 535 ? -5.500 -8.677 32.268 1.00 95.81 535 TYR A N 1
ATOM 4308 C CA . TYR A 1 535 ? -4.797 -8.307 33.503 1.00 95.81 535 TYR A CA 1
ATOM 4309 C C . TYR A 1 535 ? -4.797 -6.797 33.774 1.00 95.81 535 TYR A C 1
ATOM 4311 O O . TYR A 1 535 ? -3.745 -6.137 33.790 1.00 95.81 535 TYR A O 1
ATOM 4319 N N . ASP A 1 536 ? -5.995 -6.256 33.989 1.00 97.00 536 ASP A N 1
ATOM 4320 C CA . ASP A 1 536 ? -6.269 -4.847 34.269 1.00 97.00 536 ASP A CA 1
ATOM 4321 C C . ASP A 1 536 ? -5.430 -3.916 33.373 1.00 97.00 536 ASP A C 1
ATOM 4323 O O . ASP A 1 536 ? -4.450 -3.292 33.814 1.00 97.00 536 ASP A O 1
ATOM 4327 N N . LEU A 1 537 ? -5.738 -3.910 32.073 1.00 97.38 537 LEU A N 1
ATOM 4328 C CA . LEU A 1 537 ? -5.062 -3.095 31.066 1.00 97.38 537 LEU A CA 1
ATOM 4329 C C . LEU A 1 537 ? -5.166 -1.602 31.399 1.00 97.38 537 LEU A C 1
ATOM 4331 O O . LEU A 1 537 ? -6.127 -1.128 32.003 1.00 97.38 537 LEU A O 1
ATOM 4335 N N . ILE A 1 538 ? -4.144 -0.848 31.001 1.00 98.00 538 ILE A N 1
ATOM 4336 C CA . ILE A 1 538 ? -4.095 0.598 31.230 1.00 98.00 538 ILE A CA 1
ATOM 4337 C C . ILE A 1 538 ? -4.979 1.266 30.180 1.00 98.00 538 ILE A C 1
ATOM 4339 O O . ILE A 1 538 ? -4.739 1.086 28.991 1.00 98.00 538 ILE A O 1
ATOM 4343 N N . ALA A 1 539 ? -5.973 2.030 30.625 1.00 98.19 539 ALA A N 1
ATOM 4344 C CA . ALA A 1 539 ? -6.863 2.820 29.784 1.00 98.19 539 ALA A CA 1
ATOM 4345 C C . ALA A 1 539 ? -6.286 4.205 29.469 1.00 98.19 539 ALA A C 1
ATOM 4347 O O . ALA A 1 539 ? -6.379 4.630 28.327 1.00 98.19 539 ALA A O 1
ATOM 4348 N N . TYR A 1 540 ? -5.667 4.886 30.445 1.00 98.50 540 TYR A N 1
ATOM 4349 C CA . TYR A 1 540 ? -5.074 6.222 30.261 1.00 98.50 540 TYR A CA 1
ATOM 4350 C C . TYR A 1 540 ? -3.711 6.367 30.938 1.00 98.50 540 TYR A C 1
ATOM 4352 O O . TYR A 1 540 ? -3.475 5.822 32.022 1.00 98.50 540 TYR A O 1
ATOM 4360 N N . ARG A 1 541 ? -2.846 7.181 30.326 1.00 97.50 541 ARG A N 1
ATOM 4361 C CA . ARG A 1 541 ? -1.547 7.621 30.861 1.00 97.50 541 ARG A CA 1
ATOM 4362 C C . ARG A 1 541 ? -1.451 9.145 30.844 1.00 97.50 541 ARG A C 1
ATOM 4364 O O . ARG A 1 541 ? -2.052 9.780 29.984 1.00 97.50 541 ARG A O 1
ATOM 4371 N N . ILE A 1 542 ? -0.674 9.707 31.765 1.00 97.06 542 ILE A N 1
ATOM 4372 C CA . ILE A 1 542 ? -0.324 11.135 31.782 1.00 97.06 542 ILE A CA 1
ATOM 4373 C C . ILE A 1 542 ? 0.867 11.362 30.844 1.00 97.06 542 ILE A C 1
ATOM 4375 O O . ILE A 1 542 ? 1.852 10.626 30.943 1.00 97.06 542 ILE A O 1
ATOM 4379 N N . LYS A 1 543 ? 0.768 12.374 29.977 1.00 95.25 543 LYS A N 1
ATOM 4380 C CA . LYS A 1 543 ? 1.849 12.928 29.148 1.00 95.25 543 LYS A CA 1
ATOM 4381 C C . LYS A 1 543 ? 1.666 14.437 29.013 1.00 95.25 543 LYS A C 1
ATOM 4383 O O . LYS A 1 543 ? 0.571 14.875 28.685 1.00 95.25 543 LYS A O 1
ATOM 4388 N N . PHE A 1 544 ? 2.716 15.225 29.224 1.00 94.94 544 PHE A N 1
ATOM 4389 C CA . PHE A 1 544 ? 2.675 16.685 29.044 1.00 94.94 544 PHE A CA 1
ATOM 4390 C C . PHE A 1 544 ? 3.169 17.150 27.670 1.00 94.94 544 PHE A C 1
ATOM 4392 O O . PHE A 1 544 ? 3.055 18.331 27.349 1.00 94.94 544 PHE A O 1
ATOM 4399 N N . THR A 1 545 ? 3.685 16.236 26.844 1.00 92.38 545 THR A N 1
ATOM 4400 C CA . THR A 1 545 ? 3.981 16.495 25.430 1.00 92.38 545 THR A CA 1
ATOM 4401 C C . THR A 1 545 ? 2.702 16.947 24.702 1.00 92.38 545 THR A C 1
ATOM 4403 O O . THR A 1 545 ? 1.714 16.206 24.731 1.00 92.38 545 THR A O 1
ATOM 4406 N N . PRO A 1 546 ? 2.688 18.130 24.051 1.00 90.44 546 PRO A N 1
ATOM 4407 C CA . PRO A 1 546 ? 1.539 18.589 23.274 1.00 90.44 546 PRO A CA 1
ATOM 4408 C C . PRO A 1 546 ? 1.244 17.663 22.093 1.00 90.44 546 PRO A C 1
ATOM 4410 O O . PRO A 1 546 ? 2.162 17.177 21.434 1.00 90.44 546 PRO A O 1
ATOM 4413 N N . HIS A 1 547 ? -0.035 17.454 21.797 1.00 90.38 547 HIS A N 1
ATOM 4414 C CA . HIS A 1 547 ? -0.468 16.586 20.711 1.00 90.38 547 HIS A CA 1
ATOM 4415 C C . HIS A 1 547 ? -0.396 17.292 19.347 1.00 90.38 547 HIS A C 1
ATOM 4417 O O . HIS A 1 547 ? -0.942 18.391 19.224 1.00 90.38 547 HIS A O 1
ATOM 4423 N N . PRO A 1 548 ? 0.171 16.680 18.289 1.00 84.19 548 PRO A N 1
ATOM 4424 C CA . PRO A 1 548 ? 0.269 17.322 16.974 1.00 84.19 548 PRO A CA 1
ATOM 4425 C C . PRO A 1 548 ? -1.079 17.725 16.361 1.00 84.19 548 PRO A C 1
ATOM 4427 O O . PRO A 1 548 ? -1.185 18.817 15.809 1.00 84.19 548 PRO A O 1
ATOM 4430 N N . HIS A 1 549 ? -2.115 16.885 16.496 1.00 85.44 549 HIS A N 1
ATOM 4431 C CA . HIS A 1 549 ? -3.489 17.234 16.103 1.00 85.44 549 HIS A CA 1
ATOM 4432 C C . HIS A 1 549 ? -4.292 17.988 17.194 1.00 85.44 549 HIS A C 1
ATOM 4434 O O . HIS A 1 549 ? -4.787 19.086 16.949 1.00 85.44 549 HIS A O 1
ATOM 4440 N N . ALA A 1 550 ? -4.412 17.440 18.413 1.00 87.50 550 ALA A N 1
ATOM 4441 C CA . ALA A 1 550 ? -5.282 17.986 19.468 1.00 87.50 550 ALA A CA 1
ATOM 4442 C C . ALA A 1 550 ? -4.688 19.124 20.337 1.00 87.50 550 ALA A C 1
ATOM 4444 O O . ALA A 1 550 ? -5.388 19.645 21.213 1.00 87.50 550 ALA A O 1
ATOM 4445 N N . GLY A 1 551 ? -3.429 19.516 20.120 1.00 89.50 551 GLY A N 1
ATOM 4446 C CA . GLY A 1 551 ? -2.746 20.582 20.859 1.00 89.50 551 GLY A CA 1
ATOM 4447 C C . GLY A 1 551 ? -2.440 20.246 22.324 1.00 89.50 551 GLY A C 1
ATOM 4448 O O . GLY A 1 551 ? -2.229 19.095 22.698 1.00 89.50 551 GLY A O 1
ATOM 4449 N N . ASP A 1 552 ? -2.419 21.275 23.170 1.00 91.62 552 ASP A N 1
ATOM 4450 C CA . ASP A 1 552 ? -2.160 21.218 24.617 1.00 91.62 552 ASP A CA 1
ATOM 4451 C C . ASP A 1 552 ? -3.432 21.013 25.470 1.00 91.62 552 ASP A C 1
ATOM 4453 O O . ASP A 1 552 ? -3.378 21.000 26.699 1.00 91.62 552 ASP A O 1
ATOM 4457 N N . LYS A 1 553 ? -4.590 20.804 24.827 1.00 93.44 553 LYS A N 1
ATOM 4458 C CA . LYS A 1 553 ? -5.900 20.620 25.478 1.00 93.44 553 LYS A CA 1
ATOM 4459 C C . LYS A 1 553 ? -5.964 19.404 26.417 1.00 93.44 553 LYS A C 1
ATOM 4461 O O . LYS A 1 553 ? -6.839 19.346 27.285 1.00 93.44 553 LYS A O 1
ATOM 4466 N N . TRP A 1 554 ? -5.086 18.424 26.225 1.00 95.44 554 TRP A N 1
ATOM 4467 C CA . TRP A 1 554 ? -5.049 17.179 26.985 1.00 95.44 554 TRP A CA 1
ATOM 4468 C C . TRP A 1 554 ? -3.636 16.910 27.503 1.00 95.44 554 TRP A C 1
ATOM 4470 O O . TRP A 1 554 ? -2.669 16.996 26.757 1.00 95.44 554 TRP A O 1
ATOM 4480 N N . CYS A 1 555 ? -3.529 16.517 28.773 1.00 95.75 555 CYS A N 1
ATOM 4481 C CA . CYS A 1 555 ? -2.314 15.931 29.350 1.00 95.75 555 CYS A CA 1
ATOM 4482 C C . CYS A 1 555 ? -2.511 14.467 29.788 1.00 95.75 555 CYS A C 1
ATOM 4484 O O . CYS A 1 555 ? -1.653 13.868 30.438 1.00 95.75 555 CYS A O 1
ATOM 4486 N N . ILE A 1 556 ? -3.656 13.877 29.431 1.00 97.50 556 ILE A N 1
ATOM 4487 C CA . ILE A 1 556 ? -3.936 12.450 29.572 1.00 97.50 556 ILE A CA 1
ATOM 4488 C C . ILE A 1 556 ? -4.365 11.884 28.226 1.00 97.50 556 ILE A C 1
ATOM 4490 O O . ILE A 1 556 ? -5.224 12.456 27.557 1.00 97.50 556 ILE A O 1
ATOM 4494 N N . TYR A 1 557 ? -3.797 10.740 27.862 1.00 97.12 557 TYR A N 1
ATOM 4495 C CA . TYR A 1 557 ? -4.033 10.106 26.569 1.00 97.12 557 TYR A CA 1
ATOM 4496 C C . TYR A 1 557 ? -4.505 8.665 26.755 1.00 97.12 557 TYR A C 1
ATOM 4498 O O . TYR A 1 557 ? -3.996 7.969 27.648 1.00 97.12 557 TYR A O 1
ATOM 4506 N N . PRO A 1 558 ? -5.498 8.225 25.962 1.00 97.75 558 PRO A N 1
ATOM 4507 C CA . PRO A 1 558 ? -5.982 6.859 26.007 1.00 97.75 558 PRO A CA 1
ATOM 4508 C C . PRO A 1 558 ? -4.926 5.899 25.447 1.00 97.75 558 PRO A C 1
ATOM 4510 O O . PRO A 1 558 ? -4.112 6.267 24.605 1.00 97.75 558 PRO A O 1
ATOM 4513 N N . SER A 1 559 ? -4.941 4.647 25.890 1.00 96.12 559 SER A N 1
ATOM 4514 C CA . SER A 1 559 ? -4.154 3.589 25.257 1.00 96.12 559 SER A CA 1
ATOM 4515 C C . SER A 1 559 ? -4.823 3.081 23.979 1.00 96.12 559 SER A C 1
ATOM 4517 O O . SER A 1 559 ? -6.044 3.163 23.838 1.00 96.12 559 SER A O 1
ATOM 4519 N N . TYR A 1 560 ? -4.028 2.463 23.101 1.00 93.25 560 TYR A N 1
ATOM 4520 C CA . TYR A 1 560 ? -4.506 1.723 21.928 1.00 93.25 560 TYR A CA 1
ATOM 4521 C C . TYR A 1 560 ? -5.678 0.782 22.260 1.00 93.25 560 TYR A C 1
ATOM 4523 O O . TYR A 1 560 ? -6.741 0.869 21.652 1.00 93.25 560 TYR A O 1
ATOM 4531 N N . ASP A 1 561 ? -5.513 -0.072 23.279 1.00 94.12 561 ASP A N 1
ATOM 4532 C CA . ASP A 1 561 ? -6.516 -1.068 23.686 1.00 94.12 561 ASP A CA 1
ATOM 4533 C C . ASP A 1 561 ? -7.858 -0.443 24.093 1.00 94.12 561 ASP A C 1
ATOM 4535 O O . ASP A 1 561 ? -8.916 -1.027 23.854 1.00 94.12 561 ASP A O 1
ATOM 4539 N N . TYR A 1 562 ? -7.812 0.743 24.705 1.00 97.81 562 TYR A N 1
ATOM 4540 C CA . TYR A 1 562 ? -8.996 1.476 25.136 1.00 97.81 562 TYR A CA 1
ATOM 4541 C C . TYR A 1 562 ? -9.640 2.257 23.983 1.00 97.81 562 TYR A C 1
ATOM 4543 O O . TYR A 1 562 ? -10.850 2.178 23.776 1.00 97.81 562 TYR A O 1
ATOM 4551 N N . ALA A 1 563 ? -8.841 2.999 23.211 1.00 97.44 563 ALA A N 1
ATOM 4552 C CA . ALA A 1 563 ? -9.346 3.858 22.149 1.00 97.44 563 ALA A CA 1
ATOM 4553 C C . ALA A 1 563 ? -9.866 3.063 20.947 1.00 97.44 563 ALA A C 1
ATOM 4555 O O . ALA A 1 563 ? -10.997 3.282 20.516 1.00 97.44 563 ALA A O 1
ATOM 4556 N N . HIS A 1 564 ? -9.073 2.124 20.423 1.00 95.56 564 HIS A N 1
ATOM 4557 C CA . HIS A 1 564 ? -9.323 1.489 19.129 1.00 95.56 564 HIS A CA 1
ATOM 4558 C C . HIS A 1 564 ? -10.713 0.831 19.048 1.00 95.56 564 HIS A C 1
ATOM 4560 O O . HIS A 1 564 ? -11.446 1.037 18.081 1.00 95.56 564 HIS A O 1
ATOM 4566 N N . CYS A 1 565 ? -11.100 0.053 20.064 1.00 95.69 565 CYS A N 1
ATOM 4567 C CA . CYS A 1 565 ? -12.389 -0.645 20.067 1.00 95.69 565 CYS A CA 1
ATOM 4568 C C . CYS A 1 565 ? -13.582 0.300 20.276 1.00 95.69 565 CYS A C 1
ATOM 4570 O O . CYS A 1 565 ? -14.612 0.136 19.623 1.00 95.69 565 CYS A O 1
ATOM 4572 N N . ILE A 1 566 ? -13.443 1.324 21.126 1.00 98.38 566 ILE A N 1
ATOM 4573 C CA . ILE A 1 566 ? -14.497 2.322 21.327 1.00 98.38 566 ILE A CA 1
ATOM 4574 C C . ILE A 1 566 ? -14.704 3.137 20.047 1.00 98.38 566 ILE A C 1
ATOM 4576 O O . ILE A 1 566 ? -15.849 3.318 19.637 1.00 98.38 566 ILE A O 1
ATOM 4580 N N . VAL A 1 567 ? -13.636 3.593 19.383 1.00 98.44 567 VAL A N 1
ATOM 4581 C CA . VAL A 1 567 ? -13.771 4.378 18.146 1.00 98.44 567 VAL A CA 1
ATOM 4582 C C . VAL A 1 567 ? -14.365 3.533 17.016 1.00 98.44 567 VAL A C 1
ATOM 4584 O O . VAL A 1 567 ? -15.253 4.027 16.325 1.00 98.44 567 VAL A O 1
ATOM 4587 N N . ASP A 1 568 ? -14.026 2.240 16.909 1.00 98.38 568 ASP A N 1
ATOM 4588 C CA . ASP A 1 568 ? -14.731 1.324 15.997 1.00 98.38 568 ASP A CA 1
ATOM 4589 C C . ASP A 1 568 ? -16.256 1.292 16.265 1.00 98.38 568 ASP A C 1
ATOM 4591 O O . ASP A 1 568 ? -17.051 1.275 15.324 1.00 98.38 568 ASP A O 1
ATOM 4595 N N . SER A 1 569 ? -16.693 1.331 17.532 1.00 98.12 569 SER A N 1
ATOM 4596 C CA . SER A 1 569 ? -18.123 1.439 17.864 1.00 98.12 569 SER A CA 1
ATOM 4597 C C . SER A 1 569 ? -18.719 2.824 17.579 1.00 98.12 569 SER A C 1
ATOM 4599 O O . SER A 1 569 ? -19.915 2.896 17.296 1.00 98.12 569 SER A O 1
ATOM 4601 N N . LEU A 1 570 ? -17.957 3.916 17.696 1.00 98.00 570 LEU A N 1
ATOM 4602 C CA . LEU A 1 570 ? -18.445 5.285 17.457 1.00 98.00 570 LEU A CA 1
ATOM 4603 C C . LEU A 1 570 ? -18.576 5.604 15.956 1.00 98.00 570 LEU A C 1
ATOM 4605 O O . LEU A 1 570 ? -19.475 6.351 15.554 1.00 98.00 570 LEU A O 1
ATOM 4609 N N . GLU A 1 571 ? -17.704 5.016 15.136 1.00 98.19 571 GLU A N 1
ATOM 4610 C CA . GLU A 1 571 ? -17.723 5.072 13.668 1.00 98.19 571 GLU A CA 1
ATOM 4611 C C . GLU A 1 571 ? -18.680 4.049 13.026 1.00 98.19 571 GLU A C 1
ATOM 4613 O O . GLU A 1 571 ? -18.823 4.036 11.806 1.00 98.19 571 GLU A O 1
ATOM 4618 N N . ASP A 1 572 ? -19.370 3.221 13.825 1.00 97.62 572 ASP A N 1
ATOM 4619 C CA . ASP A 1 572 ? -20.243 2.134 13.354 1.00 97.62 572 ASP A CA 1
ATOM 4620 C C . ASP A 1 572 ? -19.524 1.161 12.397 1.00 97.62 572 ASP A C 1
ATOM 4622 O O . ASP A 1 572 ? -20.064 0.724 11.378 1.00 97.62 572 ASP A O 1
ATOM 4626 N N . ILE A 1 573 ? -18.289 0.783 12.734 1.00 98.50 573 ILE A N 1
ATOM 4627 C CA . ILE A 1 573 ? -17.507 -0.187 11.966 1.00 98.50 573 ILE A CA 1
ATOM 4628 C C . ILE A 1 573 ? -18.193 -1.553 12.013 1.00 98.50 573 ILE A C 1
ATOM 4630 O O . ILE A 1 573 ? -18.269 -2.197 13.053 1.00 98.50 573 ILE A O 1
ATOM 4634 N N . THR A 1 574 ? -18.667 -2.033 10.866 1.00 98.12 574 THR A N 1
ATOM 4635 C CA . THR A 1 574 ? -19.287 -3.363 10.760 1.00 98.12 574 THR A CA 1
ATOM 4636 C C . THR A 1 574 ? -18.261 -4.487 10.902 1.00 98.12 574 THR A C 1
ATOM 4638 O O . THR A 1 574 ? -18.545 -5.498 11.539 1.00 98.12 574 THR A O 1
ATOM 4641 N N . HIS A 1 575 ? -17.076 -4.302 10.311 1.00 98.12 575 HIS A N 1
ATOM 4642 C CA . HIS A 1 575 ? -16.009 -5.293 10.214 1.00 98.12 575 HIS A CA 1
ATOM 4643 C C . HIS A 1 575 ? -14.694 -4.643 10.662 1.00 98.12 575 HIS A C 1
ATOM 4645 O O . HIS A 1 575 ? -14.122 -3.823 9.943 1.00 98.12 575 HIS A O 1
ATOM 4651 N N . SER A 1 576 ? -14.233 -4.992 11.862 1.00 97.69 576 SER A N 1
ATOM 4652 C CA . SER A 1 576 ? -12.95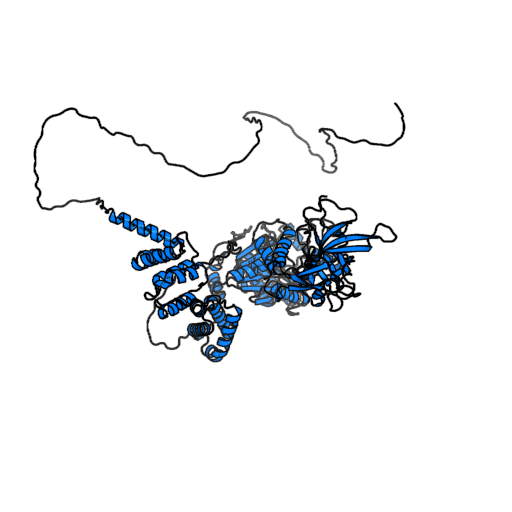4 -4.540 12.414 1.00 97.69 576 SER A CA 1
ATOM 4653 C C . SER A 1 576 ? -11.894 -5.594 12.104 1.00 97.69 576 SER A C 1
ATOM 4655 O O . SER A 1 576 ? -11.825 -6.649 12.737 1.00 97.69 576 SER A O 1
ATOM 4657 N N . LEU A 1 577 ? -11.116 -5.355 11.050 1.00 96.88 577 LEU A N 1
ATOM 4658 C CA . LEU A 1 577 ? -10.154 -6.323 10.530 1.00 96.88 577 LEU A CA 1
ATOM 4659 C C . LEU A 1 577 ? -8.743 -5.968 11.015 1.00 96.88 577 LEU A C 1
ATOM 4661 O O . LEU A 1 577 ? -8.363 -4.796 11.083 1.00 96.88 577 LEU A O 1
ATOM 4665 N N . CYS A 1 578 ? -7.965 -6.970 11.409 1.00 95.00 578 CYS A N 1
ATOM 4666 C CA . CYS A 1 578 ? -6.603 -6.790 11.927 1.00 95.00 578 CYS A CA 1
ATOM 4667 C C . CYS A 1 578 ? -5.757 -8.053 11.700 1.00 95.00 578 CYS A C 1
ATOM 4669 O O . CYS A 1 578 ? -6.213 -9.005 11.068 1.00 95.00 578 CYS A O 1
ATOM 4671 N N . THR A 1 579 ? -4.506 -8.077 12.158 1.00 93.25 579 THR A N 1
ATOM 4672 C CA . THR A 1 579 ? -3.638 -9.255 12.001 1.00 93.25 579 THR A CA 1
ATOM 4673 C C . THR A 1 579 ? -3.722 -10.207 13.199 1.00 93.25 579 THR A C 1
ATOM 4675 O O . THR A 1 579 ? -4.124 -9.814 14.296 1.00 93.25 579 THR A O 1
ATOM 4678 N N . LEU A 1 580 ? -3.340 -11.474 13.001 1.00 91.88 580 LEU A N 1
ATOM 4679 C CA . LEU A 1 580 ? -3.405 -12.527 14.031 1.00 91.88 580 LEU A CA 1
ATOM 4680 C C . LEU A 1 580 ? -2.639 -12.201 15.325 1.00 91.88 580 LEU A C 1
ATOM 4682 O O . LEU A 1 580 ? -3.021 -12.699 16.381 1.00 91.88 580 LEU A O 1
ATOM 4686 N N . GLU A 1 581 ? -1.632 -11.320 15.302 1.00 87.88 581 GLU A N 1
ATOM 4687 C CA . GLU A 1 581 ? -0.966 -10.837 16.523 1.00 87.88 581 GLU A CA 1
ATOM 4688 C C . GLU A 1 581 ? -1.930 -10.222 17.553 1.00 87.88 581 GLU A C 1
ATOM 4690 O O . GLU A 1 581 ? -1.645 -10.224 18.753 1.00 87.88 581 GLU A O 1
ATOM 4695 N N . PHE A 1 582 ? -3.078 -9.716 17.099 1.00 90.81 582 PHE A N 1
ATOM 4696 C CA . PHE A 1 582 ? -4.094 -9.090 17.938 1.00 90.81 582 PHE A CA 1
ATOM 4697 C C . PHE A 1 582 ? -5.221 -10.051 18.357 1.00 90.81 582 PHE A C 1
ATOM 4699 O O . PHE A 1 582 ? -6.077 -9.649 19.143 1.00 90.81 582 PHE A O 1
ATOM 4706 N N . GLU A 1 583 ? -5.206 -11.327 17.940 1.00 91.50 583 GLU A N 1
ATOM 4707 C CA . GLU A 1 583 ? -6.259 -12.308 18.274 1.00 91.50 583 GLU A CA 1
ATOM 4708 C C . GLU A 1 583 ? -6.460 -12.458 19.790 1.00 91.50 583 GLU A C 1
ATOM 4710 O O . GLU A 1 583 ? -7.588 -12.456 20.287 1.00 91.50 583 GLU A O 1
ATOM 4715 N N . THR A 1 584 ? -5.370 -12.488 20.561 1.00 91.44 584 THR A N 1
ATOM 4716 C CA . THR A 1 584 ? -5.449 -12.559 22.031 1.00 91.44 584 THR A CA 1
ATOM 4717 C C . THR A 1 584 ? -6.111 -11.325 22.660 1.00 91.44 584 THR A C 1
ATOM 4719 O O . THR A 1 584 ? -6.655 -11.421 23.760 1.00 91.44 584 THR A O 1
ATOM 4722 N N . ARG A 1 585 ? -6.154 -10.182 21.964 1.00 94.19 585 ARG A N 1
ATOM 4723 C CA . ARG A 1 585 ? -6.807 -8.945 22.424 1.00 94.19 585 ARG A CA 1
ATOM 4724 C C . ARG A 1 585 ? -8.301 -8.886 22.108 1.00 94.19 585 ARG A C 1
ATOM 4726 O O . ARG A 1 585 ? -8.995 -8.019 22.635 1.00 94.19 585 ARG A O 1
ATOM 4733 N N . ARG A 1 586 ? -8.840 -9.827 21.320 1.00 93.94 586 ARG A N 1
ATOM 4734 C CA . ARG A 1 586 ? -10.285 -9.895 21.029 1.00 93.94 586 ARG A CA 1
ATOM 4735 C C . ARG A 1 586 ? -11.128 -10.014 22.311 1.00 93.94 586 ARG A C 1
ATOM 4737 O O . ARG A 1 586 ? -12.228 -9.474 22.388 1.00 93.94 586 ARG A O 1
ATOM 4744 N N . ALA A 1 587 ? -10.584 -10.659 23.346 1.00 94.00 587 ALA A N 1
ATOM 4745 C CA . ALA A 1 587 ? -11.207 -10.757 24.667 1.00 94.00 587 ALA A CA 1
ATOM 4746 C C . ALA A 1 587 ? -11.375 -9.393 25.360 1.00 94.00 587 ALA A C 1
ATOM 4748 O O . ALA A 1 587 ? -12.471 -9.067 25.818 1.00 94.00 587 ALA A O 1
ATOM 4749 N N . SER A 1 588 ? -10.314 -8.580 25.408 1.00 95.62 588 SER A N 1
ATOM 4750 C CA . SER A 1 588 ? -10.347 -7.247 26.021 1.00 95.62 588 SER A CA 1
ATOM 4751 C C . SER A 1 588 ? -11.155 -6.246 25.195 1.00 95.62 588 SER A C 1
ATOM 4753 O O . SER A 1 588 ? -11.858 -5.423 25.776 1.00 95.62 588 SER A O 1
ATOM 4755 N N . TYR A 1 589 ? -11.127 -6.377 23.863 1.00 97.25 589 TYR A N 1
ATOM 4756 C CA . TYR A 1 589 ? -11.966 -5.621 22.927 1.00 97.25 589 TYR A CA 1
ATOM 4757 C C . TYR A 1 589 ? -13.457 -5.776 23.272 1.00 97.25 589 TYR A C 1
ATOM 4759 O O . TYR A 1 589 ? -14.137 -4.794 23.565 1.00 97.25 589 TYR A O 1
ATOM 4767 N N . TYR A 1 590 ? -13.972 -7.013 23.304 1.00 96.88 590 TYR A N 1
ATOM 4768 C CA . TYR A 1 590 ? -15.391 -7.240 23.598 1.00 96.88 590 TYR A CA 1
ATOM 4769 C C . TYR A 1 590 ? -15.759 -6.981 25.058 1.00 96.88 590 TYR A C 1
ATOM 4771 O O . TYR A 1 590 ? -16.865 -6.512 25.314 1.00 96.88 590 TYR A O 1
ATOM 4779 N N . TRP A 1 591 ? -14.844 -7.211 26.006 1.00 96.81 591 TRP A N 1
ATOM 4780 C CA . TRP A 1 591 ? -15.069 -6.851 27.408 1.00 96.81 591 TRP A CA 1
ATOM 4781 C C . TRP A 1 591 ? -15.354 -5.353 27.588 1.00 96.81 591 TRP A C 1
ATOM 4783 O O . TRP A 1 591 ? -16.276 -5.004 28.322 1.00 96.81 591 TRP A O 1
ATOM 4793 N N . LEU A 1 592 ? -14.603 -4.468 26.918 1.00 97.69 592 LEU A N 1
ATOM 4794 C CA . LEU A 1 592 ? -14.775 -3.022 27.091 1.00 97.69 592 LEU A CA 1
ATOM 4795 C C . LEU A 1 592 ? -16.094 -2.528 26.478 1.00 97.69 592 LEU A C 1
ATOM 4797 O O . LEU A 1 592 ? -16.803 -1.727 27.089 1.00 97.69 592 LEU A O 1
ATOM 4801 N N . LEU A 1 593 ? -16.460 -3.050 25.305 1.00 97.44 593 LEU A N 1
ATOM 4802 C CA . LEU A 1 593 ? -17.721 -2.705 24.642 1.00 97.44 593 LEU A CA 1
ATOM 4803 C C . LEU A 1 593 ? -18.945 -3.231 25.407 1.00 97.44 593 LEU A C 1
ATOM 4805 O O . LEU A 1 593 ? -19.940 -2.518 25.518 1.00 97.44 593 LEU A O 1
ATOM 4809 N N . ASP A 1 594 ? -18.862 -4.427 25.995 1.00 95.81 594 ASP A N 1
ATOM 4810 C CA . ASP A 1 594 ? -19.879 -4.979 26.902 1.00 95.81 594 ASP A CA 1
ATOM 4811 C C . ASP A 1 594 ? -20.028 -4.130 28.180 1.00 95.81 594 ASP A C 1
ATOM 4813 O O . ASP A 1 594 ? -21.125 -3.660 28.493 1.00 95.81 594 ASP A O 1
ATOM 4817 N N . ALA A 1 595 ? -18.915 -3.823 28.859 1.00 96.00 595 ALA A N 1
ATOM 4818 C CA . ALA A 1 595 ? -18.894 -3.022 30.088 1.00 96.00 595 ALA A CA 1
ATOM 4819 C C . ALA A 1 595 ? -19.482 -1.606 29.906 1.00 96.00 595 ALA A C 1
ATOM 4821 O O . ALA A 1 595 ? -20.111 -1.067 30.823 1.00 96.00 595 ALA A O 1
ATOM 4822 N N . LEU A 1 596 ? -19.312 -1.011 28.720 1.00 96.88 596 LEU A N 1
ATOM 4823 C CA . LEU A 1 596 ? -19.887 0.287 28.342 1.00 96.88 596 LEU A CA 1
ATOM 4824 C C . LEU A 1 596 ? -21.270 0.187 27.673 1.00 96.88 596 LEU A C 1
ATOM 4826 O O . LEU A 1 596 ? -21.941 1.207 27.510 1.00 96.88 596 LEU A O 1
ATOM 4830 N N . SER A 1 597 ? -21.741 -1.024 27.358 1.00 95.88 597 SER A N 1
ATOM 4831 C CA . SER A 1 597 ? -23.003 -1.289 26.645 1.00 95.88 597 SER A CA 1
ATOM 4832 C C . SER A 1 597 ? -23.062 -0.637 25.253 1.00 95.88 597 SER A C 1
ATOM 4834 O O . SER A 1 597 ? -24.083 -0.080 24.844 1.00 95.88 597 SER A O 1
ATOM 4836 N N . LEU A 1 598 ? -21.934 -0.683 24.543 1.00 96.81 598 LEU A N 1
ATOM 4837 C CA . LEU A 1 598 ? -21.741 -0.142 23.199 1.00 96.81 598 LEU A CA 1
ATOM 4838 C C . LEU A 1 598 ? -22.068 -1.178 22.109 1.00 96.81 598 LEU A C 1
ATOM 4840 O O . LEU A 1 598 ? -22.284 -2.359 22.386 1.00 96.81 598 LEU A O 1
ATOM 4844 N N . TYR A 1 599 ? -22.106 -0.724 20.854 1.00 97.31 599 TYR A N 1
ATOM 4845 C CA . TYR A 1 599 ? -22.181 -1.620 19.700 1.00 97.31 599 TYR A CA 1
ATOM 4846 C C . TYR A 1 599 ? -20.890 -2.444 19.596 1.00 97.31 599 TYR A C 1
ATOM 4848 O O . TYR A 1 599 ? -19.807 -1.956 19.909 1.00 97.31 599 TYR A O 1
ATOM 4856 N N . GLN A 1 600 ? -21.014 -3.701 19.173 1.00 96.81 600 GLN A N 1
ATOM 4857 C CA . GLN A 1 600 ? -19.920 -4.664 19.070 1.00 96.81 600 GLN A CA 1
ATOM 4858 C C . GLN A 1 600 ? -19.636 -4.976 17.588 1.00 96.81 600 GLN A C 1
ATOM 4860 O O . GLN A 1 600 ? -20.346 -5.794 16.996 1.00 96.81 600 GLN A O 1
ATOM 4865 N N . PRO A 1 601 ? -18.620 -4.343 16.968 1.00 97.00 601 PRO A N 1
ATOM 4866 C CA . PRO A 1 601 ? -18.130 -4.686 15.632 1.00 97.00 601 PRO A CA 1
ATOM 4867 C C . PRO A 1 601 ? -17.768 -6.166 15.490 1.00 97.00 601 PRO A C 1
ATOM 4869 O O . PRO A 1 601 ? -17.287 -6.792 16.439 1.00 97.00 601 PRO A O 1
ATOM 4872 N N . TYR A 1 602 ? -17.927 -6.725 14.290 1.00 96.50 602 TYR A N 1
ATOM 4873 C CA . TYR A 1 602 ? -17.407 -8.057 13.985 1.00 96.50 602 TYR A CA 1
ATOM 4874 C C . TYR A 1 602 ? -15.883 -7.978 13.809 1.00 96.50 602 TYR A C 1
ATOM 4876 O O . TYR A 1 602 ? -15.398 -7.413 12.827 1.00 96.50 602 TYR A O 1
ATOM 4884 N N . VAL A 1 603 ? -15.122 -8.512 14.768 1.00 95.62 603 VAL A N 1
ATOM 4885 C CA . VAL A 1 603 ? -13.653 -8.540 14.728 1.00 95.62 603 VAL A CA 1
ATOM 4886 C C . VAL A 1 603 ? -13.190 -9.803 14.014 1.00 95.62 603 VAL A C 1
ATOM 4888 O O . VAL A 1 603 ? -13.603 -10.906 14.379 1.00 95.62 603 VAL A O 1
ATOM 4891 N N . TRP A 1 604 ? -12.308 -9.656 13.022 1.00 94.50 604 TRP A N 1
ATOM 4892 C CA . TRP A 1 604 ? -11.738 -10.803 12.316 1.00 94.50 604 TRP A CA 1
ATOM 4893 C C . TRP A 1 604 ? -10.290 -10.582 11.882 1.00 94.50 604 TRP A C 1
ATOM 4895 O O . TRP A 1 604 ? -9.959 -9.658 11.140 1.00 94.50 604 TRP A O 1
ATOM 4905 N N . GLU A 1 605 ? -9.426 -11.481 12.335 1.00 94.19 605 GLU A N 1
ATOM 4906 C CA . GLU A 1 605 ? -7.990 -11.441 12.100 1.00 94.19 605 GLU A CA 1
ATOM 4907 C C . GLU A 1 605 ? -7.564 -12.242 10.867 1.00 94.19 605 GLU A C 1
ATOM 4909 O O . GLU A 1 605 ? -8.057 -13.350 10.635 1.00 94.19 605 GLU A O 1
ATOM 4914 N N . TYR A 1 606 ? -6.576 -11.722 10.137 1.00 92.88 606 TYR A N 1
ATOM 4915 C CA . TYR A 1 606 ? -5.905 -12.390 9.021 1.00 92.88 606 TYR A CA 1
ATOM 4916 C C . TYR A 1 606 ? -4.403 -12.592 9.262 1.00 92.88 606 TYR A C 1
ATOM 4918 O O . TYR A 1 606 ? -3.754 -11.891 10.039 1.00 92.88 606 TYR A O 1
ATOM 4926 N N . SER A 1 607 ? -3.822 -13.551 8.546 1.00 90.81 607 SER A N 1
ATOM 4927 C CA . SER A 1 607 ? -2.380 -13.793 8.504 1.00 90.81 607 SER A CA 1
ATOM 4928 C C . SER A 1 607 ? -1.637 -12.579 7.952 1.00 90.81 607 SER A C 1
ATOM 4930 O O . SER A 1 607 ? -1.968 -12.062 6.877 1.00 90.81 607 SER A O 1
ATOM 4932 N N . ARG A 1 608 ? -0.602 -12.113 8.655 1.00 89.62 608 ARG A N 1
ATOM 4933 C CA . ARG A 1 608 ? 0.226 -11.013 8.154 1.00 89.62 608 ARG A CA 1
ATOM 4934 C C . ARG A 1 608 ? 0.969 -11.434 6.882 1.00 89.62 608 ARG A C 1
ATOM 4936 O O . ARG A 1 608 ? 1.318 -12.599 6.700 1.00 89.62 608 ARG A O 1
ATOM 4943 N N . LEU A 1 609 ? 1.254 -10.480 6.004 1.00 90.75 609 LEU A N 1
ATOM 4944 C CA . LEU A 1 609 ? 2.081 -10.726 4.823 1.00 90.75 609 LEU A CA 1
ATOM 4945 C C . LEU A 1 609 ? 3.562 -10.583 5.187 1.00 90.75 609 LEU A C 1
ATOM 4947 O O . LEU A 1 609 ? 4.028 -9.461 5.334 1.00 90.75 609 LEU A O 1
ATOM 4951 N N . ASN A 1 610 ? 4.284 -11.703 5.304 1.00 88.81 610 ASN A N 1
ATOM 4952 C CA . ASN A 1 610 ? 5.752 -11.746 5.381 1.00 88.81 610 ASN A CA 1
ATOM 4953 C C . ASN A 1 610 ? 6.350 -12.061 4.004 1.00 88.81 610 ASN A C 1
ATOM 4955 O O . ASN A 1 610 ? 5.829 -12.937 3.312 1.00 88.81 610 ASN A O 1
ATOM 4959 N N . ILE A 1 611 ? 7.465 -11.418 3.644 1.00 91.50 611 ILE A N 1
ATOM 4960 C CA . ILE A 1 611 ? 8.227 -11.704 2.415 1.00 91.50 611 ILE A CA 1
ATOM 4961 C C . ILE A 1 611 ? 9.652 -12.167 2.773 1.00 91.50 611 ILE A C 1
ATOM 4963 O O . ILE A 1 611 ? 10.184 -11.747 3.799 1.00 91.50 611 ILE A O 1
ATOM 4967 N N . THR A 1 612 ? 10.255 -13.042 1.961 1.00 92.56 612 THR A N 1
ATOM 4968 C CA . THR A 1 612 ? 11.660 -13.473 2.112 1.00 92.56 612 THR A CA 1
ATOM 4969 C C . THR A 1 612 ? 12.664 -12.346 1.822 1.00 92.56 612 THR A C 1
ATOM 4971 O O . THR A 1 612 ? 12.349 -11.370 1.142 1.00 92.56 612 THR A O 1
ATOM 4974 N N . ASN A 1 613 ? 13.912 -12.507 2.280 1.00 92.94 613 ASN A N 1
ATOM 4975 C CA . ASN A 1 613 ? 15.061 -11.636 1.976 1.00 92.94 613 ASN A CA 1
ATOM 4976 C C . ASN A 1 613 ? 14.873 -10.156 2.375 1.00 92.94 613 ASN A C 1
ATOM 4978 O O . ASN A 1 613 ? 15.492 -9.257 1.801 1.00 92.94 613 ASN A O 1
ATOM 4982 N N . THR A 1 614 ? 14.013 -9.885 3.359 1.00 92.38 614 THR A N 1
ATOM 4983 C CA . THR A 1 614 ? 13.716 -8.533 3.843 1.00 92.38 614 THR A CA 1
ATOM 4984 C C . THR A 1 614 ? 13.421 -8.526 5.342 1.00 92.38 614 THR A C 1
ATOM 4986 O O . THR A 1 614 ? 13.119 -9.556 5.945 1.00 92.38 614 THR A O 1
ATOM 4989 N N . VAL A 1 615 ? 13.459 -7.339 5.944 1.00 91.56 615 VAL A N 1
ATOM 4990 C CA . VAL A 1 615 ? 12.938 -7.081 7.289 1.00 91.56 615 VAL A CA 1
ATOM 4991 C C . VAL A 1 615 ? 11.780 -6.095 7.174 1.00 91.56 615 VAL A C 1
ATOM 4993 O O . VAL A 1 615 ? 11.882 -5.094 6.475 1.00 91.56 615 VAL A O 1
ATOM 4996 N N . MET A 1 616 ? 10.671 -6.363 7.864 1.00 87.56 616 MET A N 1
ATOM 4997 C CA . MET A 1 616 ? 9.498 -5.469 7.865 1.00 87.56 616 MET A CA 1
ATOM 4998 C C . MET A 1 616 ? 9.265 -4.788 9.215 1.00 87.56 616 MET A C 1
ATOM 5000 O O . MET A 1 616 ? 8.451 -3.877 9.314 1.00 87.56 616 MET A O 1
ATOM 5004 N N . SER A 1 617 ? 9.942 -5.226 10.282 1.00 87.06 617 SER A N 1
ATOM 5005 C CA . SER A 1 617 ? 9.716 -4.636 11.599 1.00 87.06 617 SER A CA 1
ATOM 5006 C C . SER A 1 617 ? 10.245 -3.205 11.624 1.00 87.06 617 SER A C 1
ATOM 5008 O O . SER A 1 617 ? 11.423 -2.953 11.362 1.00 87.06 617 SER A O 1
ATOM 5010 N N . LYS A 1 618 ? 9.369 -2.263 11.986 1.00 84.81 618 LYS A N 1
ATOM 5011 C CA . LYS A 1 618 ? 9.661 -0.826 12.020 1.00 84.81 618 LYS A CA 1
ATOM 5012 C C . LYS A 1 618 ? 10.970 -0.497 12.746 1.00 84.81 618 LYS A C 1
ATOM 5014 O O . LYS A 1 618 ? 11.755 0.299 12.254 1.00 84.81 618 LYS A O 1
ATOM 5019 N N . ARG A 1 619 ? 11.271 -1.171 13.866 1.00 87.69 619 ARG A N 1
ATOM 5020 C CA . ARG A 1 619 ? 12.545 -1.007 14.594 1.00 87.69 619 ARG A CA 1
ATOM 5021 C C . ARG A 1 619 ? 13.777 -1.370 13.748 1.00 87.69 619 ARG A C 1
ATOM 5023 O O . ARG A 1 619 ? 14.775 -0.663 13.833 1.00 87.69 619 ARG A O 1
ATOM 5030 N N . LYS A 1 620 ? 13.729 -2.451 12.954 1.00 91.25 620 LYS A N 1
ATOM 5031 C CA . LYS A 1 620 ? 14.832 -2.841 12.055 1.00 91.25 620 LYS A CA 1
ATOM 5032 C C . LYS A 1 620 ? 14.924 -1.881 10.855 1.00 91.25 620 LYS A C 1
ATOM 5034 O O . LYS A 1 620 ? 16.023 -1.447 10.531 1.00 91.25 620 LYS A O 1
ATOM 5039 N N . LEU A 1 621 ? 13.792 -1.469 10.272 1.00 91.94 621 LEU A N 1
ATOM 5040 C CA . LEU A 1 621 ? 13.747 -0.482 9.178 1.00 91.94 621 LEU A CA 1
ATOM 5041 C C . LEU A 1 621 ? 14.281 0.902 9.600 1.00 91.94 621 LEU A C 1
ATOM 5043 O O . LEU A 1 621 ? 15.191 1.418 8.958 1.00 91.94 621 LEU A O 1
ATOM 5047 N N . ASN A 1 622 ? 13.809 1.448 10.730 1.00 90.12 622 ASN A N 1
ATOM 5048 C CA . ASN A 1 622 ? 14.329 2.683 11.336 1.00 90.12 622 ASN A CA 1
ATOM 5049 C C . ASN A 1 622 ? 15.856 2.635 11.488 1.00 90.12 622 ASN A C 1
ATOM 5051 O O . ASN A 1 622 ? 16.525 3.646 11.284 1.00 90.12 622 ASN A O 1
ATOM 5055 N N . ARG A 1 623 ? 16.399 1.471 11.873 1.00 92.06 623 ARG A N 1
ATOM 5056 C CA . ARG A 1 623 ? 17.834 1.274 12.085 1.00 92.06 623 ARG A CA 1
ATOM 5057 C C . ARG A 1 623 ? 18.611 1.302 10.769 1.00 92.06 623 ARG A C 1
ATOM 5059 O O . ARG A 1 623 ? 19.599 2.017 10.693 1.00 92.06 623 ARG A O 1
ATOM 5066 N N . LEU A 1 624 ? 18.138 0.598 9.735 1.00 93.94 624 LEU A N 1
ATOM 5067 C CA . LEU A 1 624 ? 18.763 0.608 8.403 1.00 93.94 624 LEU A CA 1
ATOM 5068 C C . LEU A 1 624 ? 18.880 2.028 7.831 1.00 93.94 624 LEU A C 1
ATOM 5070 O O . LEU A 1 624 ? 19.934 2.380 7.308 1.00 93.94 624 LEU A O 1
ATOM 5074 N N . VAL A 1 625 ? 17.820 2.833 7.963 1.00 91.81 625 VAL A N 1
ATOM 5075 C CA . VAL A 1 625 ? 17.793 4.221 7.474 1.00 91.81 625 VAL A CA 1
ATOM 5076 C C . VAL A 1 625 ? 18.670 5.132 8.342 1.00 91.81 625 VAL A C 1
ATOM 5078 O O . VAL A 1 625 ? 19.545 5.810 7.821 1.00 91.81 625 VAL A O 1
ATOM 5081 N N . THR A 1 626 ? 18.497 5.120 9.670 1.00 90.88 626 THR A N 1
ATOM 5082 C CA . THR A 1 626 ? 19.247 6.014 10.582 1.00 90.88 626 THR A CA 1
ATOM 5083 C C . THR A 1 626 ? 20.756 5.728 10.597 1.00 90.88 626 THR A C 1
ATOM 5085 O O . THR A 1 626 ? 21.551 6.652 10.747 1.00 90.88 626 THR A O 1
ATOM 5088 N N . GLU A 1 627 ? 21.168 4.466 10.428 1.00 94.56 627 GLU A N 1
ATOM 5089 C CA . GLU A 1 627 ? 22.584 4.061 10.353 1.00 94.56 627 GLU A CA 1
ATOM 5090 C C . GLU A 1 627 ? 23.143 4.097 8.908 1.00 94.56 627 GLU A C 1
ATOM 5092 O O . GLU A 1 627 ? 24.291 3.724 8.692 1.00 94.56 627 GLU A O 1
ATOM 5097 N N . ASN A 1 628 ? 22.376 4.608 7.929 1.00 94.25 628 ASN A N 1
ATOM 5098 C CA . ASN A 1 628 ? 22.761 4.800 6.518 1.00 94.25 628 ASN A CA 1
ATOM 5099 C C . ASN A 1 628 ? 23.199 3.522 5.765 1.00 94.25 628 ASN A C 1
ATOM 5101 O O . ASN A 1 628 ? 24.043 3.572 4.871 1.00 94.25 628 ASN A O 1
ATOM 5105 N N . TYR A 1 629 ? 22.599 2.368 6.077 1.00 94.44 629 TYR A N 1
ATOM 5106 C CA . TYR A 1 629 ? 22.752 1.145 5.266 1.00 94.44 629 TYR A CA 1
ATOM 5107 C C . TYR A 1 629 ? 21.961 1.208 3.941 1.00 94.44 629 TYR A C 1
ATOM 5109 O O . TYR A 1 629 ? 22.222 0.451 3.001 1.00 94.44 629 TYR A O 1
ATOM 5117 N N . VAL A 1 630 ? 20.983 2.113 3.873 1.00 95.31 630 VAL A N 1
ATOM 5118 C CA . VAL A 1 630 ? 20.114 2.402 2.725 1.00 95.31 630 VAL A CA 1
ATOM 5119 C C . VAL A 1 630 ? 20.007 3.913 2.522 1.00 95.31 630 VAL A C 1
ATOM 5121 O O . VAL A 1 630 ? 20.219 4.668 3.467 1.00 95.31 630 VAL A O 1
ATOM 5124 N N . ASP A 1 631 ? 19.678 4.350 1.304 1.00 92.50 631 ASP A N 1
ATOM 5125 C CA . ASP A 1 631 ? 19.672 5.774 0.928 1.00 92.50 631 ASP A CA 1
ATOM 5126 C C . ASP A 1 631 ? 18.590 6.588 1.670 1.00 92.50 631 ASP A C 1
ATOM 5128 O O . ASP A 1 631 ? 18.702 7.805 1.808 1.00 92.50 631 ASP A O 1
ATOM 5132 N N . GLY A 1 632 ? 17.518 5.925 2.116 1.00 93.00 632 GLY A N 1
ATOM 5133 C CA . GLY A 1 632 ? 16.350 6.554 2.725 1.00 93.00 632 GLY A CA 1
ATOM 5134 C C . GLY A 1 632 ? 15.189 5.577 2.914 1.00 93.00 632 GLY A C 1
ATOM 5135 O O . GLY A 1 632 ? 15.311 4.376 2.669 1.00 93.00 632 GLY A O 1
ATOM 5136 N N . TRP A 1 633 ? 14.036 6.099 3.336 1.00 92.31 633 TRP A N 1
ATOM 5137 C CA . TRP A 1 633 ? 12.790 5.330 3.480 1.00 92.31 633 TRP A CA 1
ATOM 5138 C C . TRP A 1 633 ? 12.191 4.855 2.151 1.00 92.31 633 TRP A C 1
ATOM 5140 O O . TRP A 1 633 ? 11.409 3.904 2.124 1.00 92.31 633 TRP A O 1
ATOM 5150 N N . ASP A 1 634 ? 12.574 5.506 1.060 1.00 94.06 634 ASP A N 1
ATOM 5151 C CA . ASP A 1 634 ? 12.194 5.231 -0.319 1.00 94.06 634 ASP A CA 1
ATOM 5152 C C . ASP A 1 634 ? 13.290 4.490 -1.109 1.00 94.06 634 ASP A C 1
ATOM 5154 O O . ASP A 1 634 ? 13.185 4.389 -2.328 1.00 94.06 634 ASP A O 1
ATOM 5158 N N . ASP A 1 635 ? 14.338 3.966 -0.458 1.00 96.38 635 ASP A N 1
ATOM 5159 C CA . ASP A 1 635 ? 15.365 3.159 -1.134 1.00 96.38 635 ASP A CA 1
ATOM 5160 C C . ASP A 1 635 ? 14.711 1.940 -1.829 1.00 96.38 635 ASP A C 1
ATOM 5162 O O . ASP A 1 635 ? 14.024 1.160 -1.158 1.00 96.38 635 ASP A O 1
ATOM 5166 N N . PRO A 1 636 ? 14.930 1.726 -3.145 1.00 96.62 636 PRO A N 1
ATOM 5167 C CA . PRO A 1 636 ? 14.345 0.617 -3.908 1.00 96.62 636 PRO A CA 1
ATOM 5168 C C . PRO A 1 636 ? 14.575 -0.797 -3.345 1.00 96.62 636 PRO A C 1
ATOM 5170 O O . PRO A 1 636 ? 13.882 -1.739 -3.736 1.00 96.62 636 PRO A O 1
ATOM 5173 N N . ARG A 1 637 ? 15.546 -0.985 -2.444 1.00 95.50 637 ARG A N 1
ATOM 5174 C CA . ARG A 1 637 ? 15.828 -2.270 -1.781 1.00 95.50 637 ARG A CA 1
ATOM 5175 C C . ARG A 1 637 ? 14.902 -2.553 -0.596 1.00 95.50 637 ARG A C 1
ATOM 5177 O O . ARG A 1 637 ? 14.807 -3.704 -0.163 1.00 95.50 637 ARG A O 1
ATOM 5184 N N . LEU A 1 638 ? 14.228 -1.536 -0.059 1.00 95.38 638 LEU A N 1
ATOM 5185 C CA . LEU A 1 638 ? 13.260 -1.688 1.024 1.00 95.38 638 LEU A CA 1
ATOM 5186 C C . LEU A 1 638 ? 11.894 -2.135 0.493 1.00 95.38 638 LEU A C 1
ATOM 5188 O O . LEU A 1 638 ? 11.432 -1.704 -0.558 1.00 95.38 638 LEU A O 1
ATOM 5192 N N . MET A 1 639 ? 11.187 -2.936 1.293 1.00 95.31 639 MET A N 1
ATOM 5193 C CA . MET A 1 639 ? 9.782 -3.294 1.044 1.00 95.31 639 MET A CA 1
ATOM 5194 C C . MET A 1 639 ? 8.803 -2.243 1.600 1.00 95.31 639 MET A C 1
ATOM 5196 O O . MET A 1 639 ? 7.656 -2.560 1.924 1.00 95.31 639 MET A O 1
ATOM 5200 N N . THR A 1 640 ? 9.251 -0.992 1.741 1.00 95.56 640 THR A N 1
ATOM 5201 C CA . THR A 1 640 ? 8.376 0.167 1.957 1.00 95.56 640 THR A CA 1
ATOM 5202 C C . THR A 1 640 ? 7.553 0.411 0.691 1.00 95.56 640 THR A C 1
ATOM 5204 O O . THR A 1 640 ? 7.998 0.104 -0.413 1.00 95.56 640 THR A O 1
ATOM 5207 N N . LEU A 1 641 ? 6.340 0.952 0.811 1.00 96.69 641 LEU A N 1
ATOM 5208 C CA . LEU A 1 641 ? 5.524 1.259 -0.370 1.00 96.69 641 LEU A CA 1
ATOM 5209 C C . LEU A 1 641 ? 6.137 2.415 -1.181 1.00 96.69 641 LEU A C 1
ATOM 5211 O O . LEU A 1 641 ? 6.124 2.358 -2.407 1.00 96.69 641 LEU A O 1
ATOM 5215 N N . ALA A 1 642 ? 6.799 3.366 -0.510 1.00 95.00 642 ALA A N 1
ATOM 5216 C CA . ALA A 1 642 ? 7.661 4.364 -1.147 1.00 95.00 642 ALA A CA 1
ATOM 5217 C C . ALA A 1 642 ? 8.822 3.728 -1.936 1.00 95.00 642 ALA A C 1
ATOM 5219 O O . ALA A 1 642 ? 9.016 4.052 -3.106 1.00 95.00 642 ALA A O 1
ATOM 5220 N N . GLY A 1 643 ? 9.557 2.787 -1.327 1.00 95.69 643 GLY A N 1
ATOM 5221 C CA . GLY A 1 643 ? 10.676 2.091 -1.969 1.00 95.69 643 GLY A CA 1
ATOM 5222 C C . GLY A 1 643 ? 10.240 1.254 -3.165 1.00 95.69 643 GLY A C 1
ATOM 5223 O O . GLY A 1 643 ? 10.856 1.315 -4.225 1.00 95.69 643 GLY A O 1
ATOM 5224 N N . LEU A 1 644 ? 9.114 0.546 -3.053 1.00 97.00 644 LEU A N 1
ATOM 5225 C CA . LEU A 1 644 ? 8.536 -0.211 -4.164 1.00 97.00 644 LEU A CA 1
ATOM 5226 C C . LEU A 1 644 ? 8.063 0.699 -5.307 1.00 97.00 644 LEU A C 1
ATOM 5228 O O . LEU A 1 644 ? 8.368 0.404 -6.465 1.00 97.00 644 LEU A O 1
ATOM 5232 N N . ARG A 1 645 ? 7.408 1.829 -5.006 1.00 97.00 645 ARG A N 1
ATOM 5233 C CA . ARG A 1 645 ? 7.044 2.834 -6.016 1.00 97.00 645 ARG A CA 1
ATOM 5234 C C . ARG A 1 645 ? 8.285 3.366 -6.738 1.00 97.00 645 ARG A C 1
ATOM 5236 O O . ARG A 1 645 ? 8.342 3.283 -7.960 1.00 97.00 645 ARG A O 1
ATOM 5243 N N . ARG A 1 646 ? 9.317 3.800 -6.000 1.00 96.81 646 ARG A N 1
ATOM 5244 C CA . ARG A 1 646 ? 10.591 4.294 -6.563 1.00 96.81 646 ARG A CA 1
ATOM 5245 C C . ARG A 1 646 ? 11.384 3.215 -7.316 1.00 96.81 646 ARG A C 1
ATOM 5247 O O . ARG A 1 646 ? 12.100 3.510 -8.273 1.00 96.81 646 ARG A O 1
ATOM 5254 N N . ARG A 1 647 ? 11.233 1.942 -6.939 1.00 97.06 647 ARG A N 1
ATOM 5255 C CA . ARG A 1 647 ? 11.742 0.788 -7.699 1.00 97.06 647 ARG A CA 1
ATOM 5256 C C . ARG A 1 647 ? 11.028 0.615 -9.047 1.00 97.06 647 ARG A C 1
ATOM 5258 O O . ARG A 1 647 ? 11.552 -0.085 -9.908 1.00 97.06 647 ARG A O 1
ATOM 5265 N N . GLY A 1 648 ? 9.865 1.234 -9.253 1.00 96.56 648 GLY A N 1
ATOM 5266 C CA . GLY A 1 648 ? 9.053 1.138 -10.471 1.00 96.56 64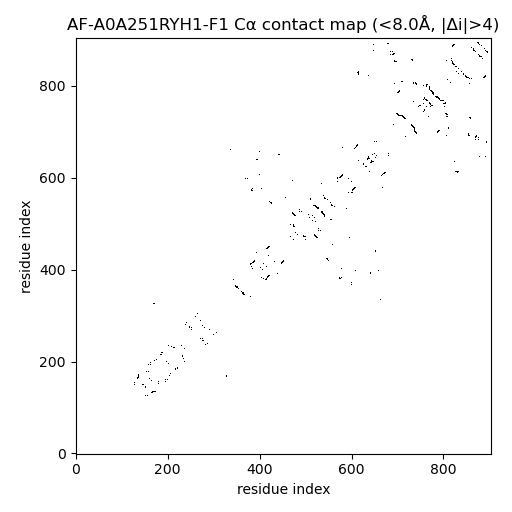8 GLY A CA 1
ATOM 5267 C C . GLY A 1 648 ? 7.948 0.084 -10.404 1.00 96.56 648 GLY A C 1
ATOM 5268 O O . GLY A 1 648 ? 7.326 -0.214 -11.423 1.00 96.56 648 GLY A O 1
ATOM 5269 N N . VAL A 1 649 ? 7.702 -0.493 -9.224 1.00 97.38 649 VAL A N 1
ATOM 5270 C CA . VAL A 1 649 ? 6.576 -1.404 -8.993 1.00 97.38 649 VAL A CA 1
ATOM 5271 C C . VAL A 1 649 ? 5.280 -0.597 -8.991 1.00 97.38 649 VAL A C 1
ATOM 5273 O O . VAL A 1 649 ? 5.210 0.463 -8.377 1.00 97.38 649 VAL A O 1
ATOM 5276 N N . THR A 1 650 ? 4.248 -1.097 -9.662 1.00 96.44 650 THR A N 1
ATOM 5277 C CA . THR A 1 650 ? 2.928 -0.462 -9.735 1.00 96.44 650 THR A CA 1
ATOM 5278 C C . THR A 1 650 ? 1.999 -0.945 -8.621 1.00 96.44 650 THR A C 1
ATOM 5280 O O . THR A 1 650 ? 2.103 -2.070 -8.120 1.00 96.44 650 THR A O 1
ATOM 5283 N N . SER A 1 651 ? 1.048 -0.096 -8.230 1.00 96.31 651 SER A N 1
ATOM 5284 C CA . SER A 1 651 ? 0.034 -0.435 -7.228 1.00 96.31 651 SER A CA 1
ATOM 5285 C C . SER A 1 651 ? -0.910 -1.545 -7.692 1.00 96.31 651 SER A C 1
ATOM 5287 O O . SER A 1 651 ? -1.318 -2.385 -6.890 1.00 96.31 651 SER A O 1
ATOM 5289 N N . THR A 1 652 ? -1.207 -1.611 -8.989 1.00 96.06 652 THR A N 1
ATOM 5290 C CA . THR A 1 652 ? -1.956 -2.697 -9.635 1.00 96.06 652 THR A CA 1
ATOM 5291 C C . THR A 1 652 ? -1.249 -4.046 -9.499 1.00 96.06 652 THR A C 1
ATOM 5293 O O . THR A 1 652 ? -1.883 -5.002 -9.045 1.00 96.06 652 THR A O 1
ATOM 5296 N N . ALA A 1 653 ? 0.064 -4.124 -9.746 1.00 96.81 653 ALA A N 1
ATOM 5297 C CA . ALA A 1 653 ? 0.840 -5.349 -9.552 1.00 96.81 653 ALA A CA 1
ATOM 5298 C C . ALA A 1 653 ? 0.881 -5.787 -8.075 1.00 96.81 653 ALA A C 1
ATOM 5300 O O . ALA A 1 653 ? 0.759 -6.979 -7.779 1.00 96.81 653 ALA A O 1
ATOM 5301 N N . ILE A 1 654 ? 0.984 -4.839 -7.133 1.00 97.00 654 ILE A N 1
ATOM 5302 C CA . ILE A 1 654 ? 0.901 -5.125 -5.689 1.00 97.00 654 ILE A CA 1
ATOM 5303 C C . ILE A 1 654 ? -0.491 -5.653 -5.312 1.00 97.00 654 ILE A C 1
ATOM 5305 O O . ILE A 1 654 ? -0.594 -6.671 -4.627 1.00 97.00 654 ILE A O 1
ATOM 5309 N N . ASN A 1 655 ? -1.563 -5.008 -5.775 1.00 95.19 655 ASN A N 1
ATOM 5310 C CA . ASN A 1 655 ? -2.937 -5.441 -5.514 1.00 95.19 655 ASN A CA 1
ATOM 5311 C C . ASN A 1 655 ? -3.215 -6.838 -6.109 1.00 95.19 655 ASN A C 1
ATOM 5313 O O . ASN A 1 655 ? -3.849 -7.665 -5.452 1.00 95.19 655 ASN A O 1
ATOM 5317 N N . ALA A 1 656 ? -2.689 -7.141 -7.301 1.00 94.31 656 ALA A N 1
ATOM 5318 C CA . ALA A 1 656 ? -2.768 -8.467 -7.919 1.00 94.31 656 ALA A CA 1
ATOM 5319 C C . ALA A 1 656 ? -1.985 -9.534 -7.128 1.00 94.31 656 ALA A C 1
ATOM 5321 O O . ALA A 1 656 ? -2.490 -10.637 -6.910 1.00 94.31 656 ALA A O 1
ATOM 5322 N N . PHE A 1 657 ? -0.790 -9.200 -6.632 1.00 94.94 657 PHE A N 1
ATOM 5323 C CA . PHE A 1 657 ? 0.002 -10.070 -5.757 1.00 94.94 657 PHE A CA 1
ATOM 5324 C C . PHE A 1 657 ? -0.719 -10.386 -4.441 1.00 94.94 657 PHE A C 1
ATOM 5326 O O . PHE A 1 657 ? -0.830 -11.553 -4.058 1.00 94.94 657 PHE A O 1
ATOM 5333 N N . VAL A 1 658 ? -1.263 -9.367 -3.770 1.00 93.75 658 VAL A N 1
ATOM 5334 C CA . VAL A 1 658 ? -2.031 -9.540 -2.529 1.00 93.75 658 VAL A CA 1
ATOM 5335 C C . VAL A 1 658 ? -3.287 -10.382 -2.775 1.00 93.75 658 VAL A C 1
ATOM 5337 O O . VAL A 1 658 ? -3.546 -11.314 -2.009 1.00 93.75 658 VAL A O 1
ATOM 5340 N N . ARG A 1 659 ? -4.017 -10.134 -3.872 1.00 91.62 659 ARG A N 1
ATOM 5341 C CA . ARG A 1 659 ? -5.155 -10.966 -4.293 1.00 91.62 659 ARG A CA 1
ATOM 5342 C C . ARG A 1 659 ? -4.747 -12.428 -4.482 1.00 91.62 659 ARG A C 1
ATOM 5344 O O . ARG A 1 659 ? -5.415 -13.308 -3.950 1.00 91.62 659 ARG A O 1
ATOM 5351 N N . GLY A 1 660 ? -3.638 -12.683 -5.179 1.00 88.38 660 GLY A N 1
ATOM 5352 C CA . GLY A 1 660 ? -3.127 -14.032 -5.429 1.00 88.38 660 GLY A CA 1
ATOM 5353 C C . GLY A 1 660 ? -2.673 -14.779 -4.167 1.00 88.38 660 GLY A C 1
ATOM 5354 O O . GLY A 1 660 ? -2.711 -16.011 -4.136 1.00 88.38 660 GLY A O 1
ATOM 5355 N N . ILE A 1 661 ? -2.244 -14.074 -3.115 1.00 88.00 661 ILE A N 1
ATOM 5356 C CA . ILE A 1 661 ? -1.970 -14.671 -1.794 1.00 88.00 661 ILE A CA 1
ATOM 5357 C C . ILE A 1 661 ? -3.274 -15.029 -1.067 1.00 88.00 661 ILE A C 1
ATOM 5359 O O . ILE A 1 661 ? -3.338 -16.063 -0.403 1.00 88.00 661 ILE A O 1
ATOM 5363 N N . GLY A 1 662 ? -4.297 -14.183 -1.195 1.00 86.06 662 GLY A N 1
ATOM 5364 C CA . GLY A 1 662 ? -5.597 -14.363 -0.560 1.00 86.06 662 GLY A CA 1
ATOM 5365 C C . GLY A 1 662 ? -5.645 -13.966 0.921 1.00 86.06 662 GLY A C 1
ATOM 5366 O O . GLY A 1 662 ? -4.662 -13.545 1.547 1.00 86.06 662 GLY A O 1
ATOM 5367 N N . ILE A 1 663 ? -6.844 -14.094 1.490 1.00 90.12 663 ILE A N 1
ATOM 5368 C CA . ILE A 1 663 ? -7.162 -13.724 2.871 1.00 90.12 663 ILE A CA 1
ATOM 5369 C C . ILE A 1 663 ? -7.348 -15.018 3.676 1.00 90.12 663 ILE A C 1
ATOM 5371 O O . ILE A 1 663 ? -8.298 -15.762 3.456 1.00 90.12 663 ILE A O 1
ATOM 5375 N N . THR A 1 664 ? -6.420 -15.318 4.587 1.00 85.06 664 THR A N 1
ATOM 5376 C CA . THR A 1 664 ? -6.385 -16.580 5.352 1.00 85.06 664 THR A CA 1
ATOM 5377 C C . THR A 1 664 ? -6.088 -16.325 6.829 1.00 85.06 664 THR A C 1
ATOM 5379 O O . THR A 1 664 ? -5.573 -15.267 7.180 1.00 85.06 664 THR A O 1
ATOM 5382 N N . ARG A 1 665 ? -6.362 -17.315 7.692 1.00 87.50 665 ARG A N 1
ATOM 5383 C CA . ARG A 1 665 ? -5.931 -17.344 9.108 1.00 87.50 665 ARG A CA 1
ATOM 5384 C C . ARG A 1 665 ? -4.708 -18.241 9.355 1.00 87.50 665 ARG A C 1
ATOM 5386 O O . ARG A 1 665 ? -4.355 -18.506 10.496 1.00 87.50 665 ARG A O 1
ATOM 5393 N N . SER A 1 666 ? -4.078 -18.746 8.296 1.00 79.25 666 SER A N 1
ATOM 5394 C CA . SER A 1 666 ? -2.884 -19.588 8.399 1.00 79.25 666 SER A CA 1
ATOM 5395 C C . SER A 1 666 ? -1.654 -18.705 8.579 1.00 79.25 666 SER A C 1
ATOM 5397 O O . SER A 1 666 ? -1.228 -18.050 7.628 1.00 79.25 666 SER A O 1
ATOM 5399 N N . ASP A 1 667 ? -1.112 -18.658 9.793 1.00 66.25 667 ASP A N 1
ATOM 5400 C CA . ASP A 1 667 ? 0.145 -17.961 10.074 1.00 66.25 667 ASP A CA 1
ATOM 5401 C C . ASP A 1 667 ? 1.370 -18.748 9.557 1.00 66.25 667 ASP A C 1
ATOM 5403 O O . ASP A 1 667 ? 1.280 -19.930 9.220 1.00 66.25 667 ASP A O 1
ATOM 5407 N N . GLY A 1 668 ? 2.526 -18.087 9.478 1.00 58.84 668 GLY A N 1
ATOM 5408 C CA . GLY A 1 668 ? 3.824 -18.716 9.208 1.00 58.84 668 GLY A CA 1
ATOM 5409 C C . GLY A 1 668 ? 4.203 -18.917 7.734 1.00 58.84 668 GLY A C 1
ATOM 5410 O O . GLY A 1 668 ? 5.343 -19.284 7.455 1.00 58.84 668 GLY A O 1
ATOM 5411 N N . SER A 1 669 ? 3.324 -18.641 6.762 1.00 66.56 669 SER A N 1
ATOM 5412 C CA . SER A 1 669 ? 3.697 -18.723 5.340 1.00 66.56 669 SER A CA 1
ATOM 5413 C C . SER A 1 669 ? 4.531 -17.508 4.905 1.00 66.56 669 SER A C 1
ATOM 5415 O O . SER A 1 669 ? 3.984 -16.477 4.502 1.00 66.56 669 SER A O 1
ATOM 5417 N N . MET A 1 670 ? 5.860 -17.616 4.966 1.00 82.94 670 MET A N 1
ATOM 5418 C CA . MET A 1 670 ? 6.753 -16.620 4.371 1.00 82.94 670 MET A CA 1
ATOM 5419 C C . MET A 1 670 ? 6.655 -16.682 2.840 1.00 82.94 670 MET A C 1
ATOM 5421 O O . MET A 1 670 ? 6.920 -17.716 2.227 1.00 82.94 670 MET A O 1
ATOM 5425 N N . ILE A 1 671 ? 6.237 -15.582 2.213 1.00 90.62 671 ILE A N 1
ATOM 5426 C CA . ILE A 1 671 ? 6.041 -15.518 0.764 1.00 90.62 671 ILE A CA 1
ATOM 5427 C C . ILE A 1 671 ? 7.371 -15.192 0.086 1.00 90.62 671 ILE A C 1
ATOM 5429 O O . ILE A 1 671 ? 8.032 -14.212 0.416 1.00 90.62 671 ILE A O 1
ATOM 5433 N N . ARG A 1 672 ? 7.765 -16.000 -0.898 1.00 90.75 672 ARG A N 1
ATOM 5434 C CA . ARG A 1 672 ? 8.963 -15.744 -1.705 1.00 90.75 672 ARG A CA 1
ATOM 5435 C C . ARG A 1 672 ? 8.852 -14.434 -2.483 1.00 90.75 672 ARG A C 1
ATOM 5437 O O . ARG A 1 672 ? 7.835 -14.201 -3.140 1.00 90.75 672 ARG A O 1
ATOM 5444 N N . LEU A 1 673 ? 9.901 -13.610 -2.437 1.00 91.75 673 LEU A N 1
ATOM 5445 C CA . LEU A 1 673 ? 9.981 -12.331 -3.156 1.00 91.75 673 LEU A CA 1
ATOM 5446 C C . LEU A 1 673 ? 9.725 -12.490 -4.664 1.00 91.75 673 LEU A C 1
ATOM 5448 O O . LEU A 1 673 ? 9.044 -11.666 -5.271 1.00 91.75 673 LEU A O 1
ATOM 5452 N N . GLU A 1 674 ? 10.184 -13.595 -5.248 1.00 91.12 674 GLU A N 1
ATOM 5453 C CA . GLU A 1 674 ? 9.986 -13.961 -6.652 1.00 91.12 674 GLU A CA 1
ATOM 5454 C C . GLU A 1 674 ? 8.496 -13.992 -7.045 1.00 91.12 674 GLU A C 1
ATOM 5456 O O . GLU A 1 674 ? 8.148 -13.730 -8.195 1.00 91.12 674 GLU A O 1
ATOM 5461 N N . ARG A 1 675 ? 7.587 -14.248 -6.089 1.00 92.50 675 ARG A N 1
ATOM 5462 C CA . ARG A 1 675 ? 6.138 -14.212 -6.328 1.00 92.50 675 ARG A CA 1
ATOM 5463 C C . ARG A 1 675 ? 5.613 -12.787 -6.511 1.00 92.50 675 ARG A C 1
ATOM 5465 O O . ARG A 1 675 ? 4.745 -12.591 -7.351 1.00 92.50 675 ARG A O 1
ATOM 5472 N N . LEU A 1 676 ? 6.128 -11.801 -5.771 1.00 94.44 676 LEU A N 1
ATOM 5473 C CA . LEU A 1 676 ? 5.815 -10.388 -6.024 1.00 94.44 676 LEU A CA 1
ATOM 5474 C C . LEU A 1 676 ? 6.366 -9.984 -7.394 1.00 94.44 676 LEU A C 1
ATOM 5476 O O . LEU A 1 676 ? 5.640 -9.445 -8.225 1.00 94.44 676 LEU A O 1
ATOM 5480 N N . GLU A 1 677 ? 7.629 -10.320 -7.654 1.00 94.81 677 GLU A N 1
ATOM 5481 C CA . GLU A 1 677 ? 8.296 -10.012 -8.917 1.00 94.81 677 GLU A CA 1
ATOM 5482 C C . GLU A 1 677 ? 7.605 -10.625 -10.145 1.00 94.81 677 GLU A C 1
ATOM 5484 O O . GLU A 1 677 ? 7.571 -9.987 -11.194 1.00 94.81 677 GLU A O 1
ATOM 5489 N N . TYR A 1 678 ? 7.002 -11.812 -10.021 1.00 95.25 678 TYR A N 1
ATOM 5490 C CA . TYR A 1 678 ? 6.164 -12.410 -11.063 1.00 95.25 678 TYR A CA 1
ATOM 5491 C C . TYR A 1 678 ? 5.007 -11.485 -11.477 1.00 95.25 678 TYR A C 1
ATOM 5493 O O . TYR A 1 678 ? 4.878 -11.173 -12.659 1.00 95.25 678 TYR A O 1
ATOM 5501 N N . HIS A 1 679 ? 4.210 -10.985 -10.523 1.00 94.88 679 HIS A N 1
ATOM 5502 C CA . HIS A 1 679 ? 3.091 -10.083 -10.835 1.00 94.88 679 HIS A CA 1
ATOM 5503 C C . HIS A 1 679 ? 3.570 -8.761 -11.454 1.00 94.88 679 HIS A C 1
ATOM 5505 O O . HIS A 1 679 ? 2.919 -8.236 -12.355 1.00 94.88 679 HIS A O 1
ATOM 5511 N N . VAL A 1 680 ? 4.737 -8.259 -11.034 1.00 96.62 680 VAL A N 1
ATOM 5512 C CA . VAL A 1 680 ? 5.362 -7.072 -11.639 1.00 96.62 680 VAL A CA 1
ATOM 5513 C C . VAL A 1 680 ? 5.774 -7.336 -13.091 1.00 96.62 680 VAL A C 1
ATOM 5515 O O . VAL A 1 680 ? 5.499 -6.513 -13.959 1.00 96.62 680 VAL A O 1
ATOM 5518 N N . ARG A 1 681 ? 6.386 -8.488 -13.396 1.00 95.25 681 ARG A N 1
ATOM 5519 C CA . ARG A 1 681 ? 6.762 -8.855 -14.776 1.00 95.25 681 ARG A CA 1
ATOM 5520 C C . ARG A 1 681 ? 5.544 -9.030 -15.681 1.00 95.25 681 ARG A C 1
ATOM 5522 O O . ARG A 1 681 ? 5.587 -8.571 -16.818 1.00 95.25 681 ARG A O 1
ATOM 5529 N N . GLU A 1 682 ? 4.482 -9.668 -15.191 1.00 93.44 682 GLU A N 1
ATOM 5530 C CA . GLU A 1 682 ? 3.252 -9.909 -15.960 1.00 93.44 682 GLU A CA 1
ATOM 5531 C C . GLU A 1 682 ? 2.537 -8.617 -16.369 1.00 93.44 682 GLU A C 1
ATOM 5533 O O . GLU A 1 682 ? 1.958 -8.548 -17.456 1.00 93.44 682 GLU A O 1
ATOM 5538 N N . GLU A 1 683 ? 2.590 -7.585 -15.525 1.00 94.06 683 GLU A N 1
ATOM 5539 C CA . GLU A 1 683 ? 2.057 -6.268 -15.864 1.00 94.06 683 GLU A CA 1
ATOM 5540 C C . GLU A 1 683 ? 3.009 -5.489 -16.780 1.00 94.06 683 GLU A C 1
ATOM 5542 O O . GLU A 1 683 ? 2.607 -5.069 -17.866 1.00 94.06 683 GLU A O 1
ATOM 5547 N N . LEU A 1 684 ? 4.286 -5.348 -16.402 1.00 94.62 684 LEU A N 1
ATOM 5548 C CA . LEU A 1 684 ? 5.245 -4.542 -17.165 1.00 94.62 684 LEU A CA 1
ATOM 5549 C C . LEU A 1 684 ? 5.538 -5.117 -18.560 1.00 94.62 684 LEU A C 1
ATOM 5551 O O . LEU A 1 684 ? 5.844 -4.354 -19.468 1.00 94.62 684 LEU A O 1
ATOM 5555 N N . ASN A 1 685 ? 5.375 -6.425 -18.788 1.00 92.31 685 ASN A N 1
ATOM 5556 C CA . ASN A 1 685 ? 5.447 -7.011 -20.134 1.00 92.31 685 ASN A CA 1
ATOM 5557 C C . ASN A 1 685 ? 4.356 -6.479 -21.088 1.00 92.31 685 ASN A C 1
ATOM 5559 O O . ASN A 1 685 ? 4.533 -6.533 -22.307 1.00 92.31 685 ASN A O 1
ATOM 5563 N N . LYS A 1 686 ? 3.233 -5.997 -20.537 1.00 89.88 686 LYS A N 1
ATOM 5564 C CA . LYS A 1 686 ? 2.085 -5.448 -21.274 1.00 89.88 686 LYS A CA 1
ATOM 5565 C C . LYS A 1 686 ? 2.132 -3.920 -21.351 1.00 89.88 686 LYS A C 1
ATOM 5567 O O . LYS A 1 686 ? 1.717 -3.365 -22.361 1.00 89.88 686 LYS A O 1
ATOM 5572 N N . THR A 1 687 ? 2.618 -3.251 -20.300 1.00 90.94 687 THR A N 1
ATOM 5573 C CA . THR A 1 687 ? 2.538 -1.785 -20.154 1.00 90.94 687 THR A CA 1
ATOM 5574 C C . THR A 1 687 ? 3.848 -1.035 -20.412 1.00 90.94 687 THR A C 1
ATOM 5576 O O . THR A 1 687 ? 3.797 0.117 -20.836 1.00 90.94 687 THR A O 1
ATOM 5579 N N . ALA A 1 688 ? 5.018 -1.640 -20.181 1.00 93.50 688 ALA A N 1
ATOM 5580 C CA . ALA A 1 688 ? 6.303 -0.950 -20.316 1.00 93.50 688 ALA A CA 1
ATOM 5581 C C . ALA A 1 688 ? 6.809 -0.966 -21.766 1.00 93.50 688 ALA A C 1
ATOM 5583 O O . ALA A 1 688 ? 6.879 -2.017 -22.410 1.00 93.50 688 ALA A O 1
ATOM 5584 N N . SER A 1 689 ? 7.226 0.196 -22.273 1.00 93.31 689 SER A N 1
ATOM 5585 C CA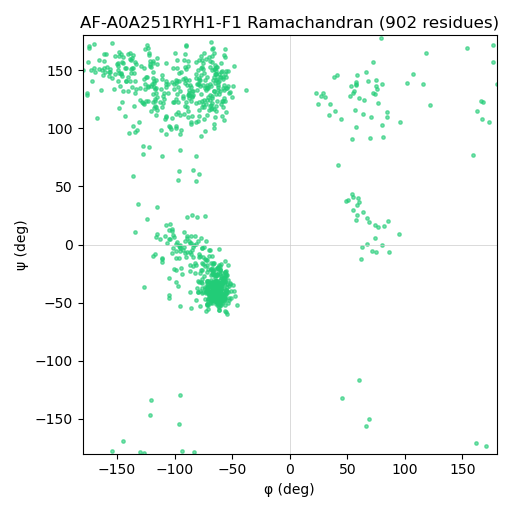 . SER A 1 689 ? 7.711 0.309 -23.653 1.00 93.31 689 SER A CA 1
ATOM 5586 C C . SER A 1 689 ? 9.140 -0.227 -23.813 1.00 93.31 689 SER A C 1
ATOM 5588 O O . SER A 1 689 ? 9.974 -0.143 -22.912 1.00 93.31 689 SER A O 1
ATOM 5590 N N . ARG A 1 690 ? 9.447 -0.824 -24.965 1.00 94.00 690 ARG A N 1
ATOM 5591 C CA . ARG A 1 690 ? 10.751 -1.430 -25.256 1.00 94.00 690 ARG A CA 1
ATOM 5592 C C . ARG A 1 690 ? 11.736 -0.432 -25.808 1.00 94.00 690 ARG A C 1
ATOM 5594 O O . ARG A 1 690 ? 11.430 0.331 -26.716 1.00 94.00 690 ARG A O 1
ATOM 5601 N N . THR A 1 691 ? 12.955 -0.525 -25.302 1.00 95.19 691 THR A N 1
ATOM 5602 C CA . THR A 1 691 ? 14.074 0.327 -25.691 1.00 95.19 691 THR A CA 1
ATOM 5603 C C . THR A 1 691 ? 15.392 -0.441 -25.594 1.00 95.19 691 THR A C 1
ATOM 5605 O O . THR A 1 691 ? 15.470 -1.491 -24.947 1.00 95.19 691 THR A O 1
ATOM 5608 N N . MET A 1 692 ? 16.436 0.059 -26.253 1.00 95.94 692 MET A N 1
ATOM 5609 C CA . MET A 1 692 ? 17.774 -0.530 -26.201 1.00 95.94 692 MET A CA 1
ATOM 5610 C C . MET A 1 692 ? 18.719 0.368 -25.402 1.00 95.94 692 MET A C 1
ATOM 5612 O O . MET A 1 692 ? 18.882 1.554 -25.690 1.00 95.94 692 MET A O 1
ATOM 5616 N N . VAL A 1 693 ? 19.340 -0.235 -24.390 1.00 97.12 693 VAL A N 1
ATOM 5617 C CA . VAL A 1 693 ? 20.382 0.356 -23.547 1.00 97.12 693 VAL A CA 1
ATOM 5618 C C . VAL A 1 693 ? 21.459 -0.702 -23.361 1.00 97.12 693 VAL A C 1
ATOM 5620 O O . VAL A 1 693 ? 21.139 -1.865 -23.126 1.00 97.12 693 VAL A O 1
ATOM 5623 N N . VAL A 1 694 ? 22.720 -0.306 -23.488 1.00 97.69 694 VAL A N 1
ATOM 5624 C CA . VAL A 1 694 ? 23.898 -1.155 -23.313 1.00 97.69 694 VAL A CA 1
ATOM 5625 C C . VAL A 1 694 ? 24.622 -0.718 -22.043 1.00 97.69 694 VAL A C 1
ATOM 5627 O O . VAL A 1 694 ? 25.062 0.427 -21.942 1.00 97.69 694 VAL A O 1
ATOM 5630 N N . LEU A 1 695 ? 24.723 -1.615 -21.061 1.00 96.75 695 LEU A N 1
ATOM 5631 C CA . LEU A 1 695 ? 25.271 -1.305 -19.736 1.00 96.75 695 LEU A CA 1
ATOM 5632 C C . LEU A 1 695 ? 26.800 -1.256 -19.736 1.00 96.75 695 LEU A C 1
ATOM 5634 O O . LEU A 1 695 ? 27.390 -0.404 -19.077 1.00 96.75 695 LEU A O 1
ATOM 5638 N N . GLN A 1 696 ? 27.444 -2.170 -20.461 1.00 95.06 696 GLN A N 1
ATOM 5639 C CA . GLN A 1 696 ? 28.899 -2.236 -20.601 1.00 95.06 696 GLN A CA 1
ATOM 5640 C C . GLN A 1 696 ? 29.256 -2.151 -22.091 1.00 95.06 696 GLN A C 1
ATOM 5642 O O . GLN A 1 696 ? 29.387 -3.194 -22.734 1.00 95.06 696 GLN A O 1
ATOM 5647 N N . PRO A 1 697 ? 29.352 -0.936 -22.668 1.00 95.56 697 PRO A N 1
ATOM 5648 C CA . PRO A 1 697 ? 29.470 -0.755 -24.112 1.00 95.56 697 PRO A CA 1
ATOM 5649 C C . PRO A 1 697 ? 30.827 -1.204 -24.663 1.00 95.56 697 PRO A C 1
ATOM 5651 O O . PRO A 1 697 ? 31.861 -0.597 -24.397 1.00 95.56 697 PRO A O 1
ATOM 5654 N N . LEU A 1 698 ? 30.788 -2.234 -25.509 1.00 95.25 698 LEU A N 1
ATOM 5655 C CA . LEU A 1 698 ? 31.893 -2.690 -26.345 1.00 95.25 698 LEU A CA 1
ATOM 5656 C C . LEU A 1 698 ? 31.704 -2.183 -27.775 1.00 95.25 698 LEU A C 1
ATOM 5658 O O . LEU A 1 698 ? 30.681 -2.464 -28.405 1.00 95.25 698 LEU A O 1
ATOM 5662 N N . LYS A 1 699 ? 32.693 -1.444 -28.284 1.00 96.00 699 LYS A N 1
ATOM 5663 C CA . LYS A 1 699 ? 32.654 -0.814 -29.607 1.00 96.00 699 LYS A CA 1
ATOM 5664 C C . LYS A 1 699 ? 32.807 -1.842 -30.733 1.00 96.00 699 LYS A C 1
ATOM 5666 O O . LYS A 1 699 ? 33.716 -2.673 -30.721 1.00 96.00 699 LYS A O 1
ATOM 5671 N N . VAL A 1 700 ? 31.947 -1.735 -31.740 1.00 96.50 700 VAL A N 1
ATOM 5672 C CA . VAL A 1 700 ? 31.954 -2.535 -32.966 1.00 96.50 700 VAL A CA 1
ATOM 5673 C C . VAL A 1 700 ? 31.912 -1.597 -34.173 1.00 96.50 700 VAL A C 1
ATOM 5675 O O . VAL A 1 700 ? 30.991 -0.794 -34.313 1.00 96.50 700 VAL A O 1
ATOM 5678 N N . VAL A 1 701 ? 32.899 -1.708 -35.059 1.00 95.88 701 VAL A N 1
ATOM 5679 C CA . VAL A 1 701 ? 32.997 -0.922 -36.294 1.00 95.88 701 VAL A CA 1
ATOM 5680 C C . VAL A 1 701 ? 32.551 -1.777 -37.477 1.00 95.88 701 VAL A C 1
ATOM 5682 O O . VAL A 1 701 ? 33.104 -2.849 -37.732 1.00 95.88 701 VAL A O 1
ATOM 5685 N N . ILE A 1 702 ? 31.543 -1.298 -38.201 1.00 95.94 702 ILE A N 1
ATOM 5686 C CA . ILE A 1 702 ? 31.005 -1.912 -39.412 1.00 95.94 702 ILE A CA 1
ATOM 5687 C C . ILE A 1 702 ? 31.834 -1.440 -40.611 1.00 95.94 702 ILE A C 1
ATOM 5689 O O . ILE A 1 702 ? 31.700 -0.305 -41.062 1.00 95.94 702 ILE A O 1
ATOM 5693 N N . THR A 1 703 ? 32.710 -2.302 -41.126 1.00 95.06 703 THR A N 1
ATOM 5694 C CA . THR A 1 703 ? 33.738 -1.927 -42.116 1.00 95.06 703 THR A CA 1
ATOM 5695 C C . THR A 1 703 ? 33.202 -1.741 -43.535 1.00 95.06 703 THR A C 1
ATOM 5697 O O . THR A 1 703 ? 33.828 -1.057 -44.342 1.00 95.06 703 THR A O 1
ATOM 5700 N N . ASN A 1 704 ? 32.050 -2.337 -43.852 1.00 93.69 704 ASN A N 1
ATOM 5701 C CA . ASN A 1 704 ? 31.408 -2.285 -45.168 1.00 93.69 704 ASN A CA 1
ATOM 5702 C C . ASN A 1 704 ? 30.195 -1.332 -45.232 1.00 93.69 704 ASN A C 1
ATOM 5704 O O . ASN A 1 704 ? 29.385 -1.442 -46.154 1.00 93.69 704 ASN A O 1
ATOM 5708 N N . LEU A 1 705 ? 30.059 -0.413 -44.268 1.00 90.88 705 LEU A N 1
ATOM 5709 C CA . LEU A 1 705 ? 29.101 0.698 -44.292 1.00 90.88 705 LEU A CA 1
ATOM 5710 C C . LEU A 1 705 ? 29.860 2.027 -44.444 1.00 90.88 705 LEU A C 1
ATOM 5712 O O . LEU A 1 705 ? 30.939 2.194 -43.878 1.00 90.88 705 LEU A O 1
ATOM 5716 N N . GLU A 1 706 ? 29.312 2.976 -45.205 1.00 87.25 706 GLU A N 1
ATOM 5717 C CA . GLU A 1 706 ? 29.963 4.275 -45.407 1.00 87.25 706 GLU A CA 1
ATOM 5718 C C . GLU A 1 706 ? 30.036 5.077 -44.088 1.00 87.25 706 GLU A C 1
ATOM 5720 O O . GLU A 1 706 ? 29.006 5.215 -43.424 1.00 87.25 706 GLU A O 1
ATOM 5725 N N . PRO A 1 707 ? 31.195 5.663 -43.711 1.00 78.31 707 PRO A N 1
ATOM 5726 C CA . PRO A 1 707 ? 31.392 6.274 -42.386 1.00 78.31 707 PRO A CA 1
ATOM 5727 C C . PRO A 1 707 ? 30.460 7.432 -42.006 1.00 78.31 707 PRO A C 1
ATOM 5729 O O . PRO A 1 707 ? 30.379 7.781 -40.835 1.00 78.31 707 PRO A O 1
ATOM 5732 N N . ASN A 1 708 ? 29.780 8.044 -42.979 1.00 80.62 708 ASN A N 1
ATOM 5733 C CA . ASN A 1 708 ? 28.852 9.155 -42.755 1.00 80.62 708 ASN A CA 1
ATOM 5734 C C . ASN A 1 708 ? 27.374 8.760 -42.946 1.00 80.62 708 ASN A C 1
ATOM 5736 O O . ASN A 1 708 ? 26.504 9.630 -42.952 1.00 80.62 708 ASN A O 1
ATOM 5740 N N . SER A 1 709 ? 27.081 7.470 -43.139 1.00 85.88 709 SER A N 1
ATOM 5741 C CA . SER A 1 709 ? 25.720 6.971 -43.339 1.00 85.88 709 SER A CA 1
ATOM 5742 C C . SER A 1 709 ? 25.042 6.668 -42.002 1.00 85.88 709 SER A C 1
ATOM 5744 O O . SER A 1 709 ? 25.557 5.889 -41.199 1.00 85.88 709 SER A O 1
ATOM 5746 N N . VAL A 1 710 ? 23.862 7.254 -41.789 1.00 90.44 710 VAL A N 1
ATOM 5747 C CA . VAL A 1 710 ? 22.942 6.897 -40.701 1.00 90.44 710 VAL A CA 1
ATOM 5748 C C . VAL A 1 710 ? 21.633 6.421 -41.324 1.00 90.44 710 VAL A C 1
ATOM 5750 O O . VAL A 1 710 ? 21.074 7.088 -42.195 1.00 90.44 710 VAL A O 1
ATOM 5753 N N . ILE A 1 711 ? 21.153 5.258 -40.890 1.00 92.00 711 ILE A N 1
ATOM 5754 C CA . ILE A 1 711 ? 19.907 4.638 -41.344 1.00 92.00 711 ILE A CA 1
ATOM 5755 C C . ILE A 1 711 ? 18.940 4.582 -40.160 1.00 92.00 711 ILE A C 1
ATOM 5757 O O . ILE A 1 711 ? 19.202 3.872 -39.191 1.00 92.00 711 ILE A O 1
ATOM 5761 N N . ASP A 1 712 ? 17.812 5.285 -40.243 1.00 92.31 712 ASP A N 1
ATOM 5762 C CA . ASP A 1 712 ? 16.763 5.224 -39.219 1.00 92.31 712 ASP A CA 1
ATOM 5763 C C . ASP A 1 712 ? 15.905 3.962 -39.372 1.00 92.31 712 ASP A C 1
ATOM 5765 O O . ASP A 1 712 ? 15.111 3.822 -40.306 1.00 92.31 712 ASP A O 1
ATOM 5769 N N . LEU A 1 713 ? 16.051 3.042 -38.421 1.00 93.25 713 LEU A N 1
ATOM 5770 C CA . LEU A 1 713 ? 15.334 1.771 -38.368 1.00 93.25 713 LEU A CA 1
ATOM 5771 C C . LEU A 1 713 ? 14.100 1.858 -37.466 1.00 93.25 713 LEU A C 1
ATOM 5773 O O . LEU A 1 713 ? 14.111 2.546 -36.448 1.00 93.25 713 LEU A O 1
ATOM 5777 N N . ASP A 1 714 ? 13.052 1.109 -37.808 1.00 91.69 714 ASP A N 1
ATOM 5778 C CA . ASP A 1 714 ? 11.833 1.007 -37.002 1.00 91.69 714 ASP A CA 1
ATOM 5779 C C . ASP A 1 714 ? 11.937 -0.104 -35.950 1.00 91.69 714 ASP A C 1
ATOM 5781 O O . ASP A 1 714 ? 11.993 -1.296 -36.267 1.00 91.69 714 ASP A O 1
ATOM 5785 N N . ALA A 1 715 ? 11.917 0.291 -34.678 1.00 91.31 715 ALA A N 1
ATOM 5786 C CA . ALA A 1 715 ? 11.863 -0.604 -33.529 1.00 91.31 715 ALA A CA 1
ATOM 5787 C C . ALA A 1 715 ? 10.464 -0.589 -32.895 1.00 91.31 715 ALA A C 1
ATOM 5789 O O . ALA A 1 715 ? 9.845 0.464 -32.759 1.00 91.31 715 ALA A O 1
ATOM 5790 N N . LYS A 1 716 ? 9.949 -1.761 -32.498 1.00 88.94 716 LYS A N 1
ATOM 5791 C CA . LYS A 1 716 ? 8.626 -1.884 -31.856 1.00 88.94 716 LYS A CA 1
ATOM 5792 C C . LYS A 1 716 ? 8.677 -1.524 -30.373 1.00 88.94 716 LYS A C 1
ATOM 5794 O O . LYS A 1 716 ? 9.556 -2.008 -29.661 1.00 88.94 716 LYS A O 1
ATOM 5799 N N . LYS A 1 717 ? 7.674 -0.784 -29.894 1.00 85.81 717 LYS A N 1
ATOM 5800 C CA . LYS A 1 717 ? 7.518 -0.431 -28.473 1.00 85.81 717 LYS A CA 1
ATOM 5801 C C . LYS A 1 717 ? 6.925 -1.560 -27.613 1.00 85.81 717 LYS A C 1
ATOM 5803 O O . LYS A 1 717 ? 7.306 -1.674 -26.457 1.00 85.81 717 LYS A O 1
ATOM 5808 N N . TRP A 1 718 ? 6.049 -2.422 -28.131 1.00 81.62 718 TRP A N 1
ATOM 5809 C CA . TRP A 1 718 ? 5.467 -3.565 -27.391 1.00 81.62 718 TRP A CA 1
ATOM 5810 C C . TRP A 1 718 ? 5.360 -4.820 -28.298 1.00 81.62 718 TRP A C 1
ATOM 5812 O O . TRP A 1 718 ? 5.575 -4.697 -29.508 1.00 81.62 718 TRP A O 1
ATOM 5822 N N . PRO A 1 719 ? 5.168 -6.057 -27.772 1.00 73.56 719 PRO A N 1
ATOM 5823 C CA . PRO A 1 719 ? 5.233 -7.272 -28.602 1.00 73.56 719 PRO A CA 1
ATOM 5824 C C . PRO A 1 719 ? 4.052 -7.339 -29.564 1.00 73.56 719 PRO A C 1
ATOM 5826 O O . PRO A 1 719 ? 4.230 -7.488 -30.773 1.00 73.56 719 PRO A O 1
ATOM 5829 N N . ASP A 1 720 ? 2.868 -7.149 -28.993 1.00 76.62 720 ASP A N 1
ATOM 5830 C CA . ASP A 1 720 ? 1.568 -7.324 -29.630 1.00 76.62 720 ASP A CA 1
ATOM 5831 C C . ASP A 1 720 ? 1.106 -6.025 -30.311 1.00 76.62 720 ASP A C 1
ATOM 5833 O O . ASP A 1 720 ? -0.081 -5.780 -30.501 1.00 76.62 720 ASP A O 1
ATOM 5837 N N . ALA A 1 721 ? 2.064 -5.159 -30.653 1.00 73.69 721 ALA A N 1
ATOM 5838 C CA . ALA A 1 721 ? 1.799 -3.875 -31.274 1.00 73.69 721 ALA A CA 1
ATOM 5839 C C . ALA A 1 721 ? 1.281 -4.060 -32.708 1.00 73.69 721 ALA A C 1
ATOM 5841 O O . ALA A 1 721 ? 1.958 -4.772 -33.474 1.00 73.69 721 ALA A O 1
ATOM 5842 N N . PRO A 1 722 ? 0.146 -3.429 -33.085 1.00 76.44 722 PRO A N 1
ATOM 5843 C CA . PRO A 1 722 ? -0.344 -3.428 -34.461 1.00 76.44 722 PRO A CA 1
ATOM 5844 C C . PRO A 1 722 ? 0.781 -3.040 -35.425 1.00 76.44 722 PRO A C 1
ATOM 5846 O O . PRO A 1 722 ? 1.570 -2.139 -35.146 1.00 76.44 722 PRO A O 1
ATOM 5849 N N . ASN A 1 723 ? 0.908 -3.754 -36.545 1.00 78.44 723 ASN A N 1
ATOM 5850 C CA . ASN A 1 723 ? 1.982 -3.469 -37.511 1.00 78.44 723 ASN A CA 1
ATOM 5851 C C . ASN A 1 723 ? 1.688 -2.209 -38.344 1.00 78.44 723 ASN A C 1
ATOM 5853 O O . ASN A 1 723 ? 2.562 -1.673 -39.017 1.00 78.44 723 ASN A O 1
ATOM 5857 N N . ASP A 1 724 ? 0.425 -1.812 -38.317 1.00 78.69 724 ASP A N 1
ATOM 5858 C CA . ASP A 1 724 ? -0.278 -0.850 -39.145 1.00 78.69 724 ASP A CA 1
ATOM 5859 C C . ASP A 1 724 ? -0.489 0.501 -38.431 1.00 78.69 724 ASP A C 1
ATOM 5861 O O . ASP A 1 724 ? -0.861 1.484 -39.068 1.00 78.69 724 ASP A O 1
ATOM 5865 N N . ASP A 1 725 ? -0.153 0.585 -37.139 1.00 81.44 725 ASP A N 1
ATOM 5866 C CA . ASP A 1 725 ? -0.075 1.833 -36.379 1.00 81.44 725 ASP A CA 1
ATOM 5867 C C . ASP A 1 725 ? 1.374 2.353 -36.315 1.00 81.44 725 ASP A C 1
ATOM 5869 O O . ASP A 1 725 ? 2.269 1.696 -35.786 1.00 81.44 725 ASP A O 1
ATOM 5873 N N . ALA A 1 726 ? 1.609 3.578 -36.788 1.00 79.06 726 ALA A N 1
ATOM 5874 C CA . ALA A 1 726 ? 2.921 4.221 -36.703 1.00 79.06 726 ALA A CA 1
ATOM 5875 C C . ALA A 1 726 ? 3.333 4.573 -35.256 1.00 79.06 726 ALA A C 1
ATOM 5877 O O . ALA A 1 726 ? 4.527 4.629 -34.960 1.00 79.06 726 ALA A O 1
ATOM 5878 N N . SER A 1 727 ? 2.379 4.779 -34.338 1.00 82.31 727 SER A N 1
ATOM 5879 C CA . SER A 1 727 ? 2.658 5.120 -32.933 1.00 82.31 727 SER A CA 1
ATOM 5880 C C . SER A 1 727 ? 3.317 3.966 -32.162 1.00 82.31 727 SER A C 1
ATOM 5882 O O . SER A 1 727 ? 4.079 4.198 -31.218 1.00 82.31 727 SER A O 1
ATOM 5884 N N . SER A 1 728 ? 3.090 2.733 -32.622 1.00 85.69 728 SER A N 1
ATOM 5885 C CA . SER A 1 728 ? 3.654 1.478 -32.117 1.00 85.69 728 SER A CA 1
ATOM 5886 C C . SER A 1 728 ? 5.168 1.328 -32.331 1.00 85.69 728 SER A C 1
ATOM 5888 O O . SER A 1 728 ? 5.791 0.420 -31.763 1.00 85.69 728 SER A O 1
ATOM 5890 N N . TYR A 1 729 ? 5.777 2.219 -33.117 1.00 89.56 729 TYR A N 1
ATOM 5891 C CA . TYR A 1 729 ? 7.197 2.201 -33.456 1.00 89.56 729 TYR A CA 1
ATOM 5892 C C . TYR A 1 729 ? 7.945 3.426 -32.909 1.00 89.56 729 TYR A C 1
ATOM 5894 O O . TYR A 1 729 ? 7.363 4.455 -32.562 1.00 89.56 729 TYR A O 1
ATOM 5902 N N . TYR A 1 730 ? 9.267 3.307 -32.816 1.00 91.69 730 TYR A N 1
ATOM 5903 C CA . TYR A 1 730 ? 10.191 4.419 -32.608 1.00 91.69 730 TYR A CA 1
ATOM 5904 C C . TYR A 1 730 ? 11.424 4.238 -33.499 1.00 91.69 730 TYR A C 1
ATOM 5906 O O . TYR A 1 730 ? 11.795 3.111 -33.840 1.00 91.69 730 TYR A O 1
ATOM 5914 N N . LYS A 1 731 ? 12.052 5.353 -33.889 1.00 91.94 731 LYS A N 1
ATOM 5915 C CA . LYS A 1 731 ? 13.250 5.334 -34.733 1.00 91.94 731 LYS A CA 1
ATOM 5916 C C . LYS A 1 731 ? 14.505 5.037 -33.914 1.00 91.94 731 LYS A C 1
ATOM 5918 O O . LYS A 1 731 ? 14.683 5.569 -32.816 1.00 91.94 731 LYS A O 1
ATOM 5923 N N . VAL A 1 732 ? 15.375 4.204 -34.476 1.00 93.94 732 VAL A N 1
ATOM 5924 C CA . VAL A 1 732 ? 16.697 3.869 -33.940 1.00 93.94 732 VAL A CA 1
ATOM 5925 C C . VAL A 1 732 ? 17.744 4.110 -35.029 1.00 93.94 732 VAL A C 1
ATOM 5927 O O . VAL A 1 732 ? 17.659 3.463 -36.075 1.00 93.94 732 VAL A O 1
ATOM 5930 N N . PRO A 1 733 ? 18.742 4.982 -34.803 1.00 94.62 733 PRO A N 1
ATOM 5931 C CA . PRO A 1 733 ? 19.796 5.218 -35.779 1.00 94.62 733 PRO A CA 1
ATOM 5932 C C . PRO A 1 733 ? 20.732 4.008 -35.860 1.00 94.62 733 PRO A C 1
ATOM 5934 O O . PRO A 1 733 ? 21.169 3.478 -34.838 1.00 94.62 733 PRO A O 1
ATOM 5937 N N . PHE A 1 734 ? 21.067 3.590 -37.077 1.00 94.81 734 PHE A N 1
ATOM 5938 C CA . PHE A 1 734 ? 22.105 2.606 -37.378 1.00 94.81 734 PHE A CA 1
ATOM 5939 C C . PHE A 1 734 ? 23.211 3.272 -38.196 1.00 94.81 734 PHE A C 1
ATOM 5941 O O . PHE A 1 734 ? 22.961 3.748 -39.303 1.00 94.81 734 PHE A O 1
ATOM 5948 N N . SER A 1 735 ? 24.423 3.302 -37.649 1.00 94.19 735 SER A N 1
ATOM 5949 C CA . SER A 1 735 ? 25.616 3.897 -38.258 1.00 94.19 735 SER A CA 1
ATOM 5950 C C . SER A 1 735 ? 26.770 2.889 -38.286 1.00 94.19 735 SER A C 1
ATOM 5952 O O . SER A 1 735 ? 26.620 1.732 -37.882 1.00 94.19 735 SER A O 1
ATOM 5954 N N . ASN A 1 736 ? 27.933 3.295 -38.798 1.00 93.75 736 ASN A N 1
ATOM 5955 C CA . ASN A 1 736 ? 29.102 2.421 -38.895 1.00 93.75 736 ASN A CA 1
ATOM 5956 C C . ASN A 1 736 ? 29.759 2.115 -37.536 1.00 93.75 736 ASN A C 1
ATOM 5958 O O . ASN A 1 736 ? 30.578 1.202 -37.471 1.00 93.75 736 ASN A O 1
ATOM 5962 N N . VAL A 1 737 ? 29.420 2.837 -36.463 1.00 95.06 737 VAL A N 1
ATOM 5963 C CA . VAL A 1 737 ? 29.891 2.550 -35.101 1.00 95.06 737 VAL A CA 1
ATOM 5964 C C . VAL A 1 737 ? 28.702 2.173 -34.226 1.00 95.06 737 VAL A C 1
ATOM 5966 O O . VAL A 1 737 ? 27.849 2.999 -33.900 1.00 95.06 737 VAL A O 1
ATOM 5969 N N . VAL A 1 738 ? 28.665 0.904 -33.826 1.00 95.88 738 VAL A N 1
ATOM 5970 C CA . VAL A 1 738 ? 27.646 0.351 -32.931 1.00 95.88 738 VAL A CA 1
ATOM 5971 C C . VAL A 1 738 ? 28.296 -0.183 -31.657 1.00 95.88 738 VAL A C 1
ATOM 5973 O O . VAL A 1 738 ? 29.466 -0.551 -31.640 1.00 95.88 738 VAL A O 1
ATOM 5976 N N . TYR A 1 739 ? 27.531 -0.254 -30.578 1.00 97.19 739 TYR A N 1
ATOM 5977 C CA . TYR A 1 739 ? 27.957 -0.760 -29.282 1.00 97.19 739 TYR A CA 1
ATOM 5978 C C . TYR A 1 739 ? 27.046 -1.910 -28.862 1.00 97.19 739 TYR A C 1
ATOM 5980 O O . TYR A 1 739 ? 25.823 -1.826 -28.991 1.00 97.19 739 TYR A O 1
ATOM 5988 N N . ILE A 1 740 ? 27.653 -2.977 -28.350 1.00 97.06 740 ILE A N 1
ATOM 5989 C CA . ILE A 1 740 ? 26.988 -4.160 -27.781 1.00 97.06 740 ILE A CA 1
ATOM 5990 C C . ILE A 1 740 ? 27.460 -4.364 -26.338 1.00 97.06 740 ILE A C 1
ATOM 5992 O O . ILE A 1 740 ? 28.425 -3.730 -25.918 1.00 97.06 740 ILE A O 1
ATOM 5996 N N . GLU A 1 741 ? 26.829 -5.250 -25.566 1.00 95.81 741 GLU A N 1
ATOM 5997 C CA . GLU A 1 741 ? 27.351 -5.580 -24.233 1.00 95.81 741 GLU A CA 1
ATOM 5998 C C . GLU A 1 741 ? 28.717 -6.272 -24.327 1.00 95.81 741 GLU A C 1
ATOM 6000 O O . GLU A 1 741 ? 28.895 -7.214 -25.102 1.00 95.81 741 GLU A O 1
ATOM 6005 N N . GLN A 1 742 ? 29.644 -5.919 -23.436 1.00 93.00 742 GLN A N 1
ATOM 6006 C CA . GLN A 1 742 ? 30.927 -6.613 -23.269 1.00 93.00 742 GLN A CA 1
ATOM 6007 C C . GLN A 1 742 ? 30.748 -8.133 -23.078 1.00 93.00 742 GLN A C 1
ATOM 6009 O O . GLN A 1 742 ? 31.570 -8.931 -23.524 1.00 93.00 742 GLN A O 1
ATOM 6014 N N . THR A 1 743 ? 29.651 -8.553 -22.435 1.00 91.81 743 THR A N 1
ATOM 6015 C CA . THR A 1 743 ? 29.330 -9.973 -22.188 1.00 91.81 743 THR A CA 1
ATOM 6016 C C . THR A 1 743 ? 28.800 -10.723 -23.422 1.00 91.81 743 THR A C 1
ATOM 6018 O O . THR A 1 743 ? 28.831 -11.962 -23.458 1.00 91.81 743 THR A O 1
ATOM 6021 N N . ASP A 1 744 ? 28.373 -9.992 -24.456 1.00 94.00 744 ASP A N 1
ATOM 6022 C CA . ASP A 1 744 ? 27.905 -10.529 -25.735 1.00 94.00 744 ASP A CA 1
ATOM 6023 C C . ASP A 1 744 ? 29.030 -10.791 -26.744 1.00 94.00 744 ASP A C 1
ATOM 6025 O O . ASP A 1 744 ? 28.748 -11.298 -27.831 1.00 94.00 744 ASP A O 1
ATOM 6029 N N . PHE A 1 745 ? 30.294 -10.546 -26.376 1.00 94.31 745 PHE A N 1
ATOM 6030 C CA . PHE A 1 745 ? 31.461 -10.994 -27.135 1.00 94.31 745 PHE A CA 1
ATOM 6031 C C . PHE A 1 745 ? 32.339 -11.991 -26.361 1.00 94.31 745 PHE A C 1
ATOM 6033 O O . PHE A 1 745 ? 32.594 -11.828 -25.165 1.00 94.31 745 PHE A O 1
ATOM 6040 N N . ARG A 1 746 ? 32.872 -13.011 -27.054 1.00 91.69 746 ARG A N 1
ATOM 6041 C CA . ARG A 1 746 ? 33.912 -13.918 -26.530 1.00 91.69 746 ARG A CA 1
ATOM 6042 C C . ARG A 1 746 ? 34.937 -14.302 -27.595 1.00 91.69 746 ARG A C 1
ATOM 6044 O O . ARG A 1 746 ? 34.586 -14.671 -28.710 1.00 91.69 746 ARG A O 1
ATOM 6051 N N . MET A 1 747 ? 36.209 -14.370 -27.191 1.00 89.44 747 MET A N 1
ATOM 6052 C CA . MET A 1 747 ? 37.325 -14.826 -28.042 1.00 89.44 747 MET A CA 1
ATOM 6053 C C . MET A 1 747 ? 37.214 -16.289 -28.504 1.00 89.44 747 MET A C 1
ATOM 6055 O O . MET A 1 747 ? 37.795 -16.656 -29.522 1.00 89.44 747 MET A O 1
ATOM 6059 N N . LYS A 1 748 ? 36.511 -17.143 -27.750 1.00 89.12 748 LYS A N 1
ATOM 6060 C CA . LYS A 1 748 ? 36.285 -18.556 -28.086 1.00 89.12 748 LYS A CA 1
ATOM 6061 C C . LYS A 1 748 ? 34.790 -18.830 -28.146 1.00 89.12 748 LYS A C 1
ATOM 6063 O O . LYS A 1 748 ? 34.087 -18.607 -27.160 1.00 89.12 748 LYS A O 1
ATOM 6068 N N . ASP A 1 749 ? 34.332 -19.333 -29.287 1.00 89.06 749 ASP A N 1
ATOM 6069 C CA . ASP A 1 749 ? 32.946 -19.751 -29.467 1.00 89.06 749 ASP A CA 1
ATOM 6070 C C . ASP A 1 749 ? 32.654 -21.100 -28.785 1.00 89.06 749 ASP A C 1
ATOM 6072 O O . ASP A 1 749 ? 33.554 -21.909 -28.544 1.00 89.06 749 ASP A O 1
ATOM 6076 N N . SER A 1 750 ? 31.381 -21.363 -28.499 1.00 89.19 750 SER A N 1
ATOM 6077 C CA . SER A 1 750 ? 30.893 -22.673 -28.064 1.00 89.19 750 SER A CA 1
ATOM 6078 C C . SER A 1 750 ? 29.487 -22.935 -28.608 1.00 89.19 750 SER A C 1
ATOM 6080 O O . SER A 1 750 ? 28.750 -22.007 -28.934 1.00 89.19 750 SER A O 1
ATOM 6082 N N . LYS A 1 751 ? 29.091 -24.213 -28.703 1.00 85.25 751 LYS A N 1
ATOM 6083 C CA . LYS A 1 751 ? 27.810 -24.623 -29.319 1.00 85.25 751 LYS A CA 1
ATOM 6084 C C . LYS A 1 751 ? 26.572 -23.983 -28.674 1.00 85.25 751 LYS A C 1
ATOM 6086 O O . LYS A 1 751 ? 25.584 -23.771 -29.374 1.00 85.25 751 LYS A O 1
ATOM 6091 N N . ASP A 1 752 ? 26.658 -23.665 -27.384 1.00 86.44 752 ASP A N 1
ATOM 6092 C CA . ASP A 1 752 ? 25.569 -23.097 -26.579 1.00 86.44 752 ASP A CA 1
ATOM 6093 C C . ASP A 1 752 ? 25.677 -21.569 -26.421 1.00 86.44 752 ASP A C 1
ATOM 6095 O O . ASP A 1 752 ? 24.852 -20.947 -25.750 1.00 86.44 752 ASP A O 1
ATOM 6099 N N . TYR A 1 753 ? 26.702 -20.943 -27.011 1.00 88.50 753 TYR A N 1
ATOM 6100 C CA . TYR A 1 753 ? 26.870 -19.497 -26.977 1.00 88.50 753 TYR A CA 1
ATOM 6101 C C . TYR A 1 753 ? 26.117 -18.840 -28.135 1.00 88.50 753 TYR A C 1
ATOM 6103 O O . TYR A 1 753 ? 26.308 -19.178 -29.303 1.00 88.50 753 TYR A O 1
ATOM 6111 N N . TYR A 1 754 ? 25.291 -17.844 -27.820 1.00 90.19 754 TYR A N 1
ATOM 6112 C CA . TYR A 1 754 ? 24.515 -17.082 -28.806 1.00 90.19 754 TYR A CA 1
ATOM 6113 C C . TYR A 1 754 ? 25.055 -15.661 -29.045 1.00 90.19 754 TYR A C 1
ATOM 6115 O O . TYR A 1 754 ? 24.490 -14.936 -29.857 1.00 90.19 754 TYR A O 1
ATOM 6123 N N . GLY A 1 755 ? 26.149 -15.274 -28.380 1.00 91.56 755 GLY A N 1
ATOM 6124 C CA . GLY A 1 755 ? 26.854 -14.013 -28.631 1.00 91.56 755 GLY A CA 1
ATOM 6125 C C . GLY A 1 755 ? 27.840 -14.081 -29.801 1.00 91.56 755 GLY A C 1
ATOM 6126 O O . GLY A 1 755 ? 27.982 -15.117 -30.465 1.00 91.56 755 GLY A O 1
ATOM 6127 N N . LEU A 1 756 ? 28.512 -12.956 -30.037 1.00 93.50 756 LEU A N 1
ATOM 6128 C CA . LEU A 1 756 ? 29.488 -12.723 -31.095 1.00 93.50 756 LEU A CA 1
ATOM 6129 C C . LEU A 1 756 ? 30.857 -13.327 -30.737 1.00 93.50 756 LEU A C 1
ATOM 6131 O O . LEU A 1 756 ? 31.289 -13.324 -29.586 1.00 93.50 756 LEU A O 1
ATOM 6135 N N . ALA A 1 757 ? 31.541 -13.856 -31.744 1.00 93.56 757 ALA A N 1
ATOM 6136 C CA . ALA A 1 757 ? 32.877 -14.435 -31.641 1.00 93.56 757 ALA A CA 1
ATOM 6137 C C . ALA A 1 757 ? 33.592 -14.289 -33.000 1.00 93.56 757 ALA A C 1
ATOM 6139 O O . ALA A 1 757 ? 32.903 -14.087 -34.007 1.00 93.56 757 ALA A O 1
ATOM 6140 N N . PRO A 1 758 ? 34.931 -14.411 -33.074 1.00 93.62 758 PRO A N 1
ATOM 6141 C CA . PRO A 1 758 ? 35.673 -14.315 -34.334 1.00 93.62 758 PRO A CA 1
ATOM 6142 C C . PRO A 1 758 ? 35.094 -15.209 -35.442 1.00 93.62 758 PRO A C 1
ATOM 6144 O O . PRO A 1 758 ? 34.880 -16.404 -35.240 1.00 93.62 758 PRO A O 1
ATOM 6147 N N . GLY A 1 759 ? 34.802 -14.626 -36.609 1.00 91.25 759 GLY A N 1
ATOM 6148 C CA . GLY A 1 759 ? 34.221 -15.319 -37.767 1.00 91.25 759 GLY A CA 1
ATOM 6149 C C . GLY A 1 759 ? 32.725 -15.657 -37.674 1.00 91.25 759 GLY A C 1
ATOM 6150 O O . GLY A 1 759 ? 32.149 -16.110 -38.666 1.00 91.25 759 GLY A O 1
ATOM 6151 N N . LYS A 1 760 ? 32.079 -15.435 -36.522 1.00 92.31 760 LYS A N 1
ATOM 6152 C CA . LYS A 1 760 ? 30.673 -15.775 -36.255 1.00 92.31 760 LYS A CA 1
ATOM 6153 C C . LYS A 1 760 ? 29.726 -14.630 -36.618 1.00 92.31 760 LYS A C 1
ATOM 6155 O O . LYS A 1 760 ? 30.087 -13.460 -36.510 1.00 92.31 760 LYS A O 1
ATOM 6160 N N . THR A 1 761 ? 28.492 -14.977 -36.991 1.00 93.56 761 THR A N 1
ATOM 6161 C CA . THR A 1 761 ? 27.414 -14.028 -37.319 1.00 93.56 761 THR A CA 1
ATOM 6162 C C . THR A 1 761 ? 26.335 -13.989 -36.230 1.00 93.56 761 THR A C 1
ATOM 6164 O O . THR A 1 761 ? 25.901 -15.040 -35.752 1.00 93.56 761 THR A O 1
ATOM 6167 N N . VAL A 1 762 ? 25.859 -12.790 -35.885 1.00 94.81 762 VAL A N 1
ATOM 6168 C CA . VAL A 1 762 ? 24.734 -12.520 -34.962 1.00 94.81 762 VAL A CA 1
ATOM 6169 C C . VAL A 1 762 ? 23.790 -11.481 -35.570 1.00 94.81 762 VAL A C 1
ATOM 6171 O O . VAL A 1 762 ? 24.211 -10.702 -36.416 1.00 94.81 762 VAL A O 1
ATOM 6174 N N . LEU A 1 763 ? 22.516 -11.462 -35.173 1.00 95.81 763 LEU A N 1
ATOM 6175 C CA . LEU A 1 763 ? 21.548 -10.450 -35.605 1.00 95.81 763 LEU A CA 1
ATOM 6176 C C . LEU A 1 763 ? 21.512 -9.297 -34.601 1.00 95.81 763 LEU A C 1
ATOM 6178 O O . LEU A 1 763 ? 21.246 -9.513 -33.420 1.00 95.81 763 LEU A O 1
ATOM 6182 N N . LEU A 1 764 ? 21.702 -8.072 -35.078 1.00 95.69 764 LEU A N 1
ATOM 6183 C CA . LEU A 1 764 ? 21.360 -6.878 -34.315 1.00 95.69 764 LEU A CA 1
ATOM 6184 C C . LEU A 1 764 ? 19.831 -6.703 -34.321 1.00 95.69 764 LEU A C 1
ATOM 6186 O O . LEU A 1 764 ? 19.199 -6.711 -35.381 1.00 95.69 764 LEU A O 1
ATOM 6190 N N . ARG A 1 765 ? 19.207 -6.609 -33.139 1.00 94.06 765 ARG A N 1
ATOM 6191 C CA . ARG A 1 765 ? 17.743 -6.518 -32.988 1.00 94.06 765 ARG A CA 1
ATOM 6192 C C . ARG A 1 765 ? 17.196 -5.298 -33.746 1.00 94.06 765 ARG A C 1
ATOM 6194 O O . ARG A 1 765 ? 17.781 -4.228 -33.691 1.00 94.06 765 ARG A O 1
ATOM 6201 N N . TYR A 1 766 ? 16.100 -5.482 -34.484 1.00 92.75 766 TYR A N 1
ATOM 6202 C CA . TYR A 1 766 ? 15.517 -4.503 -35.426 1.00 92.75 766 TYR A CA 1
ATOM 6203 C C . TYR A 1 766 ? 16.407 -4.098 -36.629 1.00 92.75 766 TYR A C 1
ATOM 6205 O O . TYR A 1 766 ? 15.929 -3.409 -37.524 1.00 92.75 766 TYR A O 1
ATOM 6213 N N . ALA A 1 767 ? 17.643 -4.601 -36.733 1.00 93.62 767 ALA A N 1
ATOM 6214 C CA . ALA A 1 767 ? 18.620 -4.220 -37.754 1.00 93.62 767 ALA A CA 1
ATOM 6215 C C . ALA A 1 767 ? 19.067 -5.410 -38.629 1.00 93.62 767 ALA A C 1
ATOM 6217 O O . ALA A 1 767 ? 18.232 -6.164 -39.154 1.00 93.62 767 ALA A O 1
ATOM 6218 N N . PHE A 1 768 ? 20.376 -5.545 -38.852 1.00 94.44 768 PHE A N 1
ATOM 6219 C CA . PHE A 1 768 ? 21.000 -6.465 -39.804 1.00 94.44 768 PHE A CA 1
ATOM 6220 C C . PHE A 1 768 ? 21.856 -7.532 -39.099 1.00 94.44 768 PHE A C 1
ATOM 6222 O O . PHE A 1 768 ? 22.331 -7.310 -37.980 1.00 94.44 768 PHE A O 1
ATOM 6229 N N . PRO A 1 769 ? 22.079 -8.705 -39.720 1.00 95.69 769 PRO A N 1
ATOM 6230 C CA . PRO A 1 769 ? 23.133 -9.615 -39.297 1.00 95.69 769 PRO A CA 1
ATOM 6231 C C . PRO A 1 769 ? 24.510 -8.963 -39.447 1.00 95.69 769 PRO A C 1
ATOM 6233 O O . PRO A 1 769 ? 24.792 -8.383 -40.493 1.00 95.69 769 PRO A O 1
ATOM 6236 N N . ILE A 1 770 ? 25.368 -9.103 -38.436 1.00 95.69 770 ILE A N 1
ATOM 6237 C CA . ILE A 1 770 ? 26.780 -8.702 -38.468 1.00 95.69 770 ILE A CA 1
ATOM 6238 C C . ILE A 1 770 ? 27.680 -9.919 -38.255 1.00 95.69 770 ILE A C 1
ATOM 6240 O O . ILE A 1 770 ? 27.346 -10.814 -37.474 1.00 95.69 770 ILE A O 1
ATOM 6244 N N . LYS A 1 771 ? 28.824 -9.965 -38.938 1.00 94.69 771 LYS A N 1
ATOM 6245 C CA . LYS A 1 771 ? 29.845 -11.013 -38.822 1.00 94.69 771 LYS A CA 1
ATOM 6246 C C . LYS A 1 771 ? 31.160 -10.402 -38.351 1.00 94.69 771 LYS A C 1
ATOM 6248 O O . LYS A 1 771 ? 31.692 -9.544 -39.041 1.00 94.69 771 LYS A O 1
ATOM 6253 N N . CYS A 1 772 ? 31.710 -10.875 -37.233 1.00 95.19 772 CYS A N 1
ATOM 6254 C CA . CYS A 1 772 ? 33.023 -10.422 -36.761 1.00 95.19 772 CYS A CA 1
ATOM 6255 C C . CYS A 1 772 ? 34.132 -10.886 -37.721 1.00 95.19 772 CYS A C 1
ATOM 6257 O O . CYS A 1 772 ? 34.242 -12.082 -38.015 1.00 95.19 772 CYS A O 1
ATOM 6259 N N . THR A 1 773 ? 34.939 -9.938 -38.194 1.00 94.62 773 THR A N 1
ATOM 6260 C CA . THR A 1 773 ? 36.078 -10.148 -39.098 1.00 94.62 773 THR A CA 1
ATOM 6261 C C . THR A 1 773 ? 37.408 -10.043 -38.357 1.00 94.62 773 THR A C 1
ATOM 6263 O O . THR A 1 773 ? 38.240 -10.938 -38.491 1.00 94.62 773 THR A O 1
ATOM 6266 N N . GLU A 1 774 ? 37.575 -9.014 -37.525 1.00 93.19 774 GLU A N 1
ATOM 6267 C CA . GLU A 1 774 ? 38.792 -8.743 -36.753 1.00 93.19 774 GLU A CA 1
ATOM 6268 C C . GLU A 1 774 ? 38.457 -8.307 -35.314 1.00 93.19 774 GLU A C 1
ATOM 6270 O O . GLU A 1 774 ? 37.332 -7.903 -35.006 1.00 93.19 774 GLU A O 1
ATOM 6275 N N . VAL A 1 775 ? 39.426 -8.449 -34.405 1.00 93.06 775 VAL A N 1
ATOM 6276 C CA . VAL A 1 775 ? 39.300 -8.112 -32.982 1.00 93.06 775 VAL A CA 1
ATOM 6277 C C . VAL A 1 775 ? 40.543 -7.350 -32.542 1.00 93.06 775 VAL A C 1
ATOM 6279 O O . VAL A 1 775 ? 41.647 -7.894 -32.569 1.00 93.06 775 VAL A O 1
ATOM 6282 N N . VAL A 1 776 ? 40.350 -6.117 -32.086 1.00 91.62 776 VAL A N 1
ATOM 6283 C CA . VAL A 1 776 ? 41.408 -5.251 -31.569 1.00 91.62 776 VAL A CA 1
ATOM 6284 C C . VAL A 1 776 ? 41.528 -5.460 -30.060 1.00 91.62 776 VAL A C 1
ATOM 6286 O O . VAL A 1 776 ? 40.584 -5.243 -29.291 1.00 91.62 776 VAL A O 1
ATOM 6289 N N . LEU A 1 777 ? 42.711 -5.898 -29.635 1.00 89.31 777 LEU A N 1
ATOM 6290 C CA . LEU A 1 777 ? 43.075 -6.063 -28.229 1.00 89.31 777 LEU A CA 1
ATOM 6291 C C . LEU A 1 777 ? 43.864 -4.841 -27.743 1.00 89.31 777 LEU A C 1
ATOM 6293 O O . LEU A 1 777 ? 44.568 -4.207 -28.527 1.00 89.31 777 LEU A O 1
ATOM 6297 N N . SER A 1 778 ? 43.779 -4.543 -26.448 1.00 86.25 778 SER A N 1
ATOM 6298 C CA . SER A 1 778 ? 44.641 -3.554 -25.791 1.00 86.25 778 SER A CA 1
ATOM 6299 C C . SER A 1 778 ? 46.104 -4.024 -25.720 1.00 86.25 778 SER A C 1
ATOM 6301 O O . SER A 1 778 ? 46.429 -5.186 -25.995 1.00 86.25 778 SER A O 1
ATOM 6303 N N . ASP A 1 779 ? 46.986 -3.141 -25.245 1.00 83.25 779 ASP A N 1
ATOM 6304 C CA . ASP A 1 779 ? 48.408 -3.425 -25.005 1.00 83.25 779 ASP A CA 1
ATOM 6305 C C . ASP A 1 779 ? 48.653 -4.642 -24.086 1.00 83.25 779 ASP A C 1
ATOM 6307 O O . ASP A 1 779 ? 49.678 -5.318 -24.200 1.00 83.25 779 ASP A O 1
ATOM 6311 N N . ASP A 1 780 ? 47.698 -4.968 -23.202 1.00 80.12 780 ASP A N 1
ATOM 6312 C CA . ASP A 1 780 ? 47.763 -6.133 -22.306 1.00 80.12 780 ASP A CA 1
ATOM 6313 C C . ASP A 1 780 ? 47.492 -7.485 -23.012 1.00 80.12 780 ASP A C 1
ATOM 6315 O O . ASP A 1 780 ? 47.735 -8.550 -22.429 1.00 80.12 780 ASP A O 1
ATOM 6319 N N . LYS A 1 781 ? 47.026 -7.448 -24.273 1.00 77.00 781 LYS A N 1
ATOM 6320 C CA . LYS A 1 781 ? 46.660 -8.588 -25.140 1.00 77.00 781 LYS A CA 1
ATOM 6321 C C . LYS A 1 781 ? 45.588 -9.533 -24.572 1.00 77.00 781 LYS A C 1
ATOM 6323 O O . LYS A 1 781 ? 45.490 -10.687 -24.995 1.00 77.00 781 LYS A O 1
ATOM 6328 N N . LYS A 1 782 ? 44.780 -9.066 -23.621 1.00 77.25 782 LYS A N 1
ATOM 6329 C CA . LYS A 1 782 ? 43.684 -9.796 -22.961 1.00 77.25 782 LYS A CA 1
ATOM 6330 C C . LYS A 1 782 ? 42.362 -9.035 -23.036 1.00 77.25 782 LYS A C 1
ATOM 6332 O O . LYS A 1 782 ? 41.321 -9.673 -23.185 1.00 77.25 782 LYS A O 1
ATOM 6337 N N . THR A 1 783 ? 42.394 -7.709 -22.937 1.00 84.12 783 THR A N 1
ATOM 6338 C CA . THR A 1 783 ? 41.202 -6.856 -22.975 1.00 84.12 783 THR A CA 1
ATOM 6339 C C . THR A 1 783 ? 40.820 -6.549 -24.421 1.00 84.12 783 THR A C 1
ATOM 6341 O O . THR A 1 783 ? 41.645 -6.096 -25.211 1.00 84.12 783 THR A O 1
ATOM 6344 N N . VAL A 1 784 ? 39.561 -6.809 -24.778 1.00 89.19 784 VAL A N 1
ATOM 6345 C CA . VAL A 1 784 ? 39.000 -6.490 -26.101 1.00 89.19 784 VAL A CA 1
ATOM 6346 C C . VAL A 1 784 ? 38.502 -5.051 -26.073 1.00 89.19 784 VAL A C 1
ATOM 6348 O O . VAL A 1 784 ? 37.678 -4.723 -25.220 1.00 89.19 784 VAL A O 1
ATOM 6351 N N . VAL A 1 785 ? 39.007 -4.218 -26.984 1.00 90.19 785 VAL A N 1
ATOM 6352 C CA . VAL A 1 785 ? 38.725 -2.771 -27.032 1.00 90.19 785 VAL A CA 1
ATOM 6353 C C . VAL A 1 785 ? 37.755 -2.432 -28.161 1.00 90.19 785 VAL A C 1
ATOM 6355 O O . VAL A 1 785 ? 36.824 -1.653 -27.969 1.00 90.19 785 VAL A O 1
ATOM 6358 N N . GLU A 1 786 ? 37.957 -3.031 -29.333 1.00 94.06 786 GLU A N 1
ATOM 6359 C CA . GLU A 1 786 ? 37.156 -2.777 -30.529 1.00 94.06 786 GLU A CA 1
ATOM 6360 C C . GLU A 1 786 ? 37.019 -4.069 -31.344 1.00 94.06 786 GLU A C 1
ATOM 6362 O O . GLU A 1 786 ? 37.928 -4.900 -31.386 1.00 94.06 786 GLU A O 1
ATOM 6367 N N . ILE A 1 787 ? 35.869 -4.264 -31.983 1.00 95.88 787 ILE A N 1
ATOM 6368 C CA . ILE A 1 787 ? 35.609 -5.384 -32.893 1.00 95.88 787 ILE A CA 1
ATOM 6369 C C . ILE A 1 787 ? 35.335 -4.812 -34.276 1.00 95.88 787 ILE A C 1
ATOM 6371 O O . ILE A 1 787 ? 34.548 -3.878 -34.403 1.00 95.88 787 ILE A O 1
ATOM 6375 N N . HIS A 1 788 ? 35.909 -5.391 -35.325 1.00 96.44 788 HIS A N 1
ATOM 6376 C CA . HIS A 1 788 ? 35.500 -5.080 -36.695 1.00 96.44 788 HIS A CA 1
ATOM 6377 C C . HIS A 1 788 ? 34.541 -6.153 -37.196 1.00 96.44 788 HIS A C 1
ATOM 6379 O O . HIS A 1 788 ? 34.700 -7.348 -36.912 1.00 96.44 788 HIS A O 1
ATOM 6385 N N . ALA A 1 789 ? 33.508 -5.720 -37.909 1.00 96.06 789 ALA A N 1
ATOM 6386 C CA . ALA A 1 789 ? 32.481 -6.598 -38.433 1.00 96.06 789 ALA A CA 1
ATOM 6387 C C . ALA A 1 789 ? 31.965 -6.133 -39.798 1.00 96.06 789 ALA A C 1
ATOM 6389 O O . ALA A 1 789 ? 31.994 -4.952 -40.125 1.00 96.06 789 ALA A O 1
ATOM 6390 N N . GLU A 1 790 ? 31.427 -7.072 -40.568 1.00 95.25 790 GLU A N 1
ATOM 6391 C CA . GLU A 1 790 ? 30.701 -6.797 -41.810 1.00 95.25 790 GLU A CA 1
ATOM 6392 C C . GLU A 1 790 ? 29.203 -7.039 -41.599 1.00 95.25 790 GLU A C 1
ATOM 6394 O O . GLU A 1 790 ? 28.825 -8.062 -41.017 1.00 95.25 790 GLU A O 1
ATOM 6399 N N . TYR A 1 791 ? 28.341 -6.135 -42.075 1.00 94.44 791 TYR A N 1
ATOM 6400 C CA . TYR A 1 791 ? 26.883 -6.314 -42.040 1.00 94.44 791 TYR A CA 1
ATOM 6401 C C . TYR A 1 791 ? 26.336 -6.911 -43.349 1.00 94.44 791 TYR A C 1
ATOM 6403 O O . TYR A 1 791 ? 26.864 -6.651 -44.431 1.00 94.44 791 TYR A O 1
ATOM 6411 N N . ASP A 1 792 ? 25.260 -7.700 -43.255 1.00 92.62 792 ASP A N 1
ATOM 6412 C CA . ASP A 1 792 ? 24.526 -8.244 -44.407 1.00 92.62 792 ASP A CA 1
ATOM 6413 C C . ASP A 1 792 ? 23.208 -7.474 -44.646 1.00 92.62 792 ASP A C 1
ATOM 6415 O O . ASP A 1 792 ? 22.200 -7.768 -43.987 1.00 92.62 792 ASP A O 1
ATOM 6419 N N . PRO A 1 793 ? 23.159 -6.525 -45.605 1.00 88.44 793 PRO A N 1
ATOM 6420 C CA . PRO A 1 793 ? 21.933 -5.789 -45.927 1.00 88.44 793 PRO A CA 1
ATOM 6421 C C . PRO A 1 793 ? 20.811 -6.692 -46.461 1.00 88.44 793 PRO A C 1
ATOM 6423 O O . PRO A 1 793 ? 19.633 -6.375 -46.298 1.00 88.44 793 PRO A O 1
ATOM 6426 N N . PHE A 1 794 ? 21.149 -7.835 -47.068 1.00 88.62 794 PHE A N 1
ATOM 6427 C CA . PHE A 1 794 ? 20.191 -8.742 -47.704 1.00 88.62 794 PHE A CA 1
ATOM 6428 C C . PHE A 1 794 ? 19.616 -9.797 -46.745 1.00 88.62 794 PHE A C 1
ATOM 6430 O O . PHE A 1 794 ? 18.722 -10.548 -47.138 1.00 88.62 794 PHE A O 1
ATOM 6437 N N . LYS A 1 795 ? 20.119 -9.873 -45.503 1.00 85.25 795 LYS A N 1
ATOM 6438 C CA . LYS A 1 795 ? 19.686 -10.813 -44.447 1.00 85.25 795 LYS A CA 1
ATOM 6439 C C . LYS A 1 795 ? 19.630 -12.283 -44.920 1.00 85.25 795 LYS A C 1
ATOM 6441 O O . LYS A 1 795 ? 18.723 -13.031 -44.548 1.00 85.25 795 LYS A O 1
ATOM 6446 N N . LYS A 1 796 ? 20.600 -12.698 -45.748 1.00 79.31 796 LYS A N 1
ATOM 6447 C CA . LYS A 1 796 ? 20.697 -14.029 -46.381 1.00 79.31 796 LYS A CA 1
ATOM 6448 C C . LYS A 1 796 ? 20.865 -15.136 -45.345 1.00 79.31 796 LYS A C 1
ATOM 6450 O O . LYS A 1 796 ? 20.273 -16.206 -45.474 1.00 79.31 796 LYS A O 1
ATOM 6455 N N . THR A 1 797 ? 21.659 -14.883 -44.309 1.00 77.00 797 THR A N 1
ATOM 6456 C CA . THR A 1 797 ? 21.822 -15.776 -43.159 1.00 77.00 797 THR A CA 1
ATOM 6457 C C . THR A 1 797 ? 20.936 -15.329 -42.001 1.00 77.00 797 THR A C 1
ATOM 6459 O O . THR A 1 797 ? 20.976 -14.180 -41.569 1.00 77.00 797 THR A O 1
ATOM 6462 N N . LYS A 1 798 ? 20.166 -16.270 -41.441 1.00 83.06 798 LYS A N 1
ATOM 6463 C CA . LYS A 1 798 ? 19.455 -16.101 -40.166 1.00 83.06 798 LYS A CA 1
ATOM 6464 C C . LYS A 1 798 ? 20.313 -16.688 -39.035 1.00 83.06 798 LYS A C 1
ATOM 6466 O O . LYS A 1 798 ? 20.289 -17.906 -38.846 1.00 83.06 798 LYS A O 1
ATOM 6471 N N . PRO A 1 799 ? 21.120 -15.883 -38.319 1.00 88.38 799 PRO A N 1
ATOM 6472 C CA . PRO A 1 799 ? 21.921 -16.378 -37.204 1.00 88.38 799 PRO A CA 1
ATOM 6473 C C . PRO A 1 799 ? 21.032 -16.767 -36.015 1.00 88.38 799 PRO A C 1
ATOM 6475 O O . PRO A 1 799 ? 19.913 -16.281 -35.869 1.00 88.38 799 PRO A O 1
ATOM 6478 N N . LYS A 1 800 ? 21.549 -17.632 -35.135 1.00 84.81 800 LYS A N 1
ATOM 6479 C CA . LYS A 1 800 ? 20.832 -18.061 -33.919 1.00 84.81 800 LYS A CA 1
ATOM 6480 C C . LYS A 1 800 ? 20.802 -16.992 -32.819 1.00 84.81 800 LYS A C 1
ATOM 6482 O O . LYS A 1 800 ? 19.917 -17.015 -31.972 1.00 84.81 800 LYS A O 1
ATOM 6487 N N . GLY A 1 801 ? 21.804 -16.115 -32.795 1.00 90.44 801 GLY A N 1
ATOM 6488 C CA . GLY A 1 801 ? 21.957 -15.063 -31.793 1.00 90.44 801 GLY A CA 1
ATOM 6489 C C . GLY A 1 801 ? 21.263 -13.771 -32.197 1.00 90.44 801 GLY A C 1
ATOM 6490 O O . GLY A 1 801 ? 21.397 -13.350 -33.345 1.00 90.44 801 GLY A O 1
ATOM 6491 N N . VAL A 1 802 ? 20.575 -13.134 -31.247 1.00 94.81 802 VAL A N 1
ATOM 6492 C CA . VAL A 1 802 ? 19.996 -11.791 -31.400 1.00 94.81 802 VAL A CA 1
ATOM 6493 C C . VAL A 1 802 ? 20.465 -10.917 -30.239 1.00 94.81 802 VAL A C 1
ATOM 6495 O O . VAL A 1 802 ? 20.212 -11.258 -29.081 1.00 94.81 802 VAL A O 1
ATOM 6498 N N . LEU A 1 803 ? 21.136 -9.810 -30.549 1.00 96.12 803 LEU A N 1
ATOM 6499 C CA . LEU A 1 803 ? 21.711 -8.873 -29.579 1.00 96.12 803 LEU A CA 1
ATOM 6500 C C . LEU A 1 803 ? 20.948 -7.544 -29.591 1.00 96.12 803 LEU A C 1
ATOM 6502 O O . LEU A 1 803 ? 20.484 -7.107 -30.646 1.00 96.12 803 LEU A O 1
ATOM 6506 N N . HIS A 1 804 ? 20.828 -6.898 -28.430 1.00 96.19 804 HIS A N 1
ATOM 6507 C CA . HIS A 1 804 ? 20.515 -5.467 -28.376 1.00 96.19 804 HIS A CA 1
ATOM 6508 C C . HIS A 1 804 ? 21.799 -4.668 -28.607 1.00 96.19 804 HIS A C 1
ATOM 6510 O O . HIS A 1 804 ? 22.903 -5.186 -28.439 1.00 96.19 804 HIS A O 1
ATOM 6516 N N . TRP A 1 805 ? 21.640 -3.431 -29.056 1.00 97.25 805 TRP A N 1
ATOM 6517 C CA . TRP A 1 805 ? 22.737 -2.561 -29.457 1.00 97.25 805 TRP A CA 1
ATOM 6518 C C . TRP A 1 805 ? 22.270 -1.107 -29.423 1.00 97.25 805 TRP A C 1
ATOM 6520 O O . TRP A 1 805 ? 21.071 -0.825 -29.405 1.00 97.25 805 TRP A O 1
ATOM 6530 N N . VAL A 1 806 ? 23.230 -0.196 -29.440 1.00 97.19 806 VAL A N 1
ATOM 6531 C CA . VAL A 1 806 ? 23.042 1.247 -29.642 1.00 97.19 806 VAL A CA 1
ATOM 6532 C C . VAL A 1 806 ? 24.130 1.734 -30.595 1.00 97.19 806 VAL A C 1
ATOM 6534 O O . VAL A 1 806 ? 25.130 1.044 -30.764 1.00 97.19 806 VAL A O 1
ATOM 6537 N N . ALA A 1 807 ? 23.968 2.881 -31.243 1.00 95.44 807 ALA A N 1
ATOM 6538 C CA . ALA A 1 807 ? 24.955 3.398 -32.193 1.00 95.44 807 ALA A CA 1
ATOM 6539 C C . ALA A 1 807 ? 25.145 4.903 -32.046 1.00 95.44 807 ALA A C 1
ATOM 6541 O O . ALA A 1 807 ? 24.321 5.573 -31.416 1.00 95.44 807 ALA A O 1
ATOM 6542 N N . GLU A 1 808 ? 26.223 5.419 -32.636 1.00 93.31 808 GLU A N 1
ATOM 6543 C CA . GLU A 1 808 ? 26.417 6.860 -32.795 1.00 93.31 808 GLU A CA 1
ATOM 6544 C C . GLU A 1 808 ? 25.221 7.437 -33.585 1.00 93.31 808 GLU A C 1
ATOM 6546 O O . GLU A 1 808 ? 24.996 7.005 -34.724 1.00 93.31 808 GLU A O 1
ATOM 6551 N N . PRO A 1 809 ? 24.420 8.366 -33.018 1.00 89.56 809 PRO A N 1
ATOM 6552 C CA . PRO A 1 809 ? 23.240 8.920 -33.690 1.00 89.56 809 PRO A CA 1
ATOM 6553 C C . PRO A 1 809 ? 23.586 9.808 -34.889 1.00 89.56 809 PRO A C 1
ATOM 6555 O O . PRO A 1 809 ? 22.755 10.019 -35.768 1.00 89.56 809 PRO A O 1
ATOM 6558 N N . SER A 1 810 ? 24.810 10.324 -34.921 1.00 86.94 810 SER A N 1
ATOM 6559 C CA . SER A 1 810 ? 25.419 11.013 -36.051 1.00 86.94 810 SER A CA 1
ATOM 6560 C C . SER A 1 810 ? 26.937 10.790 -36.002 1.00 86.94 810 SER A C 1
ATOM 6562 O O . SER A 1 810 ? 27.462 10.530 -34.918 1.00 86.94 810 SER A O 1
ATOM 6564 N N . PRO A 1 811 ? 27.656 10.869 -37.139 1.00 81.81 811 PRO A N 1
ATOM 6565 C CA . PRO A 1 811 ? 29.070 10.495 -37.199 1.00 81.81 811 PRO A CA 1
ATOM 6566 C C . PRO A 1 811 ? 29.936 11.261 -36.189 1.00 81.81 811 PRO A C 1
ATOM 6568 O O . PRO A 1 811 ? 29.963 12.494 -36.200 1.00 81.81 811 PRO A O 1
ATOM 6571 N N . GLY A 1 812 ? 30.653 10.534 -35.327 1.00 81.19 812 GLY A N 1
ATOM 6572 C CA . GLY A 1 812 ? 31.536 11.105 -34.309 1.00 81.19 812 GLY A CA 1
ATOM 6573 C C . GLY A 1 812 ? 30.822 11.676 -33.079 1.00 81.19 812 GLY A C 1
ATOM 6574 O O . GLY A 1 812 ? 31.436 12.433 -32.325 1.00 81.19 812 GLY A O 1
ATOM 6575 N N . VAL A 1 813 ? 29.543 11.349 -32.868 1.00 88.88 813 VAL A N 1
ATOM 6576 C CA . VAL A 1 813 ? 28.776 11.732 -31.674 1.00 88.88 813 VAL A CA 1
ATOM 6577 C C . VAL A 1 813 ? 28.497 10.493 -30.828 1.00 88.88 813 VAL A C 1
ATOM 6579 O O . VAL A 1 813 ? 27.855 9.555 -31.291 1.00 88.88 813 VAL A O 1
ATOM 6582 N N . ASP A 1 814 ? 28.940 10.507 -29.569 1.00 90.56 814 ASP A N 1
ATOM 6583 C CA . ASP A 1 814 ? 28.659 9.432 -28.610 1.00 90.56 814 ASP A CA 1
ATOM 6584 C C . ASP A 1 814 ? 27.138 9.185 -28.453 1.00 90.56 814 ASP A C 1
ATOM 6586 O O . ASP A 1 814 ? 26.351 10.140 -28.456 1.00 90.56 814 ASP A O 1
ATOM 6590 N N . PRO A 1 815 ? 26.702 7.932 -28.213 1.00 94.69 815 PRO A N 1
ATOM 6591 C CA . PRO A 1 815 ? 25.334 7.636 -27.793 1.00 94.69 815 PRO A CA 1
ATOM 6592 C C . PRO A 1 815 ? 24.923 8.370 -26.504 1.00 94.69 815 PRO A C 1
ATOM 6594 O O . PRO A 1 815 ? 25.760 8.819 -25.715 1.00 94.69 815 PRO A O 1
ATOM 6597 N N . LEU A 1 816 ? 23.612 8.434 -26.243 1.00 94.81 816 LEU A N 1
ATOM 6598 C CA . LEU A 1 816 ? 23.066 9.053 -25.032 1.00 94.81 816 LEU A CA 1
ATOM 6599 C C . LEU A 1 816 ? 23.597 8.336 -23.779 1.00 94.81 816 LEU A C 1
ATOM 6601 O O . LEU A 1 816 ? 23.379 7.138 -23.612 1.00 94.81 816 LEU A O 1
ATOM 6605 N N . LYS A 1 817 ? 24.280 9.067 -22.894 1.00 96.25 817 LYS A N 1
ATOM 6606 C CA . LYS A 1 817 ? 24.846 8.527 -21.649 1.00 96.25 817 LYS A CA 1
ATOM 6607 C C . LYS A 1 817 ? 23.810 8.577 -20.531 1.00 96.25 817 LYS A C 1
ATOM 6609 O O . LYS A 1 817 ? 23.222 9.629 -20.296 1.00 96.25 817 LYS A O 1
ATOM 6614 N N . VAL A 1 818 ? 23.606 7.453 -19.845 1.00 97.12 818 VAL A N 1
ATOM 6615 C CA . VAL A 1 818 ? 22.634 7.315 -18.748 1.00 97.12 818 VAL A CA 1
ATOM 6616 C C . VAL A 1 818 ? 23.247 6.559 -17.565 1.00 97.12 818 VAL A C 1
ATOM 6618 O O . VAL A 1 818 ? 24.079 5.667 -17.752 1.00 97.12 818 VAL A O 1
ATOM 6621 N N . GLU A 1 819 ? 22.827 6.893 -16.343 1.00 97.94 819 GLU A N 1
ATOM 6622 C CA . GLU A 1 819 ? 23.148 6.102 -15.149 1.00 97.94 819 GLU A CA 1
ATOM 6623 C C . GLU A 1 819 ? 22.121 4.974 -15.001 1.00 97.94 819 GLU A C 1
ATOM 6625 O O . GLU A 1 819 ? 20.917 5.201 -15.121 1.00 97.94 819 GLU A O 1
ATOM 6630 N N . VAL A 1 820 ? 22.572 3.754 -14.705 1.00 98.19 820 VAL A N 1
ATOM 6631 C CA . VAL A 1 820 ? 21.686 2.614 -14.434 1.00 98.19 820 VAL A CA 1
ATOM 6632 C C . VAL A 1 820 ? 22.014 2.007 -13.075 1.00 98.19 820 VAL A C 1
ATOM 6634 O O . VAL A 1 820 ? 23.139 1.581 -12.819 1.00 98.19 820 VAL A O 1
ATOM 6637 N N . ARG A 1 821 ? 21.012 1.942 -12.199 1.00 98.19 821 ARG A N 1
ATOM 6638 C CA . ARG A 1 821 ? 21.101 1.404 -10.839 1.00 98.19 821 ARG A CA 1
ATOM 6639 C C . ARG A 1 821 ? 20.495 0.002 -10.813 1.00 98.19 821 ARG A C 1
ATOM 6641 O O . ARG A 1 821 ? 19.285 -0.179 -10.951 1.00 98.19 821 ARG A O 1
ATOM 6648 N N . LEU A 1 822 ? 21.346 -1.008 -10.670 1.00 97.31 822 LEU A N 1
ATOM 6649 C CA . LEU A 1 822 ? 20.956 -2.413 -10.608 1.00 97.31 822 LEU A CA 1
ATOM 6650 C C . LEU A 1 822 ? 20.749 -2.815 -9.146 1.00 97.31 822 LEU A C 1
ATOM 6652 O O . LEU A 1 822 ? 21.711 -2.884 -8.383 1.00 97.31 822 LEU A O 1
ATOM 6656 N N . PHE A 1 823 ? 19.504 -3.100 -8.770 1.00 95.25 823 PHE A N 1
ATOM 6657 C CA . PHE A 1 823 ? 19.155 -3.561 -7.425 1.00 95.25 823 PHE A CA 1
ATOM 6658 C C . PHE A 1 823 ? 18.999 -5.079 -7.366 1.00 95.25 823 PHE A C 1
ATOM 6660 O O . PHE A 1 823 ? 18.446 -5.685 -8.290 1.00 95.25 823 PHE A O 1
ATOM 6667 N N . ASP A 1 824 ? 19.459 -5.675 -6.272 1.00 91.81 824 ASP A N 1
ATOM 6668 C CA . ASP A 1 824 ? 19.250 -7.078 -5.902 1.00 91.81 824 ASP A CA 1
ATOM 6669 C C . ASP A 1 824 ? 18.735 -7.161 -4.449 1.00 91.81 824 ASP A C 1
ATOM 6671 O O . ASP A 1 824 ? 18.509 -6.142 -3.789 1.00 91.81 824 ASP A O 1
ATOM 6675 N N . LYS A 1 825 ? 18.522 -8.375 -3.942 1.00 93.00 825 LYS A N 1
ATOM 6676 C CA . LYS A 1 825 ? 18.092 -8.662 -2.570 1.00 93.00 825 LYS A CA 1
ATOM 6677 C C . LYS A 1 825 ? 19.007 -7.967 -1.557 1.00 93.00 825 LYS A C 1
ATOM 6679 O O . LYS A 1 825 ? 20.227 -8.105 -1.632 1.00 93.00 825 LYS A O 1
ATOM 6684 N N . LEU A 1 826 ? 18.412 -7.252 -0.595 1.00 94.62 826 LEU A N 1
ATOM 6685 C CA . LEU A 1 826 ? 19.142 -6.545 0.466 1.00 94.62 826 LEU A CA 1
ATOM 6686 C C . LEU A 1 826 ? 19.811 -7.508 1.457 1.00 94.62 826 LEU A C 1
ATOM 6688 O O . LEU A 1 826 ? 20.885 -7.204 1.964 1.00 94.62 826 LEU A O 1
ATOM 6692 N N . PHE A 1 827 ? 19.183 -8.660 1.701 1.00 95.31 827 PHE A N 1
ATOM 6693 C CA . PHE A 1 827 ? 19.641 -9.698 2.623 1.00 95.31 827 PHE A CA 1
ATOM 6694 C C . PHE A 1 827 ? 19.871 -11.018 1.891 1.00 95.31 827 PHE A C 1
ATOM 6696 O O . PHE A 1 827 ? 19.062 -11.413 1.041 1.00 95.31 827 PHE A O 1
ATOM 6703 N N . LEU A 1 828 ? 20.963 -11.700 2.234 1.00 92.19 828 LEU A N 1
ATOM 6704 C CA . LEU A 1 828 ? 21.351 -12.973 1.627 1.00 92.19 828 LEU A CA 1
ATOM 6705 C C . LEU A 1 828 ? 20.432 -14.116 2.087 1.00 92.19 828 LEU A C 1
ATOM 6707 O O . LEU A 1 828 ? 19.985 -14.921 1.265 1.00 92.19 828 LEU A O 1
ATOM 6711 N N . SER A 1 829 ? 20.090 -14.158 3.375 1.00 92.25 829 SER A N 1
ATOM 6712 C CA . SER A 1 829 ? 19.222 -15.182 3.962 1.00 92.25 829 SER A CA 1
ATOM 6713 C C . SER A 1 829 ? 17.746 -14.980 3.602 1.00 92.25 829 SER A C 1
ATOM 6715 O O . SER A 1 829 ? 17.262 -13.854 3.481 1.00 92.25 829 SER A O 1
ATOM 6717 N N . GLU A 1 830 ? 16.978 -16.073 3.479 1.00 90.00 830 GLU A N 1
ATOM 6718 C CA . GLU A 1 830 ? 15.524 -15.979 3.253 1.00 90.00 830 GLU A CA 1
ATOM 6719 C C . GLU A 1 830 ? 14.800 -15.316 4.442 1.00 90.00 830 GLU A C 1
ATOM 6721 O O . GLU A 1 830 ? 13.858 -14.560 4.217 1.00 90.00 830 GLU A O 1
ATOM 6726 N N . ASN A 1 831 ? 15.264 -15.526 5.682 1.00 90.12 831 ASN A N 1
ATOM 6727 C CA . ASN A 1 831 ? 14.689 -14.935 6.896 1.00 90.12 831 ASN A CA 1
ATOM 6728 C C . ASN A 1 831 ? 15.746 -14.209 7.764 1.00 90.12 831 ASN A C 1
ATOM 6730 O O . ASN A 1 831 ? 16.143 -14.717 8.814 1.00 90.12 831 ASN A O 1
ATOM 6734 N N . PRO A 1 832 ? 16.171 -12.984 7.396 1.00 89.25 832 PRO A N 1
ATOM 6735 C CA . PRO A 1 832 ? 17.039 -12.149 8.240 1.00 89.25 832 PRO A CA 1
ATOM 6736 C C . PRO A 1 832 ? 16.310 -11.640 9.503 1.00 89.25 832 PRO A C 1
ATOM 6738 O O . PRO A 1 832 ? 16.888 -10.976 10.368 1.00 89.25 832 PRO A O 1
ATOM 6741 N N . GLY A 1 833 ? 15.007 -11.910 9.635 1.00 85.25 833 GLY A N 1
ATOM 6742 C CA . GLY A 1 833 ? 14.214 -11.570 10.810 1.00 85.25 833 GLY A CA 1
ATOM 6743 C C . GLY A 1 833 ? 14.723 -12.247 12.083 1.00 85.25 833 GLY A C 1
ATOM 6744 O O . GLY A 1 833 ? 14.781 -11.574 13.115 1.00 85.25 833 GLY A O 1
ATOM 6745 N N . GLU A 1 834 ? 15.135 -13.512 11.972 1.00 85.81 834 GLU A N 1
ATOM 6746 C CA . GLU A 1 834 ? 15.456 -14.432 13.078 1.00 85.81 834 GLU A CA 1
ATOM 6747 C C . GLU A 1 834 ? 16.954 -14.562 13.398 1.00 85.81 834 GLU A C 1
ATOM 6749 O O . GLU A 1 834 ? 17.310 -15.187 14.392 1.00 85.81 834 GLU A O 1
ATOM 6754 N N . LEU A 1 835 ? 17.835 -13.951 12.602 1.00 88.06 835 LEU A N 1
ATOM 6755 C CA . LEU A 1 835 ? 19.272 -13.925 12.883 1.00 88.06 835 LEU A CA 1
ATOM 6756 C C . LEU A 1 835 ? 19.593 -12.963 14.040 1.00 88.06 835 LEU A C 1
ATOM 6758 O O . LEU A 1 835 ? 19.144 -11.809 14.027 1.00 88.06 835 LEU A O 1
ATOM 6762 N N . ASP A 1 836 ? 20.437 -13.404 14.980 1.00 83.12 836 ASP A N 1
ATOM 6763 C CA . ASP A 1 836 ? 20.952 -12.575 16.081 1.00 83.12 836 ASP A CA 1
ATOM 6764 C C . ASP A 1 836 ? 21.646 -11.313 15.531 1.00 83.12 836 ASP A C 1
ATOM 6766 O O . ASP A 1 836 ? 21.211 -10.182 15.773 1.00 83.12 836 ASP A O 1
ATOM 6770 N N . ASN A 1 837 ? 22.655 -11.514 14.674 1.00 87.44 837 ASN A N 1
ATOM 6771 C CA . ASN A 1 837 ? 23.374 -10.460 13.956 1.00 87.44 837 ASN A CA 1
ATOM 6772 C C . ASN A 1 837 ? 22.838 -10.258 12.526 1.00 87.44 837 ASN A C 1
ATOM 6774 O O . ASN A 1 837 ? 23.575 -10.313 11.547 1.00 87.44 837 ASN A O 1
ATOM 6778 N N . TRP A 1 838 ? 21.541 -9.999 12.377 1.00 91.12 838 TRP A N 1
ATOM 6779 C CA . TRP A 1 838 ? 20.900 -9.799 11.065 1.00 91.12 838 TRP A CA 1
ATOM 6780 C C . TRP A 1 838 ? 21.492 -8.691 10.164 1.00 91.12 838 TRP A C 1
ATOM 6782 O O . TRP A 1 838 ? 21.150 -8.649 8.988 1.00 91.12 838 TRP A O 1
ATOM 6792 N N . LEU A 1 839 ? 22.341 -7.791 10.678 1.00 92.25 839 LEU A N 1
ATOM 6793 C CA . LEU A 1 839 ? 23.055 -6.800 9.855 1.00 92.25 839 LEU A CA 1
ATOM 6794 C C . LEU A 1 839 ? 24.267 -7.392 9.119 1.00 92.25 839 LEU A C 1
ATOM 6796 O O . LEU A 1 839 ? 24.631 -6.876 8.067 1.00 92.25 839 LEU A O 1
ATOM 6800 N N . ASP A 1 840 ? 24.848 -8.484 9.621 1.00 91.94 840 ASP A N 1
ATOM 6801 C CA . ASP A 1 840 ? 25.983 -9.165 8.978 1.00 91.94 840 ASP A CA 1
ATOM 6802 C C . ASP A 1 840 ? 25.536 -9.939 7.711 1.00 91.94 840 ASP A C 1
ATOM 6804 O O . ASP A 1 840 ? 26.362 -10.330 6.892 1.00 91.94 840 ASP A O 1
ATOM 6808 N N . ASP A 1 841 ? 24.221 -10.128 7.528 1.00 94.19 841 ASP A N 1
ATOM 6809 C CA . ASP A 1 841 ? 23.576 -10.789 6.379 1.00 94.19 841 ASP A CA 1
ATOM 6810 C C . ASP A 1 841 ? 23.265 -9.827 5.207 1.00 94.19 841 ASP A C 1
ATOM 6812 O O . ASP A 1 841 ? 22.666 -10.220 4.201 1.00 94.19 841 ASP A O 1
ATOM 6816 N N . LEU A 1 842 ? 23.656 -8.552 5.323 1.00 94.44 842 LEU A N 1
ATOM 6817 C CA . LEU A 1 842 ? 23.488 -7.557 4.263 1.00 94.44 842 LEU A CA 1
ATOM 6818 C C . LEU A 1 842 ? 24.310 -7.920 3.019 1.00 94.44 842 LEU A C 1
ATOM 6820 O O . LEU A 1 842 ? 25.518 -8.144 3.079 1.00 94.44 842 LEU A O 1
ATOM 6824 N N . ASN A 1 843 ? 23.656 -7.908 1.861 1.00 94.38 843 ASN A N 1
ATOM 6825 C CA . ASN A 1 843 ? 24.284 -8.188 0.578 1.00 94.38 843 ASN A CA 1
ATOM 6826 C C . ASN A 1 843 ? 25.074 -6.957 0.068 1.00 94.38 843 ASN A C 1
ATOM 6828 O O . ASN A 1 843 ? 24.450 -5.936 -0.265 1.00 94.38 843 ASN A O 1
ATOM 6832 N N . PRO A 1 844 ? 26.415 -7.036 -0.072 1.00 93.12 844 PRO A N 1
ATOM 6833 C CA . PRO A 1 844 ? 27.225 -5.929 -0.586 1.00 93.12 844 PRO A CA 1
ATOM 6834 C C . PRO A 1 844 ? 26.938 -5.614 -2.063 1.00 93.12 844 PRO A C 1
ATOM 6836 O O . PRO A 1 844 ? 27.119 -4.477 -2.486 1.00 93.12 844 PRO A O 1
ATOM 6839 N N . GLU A 1 845 ? 26.430 -6.579 -2.837 1.00 93.56 845 GLU A N 1
ATOM 6840 C CA . GLU A 1 845 ? 26.045 -6.400 -4.245 1.00 93.56 845 GLU A CA 1
ATOM 6841 C C . GLU A 1 845 ? 24.561 -6.004 -4.413 1.00 93.56 845 GLU A C 1
ATOM 6843 O O . GLU A 1 845 ? 24.044 -5.971 -5.528 1.00 93.56 845 GLU A O 1
ATOM 6848 N N . SER A 1 846 ? 23.856 -5.651 -3.326 1.00 93.94 846 SER A N 1
ATOM 6849 C CA . SER A 1 846 ? 22.431 -5.260 -3.368 1.00 93.94 846 SER A CA 1
ATOM 6850 C C . SER A 1 846 ? 22.136 -4.007 -4.205 1.00 93.94 846 SER A C 1
ATOM 6852 O O . SER A 1 846 ? 20.988 -3.798 -4.603 1.00 93.94 846 SER A O 1
ATOM 6854 N N . LYS A 1 847 ? 23.146 -3.170 -4.475 1.00 96.00 847 LYS A N 1
ATOM 6855 C CA . LYS A 1 847 ? 23.066 -1.969 -5.320 1.00 96.00 847 LYS A CA 1
ATOM 6856 C C . LYS A 1 847 ? 24.362 -1.813 -6.119 1.00 96.00 847 LYS A C 1
ATOM 6858 O O . LYS A 1 847 ? 25.395 -1.465 -5.556 1.00 96.00 847 LYS A O 1
ATOM 6863 N N . VAL A 1 848 ? 24.297 -2.008 -7.435 1.00 96.56 848 VAL A N 1
ATOM 6864 C CA . VAL A 1 848 ? 25.413 -1.766 -8.366 1.00 96.56 848 VAL A CA 1
ATOM 6865 C C . VAL A 1 848 ? 25.062 -0.590 -9.274 1.00 96.56 848 VAL A C 1
ATOM 6867 O O . VAL A 1 848 ? 24.045 -0.619 -9.965 1.00 96.56 848 VAL A O 1
ATOM 6870 N N . ILE A 1 849 ? 25.895 0.452 -9.276 1.00 97.06 849 ILE A N 1
ATOM 6871 C CA . ILE A 1 849 ? 25.701 1.652 -10.102 1.00 97.06 849 ILE A CA 1
ATOM 6872 C C . ILE A 1 849 ? 26.571 1.546 -11.357 1.00 97.06 849 ILE A C 1
ATOM 6874 O O . ILE A 1 849 ? 27.788 1.391 -11.267 1.00 97.06 849 ILE A O 1
ATOM 6878 N N . ILE A 1 850 ? 25.946 1.668 -12.526 1.00 97.06 850 ILE A N 1
ATOM 6879 C CA . ILE A 1 850 ? 26.596 1.773 -13.832 1.00 97.06 850 ILE A CA 1
ATOM 6880 C C . ILE A 1 850 ? 26.502 3.245 -14.270 1.00 97.06 850 ILE A C 1
ATOM 6882 O O . ILE A 1 850 ? 25.427 3.670 -14.687 1.00 97.06 850 ILE A O 1
ATOM 6886 N N . PRO A 1 851 ? 27.571 4.055 -14.152 1.00 93.50 851 PRO A N 1
ATOM 6887 C CA . PRO A 1 851 ? 27.479 5.509 -14.337 1.00 93.50 851 PRO A CA 1
ATOM 6888 C C . PRO A 1 851 ? 27.394 5.956 -15.805 1.00 93.50 851 PRO A C 1
ATOM 6890 O O . PRO A 1 851 ? 26.945 7.065 -16.073 1.00 93.50 851 PRO A O 1
ATOM 6893 N N . CYS A 1 852 ? 27.846 5.115 -16.742 1.00 92.00 852 CYS A N 1
ATOM 6894 C CA . CYS A 1 852 ? 28.005 5.451 -18.159 1.00 92.00 852 CYS A CA 1
ATOM 6895 C C . CYS A 1 852 ? 27.481 4.322 -19.064 1.00 92.00 852 CYS A C 1
ATOM 6897 O O . CYS A 1 852 ? 28.239 3.761 -19.855 1.00 92.00 852 CYS A O 1
ATOM 6899 N N . ALA A 1 853 ? 26.201 3.971 -18.937 1.00 96.56 853 ALA A N 1
ATOM 6900 C CA . ALA A 1 853 ? 25.532 3.127 -19.927 1.00 96.56 853 ALA A CA 1
ATOM 6901 C C . ALA A 1 853 ? 25.188 3.953 -21.180 1.00 96.56 853 ALA A C 1
ATOM 6903 O O . ALA A 1 853 ? 24.991 5.168 -21.092 1.00 96.56 853 ALA A O 1
ATOM 6904 N N . TYR A 1 854 ? 25.101 3.306 -22.342 1.00 97.38 854 TYR A N 1
ATOM 6905 C CA . TYR A 1 854 ? 24.737 3.948 -23.609 1.00 97.38 854 TYR A CA 1
ATOM 6906 C C . TYR A 1 854 ? 23.308 3.583 -24.016 1.00 97.38 854 TYR A C 1
ATOM 6908 O O . TYR A 1 854 ? 22.948 2.409 -24.055 1.00 97.38 854 TYR A O 1
ATOM 6916 N N . ALA A 1 855 ? 22.501 4.583 -24.351 1.00 96.56 855 ALA A N 1
ATOM 6917 C CA . ALA A 1 855 ? 21.081 4.470 -24.662 1.00 96.56 855 ALA A CA 1
ATOM 6918 C C . ALA A 1 855 ? 20.756 4.983 -26.075 1.00 96.56 855 ALA A C 1
ATOM 6920 O O . ALA A 1 855 ? 21.478 5.808 -26.642 1.00 96.56 855 ALA A O 1
ATOM 6921 N N . VAL A 1 856 ? 19.633 4.525 -26.639 1.00 94.94 856 VAL A N 1
ATOM 6922 C CA . VAL A 1 856 ? 19.068 5.123 -27.861 1.00 94.94 856 VAL A CA 1
ATOM 6923 C C . VAL A 1 856 ? 18.637 6.584 -27.625 1.00 94.94 856 VAL A C 1
ATOM 6925 O O . VAL A 1 856 ? 18.134 6.897 -26.543 1.00 94.94 856 VAL A O 1
ATOM 6928 N N . PRO A 1 857 ? 18.738 7.482 -28.627 1.00 92.44 857 PRO A N 1
ATOM 6929 C CA . PRO A 1 857 ? 18.400 8.903 -28.459 1.00 92.44 857 PRO A CA 1
ATOM 6930 C C . PRO A 1 857 ? 16.959 9.173 -28.011 1.00 92.44 857 PRO A C 1
ATOM 6932 O O . PRO A 1 857 ? 16.712 10.161 -27.326 1.00 92.44 857 PRO A O 1
ATOM 6935 N N . ALA A 1 858 ? 16.017 8.290 -28.361 1.00 90.50 858 ALA A N 1
ATOM 6936 C CA . ALA A 1 858 ? 14.612 8.388 -27.962 1.00 90.50 858 ALA A CA 1
ATOM 6937 C C . ALA A 1 858 ? 14.409 8.449 -26.435 1.00 90.50 858 ALA A C 1
ATOM 6939 O O . ALA A 1 858 ? 13.463 9.088 -25.983 1.00 90.50 858 ALA A O 1
ATOM 6940 N N . LEU A 1 859 ? 15.312 7.864 -25.635 1.00 92.62 859 LEU A N 1
ATOM 6941 C CA . LEU A 1 859 ? 15.236 7.932 -24.171 1.00 92.62 859 LEU A CA 1
ATOM 6942 C C . LEU A 1 859 ? 15.528 9.325 -23.596 1.00 92.62 859 LEU A C 1
ATOM 6944 O O . LEU A 1 859 ? 15.260 9.543 -22.421 1.00 92.62 859 LEU A O 1
ATOM 6948 N N . LYS A 1 860 ? 16.011 10.286 -24.399 1.00 91.50 860 LYS A N 1
ATOM 6949 C CA . LYS A 1 860 ? 16.234 11.674 -23.959 1.00 91.50 860 LYS A CA 1
ATOM 6950 C C . LYS A 1 860 ? 14.956 12.356 -23.441 1.00 91.50 860 LYS A C 1
ATOM 6952 O O . LYS A 1 860 ? 15.051 13.301 -22.667 1.00 91.50 860 LYS A O 1
ATOM 6957 N N . PHE A 1 861 ? 13.790 11.886 -23.880 1.00 90.12 861 PHE A N 1
ATOM 6958 C CA . PHE A 1 861 ? 12.478 12.429 -23.523 1.00 90.12 861 PHE A CA 1
ATOM 6959 C C . PHE A 1 861 ? 11.739 11.596 -22.463 1.00 90.12 861 PHE A C 1
ATOM 6961 O O . PHE A 1 861 ? 10.539 11.774 -22.306 1.00 90.12 861 PHE A O 1
ATOM 6968 N N . ALA A 1 862 ? 12.422 10.669 -21.780 1.00 92.69 862 ALA A N 1
ATOM 6969 C CA . ALA A 1 862 ? 11.826 9.915 -20.680 1.00 92.69 862 ALA A CA 1
ATOM 6970 C C . ALA A 1 862 ? 11.544 10.837 -19.483 1.00 92.69 862 ALA A C 1
ATOM 6972 O O . ALA A 1 862 ? 12.446 11.538 -19.015 1.00 92.69 862 ALA A O 1
ATOM 6973 N N . GLU A 1 863 ? 10.314 10.809 -18.979 1.00 94.31 863 GLU A N 1
ATOM 6974 C CA . GLU A 1 863 ? 9.905 11.537 -17.777 1.00 94.31 863 GLU A CA 1
ATOM 6975 C C . GLU A 1 863 ? 10.089 10.669 -16.520 1.00 94.31 863 GLU A C 1
ATOM 6977 O O . GLU A 1 863 ? 10.267 9.453 -16.594 1.00 94.31 863 GLU A O 1
ATOM 6982 N N . VAL A 1 864 ? 10.077 11.282 -15.333 1.00 94.88 864 VAL A N 1
ATOM 6983 C CA . VAL A 1 864 ? 10.138 10.537 -14.060 1.00 94.88 864 VAL A CA 1
ATOM 6984 C C . VAL A 1 864 ? 8.933 9.593 -13.952 1.00 94.88 864 VAL A C 1
ATOM 6986 O O . VAL A 1 864 ? 7.838 9.928 -14.389 1.00 94.88 864 VAL A O 1
ATOM 6989 N N . ASP A 1 865 ? 9.135 8.414 -13.358 1.00 94.56 865 ASP A N 1
ATOM 6990 C CA . ASP A 1 865 ? 8.173 7.304 -13.308 1.00 94.56 865 ASP A CA 1
ATOM 6991 C C . ASP A 1 865 ? 7.865 6.623 -14.668 1.00 94.56 865 ASP A C 1
ATOM 6993 O O . ASP A 1 865 ? 7.142 5.618 -14.662 1.00 94.56 865 ASP A O 1
ATOM 6997 N N . ASP A 1 866 ? 8.452 7.030 -15.807 1.00 95.56 866 ASP A N 1
ATOM 6998 C CA . ASP A 1 866 ? 8.341 6.267 -17.066 1.00 95.56 866 ASP A CA 1
ATOM 6999 C C . ASP A 1 866 ? 8.967 4.873 -16.942 1.00 95.56 866 ASP A C 1
ATOM 7001 O O . ASP A 1 866 ? 10.062 4.699 -16.397 1.00 95.56 866 ASP A O 1
ATOM 7005 N N . LYS A 1 867 ? 8.279 3.862 -17.490 1.00 96.25 867 LYS A N 1
ATOM 7006 C CA . LYS A 1 867 ? 8.646 2.443 -17.358 1.00 96.25 867 LYS A CA 1
ATOM 7007 C C . LYS A 1 867 ? 9.011 1.840 -18.705 1.00 96.25 867 LYS A C 1
ATOM 7009 O O . LYS A 1 867 ? 8.226 1.850 -19.656 1.00 96.25 867 LYS A O 1
ATOM 7014 N N . PHE A 1 868 ? 10.191 1.233 -18.743 1.00 96.62 868 PHE A N 1
ATOM 7015 C CA . PHE A 1 868 ? 10.774 0.652 -19.941 1.00 96.62 868 PHE A CA 1
ATOM 7016 C C . PHE A 1 868 ? 11.178 -0.801 -19.723 1.00 96.62 868 PHE A C 1
ATOM 7018 O O . PHE A 1 868 ? 11.743 -1.163 -18.692 1.00 96.62 868 PHE A O 1
ATOM 7025 N N . GLN A 1 869 ? 10.985 -1.634 -20.738 1.00 96.75 869 GLN A N 1
ATOM 7026 C CA . GLN A 1 869 ? 11.728 -2.878 -20.858 1.00 96.75 869 GLN A CA 1
ATOM 7027 C C . GLN A 1 869 ? 13.022 -2.595 -21.627 1.00 96.75 869 GLN A C 1
ATOM 7029 O O . GLN A 1 869 ? 12.999 -2.372 -22.840 1.00 96.75 869 GLN A O 1
ATOM 7034 N N . PHE A 1 870 ? 14.161 -2.642 -20.936 1.00 96.88 870 PHE A N 1
ATOM 7035 C CA . PHE A 1 870 ? 15.459 -2.627 -21.603 1.00 96.88 870 PHE A CA 1
ATOM 7036 C C . PHE A 1 870 ? 15.690 -4.015 -22.197 1.00 96.88 870 PHE A C 1
ATOM 7038 O O . PHE A 1 870 ? 15.706 -5.028 -21.484 1.00 96.88 870 PHE A O 1
ATOM 7045 N N . GLU A 1 871 ? 15.813 -4.063 -23.520 1.00 94.50 871 GLU A N 1
ATOM 7046 C CA . GLU A 1 871 ? 15.871 -5.306 -24.283 1.00 94.50 871 GLU A CA 1
ATOM 7047 C C . GLU A 1 871 ? 16.927 -6.273 -23.738 1.00 94.50 871 GLU A C 1
ATOM 7049 O O . GLU A 1 871 ? 18.066 -5.899 -23.487 1.00 94.50 871 GLU A O 1
ATOM 7054 N N . ARG A 1 872 ? 16.528 -7.537 -23.537 1.00 93.62 872 ARG A N 1
ATOM 7055 C CA . ARG A 1 872 ? 17.328 -8.629 -22.930 1.00 93.62 872 ARG A CA 1
ATOM 7056 C C . ARG A 1 872 ? 17.790 -8.425 -21.473 1.00 93.62 872 ARG A C 1
ATOM 7058 O O . ARG A 1 872 ? 18.194 -9.414 -20.863 1.00 93.62 872 ARG A O 1
ATOM 7065 N N . LEU A 1 873 ? 17.687 -7.226 -20.894 1.00 94.88 873 LEU A N 1
ATOM 7066 C CA . LEU A 1 873 ? 18.214 -6.899 -19.562 1.00 94.88 873 LEU A CA 1
ATOM 7067 C C . LEU A 1 873 ? 17.170 -7.030 -18.440 1.00 94.88 873 LEU A C 1
ATOM 7069 O O . LEU A 1 873 ? 17.411 -7.711 -17.440 1.00 94.88 873 LEU A O 1
ATOM 7073 N N . GLY A 1 874 ? 16.008 -6.390 -18.580 1.00 96.06 874 GLY A N 1
ATOM 7074 C CA . GLY A 1 874 ? 15.026 -6.285 -17.495 1.00 96.06 874 GLY A CA 1
ATOM 7075 C C . GLY A 1 874 ? 14.006 -5.176 -17.713 1.00 96.06 874 GLY A C 1
ATOM 7076 O O . GLY A 1 874 ? 13.962 -4.563 -18.777 1.00 96.06 874 GLY A O 1
ATOM 7077 N N . TYR A 1 875 ? 13.216 -4.910 -16.679 1.00 97.69 875 TYR A N 1
ATOM 7078 C CA . TYR A 1 875 ? 12.344 -3.744 -16.598 1.00 97.69 875 TYR A CA 1
ATOM 7079 C C . TYR A 1 875 ? 12.975 -2.685 -15.701 1.00 97.69 875 TYR A C 1
ATOM 7081 O O . TYR A 1 875 ? 13.577 -3.011 -14.672 1.00 97.69 875 TYR A O 1
ATOM 7089 N N . PHE A 1 876 ? 12.844 -1.433 -16.119 1.00 98.25 876 PHE A N 1
ATOM 7090 C CA . PHE A 1 876 ? 13.485 -0.269 -15.532 1.00 98.25 876 PHE A CA 1
ATOM 7091 C C . PHE A 1 876 ? 12.494 0.892 -15.445 1.00 98.25 876 PHE A C 1
ATOM 7093 O O . PHE A 1 876 ? 11.583 0.994 -16.267 1.00 98.25 876 PHE A O 1
ATOM 7100 N N . VAL A 1 877 ? 12.701 1.776 -14.473 1.00 98.06 877 VAL A N 1
ATOM 7101 C CA . VAL A 1 877 ? 11.947 3.026 -14.311 1.00 98.06 877 VAL A CA 1
ATOM 7102 C C . VAL A 1 877 ? 12.905 4.214 -14.284 1.00 98.06 877 VAL A C 1
ATOM 7104 O O . VAL A 1 877 ? 14.010 4.088 -13.751 1.00 98.06 877 VAL A O 1
ATOM 7107 N N . ALA A 1 878 ? 12.503 5.349 -14.852 1.00 97.62 878 ALA A N 1
ATOM 7108 C CA . ALA A 1 878 ? 13.209 6.615 -14.682 1.00 97.62 878 ALA A CA 1
ATOM 7109 C C . ALA A 1 878 ? 13.077 7.100 -13.226 1.00 97.62 878 ALA A C 1
ATOM 7111 O O . ALA A 1 878 ? 11.975 7.347 -12.734 1.00 97.62 878 ALA A O 1
ATOM 7112 N N . ASP A 1 879 ? 14.202 7.197 -12.518 1.00 97.56 879 ASP A N 1
ATOM 7113 C CA . ASP A 1 879 ? 14.248 7.581 -11.107 1.00 97.56 879 ASP A CA 1
ATOM 7114 C C . ASP A 1 879 ? 14.027 9.087 -10.921 1.00 97.56 879 ASP A C 1
ATOM 7116 O O . ASP A 1 879 ? 14.438 9.889 -11.762 1.00 97.56 879 ASP A O 1
ATOM 7120 N N . LYS A 1 880 ? 13.463 9.478 -9.773 1.00 94.94 880 LYS A N 1
ATOM 7121 C CA . LYS A 1 880 ? 13.247 10.886 -9.401 1.00 94.94 880 LYS A CA 1
ATOM 7122 C C . LYS A 1 880 ? 14.524 11.732 -9.300 1.00 94.94 880 LYS A C 1
ATOM 7124 O O . LYS A 1 880 ? 14.427 12.952 -9.339 1.00 94.94 880 LYS A O 1
ATOM 7129 N N . ASP A 1 881 ? 15.700 11.111 -9.169 1.00 95.38 881 ASP A N 1
ATOM 7130 C CA . ASP A 1 881 ? 16.991 11.811 -9.202 1.00 95.38 881 ASP A CA 1
ATOM 7131 C C . ASP A 1 881 ? 17.409 12.219 -10.638 1.00 95.38 881 ASP A C 1
ATOM 7133 O O . ASP A 1 881 ? 18.475 12.812 -10.820 1.00 95.38 881 ASP A O 1
ATOM 7137 N N . SER A 1 882 ? 16.626 11.866 -11.667 1.00 94.38 882 SER A N 1
ATOM 7138 C CA . SER A 1 882 ? 16.908 12.217 -13.064 1.00 94.38 882 SER A CA 1
ATOM 7139 C C . SER A 1 882 ? 16.751 13.715 -13.327 1.00 94.38 882 SER A C 1
ATOM 7141 O O . SER A 1 882 ? 15.774 14.335 -12.911 1.00 94.38 882 SER A O 1
ATOM 7143 N N . THR A 1 883 ? 17.674 14.283 -14.102 1.00 92.38 883 THR A N 1
ATOM 7144 C CA . THR A 1 883 ? 17.592 15.652 -14.638 1.00 92.38 883 THR A CA 1
ATOM 7145 C C . THR A 1 883 ? 17.665 15.628 -16.172 1.00 92.38 883 THR A C 1
ATOM 7147 O O . THR A 1 883 ? 18.092 14.617 -16.740 1.00 92.38 883 THR A O 1
ATOM 7150 N N . PRO A 1 884 ? 17.309 16.723 -16.877 1.00 86.25 884 PRO A N 1
ATOM 7151 C CA . PRO A 1 884 ? 17.430 16.807 -18.339 1.00 86.25 884 PRO A CA 1
ATOM 7152 C C . PRO A 1 884 ? 18.850 16.549 -18.881 1.00 86.25 884 PRO A C 1
ATOM 7154 O O . PRO A 1 884 ? 19.018 16.173 -20.041 1.00 86.25 884 PRO A O 1
ATOM 7157 N N . GLU A 1 885 ? 19.875 16.751 -18.051 1.00 86.88 885 GLU A N 1
ATOM 7158 C CA . GLU A 1 885 ? 21.291 16.517 -18.354 1.00 86.88 885 GLU A CA 1
ATOM 7159 C C . GLU A 1 885 ? 21.772 15.122 -17.927 1.00 86.88 885 GLU A C 1
ATOM 7161 O O . GLU A 1 885 ? 22.750 14.617 -18.483 1.00 86.88 885 GLU A O 1
ATOM 7166 N N . LYS A 1 886 ? 21.118 14.506 -16.934 1.00 93.31 886 LYS A N 1
ATOM 7167 C CA . LYS A 1 886 ? 21.506 13.217 -16.353 1.00 93.31 886 LYS A CA 1
ATOM 7168 C C . LYS A 1 886 ? 20.279 12.348 -16.079 1.00 93.31 886 LYS A C 1
ATOM 7170 O O . LYS A 1 886 ? 19.681 12.413 -15.009 1.00 93.31 886 LYS A O 1
ATOM 7175 N N . LEU A 1 887 ? 19.968 11.463 -17.020 1.00 96.25 887 LEU A N 1
ATOM 7176 C CA . LEU A 1 887 ? 18.936 10.442 -16.842 1.00 96.25 887 LEU A CA 1
ATOM 7177 C C . LEU A 1 887 ? 19.453 9.279 -15.990 1.00 96.25 887 LEU A C 1
ATOM 7179 O O . LEU A 1 887 ? 20.577 8.802 -16.186 1.00 96.25 887 LEU A O 1
ATOM 7183 N N . ILE A 1 888 ? 18.617 8.818 -15.061 1.00 97.81 888 ILE A N 1
ATOM 7184 C CA . ILE A 1 888 ? 18.939 7.771 -14.093 1.00 97.81 888 ILE A CA 1
ATOM 7185 C C . ILE A 1 888 ? 17.832 6.717 -14.114 1.00 97.81 888 ILE A C 1
ATOM 7187 O O . ILE A 1 888 ? 16.668 7.028 -13.886 1.00 97.81 888 ILE A O 1
ATOM 7191 N N . PHE A 1 889 ? 18.187 5.454 -14.348 1.00 98.31 889 PHE A N 1
ATOM 7192 C CA . PHE A 1 889 ? 17.225 4.354 -14.434 1.00 98.31 889 PHE A CA 1
ATOM 7193 C C . PHE A 1 889 ? 17.435 3.311 -13.333 1.00 98.31 889 PHE A C 1
ATOM 7195 O O . PHE A 1 889 ? 18.503 2.706 -13.224 1.00 98.31 889 PHE A O 1
ATOM 7202 N N . ASN A 1 890 ? 16.393 3.042 -12.548 1.00 98.31 890 ASN A N 1
ATOM 7203 C CA . ASN A 1 890 ? 16.371 1.976 -11.546 1.00 98.31 890 ASN A CA 1
ATOM 7204 C C . ASN A 1 890 ? 15.923 0.659 -12.185 1.00 98.31 890 ASN A C 1
ATOM 7206 O O . ASN A 1 890 ? 14.892 0.627 -12.853 1.00 98.31 890 ASN A O 1
ATOM 7210 N N . ARG A 1 891 ? 16.621 -0.456 -11.930 1.00 98.12 891 ARG A N 1
ATOM 7211 C CA . ARG A 1 891 ? 16.127 -1.794 -12.299 1.00 98.12 891 ARG A CA 1
ATOM 7212 C C . ARG A 1 891 ? 14.974 -2.204 -11.385 1.00 98.12 891 ARG A C 1
ATOM 7214 O O . ARG A 1 891 ? 15.195 -2.526 -10.219 1.00 98.12 891 ARG A O 1
ATOM 7221 N N . THR A 1 892 ? 13.771 -2.290 -11.940 1.00 97.12 892 THR A N 1
ATOM 7222 C CA . THR A 1 892 ? 12.583 -2.786 -11.241 1.00 97.12 892 THR A CA 1
ATOM 7223 C C . THR A 1 892 ? 12.671 -4.290 -11.008 1.00 97.12 892 THR A C 1
ATOM 7225 O O . THR A 1 892 ? 12.588 -4.756 -9.871 1.00 97.12 892 THR A O 1
ATOM 7228 N N . VAL A 1 893 ? 12.864 -5.069 -12.077 1.00 96.31 893 VAL A N 1
ATOM 7229 C CA . VAL A 1 893 ? 12.890 -6.539 -12.020 1.00 96.31 893 VAL A CA 1
ATOM 7230 C C . VAL A 1 893 ? 13.580 -7.133 -13.257 1.00 96.31 893 VAL A C 1
ATOM 7232 O O . VAL A 1 893 ? 13.582 -6.535 -14.334 1.00 96.31 893 VAL A O 1
ATOM 7235 N N . THR A 1 894 ? 14.194 -8.311 -13.124 1.00 95.06 894 THR A N 1
ATOM 7236 C CA . THR A 1 894 ? 14.771 -9.060 -14.255 1.00 95.06 894 THR A CA 1
ATOM 7237 C C . THR A 1 894 ? 13.686 -9.680 -15.145 1.00 95.06 894 THR A C 1
ATOM 7239 O O . THR A 1 894 ? 12.559 -9.911 -14.713 1.00 95.06 894 THR A O 1
ATOM 7242 N N . LEU A 1 895 ? 14.024 -10.010 -16.400 1.00 91.69 895 LEU A N 1
ATOM 7243 C CA . LEU A 1 895 ? 13.072 -10.635 -17.338 1.00 91.69 895 LEU A CA 1
ATOM 7244 C C . LEU A 1 895 ? 12.637 -12.057 -16.939 1.00 91.69 895 LEU A C 1
ATOM 7246 O O . LEU A 1 895 ? 11.620 -12.544 -17.424 1.00 91.69 895 LEU A O 1
ATOM 7250 N N . ARG A 1 896 ? 13.439 -12.753 -16.126 1.00 85.44 896 ARG A N 1
ATOM 7251 C CA . ARG A 1 896 ? 13.217 -14.131 -15.659 1.00 85.44 896 ARG A CA 1
ATOM 7252 C C . ARG A 1 896 ? 13.817 -14.310 -14.266 1.00 85.44 896 ARG A C 1
ATOM 7254 O O . ARG A 1 896 ? 14.772 -13.610 -13.917 1.00 85.44 896 ARG A O 1
ATOM 7261 N N . ASP A 1 897 ? 13.307 -15.285 -13.521 1.00 68.12 897 ASP A N 1
ATOM 7262 C CA . ASP A 1 897 ? 13.881 -15.721 -12.248 1.00 68.12 897 ASP A CA 1
ATOM 7263 C C . ASP A 1 897 ? 15.271 -16.348 -12.443 1.00 68.12 897 ASP A C 1
ATOM 7265 O O . ASP A 1 897 ? 15.466 -17.237 -13.275 1.00 68.12 897 ASP A O 1
ATOM 7269 N N . ASN A 1 898 ? 16.248 -15.933 -11.633 1.00 54.97 898 ASN A N 1
ATOM 7270 C CA . ASN A 1 898 ? 17.633 -16.428 -11.679 1.00 54.97 898 ASN A CA 1
ATOM 7271 C C . ASN A 1 898 ? 17.833 -17.790 -10.964 1.00 54.97 898 ASN A C 1
ATOM 7273 O O . ASN A 1 898 ? 18.954 -18.135 -10.587 1.00 54.97 898 ASN A O 1
ATOM 7277 N N . TYR A 1 899 ? 16.772 -18.594 -10.811 1.00 38.09 899 TYR A N 1
ATOM 7278 C CA . TYR A 1 899 ? 16.697 -19.777 -9.929 1.00 38.09 899 TYR A CA 1
ATOM 7279 C C . TYR A 1 899 ? 17.689 -20.926 -10.244 1.00 38.09 899 TYR A C 1
ATOM 7281 O O . TYR A 1 899 ? 17.749 -21.912 -9.519 1.00 38.09 899 TYR A O 1
ATOM 7289 N N . GLY A 1 900 ? 18.483 -20.818 -11.317 1.00 32.31 900 GLY A N 1
ATOM 7290 C CA . GLY A 1 900 ? 19.480 -21.817 -11.728 1.00 32.31 900 GLY A CA 1
ATOM 7291 C C . GLY A 1 900 ? 20.948 -21.368 -11.695 1.00 32.31 900 GLY A C 1
ATOM 7292 O O . GLY A 1 900 ? 21.791 -22.108 -12.198 1.00 32.31 900 GLY A O 1
ATOM 7293 N N . LYS A 1 901 ? 21.274 -20.167 -11.186 1.00 37.66 901 LYS A N 1
ATOM 7294 C CA . LYS A 1 901 ? 22.667 -19.660 -11.151 1.00 37.66 901 LYS A CA 1
ATOM 7295 C C . LYS A 1 901 ? 23.380 -19.789 -9.802 1.00 37.66 901 LYS A C 1
ATOM 7297 O O . LYS A 1 901 ? 24.601 -19.804 -9.799 1.00 37.66 901 LYS A O 1
ATOM 7302 N N . ALA A 1 902 ? 22.658 -19.929 -8.691 1.00 28.73 902 ALA A N 1
ATOM 7303 C CA . ALA A 1 902 ? 23.253 -20.068 -7.353 1.00 28.73 902 ALA A CA 1
ATOM 7304 C C . ALA A 1 902 ? 23.772 -21.492 -7.030 1.00 28.73 902 ALA A C 1
ATOM 7306 O O . ALA A 1 902 ? 24.213 -21.754 -5.917 1.00 28.73 902 ALA A O 1
ATOM 7307 N N . THR A 1 903 ? 23.691 -22.425 -7.984 1.00 24.53 903 THR A N 1
ATOM 7308 C CA . THR A 1 903 ? 24.040 -23.852 -7.825 1.00 24.53 903 THR A CA 1
ATOM 7309 C C . THR A 1 903 ? 24.945 -24.372 -8.953 1.00 24.53 903 THR A C 1
ATOM 7311 O O . THR A 1 903 ? 24.836 -25.530 -9.365 1.00 24.53 903 THR A O 1
ATOM 7314 N N . LYS A 1 904 ? 25.846 -23.523 -9.467 1.00 23.56 904 LYS A N 1
ATOM 7315 C CA . LYS A 1 904 ? 26.920 -23.899 -10.402 1.00 23.56 904 LYS A CA 1
ATOM 7316 C C . LYS A 1 904 ? 28.243 -23.229 -10.066 1.00 23.56 904 LYS A C 1
ATOM 7318 O O . LYS A 1 904 ? 28.201 -22.021 -9.767 1.00 23.56 904 LYS A O 1
#

Solvent-accessible surface area (backbone atoms only — not comparable to full-atom values): 53764 Å² total; per-residue (Å²): 133,92,79,84,84,83,88,82,91,83,89,80,83,88,84,85,82,91,82,89,87,87,89,86,90,86,83,88,86,87,82,89,80,86,86,86,89,86,86,89,79,93,80,90,88,80,90,86,86,92,91,86,88,86,89,85,87,83,81,88,82,83,92,79,90,82,87,88,79,91,86,82,88,82,82,89,83,88,89,84,84,86,86,82,82,89,82,89,84,84,90,81,88,92,90,85,89,88,82,92,84,89,79,89,84,86,84,86,86,84,83,78,87,76,56,72,72,54,57,57,52,52,50,55,52,52,55,50,44,54,50,38,46,42,20,42,42,53,70,68,59,34,56,57,36,62,76,34,65,69,49,38,53,35,35,54,50,46,37,59,66,52,70,38,78,94,32,52,56,42,71,49,29,54,50,50,51,46,46,36,71,64,58,44,82,66,18,60,88,49,47,59,61,54,35,52,34,38,74,70,57,50,45,80,47,72,59,30,47,53,36,43,43,55,52,39,58,72,51,29,80,55,88,80,57,62,67,63,49,35,61,65,25,48,47,86,65,78,69,47,74,65,60,49,48,52,50,47,51,53,53,46,65,77,41,39,69,60,40,66,74,44,40,82,66,47,62,61,68,63,53,52,53,50,44,42,69,79,43,66,79,48,58,70,64,59,56,47,52,51,52,59,46,55,49,40,74,74,61,53,78,88,52,77,72,58,69,60,74,77,93,70,84,88,81,84,90,81,91,80,91,85,86,89,90,80,89,86,86,79,75,92,72,76,68,70,65,73,83,58,82,60,66,89,54,50,56,50,71,81,48,78,35,80,52,81,88,53,78,67,45,65,46,49,29,54,70,69,57,45,52,54,47,38,65,73,54,70,64,42,43,24,21,45,43,68,52,58,32,60,56,83,59,32,57,45,51,54,48,48,45,50,53,25,44,40,47,8,61,78,58,75,34,33,17,32,38,30,37,47,56,60,50,48,87,59,58,43,69,73,28,45,59,49,50,53,52,50,42,46,64,55,76,48,77,63,67,42,79,47,47,53,52,79,41,48,66,60,54,50,54,50,48,55,48,34,23,73,72,65,39,29,32,45,36,62,66,43,77,65,54,51,49,54,28,55,77,67,47,46,82,60,95,42,65,82,59,54,56,71,54,30,56,50,49,53,51,38,38,53,70,59,76,52,60,71,63,56,45,33,35,25,36,57,66,40,50,75,36,94,48,77,57,28,47,41,46,61,32,31,41,43,42,83,63,53,25,88,85,68,36,74,82,47,27,51,38,49,28,67,77,47,44,56,52,52,50,38,37,75,70,59,26,43,40,46,62,48,44,52,91,50,55,73,43,52,50,42,40,52,48,53,29,58,78,69,70,52,58,63,50,47,71,50,56,29,40,71,65,46,54,36,27,48,72,82,52,63,74,61,47,54,45,37,37,76,72,59,78,40,90,41,78,45,27,56,67,41,64,22,49,54,0,33,44,59,17,51,49,52,42,66,29,50,53,51,35,44,58,73,71,53,79,46,74,68,69,88,66,67,37,56,52,69,58,52,50,47,34,42,48,66,47,41,70,76,71,25,40,45,47,39,57,23,68,47,68,33,44,33,37,33,75,80,46,59,75,81,49,69,45,78,32,71,36,63,29,51,88,89,46,61,93,85,45,75,84,38,44,46,74,42,49,45,36,27,46,32,28,30,39,53,87,42,50,40,92,68,79,51,96,88,58,52,57,38,22,79,74,35,57,25,26,41,65,74,67,45,31,35,27,30,73,49,75,43,58,42,96,83,70,74,51,79,60,38,33,34,25,42,67,38,93,80,56,84,66,84,52,92,15,75,39,61,51,32,26,29,72,47,78,96,37,80,43,42,66,29,30,38,39,43,61,41,59,41,30,72,45,59,62,44,71,78,44,92,66,38,74,81,40,52,36,85,70,21,64,44,80,37,74,68,16,35,27,42,70,72,61,76,74,65,50,69,72,40,48,32,28,35,53,99,63,22,32,32,13,31,27,84,87,40,44,100,88,44,46,32,32,26,41,48,46,61,82,63,84,71,89,76,61,92,82,116

Sequence (904 aa):
MITSQGVNIIYYVSHQVTRIFVLESYKRQSRSGFQFFTYSIIKFGAFKSIVTIVDGCGLNFFFFFLLLCPLSLSSEKHNIIQKPSQSHNPQLSVTSPATLRLFSGDSRHRVIFLSESSNFKVKKMVEALDLFLKIGLDKRTAENTIANNKVTTNLVAVINEANVTDGCERSTGNLLYTVATKFPTNALVHRPKLLEYVVSSKIKTPAQLEAAFAFLTVTGSDDLDVGKFEEACGVGVEVSSEEIEHTVDEMFEEKKSAILEQRYRTNVGDLFAHVRKKQPWADPKIVKQLIDTKLFELLGEKTAADNEKPVKKKKEKVVKVEEDKTKTTVEEEINPYLIFPAPEENYKVHTEVFFSDRPVLRACNSKEILEKHLKKTGGKVLTRFPPEPNGYLHIGHAKAMFVDFGLAKERGGGCYLRYDDTNPEAEKKEYIDHIEEIVSWMGWKPFKITYTSDYFQQLYDLAVELIRRGHAYVDHQTGDEIKEYREKKMNSPWRDRPISESLKLFNDMKNGLIEEGKATLRMKQDMQSDNFNMYDLIAYRIKFTPHPHAGDKWCIYPSYDYAHCIVDSLEDITHSLCTLEFETRRASYYWLLDALSLYQPYVWEYSRLNITNTVMSKRKLNRLVTENYVDGWDDPRLMTLAGLRRRGVTSTAINAFVRGIGITRSDGSMIRLERLEYHVREELNKTASRTMVVLQPLKVVITNLEPNSVIDLDAKKWPDAPNDDASSYYKVPFSNVVYIEQTDFRMKDSKDYYGLAPGKTVLLRYAFPIKCTEVVLSDDKKTVVEIHAEYDPFKKTKPKGVLHWVAEPSPGVDPLKVEVRLFDKLFLSENPGELDNWLDDLNPESKVIIPCAYAVPALKFAEVDDKFQFERLGYFVADKDSTPEKLIFNRTVTLRDNYGKATK

pLDDT: mean 80.89, std 24.24, range [21.38, 98.75]

InterPro domains:
  IPR000924 Glutamyl/glutaminyl-tRNA synthetase [PR00987] (384-396)
  IPR000924 Glutamyl/glutaminyl-tRNA synthetase [PR00987] (413-426)
  IPR000924 Glutamyl/glutaminyl-tRNA synthetase [PR00987] (558-568)
  IPR001412 Aminoacyl-tRNA synthetase, class I, conserved site [PS00178] (387-398)
  IPR004514 Glutamine-tRNA synthetase [TIGR00440] (381-901)
  IPR007638 Glutaminyl-tRNA synthetase, class Ib, non-specific RNA-binding domain 2 [PF04557] (287-355)
  IPR007639 Glutaminyl-tRNA synthetase, class Ib, non-specific RNA-binding domain, N-terminal [PF04558] (127-284)
  IPR011035 Large ribosomal subunit protein bL25/Gln-tRNA synthetase, anti-codon-binding domain superfamily [SSF50715] (688-898)
  IPR014729 Rossmann-like alpha/beta/alpha sandwich fold [G3DSA:3.40.50.620] (352-691)
  IPR020056 Large ribosomal subunit protein bL25/Gln-tRNA synthetase, N-terminal [G3DSA:2.40.240.10] (692-811)
  IPR020056 Large ribosomal subunit protein bL25/Gln-tRNA synthetase, N-terminal [G3DSA:2.40.240.10] (813-897)
  IPR020058 Glutamyl/glutaminyl-tRNA synthetase, class Ib, catalytic domain [PF00749] (380-685)
  IPR020059 Glutamyl/glutaminyl-tRNA synthetase, class Ib, anti-codon binding domain [PF03950] (688-792)
  IPR042558 Glutaminyl-tRNA synthetase, class Ib, non-specific RNA-binding domain, N-terminal, subdomain 1 [G3DSA:1.10.8.1290] (124-237)
  IPR042559 Glutaminyl-tRNA synthetase, class Ib, non-specific RNA-binding domain, N-terminal, subdomain 2 [G3DSA:1.10.10.2420] (238-307)
  IPR049437 tRNA synthetases class I (E and Q), anti-codon binding domain [PF20974] (802-879)
  IPR050132 Glutamine/Glutamate--tRNA Ligase [PTHR43097] (134-898)

Organism: Helianthus annuus (NCBI:txid4232)

Mean predicted aligned error: 18.23 Å

Radius of gyration: 40.79 Å; Cα contacts (8 Å, |Δi|>4): 1325; chains: 1; bounding box: 141×108×100 Å

Secondary structure (DSSP, 8-state):
-------------------------------------------------------------------------------------------------------------------HHHHHHHHHHHHHHHHHHHTT--HHHHHHHHT-HHHHHHHHHHHHHTT-TT---HHHHHHHHHHHHH--GGGGGGHHHHHHHHHTTSS-SHHHHHHHHHHHHHHTTS---HHHHHHHTTTT----HHHHHHHHHHHHHHHHHHHHHHGGGS-HHHHHHHHHHH-TTS-HHHHHHHHHHHHHHHH-SPPTGGGSPP-PPP---------------SS----GGGGSPPGGGTTS--EEE--SSSPPEEE---HHHHHHHHHHHTT--EEEE---SSS--BHHHHHHHHHHHHHHHHTT-EEEEEE----TTT--HHHHHHHHHHHHHTT---SEEEEGGGGHHHHHHHHHHHHHTTSEEEE---HHHHHHHHHTTPPPTTTT--HHHHHHHHHHHHTT-S-TTS-EEEE---TTSSSGGGS--EEEEE--SPBTTTBTS-SEEE-HHHHHHHHHHHTT-SEEEEEGGGGGGHHHHHHHHHHHT----EEEEE---EETT----HHHHHHHHHTTSSSSTT-TTS-BHHHHHHHT--HHHHHHHHHHH--------EEPHHHHHHHHHHHHHHHSEEE-EESSEEEEEETTS-TT--EEEEEESSTT--SS-GGGEEEEEE-SEEEEEGGGB-SS--TT--SB-TT-EEEETTS-EEEEEEEEE-TTSSSEEEEEEEE-TT--S--S-EE--EE-SSTT-PPEEEEEEEE--SBSSS-TTS-TTTTTTB-TTSEEEEEEEEE-GGGGGPPTT-EEEETTTEEEEE-TT-BTTB-EEEEEEESS--TTSTT-

Nearest PDB structures (foldseek):
  5zdl-assembly1_A  TM=9.275E-01  e=1.752E-62  Thermus thermophilus HB8
  8uk6-assembly1_A  TM=9.275E-01  e=9.683E-63  Candida albicans
  7wrs-assembly1_A  TM=8.998E-01  e=4.931E-48  Gallus gallus
  7wai-assembly1_A  TM=8.965E-01  e=1.732E-46  Plasmodium falciparum 3D7
  7wru-assembly1_A  TM=9.031E-01  e=1.489E-42  Gallus gallus

Foldseek 3Di:
DDDDDDDDDDDDDDDDDDDDDDDDDDDDDDDDDDDDDDDDDDDDDDDDDDDDDDDDDDDDDDDDDDDDDDDDDDDDDDDDDDDDDDDDDDDDDDDDDDDDDDDDDDDDDDDDDDDPVVVVLVVVLVLLLVQLVQQPDDNVVSVVQSVPPQLSVLLVVLCVLLVQSNHDDVQLSVLSSCCSVPAAPLQVVCSSVVSVCSSVCQQRDPLLSVQLSVVSNVCRPPDDPVVVSSVSSVRPPDQDLVNLLVLLVVLCVVCVVVCQVLQLVPDVVVSLVSSCVVPVPDDSVSNSVSNVVVSCVSRPDDDPVNPDDDDDDDDDDDDDDDDDDDDDDDDPLPPQLPPDDFLLCQQDQPDWFDAPPDDIDRRGDDPVQSVVLCVVQVSQAEFELEDALQAFAFLLSLLVLCNGQVSRVVRVHFYEHEHAQQDQVRHDPVSVVNVVVLCVQLVGDHPYYYYLLVCVVVLLVLLLVCLVLLFKAKAQDAPVRLVVCLVVLHDGPGSPPDSVVRNVVVVCLFVVVADWRRMFMWTNFHSPDPQSLRNGHTQKTAAQRAHPPNGRNGRIGGDPLSRVLVVCQVVSRQEYEEAPVCVSSVNSSSVSCVSSVTDGHHYDHWAGAAAFLADDPPVVLVCCAVVVVAPHLLCCQHSGSNVLVLLLAGSVLSSVLSSVVGTHRDYDDHHYPVSSQVSRLVVCLPVAFAWAWALAWAKEFAPPFDLFDKDWFWDAGHDPDDPPDPVRTDTAIDHRIKTFYPVLEDQDDDPPRQGAYAQDWAAEPRDFIKGFPDFDDPPVNPHTRYTYIHTDPPNPDDGPHYTYMHGQNGRPHAADWAKEKEADRQFPGRCLVPDPPSVVRGDPVRIDIRRGMGTTPVCLPADFSRWHDHPQFAIWTFGPVDDSNYTYINHSHGNDDPVPPVPD